Protein 3INN (pdb70)

Nearest PDB structures (foldseek):
  3inn-assembly1_B  TM=1.004E+00  e=2.751E-60  Brucella melitensis
  3inn-assembly1_D  TM=9.966E-01  e=9.325E-56  Brucella melitensis
  3inn-assembly1_A  TM=9.738E-01  e=2.400E-52  Brucella melitensis
  7tot-assembly1_B  TM=8.662E-01  e=3.985E-36  Bartonella henselae str. Houston-1
  5ucr-assembly1_B  TM=9.337E-01  e=4.809E-29  Neisseria gonorrhoeae NCCP11945

Organism: Brucella melitensis biotype 1 (strain ATCC 23456 / CCUG 17765 / NCTC 10094 / 16M) (NCBI:txid224914)

CATH classification: 3.40.50.620 (+1 more: 3.30.1300.10)

Radius of gyration: 32.75 Å; Cα contacts (8 Å, |Δi|>4): 2285; chains: 4; bounding box: 86×75×117 Å

Foldseek 3Di:
DADEAAALVVQCVVCVVCVVVVWAEEEEEDQDPDDPQSLVLQLVRVVVTPAYEYEHHPQVQLDDPPAQSPPQDDDVVVRVVVCVVSVHRYYHYYDCCRQPVDDDPDWDDDVQLQCDFVCVVRPSNLSSVLRSVVSVCVSNVGQEYEDECFPLSSLLRNVVSCVVVVRNHHYYYDYFDADPLGAGDDSLCVVDDPVLVVLRSLVRVLVVQLQVVVVVVDKAQVVSQVSSVVSNVVRVQKDWPDWAKAQSNSRHDDGIDPPHWIKTWTQIDGDSGGGIGMDTHHD/DAAEAAALVVLCVVCVVCVVVVWAEEEEEDQDLDDVQSLVLLVVRVVVTPAYEYEHHDFCLLPDPPDPVRVVSCVVSVHRYYHYYDNCNQPVDDDPDWDADQLLQCFDVVVPDDRNCRSVLVVVVSVCVSNVHQEYEDECLPLSSLLGNVVSCVVVVRNYHYYYDYFDADPLRAGDDSLLVVADPVLNVLSSLVRVLVVVLQVCVVVPFWAPVVSVVVSQVSNVVRVQKHWPDWQKAQSNSNHDDRIDPQAKIKTWTWIAGPNTTGIGIDIHDHHDDD/DAAEAAALVRLCVVCVVCVVVVWAEEEEEEQDPDDPLSLVLLLVSVVVTPAYEYEHHLQVQLADPPAQSVPQDDDVVVRVVSCVVSVHRYYHYYYCCRLPVDDDPDWDADCLLQCFFVCVVRPSNLRSVLRSVVVVCVSNVGQEYEDECQVVSSLLGNVVSCVVVVRNYHYDYDYFDADPLRATDDSLLVVADVVLNVLRSLVRVLVVVLQVCVVVPFWAPVVSQVVSQVSSVVRVQKAWPDFAKADSNSSDDDGIDPPAWIKTWTFIDRPSGTGIGIDTHDHD/DEAEAAALVVLCVVCVVCVVVVWAEEEEEEQDLDDPQSLVLLLVSVVVTDAYEYEHHDQCLLPDPPPPPVRVVSCVVSVHHYYHYYDNCRQPVDDDPDWDFDALLCCADVNCGCNCRRVLVVVVSVCVSNVGQEYEDECLPLSSLLGNVVSCVVVVRNYHYDYDYFDADPLRAGDDSLLVPADVVLNVLRSLVVVLVVVLLVVVVVPFWAPVVSVVVSQVSNVVRVLKAWPDWQKAQSNRSDDDHIDPQDWIKTWTWMHRPPTTGIGIDTHDHHDDD

Structure (mmCIF, N/CA/C/O backbone):
data_3INN
#
_entry.id   3INN
#
_cell.length_a   94.320
_cell.length_b   94.320
_cell.length_c   236.930
_cell.angle_alpha   90.00
_cell.angle_beta   90.00
_cell.angle_gamma   120.00
#
_symmetry.space_group_name_H-M   'P 31 2 1'
#
loop_
_entity.id
_entity.type
_entity.pdbx_description
1 polymer 'Pantothenate synthetase'
2 non-polymer "ADENOSINE-5'-TRIPHOSPHATE"
3 non-polymer 'UNKNOWN ATOM OR ION'
4 water water
#
loop_
_atom_site.group_PDB
_atom_site.id
_atom_site.type_symbol
_atom_site.label_atom_id
_atom_site.label_alt_id
_atom_site.label_comp_id
_atom_site.label_asym_id
_atom_site.label_entity_id
_atom_site.label_seq_id
_atom_site.pdbx_PDB_ins_code
_atom_site.Cartn_x
_atom_site.Cartn_y
_atom_site.Cartn_z
_atom_site.occupancy
_atom_site.B_iso_or_equiv
_atom_site.auth_seq_id
_atom_site.auth_comp_id
_atom_site.auth_asym_id
_atom_site.auth_atom_id
_atom_site.pdbx_PDB_model_num
ATOM 1 N N . SER A 1 21 ? -40.880 -36.935 46.599 1.00 38.13 0 SER A N 1
ATOM 2 C CA . SER A 1 21 ? -40.974 -35.443 46.453 1.00 38.43 0 SER A CA 1
ATOM 3 C C . SER A 1 21 ? -39.566 -34.858 46.306 1.00 37.08 0 SER A C 1
ATOM 4 O O . SER A 1 21 ? -38.608 -35.435 46.798 1.00 37.92 0 SER A O 1
ATOM 5 N N . MET A 1 22 ? -39.438 -33.741 45.609 1.00 36.04 1 MET A N 1
ATOM 6 C CA . MET A 1 22 ? -38.126 -33.073 45.463 1.00 34.82 1 MET A CA 1
ATOM 7 C C . MET A 1 22 ? -37.759 -32.440 46.799 1.00 34.39 1 MET A C 1
ATOM 8 O O . MET A 1 22 ? -38.595 -31.768 47.404 1.00 33.87 1 MET A O 1
ATOM 13 N N . GLN A 1 23 ? -36.530 -32.664 47.255 1.00 33.69 2 GLN A N 1
ATOM 14 C CA . GLN A 1 23 ? -36.042 -32.039 48.491 1.00 33.79 2 GLN A CA 1
ATOM 15 C C . GLN A 1 23 ? -35.218 -30.818 48.154 1.00 33.01 2 GLN A C 1
ATOM 16 O O . GLN A 1 23 ? -34.285 -30.899 47.349 1.00 33.09 2 GLN A O 1
ATOM 22 N N . ILE A 1 24 ? -35.570 -29.697 48.767 1.00 31.38 3 ILE A N 1
ATOM 23 C CA . ILE A 1 24 ? -34.824 -28.462 48.611 1.00 30.39 3 ILE A CA 1
ATOM 24 C C . ILE A 1 24 ? -33.857 -28.365 49.779 1.00 29.94 3 ILE A C 1
ATOM 25 O O . ILE A 1 24 ? -34.278 -28.357 50.921 1.00 29.00 3 ILE A O 1
ATOM 30 N N . ILE A 1 25 ? -32.569 -28.323 49.471 1.00 29.24 4 ILE A N 1
ATOM 31 C CA . ILE A 1 25 ? -31.504 -28.308 50.450 1.00 29.14 4 ILE A CA 1
ATOM 32 C C . ILE A 1 25 ? -30.633 -27.060 50.255 1.00 28.37 4 ILE A C 1
ATOM 33 O O . ILE A 1 25 ? -30.340 -26.627 49.105 1.00 26.52 4 ILE A O 1
ATOM 38 N N . HIS A 1 26 ? -30.210 -26.490 51.380 1.00 27.55 5 HIS A N 1
ATOM 39 C CA . HIS A 1 26 ? -29.551 -25.183 51.377 1.00 27.32 5 HIS A CA 1
ATOM 40 C C . HIS A 1 26 ? -28.118 -25.169 51.819 1.00 26.97 5 HIS A C 1
ATOM 41 O O . HIS A 1 26 ? -27.444 -24.138 51.646 1.00 27.06 5 HIS A O 1
ATOM 48 N N . THR A 1 27 ? -27.639 -26.261 52.425 1.00 26.50 6 THR A N 1
ATOM 49 C CA . THR A 1 27 ? -26.261 -26.313 52.921 1.00 26.62 6 THR A CA 1
ATOM 50 C C . THR A 1 27 ? -25.464 -27.484 52.361 1.00 26.75 6 THR A C 1
ATOM 51 O O . THR A 1 27 ? -26.015 -28.533 52.023 1.00 25.42 6 THR A O 1
ATOM 55 N N . ILE A 1 28 ? -24.148 -27.293 52.339 1.00 26.71 7 ILE A N 1
ATOM 56 C CA . ILE A 1 28 ? -23.224 -28.267 51.800 1.00 27.27 7 ILE A CA 1
ATOM 57 C C . ILE A 1 28 ? -23.279 -29.584 52.600 1.00 28.11 7 ILE A C 1
ATOM 58 O O . ILE A 1 28 ? -23.287 -30.683 52.019 1.00 27.70 7 ILE A O 1
ATOM 63 N N . GLU A 1 29 ? -23.257 -29.459 53.920 1.00 27.86 8 GLU A N 1
ATOM 64 C CA . GLU A 1 29 ? -23.324 -30.627 54.808 1.00 29.58 8 GLU A CA 1
ATOM 65 C C . GLU A 1 29 ? -24.598 -31.414 54.598 1.00 29.55 8 GLU A C 1
ATOM 66 O O . GLU A 1 29 ? -24.534 -32.600 54.356 1.00 29.97 8 GLU A O 1
ATOM 68 N N . GLU A 1 30 ? -25.739 -30.750 54.690 1.00 31.09 9 GLU A N 1
ATOM 69 C CA . GLU A 1 30 ? -27.038 -31.391 54.432 1.00 31.89 9 GLU A CA 1
ATOM 70 C C . GLU A 1 30 ? -27.094 -32.064 53.042 1.00 31.36 9 GLU A C 1
ATOM 71 O O . GLU A 1 30 ? -27.608 -33.163 52.911 1.00 31.07 9 GLU A O 1
ATOM 77 N N . LEU A 1 31 ? -26.569 -31.405 52.006 1.00 30.95 10 LEU A N 1
ATOM 78 C CA . LEU A 1 31 ? -26.599 -31.980 50.643 1.00 30.87 10 LEU A CA 1
ATOM 79 C C . LEU A 1 31 ? -25.773 -33.283 50.543 1.00 31.21 10 LEU A C 1
ATOM 80 O O . LEU A 1 31 ? -26.236 -34.288 49.979 1.00 29.34 10 LEU A O 1
ATOM 85 N N . ARG A 1 32 ? -24.554 -33.259 51.082 1.00 31.66 11 ARG A N 1
ATOM 86 C CA . ARG A 1 32 ? -23.714 -34.447 51.066 1.00 33.15 11 ARG A CA 1
ATOM 87 C C . ARG A 1 32 ? -24.338 -35.618 51.826 1.00 34.13 11 ARG A C 1
ATOM 88 O O . ARG A 1 32 ? -24.181 -36.750 51.396 1.00 33.77 11 ARG A O 1
ATOM 96 N N . GLN A 1 33 ? -24.975 -35.343 52.963 1.00 35.31 12 GLN A N 1
ATOM 97 C CA . GLN A 1 33 ? -25.673 -36.381 53.740 1.00 37.31 12 GLN A CA 1
ATOM 98 C C . GLN A 1 33 ? -26.846 -36.949 52.937 1.00 37.68 12 GLN A C 1
ATOM 99 O O . GLN A 1 33 ? -27.107 -38.135 52.981 1.00 38.17 12 GLN A O 1
ATOM 105 N N . ALA A 1 34 ? -27.571 -36.073 52.241 1.00 37.52 13 ALA A N 1
ATOM 106 C CA . ALA A 1 34 ? -28.697 -36.475 51.437 1.00 37.72 13 ALA A CA 1
ATOM 107 C C . ALA A 1 34 ? -28.250 -37.411 50.316 1.00 38.01 13 ALA A C 1
ATOM 108 O O . ALA A 1 34 ? -28.948 -38.357 50.000 1.00 38.54 13 ALA A O 1
ATOM 110 N N . LEU A 1 35 ? -27.073 -37.166 49.750 1.00 38.18 14 LEU A N 1
ATOM 111 C CA . LEU A 1 35 ? -26.571 -37.942 48.614 1.00 38.43 14 LEU A CA 1
ATOM 112 C C . LEU A 1 35 ? -25.750 -39.169 48.998 1.00 38.91 14 LEU A C 1
ATOM 113 O O . LEU A 1 35 ? -25.590 -40.071 48.162 1.00 37.83 14 LEU A O 1
ATOM 118 N N . ALA A 1 36 ? -25.210 -39.191 50.228 1.00 39.08 15 ALA A N 1
ATOM 119 C CA . ALA A 1 36 ? -24.295 -40.259 50.677 1.00 40.14 15 ALA A CA 1
ATOM 120 C C . ALA A 1 36 ? -24.771 -41.718 50.415 1.00 40.75 15 ALA A C 1
ATOM 121 O O . ALA A 1 36 ? -23.974 -42.554 49.964 1.00 40.51 15 ALA A O 1
ATOM 123 N N . PRO A 1 37 ? -26.054 -42.019 50.673 1.00 41.32 16 PRO A N 1
ATOM 124 C CA . PRO A 1 37 ? -26.504 -43.409 50.472 1.00 41.99 16 PRO A CA 1
ATOM 125 C C . PRO A 1 37 ? -26.477 -43.848 49.003 1.00 42.29 16 PRO A C 1
ATOM 126 O O . PRO A 1 37 ? -25.897 -44.903 48.670 1.00 42.21 16 PRO A O 1
ATOM 130 N N . ALA A 1 38 ? -27.075 -43.032 48.139 1.00 42.95 17 ALA A N 1
ATOM 131 C CA . ALA A 1 38 ? -27.041 -43.267 46.693 1.00 43.06 17 ALA A CA 1
ATOM 132 C C . ALA A 1 38 ? -25.619 -43.464 46.198 1.00 43.60 17 ALA A C 1
ATOM 133 O O . ALA A 1 38 ? -25.371 -44.350 45.378 1.00 43.92 17 ALA A O 1
ATOM 135 N N . ARG A 1 39 ? -24.687 -42.643 46.685 1.00 43.78 18 ARG A N 1
ATOM 136 C CA . ARG A 1 39 ? -23.293 -42.727 46.244 1.00 44.26 18 ARG A CA 1
ATOM 137 C C . ARG A 1 39 ? -22.669 -44.071 46.671 1.00 44.98 18 ARG A C 1
ATOM 138 O O . ARG A 1 39 ? -21.878 -44.680 45.928 1.00 44.35 18 ARG A O 1
ATOM 146 N N . GLN A 1 40 ? -23.033 -44.535 47.865 1.00 45.95 19 GLN A N 1
ATOM 147 C CA . GLN A 1 40 ? -22.533 -45.816 48.360 1.00 46.55 19 GLN A CA 1
ATOM 148 C C . GLN A 1 40 ? -23.090 -46.981 47.541 1.00 47.16 19 GLN A C 1
ATOM 149 O O . GLN A 1 40 ? -22.361 -47.946 47.261 1.00 47.76 19 GLN A O 1
ATOM 155 N N . GLN A 1 41 ? -24.363 -46.880 47.147 1.00 47.58 20 GLN A N 1
ATOM 156 C CA . GLN A 1 41 ? -25.020 -47.902 46.310 1.00 47.68 20 GLN A CA 1
ATOM 157 C C . GLN A 1 41 ? -24.683 -47.799 44.802 1.00 47.75 20 GLN A C 1
ATOM 158 O O . GLN A 1 41 ? -25.385 -48.376 43.977 1.00 47.61 20 GLN A O 1
ATOM 160 N N . GLY A 1 42 ? -23.640 -47.049 44.434 1.00 47.17 21 GLY A N 1
ATOM 161 C CA . GLY A 1 42 ? -23.226 -46.951 43.030 1.00 46.16 21 GLY A CA 1
ATOM 162 C C . GLY A 1 42 ? -24.217 -46.284 42.082 1.00 45.29 21 GLY A C 1
ATOM 163 O O . GLY A 1 42 ? -24.092 -46.424 40.871 1.00 45.37 21 GLY A O 1
ATOM 164 N N . LYS A 1 43 ? -25.183 -45.545 42.618 1.00 43.61 22 LYS A N 1
ATOM 165 C CA . LYS A 1 43 ? -26.173 -44.863 41.794 1.00 42.08 22 LYS A CA 1
ATOM 166 C C . LYS A 1 43 ? -25.568 -43.659 41.070 1.00 41.17 22 LYS A C 1
ATOM 167 O O . LYS A 1 43 ? -24.689 -42.977 41.607 1.00 40.34 22 LYS A O 1
ATOM 169 N N . LYS A 1 44 ? -26.037 -43.409 39.845 1.00 38.99 23 LYS A N 1
ATOM 170 C CA . LYS A 1 44 ? -25.511 -42.313 39.034 1.00 38.20 23 LYS A CA 1
ATOM 171 C C . LYS A 1 44 ? -26.167 -40.998 39.397 1.00 35.48 23 LYS A C 1
ATOM 172 O O . LYS A 1 44 ? -27.392 -40.892 39.433 1.00 35.02 23 LYS A O 1
ATOM 178 N N . ILE A 1 45 ? -25.326 -39.998 39.662 1.00 33.23 24 ILE A N 1
ATOM 179 C CA . ILE A 1 45 ? -25.795 -38.677 40.003 1.00 32.00 24 ILE A CA 1
ATOM 180 C C . ILE A 1 45 ? -25.525 -37.722 38.830 1.00 30.34 24 ILE A C 1
ATOM 181 O O . ILE A 1 45 ? -24.406 -37.556 38.387 1.00 30.58 24 ILE A O 1
ATOM 186 N N . GLY A 1 46 ? -26.569 -37.092 38.351 1.00 30.44 25 GLY A N 1
ATOM 187 C CA . GLY A 1 46 ? -26.495 -36.116 37.283 1.00 29.63 25 GLY A CA 1
ATOM 188 C C . GLY A 1 46 ? -26.813 -34.755 37.871 1.00 29.60 25 GLY A C 1
ATOM 189 O O . GLY A 1 46 ? -27.703 -34.636 38.715 1.00 29.96 25 GLY A O 1
ATOM 190 N N . PHE A 1 47 ? -26.090 -33.736 37.408 1.00 29.34 26 PHE A N 1
ATOM 191 C CA . PHE A 1 47 ? -26.044 -32.420 38.061 1.00 28.07 26 PHE A CA 1
ATOM 192 C C . PHE A 1 47 ? -26.211 -31.297 37.041 1.00 27.40 26 PHE A C 1
ATOM 193 O O . PHE A 1 47 ? -25.557 -31.286 36.025 1.00 27.99 26 PHE A O 1
ATOM 201 N N . VAL A 1 48 ? -27.126 -30.381 37.294 1.00 26.38 27 VAL A N 1
ATOM 202 C CA . VAL A 1 48 ? -27.341 -29.276 36.416 1.00 26.86 27 VAL A CA 1
ATOM 203 C C . VAL A 1 48 ? -27.166 -27.998 37.235 1.00 27.47 27 VAL A C 1
ATOM 204 O O . VAL A 1 48 ? -28.035 -27.639 38.026 1.00 27.59 27 VAL A O 1
ATOM 208 N N . PRO A 1 49 ? -26.023 -27.336 37.080 1.00 28.18 28 PRO A N 1
ATOM 209 C CA . PRO A 1 49 ? -25.777 -26.075 37.770 1.00 28.48 28 PRO A CA 1
ATOM 210 C C . PRO A 1 49 ? -26.435 -24.939 37.050 1.00 29.26 28 PRO A C 1
ATOM 211 O O . PRO A 1 49 ? -26.305 -24.848 35.849 1.00 29.79 28 PRO A O 1
ATOM 215 N N . THR A 1 50 ? -27.136 -24.072 37.757 1.00 28.90 29 THR A N 1
ATOM 216 C CA . THR A 1 50 ? -27.784 -22.938 37.104 1.00 29.27 29 THR A CA 1
ATOM 217 C C . THR A 1 50 ? -27.707 -21.703 37.997 1.00 29.52 29 THR A C 1
ATOM 218 O O . THR A 1 50 ? -27.377 -21.792 39.201 1.00 27.60 29 THR A O 1
ATOM 222 N N . MET A 1 51 ? -28.049 -20.559 37.418 1.00 29.26 30 MET A N 1
ATOM 223 C CA . MET A 1 51 ? -28.270 -19.369 38.210 1.00 29.71 30 MET A CA 1
ATOM 224 C C . MET A 1 51 ? -29.762 -19.029 38.329 1.00 29.90 30 MET A C 1
ATOM 225 O O . MET A 1 51 ? -30.144 -17.914 38.691 1.00 30.25 30 MET A O 1
ATOM 230 N N . GLY A 1 52 ? -30.610 -20.024 38.106 1.00 30.54 31 GLY A N 1
ATOM 231 C CA . GLY A 1 52 ? -32.032 -19.901 38.404 1.00 31.24 31 GLY A CA 1
ATOM 232 C C . GLY A 1 52 ? -32.793 -19.060 37.390 1.00 32.78 31 GLY A C 1
ATOM 233 O O . GLY A 1 52 ? -32.255 -18.676 36.337 1.00 31.91 31 GLY A O 1
ATOM 234 N N . TYR A 1 53 ? -34.027 -18.719 37.751 1.00 34.33 32 TYR A N 1
ATOM 235 C CA . TYR A 1 53 ? -34.994 -18.139 36.817 1.00 36.25 32 TYR A CA 1
ATOM 236 C C . TYR A 1 53 ? -35.074 -19.009 35.574 1.00 35.93 32 TYR A C 1
ATOM 237 O O . TYR A 1 53 ? -34.619 -18.634 34.491 1.00 36.26 32 TYR A O 1
ATOM 246 N N . LEU A 1 54 ? -35.605 -20.207 35.754 1.00 36.00 33 LEU A N 1
ATOM 247 C CA . LEU A 1 54 ? -35.399 -21.262 34.781 1.00 36.20 33 LEU A CA 1
ATOM 248 C C . LEU A 1 54 ? -36.266 -21.124 33.520 1.00 36.94 33 LEU A C 1
ATOM 249 O O . LEU A 1 54 ? -37.418 -20.708 33.590 1.00 36.01 33 LEU A O 1
ATOM 254 N N . HIS A 1 55 ? -35.680 -21.511 32.383 1.00 37.86 34 HIS A N 1
ATOM 255 C CA . HIS A 1 55 ? -36.356 -21.450 31.094 1.00 38.28 34 HIS A CA 1
ATOM 256 C C . HIS A 1 55 ? -36.245 -22.794 30.389 1.00 38.69 34 HIS A C 1
ATOM 257 O O . HIS A 1 55 ? -35.565 -23.715 30.885 1.00 38.79 34 HIS A O 1
ATOM 264 N N . LYS A 1 56 ? -36.896 -22.902 29.227 1.00 38.67 35 LYS A N 1
ATOM 265 C CA . LYS A 1 56 ? -36.999 -24.162 28.480 1.00 38.42 35 LYS A CA 1
ATOM 266 C C . LYS A 1 56 ? -35.649 -24.829 28.302 1.00 37.58 35 LYS A C 1
ATOM 267 O O . LYS A 1 56 ? -35.541 -26.053 28.310 1.00 38.05 35 LYS A O 1
ATOM 269 N N . GLY A 1 57 ? -34.609 -24.035 28.143 1.00 37.04 36 GLY A N 1
ATOM 270 C CA . GLY A 1 57 ? -33.261 -24.583 27.969 1.00 36.96 36 GLY A CA 1
ATOM 271 C C . GLY A 1 57 ? -32.723 -25.329 29.194 1.00 36.59 36 GLY A C 1
ATOM 272 O O . GLY A 1 57 ? -32.113 -26.399 29.065 1.00 37.42 36 GLY A O 1
ATOM 273 N N . HIS A 1 58 ? -32.919 -24.741 30.370 1.00 36.26 37 HIS A N 1
ATOM 274 C CA . HIS A 1 58 ? -32.592 -25.396 31.650 1.00 35.38 37 HIS A CA 1
ATOM 275 C C . HIS A 1 58 ? -33.358 -26.700 31.795 1.00 35.12 37 HIS A C 1
ATOM 276 O O . HIS A 1 58 ? -32.799 -27.729 32.173 1.00 34.40 37 HIS A O 1
ATOM 283 N N . LEU A 1 59 ? -34.649 -26.656 31.483 1.00 35.78 38 LEU A N 1
ATOM 284 C CA . LEU A 1 59 ? -35.464 -27.865 31.591 1.00 36.79 38 LEU A CA 1
ATOM 285 C C . LEU A 1 59 ? -34.996 -28.972 30.643 1.00 36.89 38 LEU A C 1
ATOM 286 O O . LEU A 1 59 ? -35.149 -30.148 30.970 1.00 36.87 38 LEU A O 1
ATOM 291 N N . GLU A 1 60 ? -34.376 -28.614 29.508 1.00 37.38 39 GLU A N 1
ATOM 292 C CA . GLU A 1 60 ? -33.793 -29.641 28.622 1.00 37.48 39 GLU A CA 1
ATOM 293 C C . GLU A 1 60 ? -32.527 -30.216 29.236 1.00 36.80 39 GLU A C 1
ATOM 294 O O . GLU A 1 60 ? -32.294 -31.418 29.135 1.00 36.47 39 GLU A O 1
ATOM 300 N N . LEU A 1 61 ? -31.718 -29.384 29.895 1.00 36.64 40 LEU A N 1
ATOM 301 C CA . LEU A 1 61 ? -30.568 -29.934 30.632 1.00 35.97 40 LEU A CA 1
ATOM 302 C C . LEU A 1 61 ? -31.075 -30.915 31.668 1.00 35.35 40 LEU A C 1
ATOM 303 O O . LEU A 1 61 ? -30.496 -31.986 31.843 1.00 35.04 40 LEU A O 1
ATOM 308 N N . VAL A 1 62 ? -32.153 -30.549 32.355 1.00 35.11 41 VAL A N 1
ATOM 309 C CA . VAL A 1 62 ? -32.666 -31.377 33.426 1.00 35.17 41 VAL A CA 1
ATOM 310 C C . VAL A 1 62 ? -33.199 -32.694 32.863 1.00 35.87 41 VAL A C 1
ATOM 311 O O . VAL A 1 62 ? -32.879 -33.751 33.382 1.00 35.56 41 VAL A O 1
ATOM 315 N N . ARG A 1 63 ? -33.962 -32.637 31.768 1.00 37.18 42 ARG A N 1
ATOM 316 C CA . ARG A 1 63 ? -34.449 -33.877 31.109 1.00 37.19 42 ARG A CA 1
ATOM 317 C C . ARG A 1 63 ? -33.294 -34.828 30.761 1.00 37.32 42 ARG A C 1
ATOM 318 O O . ARG A 1 63 ? -33.317 -36.002 31.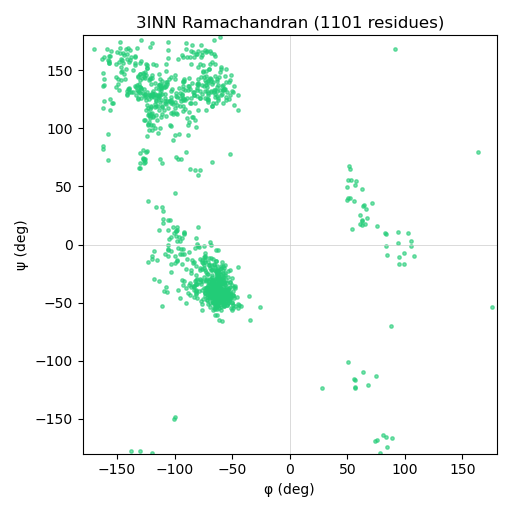175 1.00 37.63 42 ARG A O 1
ATOM 326 N N . ARG A 1 64 ? -32.259 -34.319 30.072 1.00 37.42 43 ARG A N 1
ATOM 327 C CA . ARG A 1 64 ? -31.038 -35.123 29.791 1.00 37.30 43 ARG A CA 1
ATOM 328 C C . ARG A 1 64 ? -30.440 -35.766 31.040 1.00 37.21 43 ARG A C 1
ATOM 329 O O . ARG A 1 64 ? -29.971 -36.935 31.022 1.00 37.04 43 ARG A O 1
ATOM 337 N N . ALA A 1 65 ? -30.394 -34.986 32.117 1.00 36.09 44 ALA A N 1
ATOM 338 C CA . ALA A 1 65 ? -29.847 -35.468 33.362 1.00 35.75 44 ALA A CA 1
ATOM 339 C C . ALA A 1 65 ? -30.738 -36.597 33.872 1.00 35.50 44 ALA A C 1
ATOM 340 O O . ALA A 1 65 ? -30.245 -37.645 34.295 1.00 35.03 44 ALA A O 1
ATOM 342 N N . ARG A 1 66 ? -32.050 -36.380 33.791 1.00 35.70 45 ARG A N 1
ATOM 343 C CA . ARG A 1 66 ? -33.040 -37.323 34.338 1.00 36.93 45 ARG A CA 1
ATOM 344 C C . ARG A 1 66 ? -32.974 -38.657 33.613 1.00 36.55 45 ARG A C 1
ATOM 345 O O . ARG A 1 66 ? -32.934 -39.698 34.257 1.00 37.13 45 ARG A O 1
ATOM 353 N N . VAL A 1 67 ? -32.928 -38.633 32.276 1.00 36.44 46 VAL A N 1
ATOM 354 C CA . VAL A 1 67 ? -32.921 -39.899 31.509 1.00 35.66 46 VAL A CA 1
ATOM 355 C C . VAL A 1 67 ? -31.596 -40.623 31.626 1.00 35.47 46 VAL A C 1
ATOM 356 O O . VAL A 1 67 ? -31.549 -41.825 31.480 1.00 36.23 46 VAL A O 1
ATOM 360 N N . GLU A 1 68 ? -30.522 -39.905 31.928 1.00 35.11 47 GLU A N 1
ATOM 361 C CA . GLU A 1 68 ? -29.189 -40.518 31.964 1.00 34.97 47 GLU A CA 1
ATOM 362 C C . GLU A 1 68 ? -28.702 -40.984 33.363 1.00 34.71 47 GLU A C 1
ATOM 363 O O . GLU A 1 68 ? -27.689 -41.656 33.464 1.00 34.12 47 GLU A O 1
ATOM 369 N N . ASN A 1 69 ? -29.431 -40.649 34.422 1.00 34.66 48 ASN A N 1
ATOM 370 C CA . ASN A 1 69 ? -28.955 -40.871 35.782 1.00 34.77 48 ASN A CA 1
ATOM 371 C C . ASN A 1 69 ? -30.043 -41.373 36.751 1.00 35.40 48 ASN A C 1
ATOM 372 O O . ASN A 1 69 ? -31.239 -41.163 36.544 1.00 36.70 48 ASN A O 1
ATOM 377 N N . ASP A 1 70 ? -29.605 -42.019 37.825 1.00 35.47 49 ASP A N 1
ATOM 378 C CA . ASP A 1 70 ? -30.518 -42.488 38.870 1.00 35.62 49 ASP A CA 1
ATOM 379 C C . ASP A 1 70 ? -31.022 -41.333 39.735 1.00 35.10 49 ASP A C 1
ATOM 380 O O . ASP A 1 70 ? -32.173 -41.317 40.154 1.00 35.01 49 ASP A O 1
ATOM 385 N N . VAL A 1 71 ? -30.132 -40.373 39.991 1.00 34.56 50 VAL A N 1
ATOM 386 C CA . VAL A 1 71 ? -30.400 -39.248 40.865 1.00 33.82 50 VAL A CA 1
ATOM 387 C C . VAL A 1 71 ? -30.097 -37.970 40.110 1.00 32.78 50 VAL A C 1
ATOM 388 O O . VAL A 1 71 ? -29.031 -37.837 39.507 1.00 31.84 50 VAL A O 1
ATOM 392 N N . THR A 1 72 ? -31.050 -37.048 40.109 1.00 32.44 51 THR A N 1
ATOM 393 C CA . THR A 1 72 ? -30.866 -35.761 39.446 1.00 32.69 51 THR A CA 1
ATOM 394 C C . THR A 1 72 ? -30.838 -34.612 40.453 1.00 31.75 51 THR A C 1
ATOM 395 O O . THR A 1 72 ? -31.759 -34.455 41.246 1.00 32.12 51 THR A O 1
ATOM 399 N N . LEU A 1 73 ? -29.793 -33.786 40.388 1.00 30.94 52 LEU A N 1
ATOM 400 C CA . LEU A 1 73 ? -29.659 -32.613 41.285 1.00 29.38 52 LEU A CA 1
ATOM 401 C C . LEU A 1 73 ? -29.452 -31.342 40.484 1.00 27.51 52 LEU A C 1
ATOM 402 O O . LEU A 1 73 ? -28.618 -31.314 39.610 1.00 27.80 52 LEU A O 1
ATOM 407 N N . VAL A 1 74 ? -30.227 -30.313 40.768 1.00 26.73 53 VAL A N 1
ATOM 408 C CA . VAL A 1 74 ? -30.075 -28.997 40.157 1.00 26.60 53 VAL A CA 1
ATOM 409 C C . VAL A 1 74 ? -29.608 -27.991 41.223 1.00 27.06 53 VAL A C 1
ATOM 410 O O . VAL A 1 74 ? -30.106 -27.997 42.353 1.00 27.98 53 VAL A O 1
ATOM 414 N N . SER A 1 75 ? -28.626 -27.165 40.899 1.00 26.95 54 SER A N 1
ATOM 415 C CA . SER A 1 75 ? -28.264 -26.058 41.799 1.00 26.38 54 SER A CA 1
ATOM 416 C C . SER A 1 75 ? -28.741 -24.738 41.217 1.00 26.78 54 SER A C 1
ATOM 417 O O . SER A 1 75 ? -28.701 -24.528 39.990 1.00 27.13 54 SER A O 1
ATOM 420 N N . ILE A 1 76 ? -29.253 -23.880 42.103 1.00 26.29 55 ILE A N 1
ATOM 421 C CA . ILE A 1 76 ? -29.652 -22.517 41.792 1.00 26.33 55 ILE A CA 1
ATOM 422 C C . ILE A 1 76 ? -28.834 -21.633 42.740 1.00 27.28 55 ILE A C 1
ATOM 423 O O . ILE A 1 76 ? -29.015 -21.678 43.985 1.00 26.98 55 ILE A O 1
ATOM 428 N N . PHE A 1 77 ? -27.904 -20.880 42.154 1.00 26.21 56 PHE A N 1
ATOM 429 C CA . PHE A 1 77 ? -27.030 -19.992 42.879 1.00 26.68 56 PHE A CA 1
ATOM 430 C C . PHE A 1 77 ? -26.535 -18.882 41.935 1.00 26.80 56 PHE A C 1
ATOM 431 O O . PHE A 1 77 ? -25.811 -19.144 40.968 1.00 27.01 56 PHE A O 1
ATOM 439 N N . VAL A 1 78 ? -26.917 -17.650 42.225 1.00 26.79 57 VAL A N 1
ATOM 440 C CA . VAL A 1 78 ? -26.408 -16.507 41.457 1.00 26.41 57 VAL A CA 1
ATOM 441 C C . VAL A 1 78 ? -25.039 -16.200 42.046 1.00 26.54 57 VAL A C 1
ATOM 442 O O . VAL A 1 78 ? -24.929 -15.615 43.124 1.00 26.56 57 VAL A O 1
ATOM 446 N N . ASN A 1 79 ? -24.002 -16.640 41.350 1.00 25.94 58 ASN A N 1
ATOM 447 C CA . ASN A 1 79 ? -22.649 -16.664 41.879 1.00 26.11 58 ASN A CA 1
ATOM 448 C C . ASN A 1 79 ? -21.948 -15.310 41.754 1.00 26.11 58 ASN A C 1
ATOM 449 O O . ASN A 1 79 ? -21.564 -14.966 40.659 1.00 26.43 58 ASN A O 1
ATOM 454 N N . PRO A 1 80 ? -21.746 -14.563 42.865 1.00 26.24 59 PRO A N 1
ATOM 455 C CA . PRO A 1 80 ? -21.278 -13.179 42.700 1.00 26.73 59 PRO A CA 1
ATOM 456 C C . PRO A 1 80 ? -19.910 -13.071 42.020 1.00 27.17 59 PRO A C 1
ATOM 457 O O . PRO A 1 80 ? -19.650 -12.082 41.338 1.00 28.04 59 PRO A O 1
ATOM 461 N N . LEU A 1 81 ? -19.076 -14.103 42.168 1.00 27.80 60 LEU A N 1
ATOM 462 C CA . LEU A 1 81 ? -17.744 -14.159 41.536 1.00 27.95 60 LEU A CA 1
ATOM 463 C C . LEU A 1 81 ? -17.725 -14.031 39.983 1.00 28.21 60 LEU A C 1
ATOM 464 O O . LEU A 1 81 ? -16.710 -13.621 39.414 1.00 26.60 60 LEU A O 1
ATOM 469 N N . GLN A 1 82 ? -18.816 -14.381 39.302 1.00 29.17 61 GLN A N 1
ATOM 470 C CA . GLN A 1 82 ? -18.836 -14.285 37.841 1.00 29.88 61 GLN A CA 1
ATOM 471 C C . GLN A 1 82 ? -19.579 -13.034 37.343 1.00 31.35 61 GLN A C 1
ATOM 472 O O . GLN A 1 82 ? -19.890 -12.927 36.152 1.00 31.48 61 GLN A O 1
ATOM 478 N N . PHE A 1 83 ? -19.822 -12.080 38.246 1.00 32.03 62 PHE A N 1
ATOM 479 C CA . PHE A 1 83 ? -20.374 -10.756 37.873 1.00 32.36 62 PHE A CA 1
ATOM 480 C C . PHE A 1 83 ? -19.338 -9.676 38.111 1.00 32.79 62 PHE A C 1
ATOM 481 O O . PHE A 1 83 ? -18.784 -9.585 39.188 1.00 31.48 62 PHE A O 1
ATOM 489 N N . GLY A 1 84 ? -19.112 -8.829 37.120 1.00 34.39 63 GLY A N 1
ATOM 490 C CA . GLY A 1 84 ? -18.214 -7.685 37.292 1.00 35.85 63 GLY A CA 1
ATOM 491 C C . GLY A 1 84 ? -18.812 -6.604 38.180 1.00 37.03 63 GLY A C 1
ATOM 492 O O . GLY A 1 84 ? -20.022 -6.610 38.477 1.00 36.71 63 GLY A O 1
ATOM 493 N N . ALA A 1 85 ? -17.963 -5.667 38.606 1.00 38.62 64 ALA A N 1
ATOM 494 C CA . ALA A 1 85 ? -18.393 -4.610 39.518 1.00 39.81 64 ALA A CA 1
ATOM 495 C C . ALA A 1 85 ? -19.528 -3.742 38.931 1.00 41.30 64 ALA A C 1
ATOM 496 O O . ALA A 1 85 ? -20.416 -3.310 39.667 1.00 41.19 64 ALA A O 1
ATOM 498 N N . ASN A 1 86 ? -19.552 -3.514 37.619 1.00 42.72 65 ASN A N 1
ATOM 499 C CA . ASN A 1 86 ? -20.653 -2.708 37.044 1.00 44.06 65 ASN A CA 1
ATOM 500 C C . ASN A 1 86 ? -21.642 -3.472 36.159 1.00 44.25 65 ASN A C 1
ATOM 501 O O . ASN A 1 86 ? -22.217 -2.900 35.232 1.00 44.50 65 ASN A O 1
ATOM 506 N N . GLU A 1 87 ? -21.867 -4.750 36.467 1.00 43.95 66 GLU A N 1
ATOM 507 C CA . GLU A 1 87 ? -22.799 -5.558 35.689 1.00 43.48 66 GLU A CA 1
ATOM 508 C C . GLU A 1 87 ? -24.123 -5.655 36.442 1.00 42.88 66 GLU A C 1
ATOM 509 O O . GLU A 1 87 ? -24.478 -4.759 37.217 1.00 42.66 66 GLU A O 1
ATOM 515 N N . ASP A 1 88 ? -24.840 -6.754 36.253 1.00 42.34 67 ASP A N 1
ATOM 516 C CA . ASP A 1 88 ? -26.250 -6.804 36.603 1.00 41.91 67 ASP A CA 1
ATOM 517 C C . ASP A 1 88 ? -26.554 -7.690 37.815 1.00 41.03 67 ASP A C 1
ATOM 518 O O . ASP A 1 88 ? -27.672 -8.213 37.916 1.00 40.04 67 ASP A O 1
ATOM 523 N N . LEU A 1 89 ? -25.594 -7.819 38.740 1.00 40.62 68 LEU A N 1
ATOM 524 C CA . LEU A 1 89 ? -25.783 -8.674 39.933 1.00 40.14 68 LEU A CA 1
ATOM 525 C C . LEU A 1 89 ? -26.997 -8.259 40.770 1.00 40.32 68 LEU A C 1
ATOM 526 O O . LEU A 1 89 ? -27.767 -9.110 41.193 1.00 40.16 68 LEU A O 1
ATOM 531 N N . GLY A 1 90 ? -27.156 -6.957 41.002 1.00 40.27 69 GLY A N 1
ATOM 532 C CA . GLY A 1 90 ? -28.319 -6.437 41.723 1.00 40.42 69 GLY A CA 1
ATOM 533 C C . GLY A 1 90 ? -29.666 -6.767 41.084 1.00 40.54 69 GLY A C 1
ATOM 534 O O . GLY A 1 90 ? -30.625 -7.099 41.780 1.00 40.76 69 GLY A O 1
ATOM 535 N N . ARG A 1 91 ? -29.758 -6.695 39.763 1.00 40.08 70 ARG A N 1
ATOM 536 C CA . ARG A 1 91 ? -31.044 -6.913 39.121 1.00 40.33 70 ARG A CA 1
ATOM 537 C C . ARG A 1 91 ? -31.203 -8.267 38.435 1.00 38.68 70 ARG A C 1
ATOM 538 O O . ARG A 1 91 ? -32.222 -8.519 37.801 1.00 38.50 70 ARG A O 1
ATOM 546 N N . TYR A 1 92 ? -30.215 -9.146 38.555 1.00 37.07 71 TYR A N 1
ATOM 547 C CA . TYR A 1 92 ? -30.340 -10.468 37.955 1.00 36.01 71 TYR A CA 1
ATOM 548 C C . TYR A 1 92 ? -31.634 -11.137 38.457 1.00 35.76 71 TYR A C 1
ATOM 549 O O . TYR A 1 92 ? -31.907 -11.140 39.655 1.00 35.85 71 TYR A O 1
ATOM 558 N N . PRO A 1 93 ? -32.446 -11.677 37.546 1.00 36.02 72 PRO A N 1
ATOM 559 C CA . PRO A 1 93 ? -33.762 -12.157 37.970 1.00 35.89 72 PRO A CA 1
ATOM 560 C C . PRO A 1 93 ? -33.734 -13.354 38.912 1.00 35.56 72 PRO A C 1
ATOM 561 O O . PRO A 1 93 ? -32.957 -14.275 38.728 1.00 35.02 72 PRO A O 1
ATOM 565 N N . ARG A 1 94 ? -34.617 -13.330 39.897 1.00 36.26 73 ARG A N 1
ATOM 566 C CA . ARG A 1 94 ? -34.703 -14.369 40.927 1.00 36.59 73 ARG A CA 1
ATOM 567 C C . ARG A 1 94 ? -36.153 -14.695 41.243 1.00 36.25 73 ARG A C 1
ATOM 568 O O . ARG A 1 94 ? -36.947 -13.815 41.495 1.00 35.56 73 ARG A O 1
ATOM 576 N N . ASP A 1 95 ? -36.486 -15.970 41.257 1.00 37.30 74 ASP A N 1
ATOM 577 C CA . ASP A 1 95 ? -37.819 -16.407 41.703 1.00 38.03 74 ASP A CA 1
ATOM 578 C C . ASP A 1 95 ? -37.738 -17.885 42.021 1.00 37.45 74 ASP A C 1
ATOM 579 O O . ASP A 1 95 ? -38.009 -18.734 41.182 1.00 36.52 74 ASP A O 1
ATOM 584 N N . LEU A 1 96 ? -37.306 -18.171 43.246 1.00 37.15 75 LEU A N 1
ATOM 585 C CA . LEU A 1 96 ? -36.995 -19.525 43.647 1.00 36.80 75 LEU A CA 1
ATOM 586 C C . LEU A 1 96 ? -38.274 -20.351 43.774 1.00 36.42 75 LEU A C 1
ATOM 587 O O . LEU A 1 96 ? -38.287 -21.524 43.446 1.00 35.79 75 LEU A O 1
ATOM 592 N N . GLU A 1 97 ? -39.324 -19.745 44.298 1.00 36.76 76 GLU A N 1
ATOM 593 C CA . GLU A 1 97 ? -40.613 -20.433 44.391 1.00 37.92 76 GLU A CA 1
ATOM 594 C C . GLU A 1 97 ? -41.035 -20.974 43.004 1.00 37.19 76 GLU A C 1
ATOM 595 O O . GLU A 1 97 ? -41.343 -22.156 42.856 1.00 36.93 76 GLU A O 1
ATOM 601 N N . ARG A 1 98 ? -40.991 -20.119 41.991 1.00 36.78 77 ARG A N 1
ATOM 602 C CA . ARG A 1 98 ? -41.354 -20.535 40.641 1.00 37.19 77 ARG A CA 1
ATOM 603 C C . ARG A 1 98 ? -40.404 -21.604 40.133 1.00 36.23 77 ARG A C 1
ATOM 604 O O . ARG A 1 98 ? -40.833 -22.674 39.667 1.00 36.15 77 ARG A O 1
ATOM 612 N N . ASP A 1 99 ? -39.109 -21.308 40.236 1.00 35.45 78 ASP A N 1
ATOM 613 C CA . ASP A 1 99 ? -38.049 -22.251 39.875 1.00 34.98 78 ASP A CA 1
ATOM 614 C C . ASP A 1 99 ? -38.269 -23.617 40.507 1.00 34.38 78 ASP A C 1
ATOM 615 O O . ASP A 1 99 ? -38.114 -24.655 39.856 1.00 33.63 78 ASP A O 1
ATOM 620 N N . ALA A 1 100 ? -38.629 -23.622 41.786 1.00 33.84 79 ALA A N 1
ATOM 621 C CA . ALA A 1 100 ? -38.826 -24.895 42.494 1.00 33.82 79 ALA A CA 1
ATOM 622 C C . ALA A 1 100 ? -40.058 -25.651 41.960 1.00 33.88 79 ALA A C 1
ATOM 623 O O . ALA A 1 100 ? -40.032 -26.865 41.867 1.00 33.92 79 ALA A O 1
ATOM 625 N N . GLY A 1 101 ? -41.135 -24.938 41.647 1.00 34.40 80 GLY A N 1
ATOM 626 C CA . GLY A 1 101 ? -42.342 -25.573 41.081 1.00 35.45 80 GLY A CA 1
ATOM 627 C C . GLY A 1 101 ? -42.045 -26.292 39.763 1.00 36.16 80 GLY A C 1
ATOM 628 O O . GLY A 1 101 ? -42.466 -27.445 39.557 1.00 36.92 80 GLY A O 1
ATOM 629 N N . LEU A 1 102 ? -41.290 -25.625 38.884 1.00 36.21 81 LEU A N 1
ATOM 630 C CA . LEU A 1 102 ? -40.839 -26.227 37.621 1.00 36.71 81 LEU A CA 1
ATOM 631 C C . LEU A 1 102 ? -39.977 -27.471 37.814 1.00 37.08 81 LEU A C 1
ATOM 632 O O . LEU A 1 102 ? -40.091 -28.472 37.081 1.00 36.01 81 LEU A O 1
ATOM 637 N N . LEU A 1 103 ? -39.080 -27.412 38.792 1.00 37.55 82 LEU A N 1
ATOM 638 C CA . LEU A 1 103 ? -38.208 -28.549 39.043 1.00 37.85 82 LEU A CA 1
ATOM 639 C C . LEU A 1 103 ? -38.950 -29.736 39.696 1.00 38.70 82 LEU A C 1
ATOM 640 O O . LEU A 1 103 ? -38.643 -30.875 39.378 1.00 38.09 82 LEU A O 1
ATOM 645 N N A HIS A 1 104 ? -39.908 -29.477 40.586 0.50 39.43 83 HIS A N 1
ATOM 646 N N B HIS A 1 104 ? -39.884 -29.446 40.612 0.50 39.42 83 HIS A N 1
ATOM 647 C CA A HIS A 1 104 ? -40.733 -30.554 41.130 0.50 40.46 83 HIS A CA 1
ATOM 648 C CA B HIS A 1 104 ? -40.806 -30.448 41.159 0.50 40.45 83 HIS A CA 1
ATOM 649 C C A HIS A 1 104 ? -41.446 -31.279 39.985 0.50 41.00 83 HIS A C 1
ATOM 650 C C B HIS A 1 104 ? -41.419 -31.241 39.996 0.50 40.99 83 HIS A C 1
ATOM 651 O O A HIS A 1 104 ? -41.400 -32.505 39.895 0.50 41.21 83 HIS A O 1
ATOM 652 O O B HIS A 1 104 ? -41.276 -32.460 39.904 0.50 41.19 83 HIS A O 1
ATOM 665 N N . ASP A 1 105 ? -42.073 -30.514 39.093 1.00 41.63 84 ASP A N 1
ATOM 666 C CA . ASP A 1 105 ? -42.760 -31.107 37.935 1.00 42.28 84 ASP A CA 1
ATOM 667 C C . ASP A 1 105 ? -41.805 -31.921 37.071 1.00 42.03 84 ASP A C 1
ATOM 668 O O . ASP A 1 105 ? -42.150 -33.024 36.645 1.00 42.41 84 ASP A O 1
ATOM 673 N N . ALA A 1 106 ? -40.584 -31.417 36.877 1.00 41.19 85 ALA A N 1
ATOM 674 C CA . ALA A 1 106 ? -39.578 -32.131 36.085 1.00 40.22 85 ALA A CA 1
ATOM 675 C C . ALA A 1 106 ? -39.058 -33.400 36.769 1.00 39.65 85 ALA A C 1
ATOM 676 O O . ALA A 1 106 ? -38.170 -34.060 36.236 1.00 40.16 85 ALA A O 1
ATOM 678 N N . GLN A 1 107 ? -39.579 -33.742 37.946 1.00 38.76 86 GLN A N 1
ATOM 679 C CA . GLN A 1 107 ? -39.106 -34.933 38.678 1.00 37.68 86 GLN A CA 1
ATOM 680 C C . GLN A 1 107 ? -37.633 -34.877 39.148 1.00 36.64 86 GLN A C 1
ATOM 681 O O . GLN A 1 107 ? -36.935 -35.898 39.224 1.00 36.33 86 GLN A O 1
ATOM 683 N N . VAL A 1 108 ? -37.171 -33.686 39.501 1.00 35.63 87 VAL A N 1
ATOM 684 C CA . VAL A 1 108 ? -35.826 -33.540 40.089 1.00 34.25 87 VAL A CA 1
ATOM 685 C C . VAL A 1 108 ? -35.830 -34.086 41.524 1.00 33.46 87 VAL A C 1
ATOM 686 O O . VAL A 1 108 ? -36.758 -33.856 42.247 1.00 33.07 87 VAL A O 1
ATOM 690 N N . ASP A 1 109 ? -34.798 -34.821 41.915 1.00 32.72 88 ASP A N 1
ATOM 691 C CA . ASP A 1 109 ? -34.691 -35.317 43.276 1.00 33.14 88 ASP A CA 1
ATOM 692 C C . ASP A 1 109 ? -34.276 -34.249 44.300 1.00 32.77 88 ASP A C 1
ATOM 693 O O . ASP A 1 109 ? -34.885 -34.136 45.374 1.00 31.89 88 ASP A O 1
ATOM 698 N N . TYR A 1 110 ? -33.239 -33.485 43.955 1.00 31.92 89 TYR A N 1
ATOM 699 C CA . TYR A 1 110 ? -32.691 -32.466 44.841 1.00 31.10 89 TYR A CA 1
ATOM 700 C C . TYR A 1 110 ? -32.522 -31.126 44.142 1.00 29.70 89 TYR A C 1
ATOM 701 O O . TYR A 1 110 ? -31.999 -31.067 43.019 1.00 28.19 89 TYR A O 1
ATOM 710 N N . LEU A 1 111 ? -33.025 -30.076 44.792 1.00 28.35 90 LEU A N 1
ATOM 711 C CA . LEU A 1 111 ? -32.681 -28.697 44.469 1.00 27.55 90 LEU A CA 1
ATOM 712 C C . LEU A 1 111 ? -31.683 -28.178 45.535 1.00 26.99 90 LEU A C 1
ATOM 713 O O . LEU A 1 111 ? -32.038 -28.023 46.715 1.00 26.34 90 LEU A O 1
ATOM 718 N N . PHE A 1 112 ? -30.450 -27.908 45.121 1.00 25.37 91 PHE A N 1
ATOM 719 C CA . PHE A 1 112 ? -29.490 -27.196 45.988 1.00 24.40 91 PHE A CA 1
ATOM 720 C C . PHE A 1 112 ? -29.644 -25.688 45.738 1.00 24.32 91 PHE A C 1
ATOM 721 O O . PHE A 1 112 ? -29.307 -25.175 44.653 1.00 23.63 91 PHE A O 1
ATOM 729 N N . ALA A 1 113 ? -30.204 -24.988 46.717 1.00 23.53 92 ALA A N 1
ATOM 730 C CA . ALA A 1 113 ? -30.480 -23.550 46.610 1.00 23.00 92 ALA A CA 1
ATOM 731 C C . ALA A 1 113 ? -29.848 -22.753 47.768 1.00 22.81 92 ALA A C 1
ATOM 732 O O . ALA A 1 113 ? -30.558 -22.296 48.678 1.00 21.38 92 ALA A O 1
ATOM 734 N N . PRO A 1 114 ? -28.508 -22.629 47.772 1.00 23.32 93 PRO A N 1
ATOM 735 C CA . PRO A 1 114 ? -27.822 -21.997 48.918 1.00 23.06 93 PRO A CA 1
ATOM 736 C C . PRO A 1 114 ? -27.906 -20.515 48.819 1.00 23.01 93 PRO A C 1
ATOM 737 O O . PRO A 1 114 ? -28.011 -20.009 47.710 1.00 23.40 93 PRO A O 1
ATOM 741 N N . THR A 1 115 ? -27.865 -19.828 49.966 1.00 22.64 94 THR A N 1
ATOM 742 C CA . THR A 1 115 ? -27.648 -18.396 50.002 1.00 22.34 94 THR A CA 1
ATOM 743 C C . THR A 1 115 ? -26.139 -18.190 49.836 1.00 22.93 94 THR A C 1
ATOM 744 O O . THR A 1 115 ? -25.349 -19.143 49.953 1.00 21.78 94 THR A O 1
ATOM 748 N N . VAL A 1 116 ? -25.740 -16.957 49.561 1.00 23.96 95 VAL A N 1
ATOM 749 C CA . VAL A 1 116 ? -24.310 -16.563 49.592 1.00 25.31 95 VAL A CA 1
ATOM 750 C C . VAL A 1 116 ? -23.603 -17.007 50.861 1.00 24.90 95 VAL A C 1
ATOM 751 O O . VAL A 1 116 ? -22.490 -17.522 50.809 1.00 26.20 95 VAL A O 1
ATOM 755 N N . SER A 1 117 ? -24.256 -16.837 51.997 1.00 25.42 96 SER A N 1
ATOM 756 C CA . SER A 1 117 ? -23.712 -17.246 53.299 1.00 25.55 96 SER A CA 1
ATOM 757 C C . SER A 1 117 ? -23.450 -18.752 53.391 1.00 25.58 96 SER A C 1
ATOM 758 O O . SER A 1 117 ? -22.501 -19.174 54.015 1.00 25.34 96 SER A O 1
ATOM 761 N N . ASP A 1 118 ? -24.297 -19.555 52.753 1.00 25.17 97 ASP A N 1
ATOM 762 C CA . ASP A 1 118 ? -24.138 -20.997 52.743 1.00 24.79 97 ASP A CA 1
ATOM 763 C C . ASP A 1 118 ? -23.031 -21.452 51.760 1.00 24.76 97 ASP A C 1
ATOM 764 O O . ASP A 1 118 ? -22.420 -22.503 51.978 1.00 25.89 97 ASP A O 1
ATOM 769 N N . MET A 1 119 ? -22.806 -20.713 50.678 1.00 23.58 98 MET A N 1
ATOM 770 C CA . MET A 1 119 ? -21.814 -21.100 49.666 1.00 24.64 98 MET A CA 1
ATOM 771 C C . MET A 1 119 ? -20.433 -20.544 50.012 1.00 23.85 98 MET A C 1
ATOM 772 O O . MET A 1 119 ? -19.409 -21.230 49.839 1.00 23.76 98 MET A O 1
ATOM 777 N N . TYR A 1 120 ? -20.432 -19.300 50.469 1.00 23.65 99 TYR A N 1
ATOM 778 C CA . TYR A 1 120 ? -19.217 -18.526 50.785 1.00 23.97 99 TYR A CA 1
ATOM 779 C C . TYR A 1 120 ? -19.296 -17.984 52.225 1.00 24.60 99 TYR A C 1
ATOM 780 O O . TYR A 1 120 ? -19.509 -16.807 52.423 1.00 23.75 99 TYR A O 1
ATOM 789 N N . PRO A 1 121 ? -19.139 -18.866 53.243 1.00 25.50 100 PRO A N 1
ATOM 790 C CA . PRO A 1 121 ? -19.296 -18.380 54.599 1.00 26.31 100 PRO A CA 1
ATOM 791 C C . PRO A 1 121 ? -18.215 -17.347 54.944 1.00 27.46 100 PRO A C 1
ATOM 792 O O . PRO A 1 121 ? -18.453 -16.551 55.795 1.00 27.52 100 PRO A O 1
ATOM 796 N N . ARG A 1 122 ? -17.074 -17.381 54.246 1.00 27.93 101 ARG A N 1
ATOM 797 C CA . ARG A 1 122 ? -15.979 -16.451 54.410 1.00 29.24 101 ARG A CA 1
ATOM 798 C C . ARG A 1 122 ? -15.586 -15.916 53.023 1.00 28.61 101 ARG A C 1
ATOM 799 O O . ARG A 1 122 ? -15.804 -16.591 52.025 1.00 27.67 101 ARG A O 1
ATOM 807 N N . PRO A 1 123 ? -14.964 -14.727 52.965 1.00 28.87 102 PRO A N 1
ATOM 808 C CA . PRO A 1 123 ? -14.481 -14.329 51.645 1.00 29.33 102 PRO A CA 1
ATOM 809 C C . PRO A 1 123 ? -13.498 -15.364 51.048 1.00 29.29 102 PRO A C 1
ATOM 810 O O . PRO A 1 123 ? -12.589 -15.877 51.725 1.00 28.27 102 PRO A O 1
ATOM 814 N N . MET A 1 124 ? -13.738 -15.700 49.792 1.00 28.12 103 MET A N 1
ATOM 815 C CA . MET A 1 124 ? -12.919 -16.650 49.114 1.00 27.97 103 MET A CA 1
ATOM 816 C C . MET A 1 124 ? -11.547 -16.055 48.899 1.00 28.35 103 MET A C 1
ATOM 817 O O . MET A 1 124 ? -11.432 -14.921 48.449 1.00 28.65 103 MET A O 1
ATOM 822 N N . GLN A 1 125 ? -10.516 -16.829 49.232 1.00 28.35 104 GLN A N 1
ATOM 823 C CA . GLN A 1 125 ? -9.141 -16.470 48.877 1.00 29.41 104 GLN A CA 1
ATOM 824 C C . GLN A 1 125 ? -8.537 -17.334 47.770 1.00 28.50 104 GLN A C 1
ATOM 825 O O . GLN A 1 125 ? -7.417 -17.062 47.310 1.00 29.06 104 GLN A O 1
ATOM 831 N N . THR A 1 126 ? -9.256 -18.382 47.389 1.00 27.45 105 THR A N 1
ATOM 832 C CA . THR A 1 126 ? -8.813 -19.323 46.393 1.00 27.05 105 THR A CA 1
ATOM 833 C C . THR A 1 126 ? -9.504 -18.950 45.071 1.00 27.61 105 THR A C 1
ATOM 834 O O . THR A 1 126 ? -10.594 -18.419 45.075 1.00 27.68 105 THR A O 1
ATOM 838 N N . VAL A 1 127 ? -8.810 -19.160 43.961 1.00 27.98 106 VAL A N 1
ATOM 839 C CA . VAL A 1 127 ? -9.333 -18.904 42.638 1.00 28.54 106 VAL A CA 1
ATOM 840 C C . VAL A 1 127 ? -8.874 -20.041 41.743 1.00 28.61 106 VAL A C 1
ATOM 841 O O . VAL A 1 127 ? -7.726 -20.499 41.847 1.00 28.29 106 VAL A O 1
ATOM 845 N N . VAL A 1 128 ? -9.803 -20.570 40.947 1.00 29.01 107 VAL A N 1
ATOM 846 C CA . VAL A 1 128 ? -9.473 -21.456 39.836 1.00 28.77 107 VAL A CA 1
ATOM 847 C C . VAL A 1 128 ? -9.661 -20.678 38.518 1.00 29.98 107 VAL A C 1
ATOM 848 O O . VAL A 1 128 ? -10.649 -19.946 38.354 1.00 29.32 107 VAL A O 1
ATOM 852 N N . ASP A 1 129 ? -8.730 -20.854 37.584 1.00 30.24 108 ASP A N 1
ATOM 853 C CA . ASP A 1 129 ? -8.767 -20.132 36.306 1.00 31.72 108 ASP A CA 1
ATOM 854 C C . ASP A 1 129 ? -8.105 -20.947 35.191 1.00 32.24 108 ASP A C 1
ATOM 855 O O . ASP A 1 129 ? -7.232 -21.800 35.457 1.00 32.56 108 ASP A O 1
ATOM 860 N N . VAL A 1 130 ? -8.517 -20.661 33.953 1.00 32.87 109 VAL A N 1
ATOM 861 C CA . VAL A 1 130 ? -7.965 -21.285 32.740 1.00 33.07 109 VAL A CA 1
ATOM 862 C C . VAL A 1 130 ? -7.642 -20.130 31.784 1.00 34.56 109 VAL A C 1
ATOM 863 O O . VAL A 1 130 ? -8.295 -19.964 30.749 1.00 33.60 109 VAL A O 1
ATOM 867 N N . PRO A 1 131 ? -6.663 -19.291 32.169 1.00 36.07 110 PRO A N 1
ATOM 868 C CA . PRO A 1 131 ? -6.372 -18.034 31.501 1.00 37.10 110 PRO A CA 1
ATOM 869 C C . PRO A 1 131 ? -6.237 -18.135 29.966 1.00 37.94 110 PRO A C 1
ATOM 870 O O . PRO A 1 131 ? -6.739 -17.269 29.273 1.00 38.09 110 PRO A O 1
ATOM 874 N N . PRO A 1 132 ? -5.603 -19.195 29.438 1.00 38.97 111 PRO A N 1
ATOM 875 C CA . PRO A 1 132 ? -5.569 -19.183 27.988 1.00 39.90 111 PRO A CA 1
ATOM 876 C C . PRO A 1 132 ? -6.975 -19.119 27.359 1.00 40.33 111 PRO A C 1
ATOM 877 O O . PRO A 1 132 ? -7.254 -18.231 26.557 1.00 41.03 111 PRO A O 1
ATOM 881 N N . LEU A 1 133 ? -7.846 -20.031 27.756 1.00 39.95 112 LEU A N 1
ATOM 882 C CA . LEU A 1 133 ? -9.204 -20.110 27.224 1.00 39.61 112 LEU A CA 1
ATOM 883 C C . LEU A 1 133 ? -10.139 -19.000 27.691 1.00 40.33 112 LEU A C 1
ATOM 884 O O . LEU A 1 133 ? -11.112 -18.675 27.005 1.00 40.13 112 LEU A O 1
ATOM 889 N N . GLY A 1 134 ? -9.853 -18.416 28.856 1.00 41.21 113 GLY A N 1
ATOM 890 C CA . GLY A 1 134 ? -10.789 -17.512 29.496 1.00 41.60 113 GLY A CA 1
ATOM 891 C C . GLY A 1 134 ? -10.540 -16.037 29.277 1.00 42.67 113 GLY A C 1
ATOM 892 O O . GLY A 1 134 ? -11.402 -15.226 29.584 1.00 42.77 113 GLY A O 1
ATOM 893 N N . ASN A 1 135 ? -9.373 -15.656 28.770 1.00 44.20 114 ASN A N 1
ATOM 894 C CA . ASN A 1 135 ? -9.060 -14.223 28.679 1.00 45.69 114 ASN A CA 1
ATOM 895 C C . ASN A 1 135 ? -9.521 -13.585 27.382 1.00 46.26 114 ASN A C 1
ATOM 896 O O . ASN A 1 135 ? -9.567 -12.370 27.271 1.00 46.97 114 ASN A O 1
ATOM 901 N N . GLN A 1 136 ? -9.893 -14.421 26.424 1.00 46.98 115 GLN A N 1
ATOM 902 C CA . GLN A 1 136 ? -10.337 -13.976 25.114 1.00 47.36 115 GLN A CA 1
ATOM 903 C C . GLN A 1 136 ? -11.843 -14.127 24.950 1.00 46.82 115 GLN A C 1
ATOM 904 O O . GLN A 1 136 ? -12.520 -14.677 25.830 1.00 46.29 115 GLN A O 1
ATOM 910 N N . ILE A 1 137 ? -12.340 -13.625 23.812 1.00 46.64 116 ILE A N 1
ATOM 911 C CA . ILE A 1 137 ? -13.768 -13.603 23.457 1.00 46.20 116 ILE A CA 1
ATOM 912 C C . ILE A 1 137 ? -14.537 -12.868 24.562 1.00 46.65 116 ILE A C 1
ATOM 913 O O . ILE A 1 137 ? -14.191 -11.723 24.903 1.00 46.73 116 ILE A O 1
ATOM 918 N N . GLU A 1 138 ? -15.524 -13.526 25.172 1.00 46.33 117 GLU A N 1
ATOM 919 C CA . GLU A 1 138 ? -16.368 -12.887 26.179 1.00 46.25 117 GLU A CA 1
ATOM 920 C C . GLU A 1 138 ? -15.519 -12.370 27.332 1.00 46.18 117 GLU A C 1
ATOM 921 O O . GLU A 1 138 ? -15.896 -11.418 28.017 1.00 46.45 117 GLU A O 1
ATOM 927 N N . GLY A 1 139 ? -14.374 -13.020 27.553 1.00 46.61 118 GLY A N 1
ATOM 928 C CA . GLY A 1 139 ? -13.463 -12.671 28.646 1.00 46.40 118 GLY A CA 1
ATOM 929 C C . GLY A 1 139 ? -12.631 -11.426 28.400 1.00 46.30 118 GLY A C 1
ATOM 930 O O . GLY A 1 139 ? -12.020 -10.896 29.323 1.00 45.79 118 GLY A O 1
ATOM 931 N N . GLU A 1 140 ? -12.575 -10.981 27.148 1.00 46.74 119 GLU A N 1
ATOM 932 C CA . GLU A 1 140 ? -12.012 -9.677 26.823 1.00 46.81 119 GLU A CA 1
ATOM 933 C C . GLU A 1 140 ? -12.992 -8.617 27.313 1.00 46.44 119 GLU A C 1
ATOM 934 O O . GLU A 1 140 ? -12.609 -7.666 28.004 1.00 46.60 119 GLU A O 1
ATOM 936 N N . ALA A 1 141 ? -14.268 -8.807 26.980 1.00 46.41 120 ALA A N 1
ATOM 937 C CA . ALA A 1 141 ? -15.335 -7.886 27.407 1.00 45.83 120 ALA A CA 1
ATOM 938 C C . ALA A 1 141 ? -15.611 -7.942 28.924 1.00 45.32 120 ALA A C 1
ATOM 939 O O . ALA A 1 141 ? -16.006 -6.937 29.524 1.00 45.57 120 ALA A O 1
ATOM 941 N N . ARG A 1 142 ? -15.392 -9.109 29.545 1.00 44.54 121 ARG A N 1
ATOM 942 C CA . ARG A 1 142 ? -15.709 -9.311 30.981 1.00 43.19 121 ARG A CA 1
ATOM 943 C C . ARG A 1 142 ? -14.527 -9.919 31.763 1.00 42.77 121 ARG A C 1
ATOM 944 O O . ARG A 1 142 ? -14.523 -11.105 32.053 1.00 41.38 121 ARG A O 1
ATOM 952 N N . PRO A 1 143 ? -13.522 -9.094 32.116 1.00 42.88 122 PRO A N 1
ATOM 953 C CA . PRO A 1 143 ? -12.307 -9.625 32.776 1.00 42.47 122 PRO A CA 1
ATOM 954 C C . PRO A 1 143 ? -12.550 -10.235 34.166 1.00 40.95 122 PRO A C 1
ATOM 955 O O . PRO A 1 143 ? -13.163 -9.609 35.020 1.00 41.07 122 PRO A O 1
ATOM 959 N N . GLY A 1 144 ? -12.055 -11.449 34.377 1.00 39.60 123 GLY A N 1
ATOM 960 C CA . GLY A 1 144 ? -12.274 -12.169 35.638 1.00 38.01 123 GLY A CA 1
ATOM 961 C C . GLY A 1 144 ? -13.467 -13.104 35.565 1.00 36.58 123 GLY A C 1
ATOM 962 O O . GLY A 1 144 ? -13.590 -14.020 36.384 1.00 36.79 123 GLY A O 1
ATOM 963 N N . HIS A 1 145 ? -14.322 -12.907 34.558 1.00 34.70 124 HIS A N 1
ATOM 964 C CA . HIS A 1 145 ? -15.605 -13.590 34.512 1.00 33.08 124 HIS A CA 1
ATOM 965 C C . HIS A 1 145 ? -15.445 -15.088 34.639 1.00 31.54 124 HIS A C 1
ATOM 966 O O . HIS A 1 145 ? -16.111 -15.721 35.449 1.00 29.62 124 HIS A O 1
ATOM 973 N N . PHE A 1 146 ? -14.566 -15.645 33.825 1.00 30.73 125 PHE A N 1
ATOM 974 C CA . PHE A 1 146 ? -14.452 -17.094 33.765 1.00 30.82 125 PHE A CA 1
ATOM 975 C C . PHE A 1 146 ? -13.675 -17.699 34.919 1.00 29.52 125 PHE A C 1
ATOM 976 O O . PHE A 1 146 ? -13.813 -18.892 35.205 1.00 30.54 125 PHE A O 1
ATOM 984 N N . ALA A 1 147 ? -12.861 -16.892 35.580 1.00 28.25 126 ALA A N 1
ATOM 985 C CA . ALA A 1 147 ? -12.266 -17.312 36.823 1.00 27.61 126 ALA A CA 1
ATOM 986 C C . ALA A 1 147 ? -13.401 -17.492 37.862 1.00 27.12 126 ALA A C 1
ATOM 987 O O . ALA A 1 147 ? -13.391 -18.425 38.654 1.00 26.83 126 ALA A O 1
ATOM 989 N N . GLY A 1 148 ? -14.393 -16.621 37.824 1.00 26.61 127 GLY A N 1
ATOM 990 C CA . GLY A 1 148 ? -15.548 -16.776 38.702 1.00 26.58 127 GLY A CA 1
ATOM 991 C C . GLY A 1 148 ? -16.294 -18.032 38.382 1.00 26.47 127 GLY A C 1
ATOM 992 O O . GLY A 1 148 ? -16.714 -18.777 39.283 1.00 27.07 127 GLY A O 1
ATOM 993 N N . VAL A 1 149 ? -16.455 -18.308 37.092 1.00 26.37 128 VAL A N 1
ATOM 994 C CA . VAL A 1 149 ? -17.177 -19.498 36.675 1.00 24.91 128 VAL A CA 1
ATOM 995 C C . VAL A 1 149 ? -16.425 -20.776 37.037 1.00 25.35 128 VAL A C 1
ATOM 996 O O . VAL A 1 149 ? -17.020 -21.733 37.570 1.00 23.77 128 VAL A O 1
ATOM 1000 N N . ALA A 1 150 ? -15.125 -20.788 36.764 1.00 24.86 129 ALA A N 1
ATOM 1001 C CA . ALA A 1 150 ? -14.310 -21.962 36.988 1.00 24.98 129 ALA A CA 1
ATOM 1002 C C . ALA A 1 150 ? -14.205 -22.247 38.497 1.00 24.98 129 ALA A C 1
ATOM 1003 O O . ALA A 1 150 ? -14.173 -23.405 38.940 1.00 23.42 129 ALA A O 1
ATOM 1005 N N . THR A 1 151 ? -14.139 -21.175 39.267 1.00 25.14 130 THR A N 1
ATOM 1006 C CA . THR A 1 151 ? -14.075 -21.315 40.714 1.00 24.59 130 THR A CA 1
ATOM 1007 C C . THR A 1 151 ? -15.363 -21.928 41.251 1.00 23.68 130 THR A C 1
ATOM 1008 O O . THR A 1 151 ? -15.328 -22.956 41.905 1.00 22.73 130 THR A O 1
ATOM 1012 N N . VAL A 1 152 ? -16.506 -21.331 40.957 1.00 24.42 131 VAL A N 1
ATOM 1013 C CA . VAL A 1 152 ? -17.771 -21.851 41.500 1.00 24.07 131 VAL A CA 1
ATOM 1014 C C . VAL A 1 152 ? -18.051 -23.276 41.007 1.00 24.53 131 VAL A C 1
ATOM 1015 O O . VAL A 1 152 ? -18.535 -24.130 41.760 1.00 25.64 131 VAL A O 1
ATOM 1019 N N . VAL A 1 153 ? -17.680 -23.577 39.771 1.00 23.87 132 VAL A N 1
ATOM 1020 C CA . VAL A 1 153 ? -17.953 -24.880 39.228 1.00 23.72 132 VAL A CA 1
ATOM 1021 C C . VAL A 1 153 ? -17.091 -25.939 39.875 1.00 23.83 132 VAL A C 1
ATOM 1022 O O . VAL A 1 153 ? -17.607 -26.973 40.228 1.00 23.84 132 VAL A O 1
ATOM 1026 N N . SER A 1 154 ? -15.798 -25.671 40.075 1.00 24.39 133 SER A N 1
ATOM 1027 C CA . SER A 1 154 ? -14.944 -26.585 40.836 1.00 25.43 133 SER A CA 1
ATOM 1028 C C . SER A 1 154 ? -15.514 -26.844 42.244 1.00 25.00 133 SER A C 1
ATOM 1029 O O . SER A 1 154 ? -15.436 -27.977 42.756 1.00 25.09 133 SER A O 1
ATOM 1032 N N . LYS A 1 155 ? -16.042 -25.796 42.876 1.00 23.87 134 LYS A N 1
ATOM 1033 C CA . LYS A 1 155 ? -16.551 -25.919 44.253 1.00 23.26 134 LYS A CA 1
ATOM 1034 C C . LYS A 1 155 ? -17.827 -26.767 44.203 1.00 23.14 134 LYS A C 1
ATOM 1035 O O . LYS A 1 155 ? -17.980 -27.705 44.982 1.00 22.83 134 LYS A O 1
ATOM 1041 N N . LEU A 1 156 ? -18.711 -26.472 43.251 1.00 22.63 135 LEU A N 1
ATOM 1042 C CA . LEU A 1 156 ? -19.946 -27.254 43.079 1.00 23.14 135 LEU A CA 1
ATOM 1043 C C . LEU A 1 156 ? -19.700 -28.731 42.841 1.00 23.45 135 LEU A C 1
ATOM 1044 O O . LEU A 1 156 ? -20.358 -29.583 43.451 1.00 23.20 135 LEU A O 1
ATOM 1049 N N . PHE A 1 157 ? -18.689 -29.029 42.043 1.00 24.23 136 PHE A N 1
ATOM 1050 C CA . PHE A 1 157 ? -18.317 -30.416 41.772 1.00 24.78 136 PHE A CA 1
ATOM 1051 C C . PHE A 1 157 ? -17.768 -31.097 43.025 1.00 25.05 136 PHE A C 1
ATOM 1052 O O . PHE A 1 157 ? -18.072 -32.275 43.293 1.00 24.26 136 PHE A O 1
ATOM 1060 N N . ASN A 1 158 ? -16.965 -30.366 43.798 1.00 25.88 137 ASN A N 1
ATOM 1061 C CA . ASN A 1 158 ? -16.494 -30.884 45.088 1.00 26.10 137 ASN A CA 1
ATOM 1062 C C . ASN A 1 158 ? -17.604 -31.177 46.104 1.00 25.98 137 ASN A C 1
ATOM 1063 O O . ASN A 1 158 ? -17.544 -32.166 46.801 1.00 27.01 137 ASN A O 1
ATOM 1068 N N . ILE A 1 159 ? -18.590 -30.302 46.164 1.00 26.41 138 ILE A N 1
ATOM 1069 C CA . ILE A 1 159 ? -19.774 -30.410 47.011 1.00 26.05 138 ILE A CA 1
ATOM 1070 C C . ILE A 1 159 ? -20.648 -31.608 46.599 1.00 26.56 138 ILE A C 1
ATOM 1071 O O . ILE A 1 159 ? -21.013 -32.434 47.433 1.00 24.89 138 ILE A O 1
ATOM 1076 N N . VAL A 1 160 ? -20.954 -31.700 45.302 1.00 27.23 139 VAL A N 1
ATOM 1077 C CA . VAL A 1 160 ? -21.925 -32.672 44.787 1.00 26.83 139 VAL A CA 1
ATOM 1078 C C . VAL A 1 160 ? -21.322 -34.060 44.484 1.00 27.91 139 VAL A C 1
ATOM 1079 O O . VAL A 1 160 ? -21.963 -35.083 44.716 1.00 28.05 139 VAL A O 1
ATOM 1083 N N . GLY A 1 161 ? -20.102 -34.098 43.999 1.00 28.09 140 GLY A N 1
ATOM 1084 C CA . GLY A 1 161 ? -19.508 -35.348 43.544 1.00 28.73 140 GLY A CA 1
ATOM 1085 C C . GLY A 1 161 ? -20.353 -36.026 42.467 1.00 29.29 140 GLY A C 1
ATOM 1086 O O . GLY A 1 161 ? -20.698 -37.180 42.594 1.00 29.06 140 GLY A O 1
ATOM 1087 N N . PRO A 1 162 ? -20.720 -35.304 41.415 1.00 29.23 141 PRO A N 1
ATOM 1088 C CA . PRO A 1 162 ? -21.628 -35.947 40.443 1.00 29.97 141 PRO A CA 1
ATOM 1089 C C . PRO A 1 162 ? -20.910 -36.931 39.524 1.00 29.91 141 PRO A C 1
ATOM 1090 O O . PRO A 1 162 ? -19.678 -36.899 39.395 1.00 29.76 141 PRO A O 1
ATOM 1094 N N . ASP A 1 163 ? -21.668 -37.807 38.898 1.00 31.11 142 ASP A N 1
ATOM 1095 C CA . ASP A 1 163 ? -21.107 -38.675 37.855 1.00 31.94 142 ASP A CA 1
ATOM 1096 C C . ASP A 1 163 ? -21.047 -37.894 36.546 1.00 31.20 142 ASP A C 1
ATOM 1097 O O . ASP A 1 163 ? -20.083 -37.965 35.815 1.00 31.79 142 ASP A O 1
ATOM 1102 N N . ALA A 1 164 ? -22.067 -37.098 36.292 1.00 31.05 143 ALA A N 1
ATOM 1103 C CA . ALA A 1 164 ? -22.154 -36.335 35.055 1.00 30.67 143 ALA A CA 1
ATOM 1104 C C . ALA A 1 164 ? -22.770 -34.987 35.350 1.00 30.59 143 ALA A C 1
ATOM 1105 O O . ALA A 1 164 ? -23.675 -34.883 36.209 1.00 31.10 143 ALA A O 1
ATOM 1107 N N . ALA A 1 165 ? -22.265 -33.967 34.672 1.00 29.65 144 ALA A N 1
ATOM 1108 C CA . ALA A 1 165 ? -22.764 -32.601 34.801 1.00 30.16 144 ALA A CA 1
ATOM 1109 C C . ALA A 1 165 ? -23.100 -32.067 33.421 1.00 31.03 144 ALA A C 1
ATOM 1110 O O . ALA A 1 165 ? -22.394 -32.377 32.460 1.00 29.40 144 ALA A O 1
ATOM 1112 N N . TYR A 1 166 ? -24.129 -31.224 33.369 1.00 31.69 145 TYR A N 1
ATOM 1113 C CA . TYR A 1 166 ? -24.802 -30.813 32.143 1.00 32.53 145 TYR A CA 1
ATOM 1114 C C . TYR A 1 166 ? -24.734 -29.300 31.961 1.00 33.41 145 TYR A C 1
ATOM 1115 O O . TYR A 1 166 ? -25.244 -28.550 32.798 1.00 33.73 145 TYR A O 1
ATOM 1124 N N . PHE A 1 167 ? -24.111 -28.876 30.859 1.00 34.02 146 PHE A N 1
ATOM 1125 C CA . PHE A 1 167 ? -23.967 -27.470 30.487 1.00 35.40 146 PHE A CA 1
ATOM 1126 C C . PHE A 1 167 ? -24.513 -27.232 29.071 1.00 36.54 146 PHE A C 1
ATOM 1127 O O . PHE A 1 167 ? -24.471 -28.129 28.207 1.00 36.34 146 PHE A O 1
ATOM 1135 N N . GLY A 1 168 ? -25.049 -26.040 28.847 1.00 37.89 147 GLY A N 1
ATOM 1136 C CA . GLY A 1 168 ? -25.619 -25.688 27.543 1.00 38.64 147 GLY A CA 1
ATOM 1137 C C . GLY A 1 168 ? -24.543 -25.175 26.601 1.00 39.18 147 GLY A C 1
ATOM 1138 O O . GLY A 1 168 ? -23.666 -24.411 27.005 1.00 38.50 147 GLY A O 1
ATOM 1139 N N . GLU A 1 169 ? -24.629 -25.600 25.339 1.00 40.05 148 GLU A N 1
ATOM 1140 C CA . GLU A 1 169 ? -23.765 -25.105 24.266 1.00 40.39 148 GLU A CA 1
ATOM 1141 C C . GLU A 1 169 ? -23.981 -23.625 23.932 1.00 39.73 148 GLU A C 1
ATOM 1142 O O . GLU A 1 169 ? -23.109 -23.004 23.330 1.00 40.62 148 GLU A O 1
ATOM 1148 N N . LYS A 1 170 ? -25.083 -23.029 24.356 1.00 39.98 149 LYS A N 1
ATOM 1149 C CA . LYS A 1 170 ? -25.249 -21.572 24.171 1.00 39.53 149 LYS A CA 1
ATOM 1150 C C . LYS A 1 170 ? -24.098 -20.775 24.823 1.00 39.45 149 LYS A C 1
ATOM 1151 O O . LYS A 1 170 ? -23.665 -19.747 24.285 1.00 38.64 149 LYS A O 1
ATOM 1157 N N . ASP A 1 171 ? -23.609 -21.246 25.981 1.00 38.63 150 ASP A N 1
ATOM 1158 C CA . ASP A 1 171 ? -22.422 -20.668 26.633 1.00 38.24 150 ASP A CA 1
ATOM 1159 C C . ASP A 1 171 ? -21.191 -21.496 26.264 1.00 38.00 150 ASP A C 1
ATOM 1160 O O . ASP A 1 171 ? -20.635 -22.252 27.067 1.00 37.10 150 ASP A O 1
ATOM 1165 N N . PHE A 1 172 ? -20.766 -21.329 25.021 1.00 37.36 151 PHE A N 1
ATOM 1166 C CA . PHE A 1 172 ? -19.878 -22.274 24.390 1.00 36.44 151 PHE A CA 1
ATOM 1167 C C . PHE A 1 172 ? -18.478 -22.139 24.960 1.00 35.59 151 PHE A C 1
ATOM 1168 O O . PHE A 1 172 ? -17.830 -23.146 25.201 1.00 36.44 151 PHE A O 1
ATOM 1176 N N . GLN A 1 173 ? -18.013 -20.914 25.185 1.00 34.28 152 GLN A N 1
ATOM 1177 C CA . GLN A 1 173 ? -16.686 -20.709 25.785 1.00 33.68 152 GLN A CA 1
ATOM 1178 C C . GLN A 1 173 ? -16.658 -21.343 27.179 1.00 33.22 152 GLN A C 1
ATOM 1179 O O . GLN A 1 173 ? -15.698 -22.039 27.539 1.00 32.94 152 GLN A O 1
ATOM 1185 N N . GLN A 1 174 ? -17.720 -21.110 27.941 1.00 33.08 153 GLN A N 1
ATOM 1186 C CA . GLN A 1 174 ? -17.873 -21.715 29.277 1.00 33.27 153 GLN A CA 1
ATOM 1187 C C . GLN A 1 174 ? -17.655 -23.209 29.256 1.00 32.49 153 GLN A C 1
ATOM 1188 O O . GLN A 1 174 ? -16.848 -23.738 30.035 1.00 32.67 153 GLN A O 1
ATOM 1194 N N . LEU A 1 175 ? -18.350 -23.872 28.336 1.00 32.53 154 LEU A N 1
ATOM 1195 C CA . LEU A 1 175 ? -18.295 -25.322 28.179 1.00 32.74 154 LEU A CA 1
ATOM 1196 C C . LEU A 1 175 ? -16.886 -25.803 27.847 1.00 32.49 154 LEU A C 1
ATOM 1197 O O . LEU A 1 175 ? -16.361 -26.750 28.452 1.00 31.74 154 LEU A O 1
ATOM 1202 N N . VAL A 1 176 ? -16.246 -25.140 26.901 1.00 31.80 155 VAL A N 1
ATOM 1203 C CA . VAL A 1 176 ? -14.863 -25.517 26.566 1.00 31.44 155 VAL A CA 1
ATOM 1204 C C . VAL A 1 176 ? -13.901 -25.378 27.767 1.00 30.34 155 VAL A C 1
ATOM 1205 O O . VAL A 1 176 ? -13.055 -26.226 28.009 1.00 30.76 155 VAL A O 1
ATOM 1209 N N . ILE A 1 177 ? -14.047 -24.283 28.489 1.00 30.23 156 ILE A N 1
ATOM 1210 C CA . ILE A 1 177 ? -13.273 -23.998 29.692 1.00 30.34 156 ILE A CA 1
ATOM 1211 C C . ILE A 1 177 ? -13.493 -25.080 30.803 1.00 30.60 156 ILE A C 1
ATOM 1212 O O . ILE A 1 177 ? -12.528 -25.601 31.377 1.00 30.87 156 ILE A O 1
ATOM 1217 N N . ILE A 1 178 ? -14.743 -25.450 31.031 1.00 30.32 157 ILE A N 1
ATOM 1218 C CA . ILE A 1 178 ? -15.081 -26.485 32.016 1.00 30.68 157 ILE A CA 1
ATOM 1219 C C . ILE A 1 178 ? -14.520 -27.852 31.615 1.00 31.32 157 ILE A C 1
ATOM 1220 O O . ILE A 1 178 ? -13.985 -28.577 32.461 1.00 29.72 157 ILE A O 1
ATOM 1225 N N . ARG A 1 179 ? -14.606 -28.193 30.321 1.00 32.03 158 ARG A N 1
ATOM 1226 C CA . ARG A 1 179 ? -14.039 -29.448 29.843 1.00 32.56 158 ARG A CA 1
ATOM 1227 C C . ARG A 1 179 ? -12.554 -29.468 30.093 1.00 32.64 158 ARG A C 1
ATOM 1228 O O . ARG A 1 179 ? -12.002 -30.473 30.553 1.00 33.24 158 ARG A O 1
ATOM 1236 N N . ARG A 1 180 ? -11.893 -28.355 29.782 1.00 32.40 159 ARG A N 1
ATOM 1237 C CA A ARG A 1 180 ? -10.497 -28.232 29.992 0.00 32.36 159 ARG A CA 1
ATOM 1238 C CA B ARG A 1 180 ? -10.451 -28.277 29.972 1.00 32.73 159 ARG A CA 1
ATOM 1239 C C . ARG A 1 180 ? -10.057 -28.375 31.463 1.00 31.69 159 ARG A C 1
ATOM 1240 O O . ARG A 1 180 ? -9.163 -29.136 31.836 1.00 32.08 159 ARG A O 1
ATOM 1255 N N . MET A 1 181 ? -10.725 -27.580 32.287 1.00 32.01 160 MET A N 1
ATOM 1256 C CA . MET A 1 181 ? -10.604 -27.637 33.771 1.00 31.64 160 MET A CA 1
ATOM 1257 C C . MET A 1 181 ? -10.758 -29.062 34.303 1.00 31.28 160 MET A C 1
ATOM 1258 O O . MET A 1 181 ? -9.891 -29.562 34.989 1.00 30.11 160 MET A O 1
ATOM 1263 N N . VAL A 1 182 ? -11.866 -29.700 33.947 1.00 31.83 161 VAL A N 1
ATOM 1264 C CA . VAL A 1 182 ? -12.142 -31.092 34.313 1.00 32.39 161 VAL A CA 1
ATOM 1265 C C . VAL A 1 182 ? -11.014 -32.045 33.881 1.00 33.52 161 VAL A C 1
ATOM 1266 O O . VAL A 1 182 ? -10.559 -32.892 34.670 1.00 35.10 161 VAL A O 1
ATOM 1270 N N . ASP A 1 183 ? -10.549 -31.907 32.643 1.00 34.68 162 ASP A N 1
ATOM 1271 C CA . ASP A 1 183 ? -9.408 -32.706 32.143 1.00 35.34 162 ASP A CA 1
ATOM 1272 C C . ASP A 1 183 ? -8.099 -32.437 32.880 1.00 34.33 162 ASP A C 1
ATOM 1273 O O . ASP A 1 183 ? -7.462 -33.362 33.362 1.00 34.59 162 ASP A O 1
ATOM 1278 N N . ASP A 1 184 ? -7.703 -31.176 32.942 1.00 33.26 163 ASP A N 1
ATOM 1279 C CA . ASP A 1 184 ? -6.464 -30.760 33.608 1.00 33.01 163 ASP A CA 1
ATOM 1280 C C . ASP A 1 184 ? -6.392 -31.126 35.095 1.00 33.03 163 ASP A C 1
ATOM 1281 O O . ASP A 1 184 ? -5.305 -31.368 35.637 1.00 33.44 163 ASP A O 1
ATOM 1286 N N . MET A 1 185 ? -7.540 -31.125 35.757 1.00 32.72 164 MET A N 1
ATOM 1287 C CA . MET A 1 185 ? -7.580 -31.305 37.206 1.00 32.46 164 MET A CA 1
ATOM 1288 C C . MET A 1 185 ? -8.026 -32.725 37.568 1.00 32.35 164 MET A C 1
ATOM 1289 O O . MET A 1 185 ? -8.208 -33.042 38.746 1.00 32.32 164 MET A O 1
ATOM 1294 N N . ALA A 1 186 ? -8.169 -33.573 36.553 1.00 31.77 165 ALA A N 1
ATOM 1295 C CA . ALA A 1 186 ? -8.589 -34.946 36.747 1.00 32.01 165 ALA A CA 1
ATOM 1296 C C . ALA A 1 186 ? -9.830 -35.033 37.626 1.00 31.81 165 ALA A C 1
ATOM 1297 O O . ALA A 1 186 ? -9.966 -35.962 38.437 1.00 32.81 165 ALA A O 1
ATOM 1299 N N . ILE A 1 187 ? -10.743 -34.091 37.444 1.00 31.89 166 ILE A N 1
ATOM 1300 C CA . ILE A 1 187 ? -11.990 -34.111 38.170 1.00 31.95 166 ILE A CA 1
ATOM 1301 C C . ILE A 1 187 ? -12.807 -35.256 37.607 1.00 33.20 166 ILE A C 1
ATOM 1302 O O . ILE A 1 187 ? -13.034 -35.314 36.409 1.00 33.22 166 ILE A O 1
ATOM 1307 N N . PRO A 1 188 ? -13.258 -36.184 38.468 1.00 34.84 167 PRO A N 1
ATOM 1308 C CA . PRO A 1 188 ? -13.961 -37.379 37.986 1.00 34.69 167 PRO A CA 1
ATOM 1309 C C . PRO A 1 188 ? -15.433 -37.157 37.640 1.00 35.03 167 PRO A C 1
ATOM 1310 O O . PRO A 1 188 ? -16.313 -37.785 38.202 1.00 34.47 167 PRO A O 1
ATOM 1314 N N . VAL A 1 189 ? -15.698 -36.266 36.697 1.00 34.98 168 VAL A N 1
ATOM 1315 C CA . VAL A 1 189 ? -17.062 -36.043 36.224 1.00 34.87 168 VAL A CA 1
ATOM 1316 C C . VAL A 1 189 ? -17.107 -36.141 34.700 1.00 35.50 168 VAL A C 1
ATOM 1317 O O . VAL A 1 189 ? -16.192 -35.662 34.027 1.00 34.83 168 VAL A O 1
ATOM 1321 N N . ARG A 1 190 ? -18.196 -36.700 34.174 1.00 35.96 169 ARG A N 1
ATOM 1322 C CA . ARG A 1 190 ? -18.466 -36.652 32.738 1.00 36.66 169 ARG A CA 1
ATOM 1323 C C . ARG A 1 190 ? -19.212 -35.361 32.431 1.00 36.01 169 ARG A C 1
ATOM 1324 O O . ARG A 1 190 ? -20.312 -35.133 32.941 1.00 36.05 169 ARG A O 1
ATOM 1332 N N . ILE A 1 191 ? -18.629 -34.553 31.552 1.00 35.32 170 ILE A N 1
ATOM 1333 C CA . ILE A 1 191 ? -19.199 -33.284 31.153 1.00 35.42 170 ILE A CA 1
ATOM 1334 C C . ILE A 1 191 ? -20.043 -33.471 29.883 1.00 36.80 170 ILE A C 1
ATOM 1335 O O . ILE A 1 191 ? -19.589 -34.049 28.891 1.00 36.06 170 ILE A O 1
ATOM 1340 N N . VAL A 1 192 ? -21.275 -32.975 29.926 1.00 37.70 171 VAL A N 1
ATOM 1341 C CA . VAL A 1 192 ? -22.213 -33.161 28.835 1.00 38.39 171 VAL A CA 1
ATOM 1342 C C . VAL A 1 192 ? -22.701 -31.821 28.314 1.00 39.73 171 VAL A C 1
ATOM 1343 O O . VAL A 1 192 ? -23.320 -31.050 29.049 1.00 39.74 171 VAL A O 1
ATOM 1347 N N . GLY A 1 193 ? -22.394 -31.545 27.042 1.00 41.27 172 GLY A N 1
ATOM 1348 C CA . GLY A 1 193 ? -22.870 -30.350 26.348 1.00 42.16 172 GLY A CA 1
ATOM 1349 C C . GLY A 1 193 ? -24.178 -30.636 25.653 1.00 43.46 172 GLY A C 1
ATOM 1350 O O . GLY A 1 193 ? -24.294 -31.649 24.959 1.00 44.55 172 GLY A O 1
ATOM 1351 N N . VAL A 1 194 ? -25.156 -29.746 25.813 1.00 44.52 173 VAL A N 1
ATOM 1352 C CA . VAL A 1 194 ? -26.510 -29.976 25.309 1.00 45.42 173 VAL A CA 1
ATOM 1353 C C . VAL A 1 194 ? -26.887 -28.850 24.368 1.00 46.79 173 VAL A C 1
ATOM 1354 O O . VAL A 1 194 ? -26.761 -27.674 24.728 1.00 46.95 173 VAL A O 1
ATOM 1358 N N . GLU A 1 195 ? -27.348 -29.224 23.172 1.00 47.84 174 GLU A N 1
ATOM 1359 C CA . GLU A 1 195 ? -27.637 -28.274 22.087 1.00 48.77 174 GLU A CA 1
ATOM 1360 C C . GLU A 1 195 ? -28.507 -27.123 22.528 1.00 48.68 174 GLU A C 1
ATOM 1361 O O . GLU A 1 195 ? -29.529 -27.328 23.182 1.00 48.53 174 GLU A O 1
ATOM 1367 N N . THR A 1 196 ? -28.073 -25.920 22.158 1.00 49.28 175 THR A N 1
ATOM 1368 C CA . THR A 1 196 ? -28.785 -24.677 22.412 1.00 50.20 175 THR A CA 1
ATOM 1369 C C . THR A 1 196 ? -30.268 -24.762 22.103 1.00 51.18 175 THR A C 1
ATOM 1370 O O . THR A 1 196 ? -30.668 -24.964 20.966 1.00 52.36 175 THR A O 1
ATOM 1374 N N . VAL A 1 197 ? -31.086 -24.619 23.129 1.00 52.11 176 VAL A N 1
ATOM 1375 C CA . VAL A 1 197 ? -32.521 -24.751 22.984 1.00 52.45 176 VAL A CA 1
ATOM 1376 C C . VAL A 1 197 ? -33.014 -23.373 22.624 1.00 53.14 176 VAL A C 1
ATOM 1377 O O . VAL A 1 197 ? -32.601 -22.395 23.246 1.00 52.65 176 VAL A O 1
ATOM 1381 N N . ARG A 1 198 ? -33.866 -23.294 21.601 1.00 54.19 177 ARG A N 1
ATOM 1382 C CA . ARG A 1 198 ? -34.244 -22.000 21.031 1.00 55.40 177 ARG A CA 1
ATOM 1383 C C . ARG A 1 198 ? -35.732 -21.746 21.140 1.00 56.37 177 ARG A C 1
ATOM 1384 O O . ARG A 1 198 ? -36.547 -22.665 21.046 1.00 56.06 177 ARG A O 1
ATOM 1392 N N . GLU A 1 199 ? -36.078 -20.479 21.326 1.00 57.65 178 GLU A N 1
ATOM 1393 C CA . GLU A 1 199 ? -37.473 -20.070 21.356 1.00 59.13 178 GLU A CA 1
ATOM 1394 C C . GLU A 1 199 ? -38.147 -20.261 19.988 1.00 59.85 178 GLU A C 1
ATOM 1395 O O . GLU A 1 199 ? -37.478 -20.436 18.959 1.00 60.30 178 GLU A O 1
ATOM 1401 N N . ASP A 1 200 ? -39.476 -20.234 20.009 1.00 60.65 179 ASP A N 1
ATOM 1402 C CA . ASP A 1 200 ? -40.328 -20.274 18.808 1.00 61.36 179 ASP A CA 1
ATOM 1403 C C . ASP A 1 200 ? -39.667 -19.743 17.524 1.00 61.09 179 ASP A C 1
ATOM 1404 O O . ASP A 1 200 ? -39.626 -20.429 16.501 1.00 61.49 179 ASP A O 1
ATOM 1409 N N . ASP A 1 201 ? -39.146 -18.520 17.603 1.00 60.87 180 ASP A N 1
ATOM 1410 C CA . ASP A 1 201 ? -38.657 -17.775 16.434 1.00 60.56 180 ASP A CA 1
ATOM 1411 C C . ASP A 1 201 ? -37.135 -17.823 16.222 1.00 59.72 180 ASP A C 1
ATOM 1412 O O . ASP A 1 201 ? -36.621 -17.107 15.360 1.00 60.02 180 ASP A O 1
ATOM 1417 N N . GLY A 1 202 ? -36.424 -18.645 16.999 1.00 58.30 181 GLY A N 1
ATOM 1418 C CA . GLY A 1 202 ? -34.975 -18.843 16.821 1.00 57.24 181 GLY A CA 1
ATOM 1419 C C . GLY A 1 202 ? -34.046 -18.236 17.868 1.00 56.18 181 GLY A C 1
ATOM 1420 O O . GLY A 1 202 ? -32.842 -18.526 17.870 1.00 55.66 181 GLY A O 1
ATOM 1421 N N . LEU A 1 203 ? -34.571 -17.396 18.755 1.00 55.03 182 LEU A N 1
ATOM 1422 C CA . LEU A 1 203 ? -33.717 -16.788 19.771 1.00 54.37 182 LEU A CA 1
ATOM 1423 C C . LEU A 1 203 ? -33.274 -17.807 20.840 1.00 53.82 182 LEU A C 1
ATOM 1424 O O . LEU A 1 203 ? -34.064 -18.631 21.312 1.00 53.88 182 LEU A O 1
ATOM 1429 N N . ALA A 1 204 ? -31.990 -17.757 21.189 1.00 53.19 183 ALA A N 1
ATOM 1430 C CA . ALA A 1 204 ? -31.437 -18.611 22.245 1.00 52.32 183 ALA A CA 1
ATOM 1431 C C . ALA A 1 204 ? -32.077 -18.264 23.582 1.00 51.47 183 ALA A C 1
ATOM 1432 O O . ALA A 1 204 ? -32.018 -17.116 24.017 1.00 51.08 183 ALA A O 1
ATOM 1434 N N . CYS A 1 205 ? -32.704 -19.256 24.213 1.00 51.12 184 CYS A N 1
ATOM 1435 C CA . CYS A 1 205 ? -33.280 -19.072 25.560 1.00 51.18 184 CYS A CA 1
ATOM 1436 C C . CYS A 1 205 ? -32.204 -18.586 26.529 1.00 49.83 184 CYS A C 1
ATOM 1437 O O . CYS A 1 205 ? -31.081 -19.107 26.538 1.00 50.16 184 CYS A O 1
ATOM 1440 N N . SER A 1 206 ? -32.529 -17.582 27.322 1.00 48.38 185 SER A N 1
ATOM 1441 C CA . SER A 1 206 ? -31.597 -17.080 28.325 1.00 47.25 185 SER A CA 1
ATOM 1442 C C . SER A 1 206 ? -32.396 -16.266 29.318 1.00 46.40 185 SER A C 1
ATOM 1443 O O . SER A 1 206 ? -33.263 -15.484 28.917 1.00 45.85 185 SER A O 1
ATOM 1446 N N . SER A 1 207 ? -32.099 -16.456 30.606 1.00 45.35 186 SER A N 1
ATOM 1447 C CA . SER A 1 207 ? -32.773 -15.752 31.686 1.00 44.32 186 SER A CA 1
ATOM 1448 C C . SER A 1 207 ? -32.728 -14.243 31.498 1.00 44.13 186 SER A C 1
ATOM 1449 O O . SER A 1 207 ? -33.702 -13.556 31.768 1.00 44.02 186 SER A O 1
ATOM 1452 N N . ARG A 1 208 ? -31.590 -13.731 31.038 1.00 43.90 187 ARG A N 1
ATOM 1453 C CA . ARG A 1 208 ? -31.430 -12.295 30.840 1.00 44.14 187 ARG A CA 1
ATOM 1454 C C . ARG A 1 208 ? -32.374 -11.725 29.752 1.00 44.16 187 ARG A C 1
ATOM 1455 O O . ARG A 1 208 ? -32.528 -10.515 29.671 1.00 43.92 187 ARG A O 1
ATOM 1463 N N . ASN A 1 209 ? -32.988 -12.586 28.941 1.00 44.29 188 ASN A N 1
ATOM 1464 C CA . ASN A 1 209 ? -33.931 -12.133 27.911 1.00 45.19 188 ASN A CA 1
ATOM 1465 C C . ASN A 1 209 ? -35.080 -11.315 28.477 1.00 46.60 188 ASN A C 1
ATOM 1466 O O . ASN A 1 209 ? -35.695 -10.532 27.743 1.00 47.05 188 ASN A O 1
ATOM 1471 N N . VAL A 1 210 ? -35.341 -11.458 29.781 1.00 47.62 189 VAL A N 1
ATOM 1472 C CA . VAL A 1 210 ? -36.413 -10.716 30.433 1.00 48.02 189 VAL A CA 1
ATOM 1473 C C . VAL A 1 210 ? -36.061 -9.245 30.629 1.00 48.04 189 VAL A C 1
ATOM 1474 O O . VAL A 1 210 ? -36.903 -8.464 31.048 1.00 48.44 189 VAL A O 1
ATOM 1478 N N . TYR A 1 211 ? -34.831 -8.839 30.355 1.00 48.32 190 TYR A N 1
ATOM 1479 C CA . TYR A 1 211 ? -34.563 -7.399 30.336 1.00 48.77 190 TYR A CA 1
ATOM 1480 C C . TYR A 1 211 ? -35.097 -6.734 29.034 1.00 49.32 190 TYR A C 1
ATOM 1481 O O . TYR A 1 211 ? -35.308 -5.538 29.020 1.00 48.45 190 TYR A O 1
ATOM 1490 N N . LEU A 1 212 ? -35.311 -7.516 27.968 1.00 50.56 191 LEU A N 1
ATOM 1491 C CA . LEU A 1 212 ? -35.681 -6.985 26.635 1.00 51.88 191 LEU A CA 1
ATOM 1492 C C . LEU A 1 212 ? -37.139 -6.538 26.531 1.00 52.96 191 LEU A C 1
ATOM 1493 O O . LEU A 1 212 ? -38.040 -7.296 26.862 1.00 53.38 191 LEU A O 1
ATOM 1498 N N . THR A 1 213 ? -37.359 -5.322 26.033 1.00 54.45 192 THR A N 1
ATOM 1499 C CA . THR A 1 213 ? -38.698 -4.872 25.622 1.00 55.63 192 THR A CA 1
ATOM 1500 C C . THR A 1 213 ? -39.135 -5.655 24.360 1.00 56.63 192 THR A C 1
ATOM 1501 O O . THR A 1 213 ? -38.311 -6.340 23.727 1.00 56.26 192 THR A O 1
ATOM 1505 N N . PRO A 1 214 ? -40.431 -5.580 23.995 1.00 57.99 193 PRO A N 1
ATOM 1506 C CA . PRO A 1 214 ? -40.886 -6.211 22.745 1.00 58.41 193 PRO A CA 1
ATOM 1507 C C . PRO A 1 214 ? -40.117 -5.749 21.517 1.00 58.79 193 PRO A C 1
ATOM 1508 O O . PRO A 1 214 ? -39.793 -6.581 20.670 1.00 59.44 193 PRO A O 1
ATOM 1512 N N . GLU A 1 215 ? -39.816 -4.452 21.419 1.00 58.77 194 GLU A N 1
ATOM 1513 C CA . GLU A 1 215 ? -39.118 -3.944 20.238 1.00 59.06 194 GLU A CA 1
ATOM 1514 C C . GLU A 1 215 ? -37.746 -4.615 20.142 1.00 59.25 194 GLU A C 1
ATOM 1515 O O . GLU A 1 215 ? -37.352 -5.133 19.085 1.00 59.33 194 GLU A O 1
ATOM 1517 N N . GLN A 1 216 ? -37.040 -4.629 21.268 1.00 59.03 195 GLN A N 1
ATOM 1518 C CA . GLN A 1 216 ? -35.708 -5.202 21.330 1.00 58.77 195 GLN A CA 1
ATOM 1519 C C . GLN A 1 216 ? -35.799 -6.702 21.035 1.00 59.01 195 GLN A C 1
ATOM 1520 O O . GLN A 1 216 ? -34.988 -7.258 20.293 1.00 58.76 195 GLN A O 1
ATOM 1526 N N . ARG A 1 217 ? -36.823 -7.336 21.581 1.00 59.31 196 ARG A N 1
ATOM 1527 C CA . ARG A 1 217 ? -37.045 -8.753 21.360 1.00 59.78 196 ARG A CA 1
ATOM 1528 C C . ARG A 1 217 ? -37.287 -9.065 19.868 1.00 59.74 196 ARG A C 1
ATOM 1529 O O . ARG A 1 217 ? -36.920 -10.145 19.396 1.00 59.23 196 ARG A O 1
ATOM 1537 N N . ARG A 1 218 ? -37.904 -8.123 19.147 1.00 59.90 197 ARG A N 1
ATOM 1538 C CA . ARG A 1 218 ? -38.048 -8.221 17.689 1.00 59.93 197 ARG A CA 1
ATOM 1539 C C . ARG A 1 218 ? -36.694 -7.949 17.017 1.00 59.84 197 ARG A C 1
ATOM 1540 O O . ARG A 1 218 ? -36.298 -8.665 16.097 1.00 60.24 197 ARG A O 1
ATOM 1542 N N . ALA A 1 219 ? -35.967 -6.950 17.512 1.00 59.68 198 ALA A N 1
ATOM 1543 C CA . ALA A 1 219 ? -34.625 -6.642 17.013 1.00 59.77 198 ALA A CA 1
ATOM 1544 C C . ALA A 1 219 ? -33.569 -7.757 17.258 1.00 60.01 198 ALA A C 1
ATOM 1545 O O . ALA A 1 219 ? -32.544 -7.808 16.569 1.00 60.19 198 ALA A O 1
ATOM 1547 N N . ALA A 1 220 ? -33.812 -8.632 18.236 1.00 60.15 199 ALA A N 1
ATOM 1548 C CA . ALA A 1 220 ? -32.832 -9.645 18.660 1.00 60.31 199 ALA A CA 1
ATOM 1549 C C . ALA A 1 220 ? -32.761 -10.840 17.707 1.00 60.57 199 ALA A C 1
ATOM 1550 O O . ALA A 1 220 ? -31.827 -11.650 17.790 1.00 60.63 199 ALA A O 1
ATOM 1552 N N . ILE A 1 221 ? -33.736 -10.948 16.802 1.00 60.92 200 ILE A N 1
ATOM 1553 C CA . ILE A 1 221 ? -33.736 -12.009 15.787 1.00 60.88 200 ILE A CA 1
ATOM 1554 C C . ILE A 1 221 ? -32.516 -11.864 14.849 1.00 60.79 200 ILE A C 1
ATOM 1555 O O . ILE A 1 221 ? -32.132 -12.820 14.164 1.00 60.56 200 ILE A O 1
ATOM 1560 N N . ILE A 1 222 ? -31.915 -10.672 14.832 1.00 60.67 201 ILE A N 1
ATOM 1561 C CA . ILE A 1 222 ? -30.654 -10.441 14.131 1.00 60.76 201 ILE A CA 1
ATOM 1562 C C . ILE A 1 222 ? -29.673 -11.589 14.403 1.00 60.74 201 ILE A C 1
ATOM 1563 O O . ILE A 1 222 ? -29.137 -12.211 13.468 1.00 60.57 201 ILE A O 1
ATOM 1565 N N . VAL A 1 223 ? -29.485 -11.871 15.696 1.00 60.57 202 VAL A N 1
ATOM 1566 C CA . VAL A 1 223 ? -28.425 -12.746 16.186 1.00 60.22 202 VAL A CA 1
ATOM 1567 C C . VAL A 1 223 ? -28.532 -14.178 15.635 1.00 59.89 202 VAL A C 1
ATOM 1568 O O . VAL A 1 223 ? -27.558 -14.694 15.096 1.00 59.70 202 VAL A O 1
ATOM 1572 N N . PRO A 1 224 ? -29.699 -14.823 15.761 1.00 59.73 203 PRO A N 1
ATOM 1573 C CA . PRO A 1 224 ? -29.795 -16.153 15.109 1.00 60.00 203 PRO A CA 1
ATOM 1574 C C . PRO A 1 224 ? -29.638 -16.129 13.567 1.00 60.17 203 PRO A C 1
ATOM 1575 O O . PRO A 1 224 ? -29.018 -17.039 12.994 1.00 60.32 203 PRO A O 1
ATOM 1579 N N . GLN A 1 225 ? -30.186 -15.101 12.915 1.00 60.38 204 GLN A N 1
ATOM 1580 C CA . GLN A 1 225 ? -30.089 -14.952 11.448 1.00 60.40 204 GLN A CA 1
ATOM 1581 C C . GLN A 1 225 ? -28.632 -14.774 11.012 1.00 60.43 204 GLN A C 1
ATOM 1582 O O . GLN A 1 225 ? -28.188 -15.421 10.061 1.00 59.73 204 GLN A O 1
ATOM 1584 N N . ALA A 1 226 ? -27.901 -13.913 11.728 1.00 60.74 205 ALA A N 1
ATOM 1585 C CA . ALA A 1 226 ? -26.462 -13.716 11.506 1.00 61.39 205 ALA A CA 1
ATOM 1586 C C . ALA A 1 226 ? -25.659 -15.028 11.515 1.00 62.09 205 ALA A C 1
ATOM 1587 O O . ALA A 1 226 ? -24.649 -15.144 10.816 1.00 62.02 205 ALA A O 1
ATOM 1589 N N . LEU A 1 227 ? -26.091 -16.008 12.309 1.00 62.73 206 LEU A N 1
ATOM 1590 C CA . LEU A 1 227 ? -25.384 -17.290 12.375 1.00 63.18 206 LEU A CA 1
ATOM 1591 C C . LEU A 1 227 ? -25.743 -18.154 11.157 1.00 63.45 206 LEU A C 1
ATOM 1592 O O . LEU A 1 227 ? -24.871 -18.823 10.588 1.00 63.54 206 LEU A O 1
ATOM 1597 N N . ASP A 1 228 ? -27.018 -18.126 10.763 1.00 63.80 207 ASP A N 1
ATOM 1598 C CA . ASP A 1 228 ? -27.470 -18.712 9.485 1.00 64.28 207 ASP A CA 1
ATOM 1599 C C . ASP A 1 228 ? -26.738 -18.094 8.282 1.00 64.37 207 ASP A C 1
ATOM 1600 O O . ASP A 1 228 ? -26.524 -18.783 7.276 1.00 64.34 207 ASP A O 1
ATOM 1605 N N . GLU A 1 229 ? -26.381 -16.805 8.378 1.00 64.26 208 GLU A N 1
ATOM 1606 C CA . GLU A 1 229 ? -25.655 -16.113 7.300 1.00 64.64 208 GLU A CA 1
ATOM 1607 C C . GLU A 1 229 ? -24.247 -16.698 7.125 1.00 64.66 208 GLU A C 1
ATOM 1608 O O . GLU A 1 229 ? -23.863 -17.115 6.019 1.00 64.61 208 GLU A O 1
ATOM 1614 N N . ALA A 1 230 ? -23.486 -16.730 8.221 1.00 64.33 209 ALA A N 1
ATOM 1615 C CA . ALA A 1 230 ? -22.136 -17.270 8.198 1.00 64.10 209 ALA A CA 1
ATOM 1616 C C . ALA A 1 230 ? -22.157 -18.769 7.869 1.00 63.96 209 ALA A C 1
ATOM 1617 O O . ALA A 1 230 ? -21.161 -19.320 7.392 1.00 63.64 209 ALA A O 1
ATOM 1619 N N . ASP A 1 231 ? -23.295 -19.414 8.120 1.00 63.79 210 ASP A N 1
ATOM 1620 C CA . ASP A 1 231 ? -23.494 -20.824 7.767 1.00 63.96 210 ASP A CA 1
ATOM 1621 C C . ASP A 1 231 ? -23.380 -21.040 6.247 1.00 63.49 210 ASP A C 1
ATOM 1622 O O . ASP A 1 231 ? -22.590 -21.869 5.785 1.00 63.61 210 ASP A O 1
ATOM 1627 N N . ARG A 1 232 ? -24.173 -20.290 5.480 1.00 62.87 211 ARG A N 1
ATOM 1628 C CA . ARG A 1 232 ? -24.209 -20.437 4.011 1.00 62.22 211 ARG A CA 1
ATOM 1629 C C . ARG A 1 232 ? -23.007 -19.758 3.343 1.00 61.86 211 ARG A C 1
ATOM 1630 O O . ARG A 1 232 ? -22.575 -20.181 2.278 1.00 61.75 211 ARG A O 1
ATOM 1638 N N . LEU A 1 233 ? -22.494 -18.696 3.965 1.00 61.71 212 LEU A N 1
ATOM 1639 C CA . LEU A 1 233 ? -21.244 -18.074 3.545 1.00 61.44 212 LEU A CA 1
ATOM 1640 C C . LEU A 1 233 ? -20.132 -19.107 3.570 1.00 61.73 212 LEU A C 1
ATOM 1641 O O . LEU A 1 233 ? -19.422 -19.287 2.591 1.00 62.01 212 LEU A O 1
ATOM 1646 N N . TYR A 1 234 ? -19.988 -19.797 4.690 1.00 62.17 213 TYR A N 1
ATOM 1647 C CA . TYR A 1 234 ? -19.040 -20.903 4.770 1.00 62.66 213 TYR A CA 1
ATOM 1648 C C . TYR A 1 234 ? -19.389 -21.970 3.718 1.00 63.47 213 TYR A C 1
ATOM 1649 O O . TYR A 1 234 ? -18.497 -22.485 3.027 1.00 63.46 213 TYR A O 1
ATOM 1658 N N . ARG A 1 235 ? -20.681 -22.283 3.602 1.00 64.27 214 ARG A N 1
ATOM 1659 C CA . ARG A 1 235 ? -21.186 -23.195 2.570 1.00 65.23 214 ARG A CA 1
ATOM 1660 C C . ARG A 1 235 ? -20.937 -22.690 1.135 1.00 65.99 214 ARG A C 1
ATOM 1661 O O . ARG A 1 235 ? -20.790 -23.507 0.214 1.00 66.16 214 ARG A O 1
ATOM 1663 N N . SER A 1 236 ? -20.878 -21.364 0.953 1.00 66.73 215 SER A N 1
ATOM 1664 C CA . SER A 1 236 ? -20.589 -20.753 -0.356 1.00 67.35 215 SER A CA 1
ATOM 1665 C C . SER A 1 236 ? -19.111 -20.899 -0.767 1.00 68.12 215 SER A C 1
ATOM 1666 O O . SER A 1 236 ? -18.761 -20.690 -1.938 1.00 68.41 215 SER A O 1
ATOM 1669 N N . GLY A 1 237 ? -18.253 -21.253 0.192 1.00 68.68 216 GLY A N 1
ATOM 1670 C CA . GLY A 1 237 ? -16.823 -21.441 -0.060 1.00 69.13 216 GLY A CA 1
ATOM 1671 C C . GLY A 1 237 ? -15.927 -20.299 0.413 1.00 69.48 216 GLY A C 1
ATOM 1672 O O . GLY A 1 237 ? -14.733 -20.270 0.082 1.00 69.68 216 GLY A O 1
ATOM 1673 N N . MET A 1 238 ? -16.488 -19.364 1.180 1.00 69.80 217 MET A N 1
ATOM 1674 C CA . MET A 1 238 ? -15.704 -18.285 1.785 1.00 70.34 217 MET A CA 1
ATOM 1675 C C . MET A 1 238 ? -14.553 -18.827 2.654 1.00 70.91 217 MET A C 1
ATOM 1676 O O . MET A 1 238 ? -14.676 -19.881 3.308 1.00 70.73 217 MET A O 1
ATOM 1681 N N . ASP A 1 239 ? -13.433 -18.102 2.638 1.00 71.32 218 ASP A N 1
ATOM 1682 C CA . ASP A 1 239 ? -12.221 -18.543 3.314 1.00 71.58 218 ASP A CA 1
ATOM 1683 C C . ASP A 1 239 ? -11.288 -17.374 3.626 1.00 71.79 218 ASP A C 1
ATOM 1684 O O . ASP A 1 239 ? -10.250 -17.196 2.993 1.00 71.90 218 ASP A O 1
ATOM 1689 N N . ASP A 1 240 ? -11.682 -16.570 4.598 1.00 71.81 219 ASP A N 1
ATOM 1690 C CA . ASP A 1 240 ? -10.793 -15.593 5.199 1.00 71.92 219 ASP A CA 1
ATOM 1691 C C . ASP A 1 240 ? -11.468 -15.242 6.506 1.00 71.87 219 ASP A C 1
ATOM 1692 O O . ASP A 1 240 ? -12.607 -14.763 6.481 1.00 72.16 219 ASP A O 1
ATOM 1697 N N . PRO A 1 241 ? -10.807 -15.521 7.652 1.00 71.46 220 PRO A N 1
ATOM 1698 C CA . PRO A 1 241 ? -11.396 -15.152 8.930 1.00 70.98 220 PRO A CA 1
ATOM 1699 C C . PRO A 1 241 ? -12.029 -13.767 8.889 1.00 70.40 220 PRO A C 1
ATOM 1700 O O . PRO A 1 241 ? -13.207 -13.628 9.206 1.00 70.32 220 PRO A O 1
ATOM 1704 N N . ASP A 1 242 ? -11.265 -12.768 8.453 1.00 69.79 221 ASP A N 1
ATOM 1705 C CA . ASP A 1 242 ? -11.713 -11.372 8.518 1.00 69.56 221 ASP A CA 1
ATOM 1706 C C . ASP A 1 242 ? -12.828 -11.053 7.523 1.00 68.85 221 ASP A C 1
ATOM 1707 O O . ASP A 1 242 ? -13.692 -10.220 7.797 1.00 68.27 221 ASP A O 1
ATOM 1712 N N . ALA A 1 243 ? -12.810 -11.741 6.385 1.00 68.57 222 ALA A N 1
ATOM 1713 C CA . ALA A 1 243 ? -13.878 -11.634 5.387 1.00 68.24 222 ALA A CA 1
ATOM 1714 C C . ALA A 1 243 ? -15.174 -12.247 5.913 1.00 67.90 222 ALA A C 1
ATOM 1715 O O . ALA A 1 243 ? -16.261 -11.775 5.584 1.00 67.33 222 ALA A O 1
ATOM 1717 N N . LEU A 1 244 ? -15.053 -13.296 6.728 1.00 67.68 223 LEU A N 1
ATOM 1718 C CA . LEU A 1 244 ? -16.214 -13.868 7.430 1.00 67.50 223 LEU A CA 1
ATOM 1719 C C . LEU A 1 244 ? -16.705 -12.924 8.536 1.00 67.16 223 LEU A C 1
ATOM 1720 O O . LEU A 1 244 ? -17.918 -12.756 8.711 1.00 66.64 223 LEU A O 1
ATOM 1722 N N . GLU A 1 245 ? -15.765 -12.300 9.252 1.00 66.70 224 GLU A N 1
ATOM 1723 C CA . GLU A 1 245 ? -16.109 -11.379 10.332 1.00 66.80 224 GLU A CA 1
ATOM 1724 C C . GLU A 1 245 ? -16.826 -10.135 9.841 1.00 67.25 224 GLU A C 1
ATOM 1725 O O . GLU A 1 245 ? -17.865 -9.767 10.393 1.00 67.57 224 GLU A O 1
ATOM 1731 N N . ALA A 1 246 ? -16.255 -9.467 8.835 1.00 67.79 225 ALA A N 1
ATOM 1732 C CA . ALA A 1 246 ? -16.851 -8.229 8.291 1.00 67.77 225 ALA A CA 1
ATOM 1733 C C . ALA A 1 246 ? -18.235 -8.492 7.672 1.00 67.74 225 ALA A C 1
ATOM 1734 O O . ALA A 1 246 ? -19.147 -7.674 7.802 1.00 67.18 225 ALA A O 1
ATOM 1736 N N . ALA A 1 247 ? -18.386 -9.643 7.010 1.00 67.82 226 ALA A N 1
ATOM 1737 C CA . ALA A 1 247 ? -19.694 -10.070 6.496 1.00 68.19 226 ALA A CA 1
ATOM 1738 C C . ALA A 1 247 ? -20.726 -10.211 7.619 1.00 68.45 226 ALA A C 1
ATOM 1739 O O . ALA A 1 247 ? -21.914 -9.951 7.401 1.00 68.61 226 ALA A O 1
ATOM 1741 N N . ILE A 1 248 ? -20.268 -10.627 8.806 1.00 68.59 227 ILE A N 1
ATOM 1742 C CA . ILE A 1 248 ? -21.121 -10.705 9.992 1.00 68.73 227 ILE A CA 1
ATOM 1743 C C . ILE A 1 248 ? -21.371 -9.309 10.577 1.00 68.86 227 ILE A C 1
ATOM 1744 O O . ILE A 1 248 ? -22.521 -8.943 10.793 1.00 68.64 227 ILE A O 1
ATOM 1746 N N . ARG A 1 249 ? -20.311 -8.527 10.807 1.00 69.41 228 ARG A N 1
ATOM 1747 C CA . ARG A 1 249 ? -20.444 -7.220 11.495 1.00 69.95 228 ARG A CA 1
ATOM 1748 C C . ARG A 1 249 ? -21.327 -6.208 10.748 1.00 70.48 228 ARG A C 1
ATOM 1749 O O . ARG A 1 249 ? -21.881 -5.283 11.365 1.00 70.87 228 ARG A O 1
ATOM 1751 N N . THR A 1 250 ? -21.448 -6.389 9.429 1.00 70.79 229 THR A N 1
ATOM 1752 C CA . THR A 1 250 ? -22.333 -5.575 8.583 1.00 70.96 229 THR A CA 1
ATOM 1753 C C . THR A 1 250 ? -23.737 -6.182 8.419 1.00 70.91 229 THR A C 1
ATOM 1754 O O . THR A 1 250 ? -24.714 -5.442 8.270 1.00 70.75 229 THR A O 1
ATOM 1758 N N . PHE A 1 251 ? -23.838 -7.516 8.436 1.00 70.89 230 PHE A N 1
ATOM 1759 C CA . PHE A 1 251 ? -25.150 -8.198 8.419 1.00 70.83 230 PHE A CA 1
ATOM 1760 C C . PHE A 1 251 ? -25.961 -7.870 9.675 1.00 70.72 230 PHE A C 1
ATOM 1761 O O . PHE A 1 251 ? -27.187 -7.786 9.615 1.00 70.42 230 PHE A O 1
ATOM 1763 N N . ILE A 1 252 ? -25.260 -7.690 10.796 1.00 70.77 231 ILE A N 1
ATOM 1764 C CA . ILE A 1 252 ? -25.871 -7.274 12.065 1.00 71.11 231 ILE A CA 1
ATOM 1765 C C . ILE A 1 252 ? -26.011 -5.743 12.179 1.00 71.21 231 ILE A C 1
ATOM 1766 O O . ILE A 1 252 ? -26.822 -5.251 12.977 1.00 71.25 231 ILE A O 1
ATOM 1768 N N . GLY A 1 253 ? -25.214 -4.998 11.409 1.00 71.05 232 GLY A N 1
ATOM 1769 C CA . GLY A 1 253 ? -25.374 -3.541 11.304 1.00 71.17 232 GLY A CA 1
ATOM 1770 C C . GLY A 1 253 ? -26.728 -3.124 10.726 1.00 71.29 232 GLY A C 1
ATOM 1771 O O . GLY A 1 253 ? -27.234 -2.035 11.049 1.00 70.89 232 GLY A O 1
ATOM 1772 N N . ARG A 1 254 ? -27.305 -3.996 9.879 1.00 71.34 233 ARG A N 1
ATOM 1773 C CA . ARG A 1 254 ? -28.663 -3.831 9.312 1.00 71.38 233 ARG A CA 1
ATOM 1774 C C . ARG A 1 254 ? -29.764 -3.603 10.364 1.00 71.46 233 ARG A C 1
ATOM 1775 O O . ARG A 1 254 ? -30.794 -2.990 10.067 1.00 71.24 233 ARG A O 1
ATOM 1777 N N . GLN A 1 255 ? -29.545 -4.134 11.571 1.00 71.63 234 GLN A N 1
ATOM 1778 C CA . GLN A 1 255 ? -30.373 -3.858 12.752 1.00 71.47 234 GLN A CA 1
ATOM 1779 C C . GLN A 1 255 ? -29.616 -2.877 13.667 1.00 71.78 234 GLN A C 1
ATOM 1780 O O . GLN A 1 255 ? -28.675 -3.287 14.354 1.00 71.64 234 GLN A O 1
ATOM 1786 N N . PRO A 1 256 ? -30.009 -1.580 13.660 1.00 72.25 235 PRO A N 1
ATOM 1787 C CA . PRO A 1 256 ? -29.376 -0.503 14.440 1.00 72.25 235 PRO A CA 1
ATOM 1788 C C . PRO A 1 256 ? -29.205 -0.766 15.929 1.00 72.21 235 PRO A C 1
ATOM 1789 O O . PRO A 1 256 ? -28.130 -0.499 16.470 1.00 71.92 235 PRO A O 1
ATOM 1793 N N . LEU A 1 257 ? -30.259 -1.270 16.576 1.00 72.17 236 LEU A N 1
ATOM 1794 C CA . LEU A 1 257 ? -30.252 -1.523 18.029 1.00 72.22 236 LEU A CA 1
ATOM 1795 C C . LEU A 1 257 ? -29.002 -2.284 18.543 1.00 71.90 236 LEU A C 1
ATOM 1796 O O . LEU A 1 257 ? -28.485 -1.968 19.622 1.00 71.90 236 LEU A O 1
ATOM 1801 N N . ALA A 1 258 ? -28.508 -3.245 17.760 1.00 71.58 237 ALA A N 1
ATOM 1802 C CA . ALA A 1 258 ? -27.359 -4.086 18.158 1.00 71.27 237 ALA A CA 1
ATOM 1803 C C . ALA A 1 258 ? -26.015 -3.346 18.268 1.00 71.09 237 ALA A C 1
ATOM 1804 O O . ALA A 1 258 ? -25.523 -2.811 17.276 1.00 71.28 237 ALA A O 1
ATOM 1806 N N . VAL A 1 259 ? -25.416 -3.341 19.463 1.00 70.77 238 VAL A N 1
ATOM 1807 C CA . VAL A 1 259 ? -24.073 -2.764 19.689 1.00 70.58 238 VAL A CA 1
ATOM 1808 C C . VAL A 1 259 ? -23.056 -3.878 20.036 1.00 70.50 238 VAL A C 1
ATOM 1809 O O . VAL A 1 259 ? -22.647 -4.008 21.204 1.00 70.57 238 VAL A O 1
ATOM 1813 N N . PRO A 1 260 ? -22.655 -4.691 19.028 1.00 69.83 239 PRO A N 1
ATOM 1814 C CA . PRO A 1 260 ? -21.680 -5.773 19.222 1.00 69.10 239 PRO A CA 1
ATOM 1815 C C . PRO A 1 260 ? -20.406 -5.374 19.971 1.00 68.00 239 PRO A C 1
ATOM 1816 O O . PRO A 1 260 ? -19.680 -4.489 19.529 1.00 68.15 239 PRO A O 1
ATOM 1820 N N . GLU A 1 261 ? -20.168 -6.032 21.106 1.00 66.81 240 GLU A N 1
ATOM 1821 C CA . GLU A 1 261 ? -18.937 -5.879 21.878 1.00 65.68 240 GLU A CA 1
ATOM 1822 C C . GLU A 1 261 ? -17.946 -7.011 21.551 1.00 64.43 240 GLU A C 1
ATOM 1823 O O . GLU A 1 261 ? -16.777 -6.918 21.919 1.00 64.19 240 GLU A O 1
ATOM 1825 N N . VAL A 1 262 ? -18.420 -8.076 20.888 1.00 62.97 241 VAL A N 1
ATOM 1826 C CA . VAL A 1 262 ? -17.548 -9.134 20.346 1.00 61.89 241 VAL A CA 1
ATOM 1827 C C . VAL A 1 262 ? -18.206 -9.902 19.180 1.00 61.26 241 VAL A C 1
ATOM 1828 O O . VAL A 1 262 ? -19.318 -10.438 19.302 1.00 60.64 241 VAL A O 1
ATOM 1832 N N . ILE A 1 263 ? -17.505 -9.934 18.050 1.00 60.30 242 ILE A N 1
ATOM 1833 C CA . ILE A 1 263 ? -17.801 -10.851 16.962 1.00 59.82 242 ILE A CA 1
ATOM 1834 C C . ILE A 1 263 ? -16.521 -11.656 16.792 1.00 59.52 242 ILE A C 1
ATOM 1835 O O . ILE A 1 263 ? -15.461 -11.079 16.492 1.00 60.06 242 ILE A O 1
ATOM 1840 N N . ALA A 1 264 ? -16.591 -12.969 16.997 1.00 58.50 243 ALA A N 1
ATOM 1841 C CA . ALA A 1 264 ? -15.379 -13.782 17.062 1.00 57.83 243 ALA A CA 1
ATOM 1842 C C . ALA A 1 264 ? -15.440 -15.035 16.184 1.00 57.26 243 ALA A C 1
ATOM 1843 O O . ALA A 1 264 ? -16.423 -15.777 16.211 1.00 57.12 243 ALA A O 1
ATOM 1845 N N . ILE A 1 265 ? -14.384 -15.246 15.395 1.00 56.43 244 ILE A N 1
ATOM 1846 C CA . ILE A 1 265 ? -14.233 -16.451 14.563 1.00 56.03 244 ILE A CA 1
ATOM 1847 C C . ILE A 1 265 ? -13.013 -17.198 15.071 1.00 55.35 244 ILE A C 1
ATOM 1848 O O . ILE A 1 265 ? -11.900 -16.655 15.064 1.00 55.09 244 ILE A O 1
ATOM 1853 N N . ARG A 1 266 ? -13.221 -18.431 15.522 1.00 54.64 245 ARG A N 1
ATOM 1854 C CA . ARG A 1 266 ? -12.198 -19.144 16.269 1.00 53.98 245 ARG A CA 1
ATOM 1855 C C . ARG A 1 266 ? -12.233 -20.643 16.041 1.00 53.27 245 ARG A C 1
ATOM 1856 O O . ARG A 1 266 ? -13.249 -21.219 15.639 1.00 52.98 245 ARG A O 1
ATOM 1864 N N . ASP A 1 267 ? -11.084 -21.252 16.299 1.00 52.48 246 ASP A N 1
ATOM 1865 C CA . ASP A 1 267 ? -10.960 -22.686 16.427 1.00 52.53 246 ASP A CA 1
ATOM 1866 C C . ASP A 1 267 ? -11.901 -23.125 17.554 1.00 51.79 246 ASP A C 1
ATOM 1867 O O . ASP A 1 267 ? -11.776 -22.644 18.674 1.00 50.25 246 ASP A O 1
ATOM 1872 N N . PRO A 1 268 ? -12.860 -24.017 17.260 1.00 51.46 247 PRO A N 1
ATOM 1873 C CA . PRO A 1 268 ? -13.821 -24.391 18.310 1.00 51.21 247 PRO A CA 1
ATOM 1874 C C . PRO A 1 268 ? -13.207 -25.087 19.541 1.00 50.96 247 PRO A C 1
ATOM 1875 O O . PRO A 1 268 ? -13.809 -25.052 20.614 1.00 50.46 247 PRO A O 1
ATOM 1879 N N . GLU A 1 269 ? -12.025 -25.682 19.393 1.00 50.88 248 GLU A N 1
ATOM 1880 C CA . GLU A 1 269 ? -11.368 -26.395 20.492 1.00 51.52 248 GLU A CA 1
ATOM 1881 C C . GLU A 1 269 ? -10.438 -25.539 21.347 1.00 51.33 248 GLU A C 1
ATOM 1882 O O . GLU A 1 269 ? -10.532 -25.568 22.579 1.00 51.32 248 GLU A O 1
ATOM 1888 N N . THR A 1 270 ? -9.529 -24.808 20.702 1.00 50.91 249 THR A N 1
ATOM 1889 C CA . THR A 1 270 ? -8.542 -23.996 21.404 1.00 50.70 249 THR A CA 1
ATOM 1890 C C . THR A 1 270 ? -8.991 -22.556 21.586 1.00 50.19 249 THR A C 1
ATOM 1891 O O . THR A 1 270 ? -8.311 -21.783 22.268 1.00 49.49 249 THR A O 1
ATOM 1895 N N . LEU A 1 271 ? -10.100 -22.200 20.948 1.00 50.10 250 LEU A N 1
ATOM 1896 C CA . LEU A 1 271 ? -10.577 -20.821 20.874 1.00 50.76 250 LEU A CA 1
ATOM 1897 C C . LEU A 1 271 ? -9.560 -19.804 20.330 1.00 51.95 250 LEU A C 1
ATOM 1898 O O . LEU A 1 271 ? -9.781 -18.599 20.445 1.00 52.83 250 LEU A O 1
ATOM 1903 N N . GLU A 1 272 ? -8.470 -20.274 19.723 1.00 52.93 251 GLU A N 1
ATOM 1904 C CA . GLU A 1 272 ? -7.459 -19.375 19.159 1.00 53.72 251 GLU A CA 1
ATOM 1905 C C . GLU A 1 272 ? -7.891 -18.990 17.739 1.00 54.32 251 GLU A C 1
ATOM 1906 O O . GLU A 1 272 ? -8.653 -19.719 17.097 1.00 54.17 251 GLU A O 1
ATOM 1908 N N . ARG A 1 273 ? -7.415 -17.845 17.255 1.00 55.09 252 ARG A N 1
ATOM 1909 C CA . ARG A 1 273 ? -7.752 -17.384 15.901 1.00 55.47 252 ARG A CA 1
ATOM 1910 C C . ARG A 1 273 ? -7.194 -18.320 14.814 1.00 55.93 252 ARG A C 1
ATOM 1911 O O . ARG A 1 273 ? -6.213 -19.062 15.028 1.00 55.64 252 ARG A O 1
ATOM 1913 N N . LEU A 1 274 ? -7.836 -18.291 13.651 1.00 56.36 253 LEU A N 1
ATOM 1914 C CA . LEU A 1 274 ? -7.466 -19.166 12.531 1.00 56.64 253 LEU A CA 1
ATOM 1915 C C . LEU A 1 274 ? -6.720 -18.411 11.401 1.00 57.08 253 LEU A C 1
ATOM 1916 O O . LEU A 1 274 ? -6.663 -17.178 11.397 1.00 56.60 253 LEU A O 1
ATOM 1921 N N . PRO A 1 275 ? -6.116 -19.162 10.458 1.00 57.80 254 PRO A N 1
ATOM 1922 C CA . PRO A 1 275 ? -5.614 -18.601 9.192 1.00 58.10 254 PRO A CA 1
ATOM 1923 C C . PRO A 1 275 ? -6.624 -18.733 8.032 1.00 58.41 254 PRO A C 1
ATOM 1924 O O . PRO A 1 275 ? -6.856 -17.769 7.297 1.00 58.95 254 PRO A O 1
ATOM 1928 N N . ALA A 1 276 ? -7.219 -19.914 7.885 1.00 58.48 255 ALA A N 1
ATOM 1929 C CA . ALA A 1 276 ? -8.230 -20.181 6.859 1.00 58.26 255 ALA A CA 1
ATOM 1930 C C . ALA A 1 276 ? -9.423 -20.901 7.496 1.00 58.20 255 ALA A C 1
ATOM 1931 O O . ALA A 1 276 ? -9.338 -21.337 8.648 1.00 58.26 255 ALA A O 1
ATOM 1933 N N . LEU A 1 277 ? -10.525 -21.020 6.744 1.00 57.61 256 LEU A N 1
ATOM 1934 C CA . LEU A 1 277 ? -11.777 -21.578 7.255 1.00 57.04 256 LEU A CA 1
ATOM 1935 C C . LEU A 1 277 ? -12.108 -22.924 6.629 1.00 56.64 256 LEU A C 1
ATOM 1936 O O . LEU A 1 277 ? -12.355 -23.900 7.340 1.00 56.49 256 LEU A O 1
ATOM 1941 N N . GLN A 1 278 ? -12.118 -22.980 5.303 1.00 55.73 257 GLN A N 1
ATOM 1942 C CA . GLN A 1 278 ? -12.594 -24.178 4.596 1.00 55.01 257 GLN A CA 1
ATOM 1943 C C . GLN A 1 278 ? -11.950 -25.483 5.070 1.00 54.98 257 GLN A C 1
ATOM 1944 O O . GLN A 1 278 ? -10.776 -25.528 5.454 1.00 54.54 257 GLN A O 1
ATOM 1950 N N . GLY A 1 279 ? -12.737 -26.549 5.048 1.00 55.02 258 GLY A N 1
ATOM 1951 C CA . GLY A 1 279 ? -12.252 -27.861 5.462 1.00 55.48 258 GLY A CA 1
ATOM 1952 C C . GLY A 1 279 ? -11.814 -27.965 6.921 1.00 55.25 258 GLY A C 1
ATOM 1953 O O . GLY A 1 279 ? -11.050 -28.866 7.273 1.00 55.12 258 GLY A O 1
ATOM 1954 N N . ARG A 1 280 ? -12.287 -27.044 7.760 1.00 55.15 259 ARG A N 1
ATOM 1955 C CA . ARG A 1 280 ? -12.118 -27.150 9.220 1.00 55.12 259 ARG A CA 1
ATOM 1956 C C . ARG A 1 280 ? -13.298 -26.505 9.947 1.00 54.04 259 ARG A C 1
ATOM 1957 O O . ARG A 1 280 ? -13.758 -25.435 9.554 1.00 54.03 259 ARG A O 1
ATOM 1965 N N . PRO A 1 281 ? -13.788 -27.152 11.017 1.00 53.17 260 PRO A N 1
ATOM 1966 C CA . PRO A 1 281 ? -14.884 -26.528 11.745 1.00 52.41 260 PRO A CA 1
ATOM 1967 C C . PRO A 1 281 ? -14.431 -25.210 12.321 1.00 51.54 260 PRO A C 1
ATOM 1968 O O . PRO A 1 281 ? -13.303 -25.096 12.818 1.00 51.11 260 PRO A O 1
ATOM 1972 N N . ILE A 1 282 ? -15.283 -24.205 12.205 1.00 51.02 261 ILE A N 1
ATOM 1973 C CA . ILE A 1 282 ? -15.039 -22.944 12.864 1.00 50.67 261 ILE A CA 1
ATOM 1974 C C . ILE A 1 282 ? -16.175 -22.684 13.832 1.00 50.32 261 ILE A C 1
ATOM 1975 O O . ILE A 1 282 ? -17.277 -23.213 13.663 1.00 49.46 261 ILE A O 1
ATOM 1980 N N . LEU A 1 283 ? -15.875 -21.877 14.846 1.00 50.13 262 LEU A N 1
ATOM 1981 C CA . LEU A 1 283 ? -16.871 -21.385 15.781 1.00 49.98 262 LEU A CA 1
ATOM 1982 C C . LEU A 1 283 ? -17.089 -19.914 15.496 1.00 49.91 262 LEU A C 1
ATOM 1983 O O . LEU A 1 283 ? -16.128 -19.147 15.429 1.00 49.59 262 LEU A O 1
ATOM 1988 N N . VAL A 1 284 ? -18.353 -19.529 15.354 1.00 50.37 263 VAL A N 1
ATOM 1989 C CA . VAL A 1 284 ? -18.733 -18.130 15.305 1.00 50.89 263 VAL A CA 1
ATOM 1990 C C . VAL A 1 284 ? -19.406 -17.794 16.625 1.00 51.42 263 VAL A C 1
ATOM 1991 O O . VAL A 1 284 ? -20.391 -18.438 16.996 1.00 51.12 263 VAL A O 1
ATOM 1995 N N . ALA A 1 285 ? -18.867 -16.787 17.312 1.00 52.18 264 ALA A N 1
ATOM 1996 C CA . ALA A 1 285 ? -19.318 -16.384 18.643 1.00 52.81 264 ALA A CA 1
ATOM 1997 C C . ALA A 1 285 ? -19.679 -14.916 18.599 1.00 53.67 264 ALA A C 1
ATOM 1998 O O . ALA A 1 285 ? -18.848 -14.087 18.228 1.00 53.44 264 ALA A O 1
ATOM 2000 N N . LEU A 1 286 ? -20.908 -14.609 19.001 1.00 54.65 265 LEU A N 1
ATOM 2001 C CA . LEU A 1 286 ? -21.459 -13.268 18.909 1.00 56.05 265 LEU A CA 1
ATOM 2002 C C . LEU A 1 286 ? -21.881 -12.762 20.282 1.00 56.86 265 LEU A C 1
ATOM 2003 O O . LEU A 1 286 ? -22.864 -13.237 20.835 1.00 57.47 265 LEU A O 1
ATOM 2008 N N . PHE A 1 287 ? -21.144 -11.805 20.828 1.00 57.92 266 PHE A N 1
ATOM 2009 C CA . PHE A 1 287 ? -21.575 -11.103 22.026 1.00 58.91 266 PHE A CA 1
ATOM 2010 C C . PHE A 1 287 ? -22.143 -9.729 21.620 1.00 60.10 266 PHE A C 1
ATOM 2011 O O . PHE A 1 287 ? -21.422 -8.724 21.560 1.00 61.13 266 PHE A O 1
ATOM 2019 N N . VAL A 1 288 ? -23.449 -9.711 21.356 1.00 60.88 267 VAL A N 1
ATOM 2020 C CA . VAL A 1 288 ? -24.161 -8.570 20.794 1.00 61.36 267 VAL A CA 1
ATOM 2021 C C . VAL A 1 288 ? -25.116 -7.955 21.826 1.00 61.99 267 VAL A C 1
ATOM 2022 O O . VAL A 1 288 ? -26.097 -8.584 22.215 1.00 61.32 267 VAL A O 1
ATOM 2026 N N . ARG A 1 289 ? -24.828 -6.730 22.272 1.00 63.10 268 ARG A N 1
ATOM 2027 C CA . ARG A 1 289 ? -25.760 -5.992 23.148 1.00 63.81 268 ARG A CA 1
ATOM 2028 C C . ARG A 1 289 ? -26.930 -5.370 22.380 1.00 63.95 268 ARG A C 1
ATOM 2029 O O . ARG A 1 289 ? -26.714 -4.618 21.437 1.00 64.46 268 ARG A O 1
ATOM 2037 N N . VAL A 1 290 ? -28.159 -5.664 22.815 1.00 63.88 269 VAL A N 1
ATOM 2038 C CA . VAL A 1 290 ? -29.351 -4.950 22.370 1.00 63.78 269 VAL A CA 1
ATOM 2039 C C . VAL A 1 290 ? -29.998 -4.300 23.590 1.00 63.79 269 VAL A C 1
ATOM 2040 O O . VAL A 1 290 ? -30.528 -4.992 24.447 1.00 63.90 269 VAL A O 1
ATOM 2042 N N . GLY A 1 291 ? -29.941 -2.976 23.672 1.00 63.75 270 GLY A N 1
ATOM 2043 C CA . GLY A 1 291 ? -30.503 -2.249 24.809 1.00 63.68 270 GLY A CA 1
ATOM 2044 C C . GLY A 1 291 ? -29.650 -2.368 26.062 1.00 63.47 270 GLY A C 1
ATOM 2045 O O . GLY A 1 291 ? -28.540 -1.857 26.102 1.00 63.66 270 GLY A O 1
ATOM 2046 N N . ALA A 1 292 ? -30.178 -3.033 27.088 1.00 63.35 271 ALA A N 1
ATOM 2047 C CA . ALA A 1 292 ? -29.473 -3.215 28.373 1.00 63.07 271 ALA A CA 1
ATOM 2048 C C . ALA A 1 292 ? -28.965 -4.649 28.507 1.00 62.74 271 ALA A C 1
ATOM 2049 O O . ALA A 1 292 ? -28.331 -5.009 29.501 1.00 62.57 271 ALA A O 1
ATOM 2051 N N . THR A 1 293 ? -29.244 -5.458 27.490 1.00 61.94 272 THR A N 1
ATOM 2052 C CA . THR A 1 293 ? -29.039 -6.883 27.562 1.00 61.43 272 THR A CA 1
ATOM 2053 C C . THR A 1 293 ? -27.922 -7.323 26.620 1.00 60.78 272 THR A C 1
ATOM 2054 O O . THR A 1 293 ? -27.938 -7.012 25.436 1.00 60.53 272 THR A O 1
ATOM 2058 N N . ARG A 1 294 ? -26.972 -8.072 27.158 1.00 60.13 273 ARG A N 1
ATOM 2059 C CA . ARG A 1 294 ? -25.833 -8.548 26.394 1.00 59.53 273 ARG A CA 1
ATOM 2060 C C . ARG A 1 294 ? -26.132 -9.961 25.908 1.00 58.47 273 ARG A C 1
ATOM 2061 O O . ARG A 1 294 ? -25.933 -10.923 26.641 1.00 58.59 273 ARG A O 1
ATOM 2069 N N . LEU A 1 295 ? -26.635 -10.082 24.681 1.00 57.29 274 LEU A N 1
ATOM 2070 C CA . LEU A 1 295 ? -27.050 -11.378 24.145 1.00 56.45 274 LEU A CA 1
ATOM 2071 C C . LEU A 1 295 ? -25.870 -12.143 23.555 1.00 55.77 274 LEU A C 1
ATOM 2072 O O . LEU A 1 295 ? -25.121 -11.606 22.740 1.00 55.86 274 LEU A O 1
ATOM 2077 N N . LEU A 1 296 ? -25.738 -13.411 23.932 1.00 54.78 275 LEU A N 1
ATOM 2078 C CA . LEU A 1 296 ? -24.654 -14.250 23.459 1.00 53.99 275 LEU A CA 1
ATOM 2079 C C . LEU A 1 296 ? -25.240 -15.331 22.571 1.00 53.59 275 LEU A C 1
ATOM 2080 O O . LEU A 1 296 ? -26.337 -15.833 22.838 1.00 53.86 275 LEU A O 1
ATOM 2085 N N . ASP A 1 297 ? -24.533 -15.683 21.502 1.00 52.89 276 ASP A N 1
ATOM 2086 C CA . ASP A 1 297 ? -24.904 -16.861 20.718 1.00 52.46 276 ASP A CA 1
ATOM 2087 C C . ASP A 1 297 ? -23.704 -17.412 19.936 1.00 51.83 276 ASP A C 1
ATOM 2088 O O . ASP A 1 297 ? -22.743 -16.695 19.672 1.00 51.25 276 ASP A O 1
ATOM 2093 N N . ASN A 1 298 ? -23.762 -18.696 19.594 1.00 51.52 277 ASN A N 1
ATOM 2094 C CA . ASN A 1 298 ? -22.619 -19.392 19.014 1.00 51.65 277 ASN A CA 1
ATOM 2095 C C . ASN A 1 298 ? -23.054 -20.451 18.021 1.00 51.86 277 ASN A C 1
ATOM 2096 O O . ASN A 1 298 ? -24.104 -21.063 18.187 1.00 51.57 277 ASN A O 1
ATOM 2101 N N . ARG A 1 299 ? -22.239 -20.688 17.000 1.00 52.28 278 ARG A N 1
ATOM 2102 C CA . ARG A 1 299 ? -22.410 -21.886 16.182 1.00 52.62 278 ARG A CA 1
ATOM 2103 C C . ARG A 1 299 ? -21.076 -22.420 15.677 1.00 52.85 278 ARG A C 1
ATOM 2104 O O . ARG A 1 299 ? -20.157 -21.663 15.355 1.00 52.42 278 ARG A O 1
ATOM 2112 N N . VAL A 1 300 ? -20.976 -23.742 15.666 1.00 53.57 279 VAL A N 1
ATOM 2113 C CA . VAL A 1 300 ? -19.876 -24.444 15.055 1.00 54.32 279 VAL A CA 1
ATOM 2114 C C . VAL A 1 300 ? -20.310 -24.737 13.611 1.00 55.67 279 VAL A C 1
ATOM 2115 O O . VAL A 1 300 ? -21.386 -25.309 13.384 1.00 54.78 279 VAL A O 1
ATOM 2119 N N . ILE A 1 301 ? -19.489 -24.307 12.651 1.00 57.22 280 ILE A N 1
ATOM 2120 C CA . ILE A 1 301 ? -19.815 -24.415 11.222 1.00 58.64 280 ILE A CA 1
ATOM 2121 C C . ILE A 1 301 ? -18.721 -25.168 10.491 1.00 59.98 280 ILE A C 1
ATOM 2122 O O . ILE A 1 301 ? -17.546 -24.841 10.641 1.00 60.38 280 ILE A O 1
ATOM 2127 N N . GLY A 1 302 ? -19.113 -26.158 9.688 1.00 61.64 281 GLY A N 1
ATOM 2128 C CA . GLY A 1 302 ? -18.173 -26.947 8.890 1.00 62.77 281 GLY A CA 1
ATOM 2129 C C . GLY A 1 302 ? -17.644 -28.161 9.636 1.00 64.11 281 GLY A C 1
ATOM 2130 O O . GLY A 1 302 ? -18.187 -28.541 10.686 1.00 64.25 281 GLY A O 1
ATOM 2131 N N . HIS A 1 303 ? -16.582 -28.768 9.097 1.00 65.29 282 HIS A N 1
ATOM 2132 C CA . HIS A 1 303 ? -16.030 -30.028 9.631 1.00 66.45 282 HIS A CA 1
ATOM 2133 C C . HIS A 1 303 ? -14.714 -30.423 8.943 1.00 66.52 282 HIS A C 1
ATOM 2134 O O . HIS A 1 303 ? -13.946 -29.564 8.502 1.00 66.47 282 HIS A O 1
ATOM 2141 N N . SER B 1 21 ? -54.141 -25.296 64.936 1.00 35.24 0 SER B N 1
ATOM 2142 C CA . SER B 1 21 ? -54.040 -24.074 65.794 1.00 35.55 0 SER B CA 1
ATOM 2143 C C . SER B 1 21 ? -52.634 -23.899 66.377 1.00 34.87 0 SER B C 1
ATOM 2144 O O . SER B 1 21 ? -52.003 -24.862 66.809 1.00 35.03 0 SER B O 1
ATOM 2145 N N . MET B 1 22 ? -52.146 -22.666 66.414 1.00 34.77 1 MET B N 1
ATOM 2146 C CA . MET B 1 22 ? -50.833 -22.386 67.026 1.00 34.21 1 MET B CA 1
ATOM 2147 C C . MET B 1 22 ? -50.913 -22.673 68.519 1.00 33.88 1 MET B C 1
ATOM 2148 O O . MET B 1 22 ? -51.852 -22.249 69.154 1.00 34.47 1 MET B O 1
ATOM 2153 N N . GLN B 1 23 ? -49.956 -23.418 69.065 1.00 34.08 2 GLN B N 1
ATOM 2154 C CA . GLN B 1 23 ? -49.841 -23.620 70.507 1.00 34.11 2 GLN B CA 1
ATOM 2155 C C . GLN B 1 23 ? -48.914 -22.607 71.129 1.00 33.42 2 GLN B C 1
ATOM 2156 O O . GLN B 1 23 ? -47.782 -22.423 70.652 1.00 33.67 2 GLN B O 1
ATOM 2162 N N . ILE B 1 24 ? -49.352 -22.021 72.237 1.00 32.86 3 ILE B N 1
ATOM 2163 C CA . ILE B 1 24 ? -48.559 -21.072 73.022 1.00 32.34 3 ILE B CA 1
ATOM 2164 C C . ILE B 1 24 ? -48.053 -21.768 74.278 1.00 32.58 3 ILE B C 1
ATOM 2165 O O . ILE B 1 24 ? -48.851 -22.275 75.036 1.00 32.99 3 ILE B O 1
ATOM 2170 N N . ILE B 1 25 ? -46.730 -21.771 74.487 1.00 31.84 4 ILE B N 1
ATOM 2171 C CA . ILE B 1 25 ? -46.082 -22.388 75.635 1.00 31.03 4 ILE B CA 1
ATOM 2172 C C . ILE B 1 25 ? -45.245 -21.319 76.336 1.00 30.05 4 ILE B C 1
ATOM 2173 O O . ILE B 1 25 ? -44.736 -20.400 75.701 1.00 29.39 4 ILE B O 1
ATOM 2178 N N . HIS B 1 26 ? -45.061 -21.490 77.638 1.00 29.43 5 HIS B N 1
ATOM 2179 C CA . HIS B 1 26 ? -44.371 -20.540 78.477 1.00 28.48 5 HIS B CA 1
ATOM 2180 C C . HIS B 1 26 ? -43.127 -21.088 79.119 1.00 27.84 5 HIS B C 1
ATOM 2181 O O . HIS B 1 26 ? -42.209 -20.323 79.391 1.00 26.89 5 HIS B O 1
ATOM 2188 N N . THR B 1 27 ? -43.074 -22.393 79.393 1.00 26.62 6 THR B N 1
ATOM 2189 C CA . THR B 1 27 ? -41.929 -22.941 80.122 1.00 26.07 6 THR B CA 1
ATOM 2190 C C . THR B 1 27 ? -41.039 -23.746 79.215 1.00 25.33 6 THR B C 1
ATOM 2191 O O . THR B 1 27 ? -41.511 -24.338 78.229 1.00 24.98 6 THR B O 1
ATOM 2195 N N . ILE B 1 28 ? -39.772 -23.846 79.620 1.00 25.05 7 ILE B N 1
ATOM 2196 C CA . ILE B 1 28 ? -38.776 -24.619 78.868 1.00 25.06 7 ILE B CA 1
ATOM 2197 C C . ILE B 1 28 ? -39.158 -26.087 78.766 1.00 25.27 7 ILE B C 1
ATOM 2198 O O . ILE B 1 28 ? -39.111 -26.657 77.688 1.00 24.85 7 ILE B O 1
ATOM 2203 N N . GLU B 1 29 ? -39.538 -26.699 79.880 1.00 26.53 8 GLU B N 1
ATOM 2204 C CA . GLU B 1 29 ? -39.935 -28.100 79.852 1.00 28.50 8 GLU B CA 1
ATOM 2205 C C . GLU B 1 29 ? -41.202 -28.348 79.030 1.00 27.74 8 GLU B C 1
ATOM 2206 O O . GLU B 1 29 ? -41.259 -29.340 78.321 1.00 27.44 8 GLU B O 1
ATOM 2212 N N . GLU B 1 30 ? -42.188 -27.452 79.084 1.00 27.52 9 GLU B N 1
ATOM 2213 C CA . GLU B 1 30 ? -43.359 -27.560 78.205 1.00 27.77 9 GLU B CA 1
ATOM 2214 C C . GLU B 1 30 ? -42.962 -27.438 76.718 1.00 26.08 9 GLU B C 1
ATOM 2215 O O . GLU B 1 30 ? -43.527 -28.111 75.878 1.00 24.63 9 GLU B O 1
ATOM 2221 N N . LEU B 1 31 ? -41.989 -26.595 76.394 1.00 25.61 10 LEU B N 1
ATOM 2222 C CA . LEU B 1 31 ? -41.572 -26.451 74.996 1.00 24.98 10 LEU B CA 1
ATOM 2223 C C . LEU B 1 31 ? -40.906 -27.731 74.529 1.00 24.94 10 LEU B C 1
ATOM 2224 O O . LEU B 1 31 ? -41.205 -28.244 73.452 1.00 24.19 10 LEU B O 1
ATOM 2229 N N . ARG B 1 32 ? -40.017 -28.257 75.356 1.00 25.68 11 ARG B N 1
ATOM 2230 C CA . ARG B 1 32 ? -39.278 -29.450 75.010 1.00 26.26 11 ARG B CA 1
ATOM 2231 C C . ARG B 1 32 ? -40.254 -30.607 74.762 1.00 26.85 11 ARG B C 1
ATOM 2232 O O . ARG B 1 32 ? -40.149 -31.305 73.734 1.00 26.04 11 ARG B O 1
ATOM 2240 N N . GLN B 1 33 ? -41.220 -30.787 75.663 1.00 27.17 12 GLN B N 1
ATOM 2241 C CA . GLN B 1 33 ? -42.210 -31.854 75.478 1.00 27.89 12 GLN B CA 1
ATOM 2242 C C . GLN B 1 33 ? -43.066 -31.656 74.224 1.00 27.52 12 GLN B C 1
ATOM 2243 O O . GLN B 1 33 ? -43.331 -32.628 73.506 1.00 27.78 12 GLN B O 1
ATOM 2249 N N . ALA B 1 34 ? -43.489 -30.410 73.977 1.00 26.04 13 ALA B N 1
ATOM 2250 C CA . ALA B 1 34 ? -44.234 -30.047 72.769 1.00 26.79 13 ALA B CA 1
ATOM 2251 C C . ALA B 1 34 ? -43.498 -30.386 71.468 1.00 25.83 13 ALA B C 1
ATOM 2252 O O . ALA B 1 34 ? -44.119 -30.677 70.480 1.00 26.12 13 ALA B O 1
ATOM 2254 N N . LEU B 1 35 ? -42.175 -30.310 71.463 1.00 25.38 14 LEU B N 1
ATOM 2255 C CA . LEU B 1 35 ? -41.408 -30.561 70.251 1.00 25.14 14 LEU B CA 1
ATOM 2256 C C . LEU B 1 35 ? -40.961 -32.000 70.135 1.00 24.29 14 LEU B C 1
ATOM 2257 O O . LEU B 1 35 ? -40.309 -32.365 69.160 1.00 23.48 14 LEU B O 1
ATOM 2262 N N . ALA B 1 36 ? -41.236 -32.810 71.146 1.00 24.09 15 ALA B N 1
ATOM 2263 C CA . ALA B 1 36 ? -40.690 -34.159 71.154 1.00 24.82 15 ALA B CA 1
ATOM 2264 C C . ALA B 1 36 ? -41.207 -34.988 69.929 1.00 25.24 15 ALA B C 1
ATOM 2265 O O . ALA B 1 36 ? -40.453 -35.749 69.344 1.00 25.21 15 ALA B O 1
ATOM 2267 N N . PRO B 1 37 ? -42.474 -34.801 69.526 1.00 25.24 16 PRO B N 1
ATOM 2268 C CA . PRO B 1 37 ? -42.989 -35.551 68.377 1.00 26.14 16 PRO B CA 1
ATOM 2269 C C . PRO B 1 37 ? -42.374 -35.124 67.048 1.00 25.48 16 PRO B C 1
ATOM 2270 O O . PRO B 1 37 ? -42.096 -35.957 66.197 1.00 24.65 16 PRO B O 1
ATOM 2274 N N . ALA B 1 38 ? -42.186 -33.828 66.858 1.00 25.15 17 ALA B N 1
ATOM 2275 C CA . ALA B 1 38 ? -41.411 -33.362 65.692 1.00 25.68 17 ALA B CA 1
ATOM 2276 C C . ALA B 1 38 ? -39.997 -33.985 65.655 1.00 25.01 17 ALA B C 1
ATOM 2277 O O . ALA B 1 38 ? -39.533 -34.368 64.589 1.00 25.01 17 ALA B O 1
ATOM 2279 N N . ARG B 1 39 ? -39.318 -34.055 66.794 1.00 24.67 18 ARG B N 1
ATOM 2280 C CA . ARG B 1 39 ? -38.001 -34.697 66.839 1.00 25.06 18 ARG B CA 1
ATOM 2281 C C . ARG B 1 39 ? -38.106 -36.181 66.445 1.00 25.08 18 ARG B C 1
ATOM 2282 O O . ARG B 1 39 ? -37.274 -36.686 65.686 1.00 23.43 18 ARG B O 1
ATOM 2290 N N . GLN B 1 40 ? -39.125 -36.855 66.984 1.00 24.07 19 GLN B N 1
ATOM 2291 C CA . GLN B 1 40 ? -39.332 -38.288 66.690 1.00 25.41 19 GLN B CA 1
ATOM 2292 C C . GLN B 1 40 ? -39.632 -38.520 65.209 1.00 25.68 19 GLN B C 1
ATOM 2293 O O . GLN B 1 40 ? -39.166 -39.484 64.652 1.00 26.77 19 GLN B O 1
ATOM 2299 N N . GLN B 1 41 ? -40.369 -37.603 64.585 1.00 27.02 20 GLN B N 1
ATOM 2300 C CA . GLN B 1 41 ? -40.672 -37.676 63.153 1.00 27.65 20 GLN B CA 1
ATOM 2301 C C . GLN B 1 41 ? -39.580 -37.150 62.250 1.00 27.69 20 GLN B C 1
ATOM 2302 O O . GLN B 1 41 ? -39.702 -37.239 61.030 1.00 26.72 20 GLN B O 1
ATOM 2308 N N . GLY B 1 42 ? -38.494 -36.630 62.818 1.00 27.59 21 GLY B N 1
ATOM 2309 C CA . GLY B 1 42 ? -37.413 -36.098 61.972 1.00 27.32 21 GLY B CA 1
ATOM 2310 C C . GLY B 1 42 ? -37.874 -34.864 61.188 1.00 26.94 21 GLY B C 1
ATOM 2311 O O . GLY B 1 42 ? -37.399 -34.597 60.104 1.00 27.06 21 GLY B O 1
ATOM 2312 N N . LYS B 1 43 ? -38.788 -34.110 61.763 1.00 26.25 22 LYS B N 1
ATOM 2313 C CA . LYS B 1 43 ? -39.226 -32.850 61.199 1.00 26.50 22 LYS B CA 1
ATOM 2314 C C . LYS B 1 43 ? -38.160 -31.740 61.276 1.00 26.01 22 LYS B C 1
ATOM 2315 O O . LYS B 1 43 ? -37.447 -31.637 62.266 1.00 25.77 22 LYS B O 1
ATOM 2321 N N . LYS B 1 44 ? -38.085 -30.915 60.230 1.00 24.92 23 LYS B N 1
ATOM 2322 C CA . LYS B 1 44 ? -37.198 -29.755 60.232 1.00 25.31 23 LYS B CA 1
ATOM 2323 C C . LYS B 1 44 ? -37.884 -28.652 61.003 1.00 24.10 23 LYS B C 1
ATOM 2324 O O . LYS B 1 44 ? -39.028 -28.349 60.741 1.00 24.57 23 LYS B O 1
ATOM 2330 N N . ILE B 1 45 ? -37.179 -28.097 61.980 1.00 23.21 24 ILE B N 1
ATOM 2331 C CA . ILE B 1 45 ? -37.673 -27.026 62.834 1.00 22.35 24 ILE B CA 1
ATOM 2332 C C . ILE B 1 45 ? -37.015 -25.693 62.516 1.00 21.47 24 ILE B C 1
ATOM 2333 O O . ILE B 1 45 ? -35.781 -25.548 62.620 1.00 21.90 24 ILE B O 1
ATOM 2338 N N . GLY B 1 46 ? -37.850 -24.733 62.161 1.00 19.91 25 GLY B N 1
ATOM 2339 C CA . GLY B 1 46 ? -37.470 -23.373 61.866 1.00 19.91 25 GLY B CA 1
ATOM 2340 C C . GLY B 1 46 ? -37.801 -22.462 63.034 1.00 19.95 25 GLY B C 1
ATOM 2341 O O . GLY B 1 46 ? -38.887 -22.561 63.619 1.00 20.32 25 GLY B O 1
ATOM 2342 N N . PHE B 1 47 ? -36.850 -21.608 63.409 1.00 18.46 26 PHE B N 1
ATOM 2343 C CA . PHE B 1 47 ? -36.965 -20.827 64.614 1.00 17.98 26 PHE B CA 1
ATOM 2344 C C . PHE B 1 47 ? -36.785 -19.346 64.285 1.00 18.23 26 PHE B C 1
ATOM 2345 O O . PHE B 1 47 ? -35.813 -18.972 63.634 1.00 18.63 26 PHE B O 1
ATOM 2353 N N . VAL B 1 48 ? -37.732 -18.511 64.706 1.00 17.83 27 VAL B N 1
ATOM 2354 C CA . VAL B 1 48 ? -37.634 -17.057 64.541 1.00 18.13 27 VAL B CA 1
ATOM 2355 C C . VAL B 1 48 ? -37.674 -16.406 65.949 1.00 19.11 27 VAL B C 1
ATOM 2356 O O . VAL B 1 48 ? -38.739 -16.261 66.536 1.00 18.81 27 VAL B O 1
ATOM 2360 N N . PRO B 1 49 ? -36.516 -16.052 66.524 1.00 19.63 28 PRO B N 1
ATOM 2361 C CA . PRO B 1 49 ? -36.538 -15.348 67.814 1.00 19.81 28 PRO B CA 1
ATOM 2362 C C . PRO B 1 49 ? -36.843 -13.845 67.643 1.00 20.01 28 PRO B C 1
ATOM 2363 O O . PRO B 1 49 ? -36.338 -13.239 66.709 1.00 19.94 28 PRO B O 1
ATOM 2367 N N . THR B 1 50 ? -37.690 -13.292 68.512 1.00 20.81 29 THR B N 1
ATOM 2368 C CA . THR B 1 50 ? -38.126 -11.896 68.457 1.00 21.13 29 THR B CA 1
ATOM 2369 C C . THR B 1 50 ? -38.361 -11.380 69.879 1.00 22.72 29 THR B C 1
ATOM 2370 O O . THR B 1 50 ? -38.417 -12.134 70.888 1.00 21.41 29 THR B O 1
ATOM 2374 N N . MET B 1 51 ? -38.536 -10.077 69.951 1.00 23.86 30 MET B N 1
ATOM 2375 C CA . MET B 1 51 ? -38.922 -9.452 71.183 1.00 27.29 30 MET B CA 1
ATOM 2376 C C . MET B 1 51 ? -40.358 -8.919 71.125 1.00 28.07 30 MET B C 1
ATOM 2377 O O . MET B 1 51 ? -40.740 -8.051 71.888 1.00 28.32 30 MET B O 1
ATOM 2382 N N . GLY B 1 52 ? -41.159 -9.457 70.228 1.00 29.68 31 GLY B N 1
ATOM 2383 C CA . GLY B 1 52 ? -42.554 -9.030 70.131 1.00 31.54 31 GLY B CA 1
ATOM 2384 C C . GLY B 1 52 ? -42.714 -7.747 69.352 1.00 32.69 31 GLY B C 1
ATOM 2385 O O . GLY B 1 52 ? -41.807 -7.323 68.641 1.00 32.76 31 GLY B O 1
ATOM 2386 N N . TYR B 1 53 ? -43.878 -7.116 69.489 1.00 34.12 32 TYR B N 1
ATOM 2387 C CA . TYR B 1 53 ? -44.166 -5.881 68.753 1.00 34.66 32 TYR B CA 1
ATOM 2388 C C . TYR B 1 53 ? -43.908 -6.136 67.289 1.00 33.93 32 TYR B C 1
ATOM 2389 O O . TYR B 1 53 ? -43.132 -5.431 66.643 1.00 33.99 32 TYR B O 1
ATOM 2398 N N . LEU B 1 54 ? -44.584 -7.155 66.782 1.00 33.02 33 LEU B N 1
ATOM 2399 C CA . LEU B 1 54 ? -44.327 -7.723 65.478 1.00 33.03 33 LEU B CA 1
ATOM 2400 C C . LEU B 1 54 ? -44.843 -6.837 64.342 1.00 33.10 33 LEU B C 1
ATOM 2401 O O . LEU B 1 54 ? -45.887 -6.216 64.449 1.00 34.27 33 LEU B O 1
ATOM 2406 N N . HIS B 1 55 ? -44.115 -6.811 63.248 1.00 32.51 34 HIS B N 1
ATOM 2407 C CA . HIS B 1 55 ? -44.504 -6.034 62.082 1.00 32.13 34 HIS B CA 1
ATOM 2408 C C . HIS B 1 55 ? -44.225 -6.913 60.884 1.00 32.43 34 HIS B C 1
ATOM 2409 O O . HIS B 1 55 ? -43.815 -8.090 61.044 1.00 31.30 34 HIS B O 1
ATOM 2416 N N . LYS B 1 56 ? -44.463 -6.368 59.694 1.00 32.14 35 LYS B N 1
ATOM 2417 C CA . LYS B 1 56 ? -44.340 -7.123 58.444 1.00 32.70 35 LYS B CA 1
ATOM 2418 C C . LYS B 1 56 ? -42.966 -7.780 58.205 1.00 31.37 35 LYS B C 1
ATOM 2419 O O . LYS B 1 56 ? -42.891 -8.834 57.598 1.00 30.73 35 LYS B O 1
ATOM 2425 N N . GLY B 1 57 ? -41.886 -7.173 58.682 1.00 30.28 36 GLY B N 1
ATOM 2426 C CA . GLY B 1 57 ? -40.565 -7.803 58.603 1.00 29.14 36 GLY B CA 1
ATOM 2427 C C . GLY B 1 57 ? -40.491 -9.134 59.344 1.00 28.08 36 GLY B C 1
ATOM 2428 O O . GLY B 1 57 ? -39.906 -10.108 58.866 1.00 27.09 36 GLY B O 1
ATOM 2429 N N . HIS B 1 58 ? -41.065 -9.163 60.532 1.00 27.84 37 HIS B N 1
ATOM 2430 C CA . HIS B 1 58 ? -41.143 -10.387 61.318 1.00 27.62 37 HIS B CA 1
ATOM 2431 C C . HIS B 1 58 ? -41.917 -11.471 60.561 1.00 27.62 37 HIS B C 1
ATOM 2432 O O . HIS B 1 58 ? -41.521 -12.645 60.535 1.00 27.21 37 HIS B O 1
ATOM 2439 N N . LEU B 1 59 ? -43.009 -11.060 59.927 1.00 27.57 38 LEU B N 1
ATOM 2440 C CA . LEU B 1 59 ? -43.855 -11.972 59.148 1.00 27.51 38 LEU B CA 1
ATOM 2441 C C . LEU B 1 59 ? -43.114 -12.549 57.955 1.00 26.37 38 LEU B C 1
ATOM 2442 O O . LEU B 1 59 ? -43.355 -13.700 57.595 1.00 26.92 38 LEU B O 1
ATOM 2447 N N . GLU B 1 60 ? -42.230 -11.771 57.328 1.00 25.11 39 GLU B N 1
ATOM 2448 C CA . GLU B 1 60 ? -41.379 -12.337 56.279 1.00 24.76 39 GLU B CA 1
ATOM 2449 C C . GLU B 1 60 ? -40.359 -13.338 56.868 1.00 23.87 39 GLU B C 1
ATOM 2450 O O . GLU B 1 60 ? -40.036 -14.338 56.226 1.00 22.84 39 GLU B O 1
ATOM 2456 N N . LEU B 1 61 ? -39.871 -13.111 58.084 1.00 22.72 40 LEU B N 1
ATOM 2457 C CA . LEU B 1 61 ? -39.019 -14.121 58.715 1.00 21.84 40 LEU B CA 1
ATOM 2458 C C . LEU B 1 61 ? -39.795 -15.434 58.882 1.00 21.13 40 LEU B C 1
ATOM 2459 O O . LEU B 1 61 ? -39.281 -16.504 58.567 1.00 19.75 40 LEU B O 1
ATOM 2464 N N . VAL B 1 62 ? -41.025 -15.330 59.380 1.00 21.48 41 VAL B N 1
ATOM 2465 C CA . VAL B 1 62 ? -41.909 -16.466 59.558 1.00 21.83 41 VAL B CA 1
ATOM 2466 C C . VAL B 1 62 ? -42.154 -17.170 58.215 1.00 22.52 41 VAL B C 1
ATOM 2467 O O . VAL B 1 62 ? -42.066 -18.383 58.123 1.00 22.96 41 VAL B O 1
ATOM 2471 N N . ARG B 1 63 ? -42.404 -16.392 57.174 1.00 23.97 42 ARG B N 1
ATOM 2472 C CA . ARG B 1 63 ? -42.686 -16.928 55.860 1.00 24.75 42 ARG B CA 1
ATOM 2473 C C . ARG B 1 63 ? -41.491 -17.671 55.315 1.00 23.99 42 ARG B C 1
ATOM 2474 O O . ARG B 1 63 ? -41.663 -18.795 54.817 1.00 23.53 42 ARG B O 1
ATOM 2482 N N . ARG B 1 64 ? -40.280 -17.117 55.447 1.00 23.24 43 ARG B N 1
ATOM 2483 C CA . ARG B 1 64 ? -39.100 -17.893 55.067 1.00 24.03 43 ARG B CA 1
ATOM 2484 C C . ARG B 1 64 ? -39.011 -19.176 55.833 1.00 22.49 43 ARG B C 1
ATOM 2485 O O . ARG B 1 64 ? -38.715 -20.183 55.281 1.00 23.47 43 ARG B O 1
ATOM 2493 N N . ALA B 1 65 ? -39.186 -19.112 57.128 1.00 22.05 44 ALA B N 1
ATOM 2494 C CA . ALA B 1 65 ? -39.026 -20.285 57.961 1.00 22.36 44 ALA B CA 1
ATOM 2495 C C . ALA B 1 65 ? -39.961 -21.399 57.497 1.00 22.98 44 ALA B C 1
ATOM 2496 O O . ALA B 1 65 ? -39.564 -22.550 57.438 1.00 22.85 44 ALA B O 1
ATOM 2498 N N . ARG B 1 66 ? -41.219 -21.043 57.227 1.00 24.38 45 ARG B N 1
ATOM 2499 C CA . ARG B 1 66 ? -42.229 -22.008 56.817 1.00 25.48 45 ARG B CA 1
ATOM 2500 C C . ARG B 1 66 ? -41.932 -22.597 55.458 1.00 25.44 45 ARG B C 1
ATOM 2501 O O . ARG B 1 66 ? -42.140 -23.787 55.265 1.00 25.93 45 ARG B O 1
ATOM 2509 N N . VAL B 1 67 ? -41.364 -21.806 54.548 1.00 25.67 46 VAL B N 1
ATOM 2510 C CA . VAL B 1 67 ? -40.909 -22.332 53.249 1.00 25.58 46 VAL B CA 1
ATOM 2511 C C . VAL B 1 67 ? -39.896 -23.453 53.425 1.00 25.37 46 VAL B C 1
ATOM 2512 O O . VAL B 1 67 ? -39.932 -24.464 52.691 1.00 25.00 46 VAL B O 1
ATOM 2516 N N . GLU B 1 68 ? -39.010 -23.317 54.401 1.00 23.44 47 GLU B N 1
ATOM 2517 C CA . GLU B 1 68 ? -37.840 -24.206 54.459 1.00 23.70 47 GLU B CA 1
ATOM 2518 C C . GLU B 1 68 ? -37.913 -25.271 55.532 1.00 22.89 47 GLU B C 1
ATOM 2519 O O . GLU B 1 68 ? -37.032 -26.116 55.602 1.00 23.33 47 GLU B O 1
ATOM 2525 N N . ASN B 1 69 ? -38.948 -25.254 56.368 1.00 22.38 48 ASN B N 1
ATOM 2526 C CA . ASN B 1 69 ? -39.038 -26.196 57.482 1.00 22.73 48 ASN B CA 1
ATOM 2527 C C . ASN B 1 69 ? -40.423 -26.819 57.602 1.00 23.92 48 ASN B C 1
ATOM 2528 O O . ASN B 1 69 ? -41.373 -26.254 57.128 1.00 24.96 48 ASN B O 1
ATOM 2533 N N . ASP B 1 70 ? -40.528 -27.932 58.325 1.00 24.60 49 ASP B N 1
ATOM 2534 C CA . ASP B 1 70 ? -41.828 -28.620 58.571 1.00 24.79 49 ASP B CA 1
ATOM 2535 C C . ASP B 1 70 ? -42.623 -28.016 59.702 1.00 25.50 49 ASP B C 1
ATOM 2536 O O . ASP B 1 70 ? -43.839 -28.012 59.676 1.00 24.63 49 ASP B O 1
ATOM 2541 N N . VAL B 1 71 ? -41.909 -27.474 60.679 1.00 25.42 50 VAL B N 1
ATOM 2542 C CA . VAL B 1 71 ? -42.488 -26.905 61.859 1.00 26.02 50 VAL B CA 1
ATOM 2543 C C . VAL B 1 71 ? -41.805 -25.565 62.093 1.00 26.17 50 VAL B C 1
ATOM 2544 O O . VAL B 1 71 ? -40.547 -25.502 62.017 1.00 24.43 50 VAL B O 1
ATOM 2548 N N . THR B 1 72 ? -42.601 -24.524 62.413 1.00 26.22 51 THR B N 1
ATOM 2549 C CA . THR B 1 72 ? -42.062 -23.177 62.733 1.00 25.56 51 THR B CA 1
ATOM 2550 C C . THR B 1 72 ? -42.426 -22.668 64.117 1.00 24.99 51 THR B C 1
ATOM 2551 O O . THR B 1 72 ? -43.616 -22.665 64.533 1.00 24.23 51 THR B O 1
ATOM 2555 N N . LEU B 1 73 ? -41.384 -22.267 64.847 1.00 22.83 52 LEU B N 1
ATOM 2556 C CA . LEU B 1 73 ? -41.512 -21.811 66.226 1.00 22.23 52 LEU B CA 1
ATOM 2557 C C . LEU B 1 73 ? -41.002 -20.373 66.310 1.00 21.70 52 LEU B C 1
ATOM 2558 O O . LEU B 1 73 ? -39.925 -20.059 65.788 1.00 20.03 52 LEU B O 1
ATOM 2563 N N . VAL B 1 74 ? -41.812 -19.489 66.883 1.00 21.42 53 VAL B N 1
ATOM 2564 C CA . VAL B 1 74 ? -41.401 -18.102 67.138 1.00 21.65 53 VAL B CA 1
ATOM 2565 C C . VAL B 1 74 ? -41.334 -17.928 68.646 1.00 22.45 53 VAL B C 1
ATOM 2566 O O . VAL B 1 74 ? -42.213 -18.435 69.365 1.00 23.32 53 VAL B O 1
ATOM 2570 N N . SER B 1 75 ? -40.287 -17.255 69.124 1.00 21.63 54 SER B N 1
ATOM 2571 C CA . SER B 1 75 ? -40.244 -16.805 70.490 1.00 22.46 54 SER B CA 1
ATOM 2572 C C . SER B 1 75 ? -40.532 -15.303 70.576 1.00 22.22 54 SER B C 1
ATOM 2573 O O . SER B 1 75 ? -40.100 -14.513 69.738 1.00 22.42 54 SER B O 1
ATOM 2576 N N . ILE B 1 76 ? -41.223 -14.932 71.640 1.00 23.55 55 ILE B N 1
ATOM 2577 C CA . ILE B 1 76 ? -41.347 -13.535 72.052 1.00 23.66 55 ILE B CA 1
ATOM 2578 C C . ILE B 1 76 ? -40.823 -13.452 73.463 1.00 24.52 55 ILE B C 1
ATOM 2579 O O . ILE B 1 76 ? -41.396 -14.046 74.378 1.00 25.05 55 ILE B O 1
ATOM 2584 N N . PHE B 1 77 ? -39.709 -12.756 73.632 1.00 24.72 56 PHE B N 1
ATOM 2585 C CA . PHE B 1 77 ? -39.138 -12.528 74.921 1.00 26.00 56 PHE B CA 1
ATOM 2586 C C . PHE B 1 77 ? -38.318 -11.221 74.892 1.00 27.55 56 PHE B C 1
ATOM 2587 O O . PHE B 1 77 ? -37.385 -11.082 74.094 1.00 27.99 56 PHE B O 1
ATOM 2595 N N . VAL B 1 78 ? -38.678 -10.284 75.761 1.00 29.32 57 VAL B N 1
ATOM 2596 C CA . VAL B 1 78 ? -37.934 -9.053 75.953 1.00 30.93 57 VAL B CA 1
ATOM 2597 C C . VAL B 1 78 ? -36.878 -9.404 77.001 1.00 32.62 57 VAL B C 1
ATOM 2598 O O . VAL B 1 78 ? -37.185 -9.570 78.179 1.00 32.34 57 VAL B O 1
ATOM 2602 N N . ASN B 1 79 ? -35.637 -9.540 76.543 1.00 33.66 58 ASN B N 1
ATOM 2603 C CA . ASN B 1 79 ? -34.536 -10.114 77.328 1.00 34.11 58 ASN B CA 1
ATOM 2604 C C . ASN B 1 79 ? -33.814 -9.062 78.172 1.00 34.85 58 ASN B C 1
ATOM 2605 O O . ASN B 1 79 ? -33.170 -8.187 77.618 1.00 34.92 58 ASN B O 1
ATOM 2610 N N . PRO B 1 80 ? -33.896 -9.158 79.515 1.00 36.22 59 PRO B N 1
ATOM 2611 C CA . PRO B 1 80 ? -33.240 -8.124 80.330 1.00 37.59 59 PRO B CA 1
ATOM 2612 C C . PRO B 1 80 ? -31.702 -8.051 80.188 1.00 38.63 59 PRO B C 1
ATOM 2613 O O . PRO B 1 80 ? -31.126 -6.999 80.437 1.00 38.02 59 PRO B O 1
ATOM 2617 N N . LEU B 1 81 ? -31.057 -9.140 79.764 1.00 40.11 60 LEU B N 1
ATOM 2618 C CA . LEU B 1 81 ? -29.598 -9.162 79.633 1.00 41.38 60 LEU B CA 1
ATOM 2619 C C . LEU B 1 81 ? -29.099 -8.242 78.510 1.00 42.48 60 LEU B C 1
ATOM 2620 O O . LEU B 1 81 ? -27.945 -7.856 78.510 1.00 42.29 60 LEU B O 1
ATOM 2625 N N . GLN B 1 82 ? -29.954 -7.899 77.548 1.00 44.66 61 GLN B N 1
ATOM 2626 C CA . GLN B 1 82 ? -29.562 -6.926 76.499 1.00 46.02 61 GLN B CA 1
ATOM 2627 C C . GLN B 1 82 ? -30.087 -5.507 76.797 1.00 47.59 61 GLN B C 1
ATOM 2628 O O . GLN B 1 82 ? -30.018 -4.627 75.951 1.00 47.73 61 GLN B O 1
ATOM 2634 N N . PHE B 1 83 ? -30.584 -5.296 78.015 1.00 49.39 62 PHE B N 1
ATOM 2635 C CA . PHE B 1 83 ? -30.770 -3.942 78.550 1.00 50.76 62 PHE B CA 1
ATOM 2636 C C . PHE B 1 83 ? -29.927 -3.809 79.811 1.00 51.89 62 PHE B C 1
ATOM 2637 O O . PHE B 1 83 ? -29.323 -4.788 80.251 1.00 51.44 62 PHE B O 1
ATOM 2645 N N . GLY B 1 84 ? -29.858 -2.600 80.366 1.00 53.40 63 GLY B N 1
ATOM 2646 C CA . GLY B 1 84 ? -29.099 -2.362 81.602 1.00 54.89 63 GLY B CA 1
ATOM 2647 C C . GLY B 1 84 ? -29.822 -2.923 82.820 1.00 55.86 63 GLY B C 1
ATOM 2648 O O . GLY B 1 84 ? -30.999 -3.268 82.741 1.00 55.97 63 GLY B O 1
ATOM 2649 N N . ALA B 1 85 ? -29.126 -3.009 83.951 1.00 57.41 64 ALA B N 1
ATOM 2650 C CA . ALA B 1 85 ? -29.774 -3.408 85.220 1.00 58.32 64 ALA B CA 1
ATOM 2651 C C . ALA B 1 85 ? -30.787 -2.356 85.752 1.00 59.20 64 ALA B C 1
ATOM 2652 O O . ALA B 1 85 ? -30.529 -1.680 86.748 1.00 60.06 64 ALA B O 1
ATOM 2654 N N . ASN B 1 86 ? -31.931 -2.230 85.068 1.00 59.95 65 ASN B N 1
ATOM 2655 C CA . ASN B 1 86 ? -33.063 -1.366 85.471 1.00 60.06 65 ASN B CA 1
ATOM 2656 C C . ASN B 1 86 ? -34.028 -1.127 84.300 1.00 60.17 65 ASN B C 1
ATOM 2657 O O . ASN B 1 86 ? -35.211 -1.471 84.370 1.00 59.93 65 ASN B O 1
ATOM 2659 N N . LEU B 1 96 ? -49.257 -8.281 72.866 1.00 46.16 75 LEU B N 1
ATOM 2660 C CA . LEU B 1 96 ? -49.174 -9.726 73.116 1.00 46.22 75 LEU B CA 1
ATOM 2661 C C . LEU B 1 96 ? -50.291 -10.546 72.441 1.00 44.82 75 LEU B C 1
ATOM 2662 O O . LEU B 1 96 ? -50.022 -11.512 71.712 1.00 44.41 75 LEU B O 1
ATOM 2667 N N . GLU B 1 97 ? -51.539 -10.160 72.704 1.00 43.28 76 GLU B N 1
ATOM 2668 C CA . GLU B 1 97 ? -52.698 -10.805 72.093 1.00 41.78 76 GLU B CA 1
ATOM 2669 C C . GLU B 1 97 ? -52.689 -10.457 70.608 1.00 40.44 76 GLU B C 1
ATOM 2670 O O . GLU B 1 97 ? -53.062 -11.268 69.743 1.00 39.54 76 GLU B O 1
ATOM 2672 N N . ARG B 1 98 ? -52.249 -9.238 70.326 1.00 38.81 77 ARG B N 1
ATOM 2673 C CA . ARG B 1 98 ? -52.010 -8.789 68.972 1.00 38.36 77 ARG B CA 1
ATOM 2674 C C . ARG B 1 98 ? -50.917 -9.623 68.295 1.00 36.54 77 ARG B C 1
ATOM 2675 O O . ARG B 1 98 ? -51.097 -10.126 67.178 1.00 35.56 77 ARG B O 1
ATOM 2683 N N . ASP B 1 99 ? -49.764 -9.745 68.953 1.00 35.44 78 ASP B N 1
ATOM 2684 C CA . ASP B 1 99 ? -48.672 -10.555 68.390 1.00 34.41 78 ASP B CA 1
ATOM 2685 C C . ASP B 1 99 ? -49.138 -11.977 68.120 1.00 33.34 78 ASP B C 1
ATOM 2686 O O . ASP B 1 99 ? -48.952 -12.489 67.033 1.00 34.20 78 ASP B O 1
ATOM 2691 N N . ALA B 1 100 ? -49.757 -12.611 69.093 1.00 33.03 79 ALA B N 1
ATOM 2692 C CA . ALA B 1 100 ? -50.193 -13.997 68.909 1.00 33.36 79 ALA B CA 1
ATOM 2693 C C . ALA B 1 100 ? -51.136 -14.118 67.720 1.00 32.97 79 ALA B C 1
ATOM 2694 O O . ALA B 1 100 ? -51.061 -15.079 66.968 1.00 32.52 79 ALA B O 1
ATOM 2696 N N . GLY B 1 101 ? -52.018 -13.126 67.563 1.00 33.42 80 GLY B N 1
ATOM 2697 C CA . GLY B 1 101 ? -53.005 -13.126 66.482 1.00 33.34 80 GLY B CA 1
ATOM 2698 C C . GLY B 1 101 ? -52.316 -13.114 65.130 1.00 32.92 80 GLY B C 1
ATOM 2699 O O . GLY B 1 101 ? -52.663 -13.890 64.235 1.00 32.20 80 GLY B O 1
ATOM 2700 N N . LEU B 1 102 ? -51.321 -12.239 64.994 1.00 32.47 81 LEU B N 1
ATOM 2701 C CA . LEU B 1 102 ? -50.517 -12.200 63.776 1.00 32.20 81 LEU B CA 1
ATOM 2702 C C . LEU B 1 102 ? -49.800 -13.524 63.487 1.00 31.67 81 LEU B C 1
ATOM 2703 O O . LEU B 1 102 ? -49.770 -13.984 62.331 1.00 31.29 81 LEU B O 1
ATOM 2708 N N . LEU B 1 103 ? -49.271 -14.160 64.537 1.00 31.26 82 LEU B N 1
ATOM 2709 C CA . LEU B 1 103 ? -48.534 -15.416 64.364 1.00 30.63 82 LEU B CA 1
ATOM 2710 C C . LEU B 1 103 ? -49.530 -16.544 64.033 1.00 31.42 82 LEU B C 1
ATOM 2711 O O . LEU B 1 103 ? -49.252 -17.415 63.197 1.00 30.56 82 LEU B O 1
ATOM 2716 N N . HIS B 1 104 ? -50.692 -16.488 64.666 1.00 32.36 83 HIS B N 1
ATOM 2717 C CA . HIS B 1 104 ? -51.789 -17.436 64.386 1.00 33.78 83 HIS B CA 1
ATOM 2718 C C . HIS B 1 104 ? -52.183 -17.351 62.912 1.00 33.75 83 HIS B C 1
ATOM 2719 O O . HIS B 1 104 ? -52.249 -18.370 62.233 1.00 34.30 83 HIS B O 1
ATOM 2726 N N . ASP B 1 105 ? -52.397 -16.138 62.401 1.00 33.83 84 ASP B N 1
ATOM 2727 C CA . ASP B 1 105 ? -52.741 -15.947 60.976 1.00 34.22 84 ASP B CA 1
ATOM 2728 C C . ASP B 1 105 ? -51.602 -16.319 60.006 1.00 33.77 84 ASP B C 1
ATOM 2729 O O . ASP B 1 105 ? -51.835 -16.788 58.882 1.00 33.33 84 ASP B O 1
ATOM 2734 N N . ALA B 1 106 ? -50.361 -16.125 60.441 1.00 33.00 85 ALA B N 1
ATOM 2735 C CA . ALA B 1 106 ? -49.205 -16.563 59.659 1.00 32.35 85 ALA B CA 1
ATOM 2736 C C . ALA B 1 106 ? -48.986 -18.074 59.706 1.00 31.85 85 ALA B C 1
ATOM 2737 O O . ALA B 1 106 ? -48.029 -18.558 59.105 1.00 32.11 85 ALA B O 1
ATOM 2739 N N . GLN B 1 107 ? -49.812 -18.829 60.442 1.00 31.23 86 GLN B N 1
ATOM 2740 C CA . GLN B 1 107 ? -49.703 -20.313 60.468 1.00 31.10 86 GLN B CA 1
ATOM 2741 C C . GLN B 1 107 ? -48.469 -20.858 61.223 1.00 29.37 86 GLN B C 1
ATOM 2742 O O . GLN B 1 107 ? -47.886 -21.888 60.852 1.00 28.35 86 GLN B O 1
ATOM 2748 N N . VAL B 1 108 ? -48.091 -20.177 62.293 1.00 27.99 87 VAL B N 1
ATOM 2749 C CA . VAL B 1 108 ? -46.988 -20.608 63.134 1.00 26.83 87 VAL B CA 1
ATOM 2750 C C . VAL B 1 108 ? -47.419 -21.808 63.966 1.00 26.09 87 VAL B C 1
ATOM 2751 O O . VAL B 1 108 ? -48.556 -21.860 64.422 1.00 25.29 87 VAL B O 1
ATOM 2755 N N . ASP B 1 109 ? -46.530 -22.785 64.156 1.00 25.29 88 ASP B N 1
ATOM 2756 C CA . ASP B 1 109 ? -46.906 -23.997 64.887 1.00 25.61 88 ASP B CA 1
ATOM 2757 C C . ASP B 1 109 ? -46.809 -23.795 66.389 1.00 25.91 88 ASP B C 1
ATOM 2758 O O . ASP B 1 109 ? -47.686 -24.259 67.143 1.00 25.13 88 ASP B O 1
ATOM 2763 N N . TYR B 1 110 ? -45.776 -23.066 66.825 1.00 24.79 89 TYR B N 1
ATOM 2764 C CA . TYR B 1 110 ? -45.540 -22.833 68.240 1.00 25.06 89 TYR B CA 1
ATOM 2765 C C . TYR B 1 110 ? -45.071 -21.403 68.506 1.00 25.20 89 TYR B C 1
ATOM 2766 O O . TYR B 1 110 ? -44.178 -20.886 67.802 1.00 25.01 89 TYR B O 1
ATOM 2775 N N . LEU B 1 111 ? -45.669 -20.782 69.521 1.00 24.31 90 LEU B N 1
ATOM 2776 C CA . LEU B 1 111 ? -45.196 -19.515 70.080 1.00 24.94 90 LEU B CA 1
ATOM 2777 C C . LEU B 1 111 ? -44.644 -19.766 71.481 1.00 25.06 90 LEU B C 1
ATOM 2778 O O . LEU B 1 111 ? -45.354 -20.258 72.355 1.00 25.87 90 LEU B O 1
ATOM 2783 N N . PHE B 1 112 ? -43.360 -19.496 71.679 1.00 24.88 91 PHE B N 1
ATOM 2784 C CA . PHE B 1 112 ? -42.745 -19.614 72.995 1.00 24.76 91 PHE B CA 1
ATOM 2785 C C . PHE B 1 112 ? -42.718 -18.220 73.582 1.00 24.99 91 PHE B C 1
ATOM 2786 O O . PHE B 1 112 ? -42.001 -17.342 73.061 1.00 25.74 91 PHE B O 1
ATOM 2794 N N . ALA B 1 113 ? -43.503 -18.002 74.642 1.00 25.12 92 ALA B N 1
ATOM 2795 C CA . ALA B 1 113 ? -43.585 -16.694 75.298 1.00 25.04 92 ALA B CA 1
ATOM 2796 C C . ALA B 1 113 ? -43.334 -16.821 76.782 1.00 25.45 92 ALA B C 1
ATOM 2797 O O . ALA B 1 113 ? -44.260 -16.698 77.579 1.00 25.26 92 ALA B O 1
ATOM 2799 N N . PRO B 1 114 ? -42.082 -17.053 77.174 1.00 25.27 93 PRO B N 1
ATOM 2800 C CA . PRO B 1 114 ? -41.826 -17.184 78.603 1.00 25.33 93 PRO B CA 1
ATOM 2801 C C . PRO B 1 114 ? -41.849 -15.826 79.319 1.00 25.55 93 PRO B C 1
ATOM 2802 O O . PRO B 1 114 ? -41.557 -14.795 78.700 1.00 26.95 93 PRO B O 1
ATOM 2806 N N . THR B 1 115 ? -42.144 -15.850 80.617 1.00 25.52 94 THR B N 1
ATOM 2807 C CA . THR B 1 115 ? -41.870 -14.721 81.506 1.00 25.56 94 THR B CA 1
ATOM 2808 C C . THR B 1 115 ? -40.384 -14.703 81.820 1.00 26.32 94 THR B C 1
ATOM 2809 O O . THR B 1 115 ? -39.674 -15.698 81.569 1.00 25.27 94 THR B O 1
ATOM 2813 N N . VAL B 1 116 ? -39.900 -13.588 82.365 1.00 26.82 95 VAL B N 1
ATOM 2814 C CA . VAL B 1 116 ? -38.507 -13.520 82.790 1.00 27.54 95 VAL B CA 1
ATOM 2815 C C . VAL B 1 116 ? -38.169 -14.701 83.695 1.00 28.16 95 VAL B C 1
ATOM 2816 O O . VAL B 1 116 ? -37.112 -15.289 83.537 1.00 27.39 95 VAL B O 1
ATOM 2820 N N . SER B 1 117 ? -39.050 -15.063 84.629 1.00 27.98 96 SER B N 1
ATOM 2821 C CA . SER B 1 117 ? -38.763 -16.171 85.533 1.00 28.94 96 SER B CA 1
ATOM 2822 C C . SER B 1 117 ? -38.716 -17.541 84.857 1.00 28.32 96 SER B C 1
ATOM 2823 O O . SER B 1 117 ? -38.027 -18.428 85.323 1.00 28.47 96 SER B O 1
ATOM 2826 N N . ASP B 1 118 ? -39.483 -17.717 83.791 1.00 27.69 97 ASP B N 1
ATOM 2827 C CA . ASP B 1 118 ? -39.450 -18.951 83.018 1.00 27.21 97 ASP B CA 1
ATOM 2828 C C . ASP B 1 118 ? -38.092 -19.106 82.357 1.00 27.62 97 ASP B C 1
ATOM 2829 O O . ASP B 1 118 ? -37.603 -20.218 82.238 1.00 27.56 97 ASP B O 1
ATOM 2834 N N . MET B 1 119 ? -37.502 -17.992 81.926 1.00 26.64 98 MET B N 1
ATOM 2835 C CA . MET B 1 119 ? -36.198 -18.018 81.267 1.00 27.03 98 MET B CA 1
ATOM 2836 C C . MET B 1 119 ? -35.046 -17.970 82.253 1.00 26.82 98 MET B C 1
ATOM 2837 O O . MET B 1 119 ? -34.060 -18.687 82.081 1.00 28.00 98 MET B O 1
ATOM 2842 N N . TYR B 1 120 ? -35.172 -17.097 83.249 1.00 25.56 99 TYR B N 1
ATOM 2843 C CA . TYR B 1 120 ? -34.164 -16.878 84.263 1.00 26.14 99 TYR B CA 1
ATOM 2844 C C . TYR B 1 120 ? -34.731 -17.031 85.691 1.00 26.61 99 TYR B C 1
ATOM 2845 O O . TYR B 1 120 ? -34.886 -16.041 86.371 1.00 27.46 99 TYR B O 1
ATOM 2854 N N . PRO B 1 121 ? -35.013 -18.255 86.154 1.00 28.53 100 PRO B N 1
ATOM 2855 C CA . PRO B 1 121 ? -35.538 -18.379 87.555 1.00 30.01 100 PRO B CA 1
ATOM 2856 C C . PRO B 1 121 ? -34.562 -17.882 88.653 1.00 30.33 100 PRO B C 1
ATOM 2857 O O . PRO B 1 121 ? -34.978 -17.472 89.744 1.00 29.79 100 PRO B O 1
ATOM 2861 N N . ARG B 1 122 ? -33.276 -17.864 88.330 1.00 31.28 101 ARG B N 1
ATOM 2862 C CA . ARG B 1 122 ? -32.263 -17.263 89.178 1.00 31.38 101 ARG B CA 1
ATOM 2863 C C . ARG B 1 122 ? -31.363 -16.523 88.227 1.00 30.69 101 ARG B C 1
ATOM 2864 O O . ARG B 1 122 ? -31.416 -16.786 87.030 1.00 30.83 101 ARG B O 1
ATOM 2872 N N . PRO B 1 123 ? -30.575 -15.572 88.734 1.00 29.75 102 PRO B N 1
ATOM 2873 C CA . PRO B 1 123 ? -29.806 -14.732 87.836 1.00 28.99 102 PRO B CA 1
ATOM 2874 C C . PRO B 1 123 ? -28.794 -15.554 87.056 1.00 28.13 102 PRO B C 1
ATOM 2875 O O . PRO B 1 123 ? -28.245 -16.509 87.592 1.00 27.11 102 PRO B O 1
ATOM 2879 N N . MET B 1 124 ? -28.599 -15.188 85.795 1.00 26.67 103 MET B N 1
ATOM 2880 C CA . MET B 1 124 ? -27.560 -15.743 84.973 1.00 25.46 103 MET B CA 1
ATOM 2881 C C . MET B 1 124 ? -26.207 -15.371 85.523 1.00 24.57 103 MET B C 1
ATOM 2882 O O . MET B 1 124 ? -25.905 -14.207 85.776 1.00 25.21 103 MET B O 1
ATOM 2887 N N . GLN B 1 125 ? -25.392 -16.378 85.723 1.00 23.36 104 GLN B N 1
ATOM 2888 C CA . GLN B 1 125 ? -23.981 -16.152 85.952 1.00 22.65 104 GLN B CA 1
ATOM 2889 C C . GLN B 1 125 ? -23.113 -16.450 84.716 1.00 21.55 104 GLN B C 1
ATOM 2890 O O . GLN B 1 125 ? -21.971 -16.005 84.671 1.00 20.24 104 GLN B O 1
ATOM 2896 N N . THR B 1 126 ? -23.663 -17.182 83.739 1.00 20.93 105 THR B N 1
ATOM 2897 C CA . THR B 1 126 ? -22.953 -17.563 82.526 1.00 20.06 105 THR B CA 1
ATOM 2898 C C . THR B 1 126 ? -23.124 -16.484 81.517 1.00 20.88 105 THR B C 1
ATOM 2899 O O . THR B 1 126 ? -24.247 -15.951 81.336 1.00 21.49 105 THR B O 1
ATOM 2903 N N . VAL B 1 127 ? -22.025 -16.143 80.849 1.00 20.26 106 VAL B N 1
ATOM 2904 C CA . VAL B 1 127 ? -22.024 -15.152 79.787 1.00 20.87 106 VAL B CA 1
ATOM 2905 C C . VAL B 1 127 ? -21.392 -15.767 78.528 1.00 19.81 106 VAL B C 1
ATOM 2906 O O . VAL B 1 127 ? -20.367 -16.455 78.617 1.00 19.20 106 VAL B O 1
ATOM 2910 N N . VAL B 1 128 ? -22.037 -15.566 77.387 1.00 18.58 107 VAL B N 1
ATOM 2911 C CA . VAL B 1 128 ? -21.447 -15.821 76.080 1.00 18.38 107 VAL B CA 1
ATOM 2912 C C . VAL B 1 128 ? -21.270 -14.458 75.430 1.00 19.75 107 VAL B C 1
ATOM 2913 O O . VAL B 1 128 ? -22.181 -13.598 75.544 1.00 20.00 107 VAL B O 1
ATOM 2917 N N . ASP B 1 129 ? -20.108 -14.248 74.812 1.00 19.66 108 ASP B N 1
ATOM 2918 C CA . ASP B 1 129 ? -19.786 -12.982 74.121 1.00 20.90 108 ASP B CA 1
ATOM 2919 C C . ASP B 1 129 ? -18.916 -13.262 72.913 1.00 20.85 108 ASP B C 1
ATOM 2920 O O . ASP B 1 129 ? -18.298 -14.320 72.820 1.00 19.78 108 ASP B O 1
ATOM 2925 N N . VAL B 1 130 ? -18.893 -12.309 71.976 1.00 21.25 109 VAL B N 1
ATOM 2926 C CA . VAL B 1 130 ? -18.013 -12.351 70.817 1.00 20.60 109 VAL B CA 1
ATOM 2927 C C . VAL B 1 130 ? -17.265 -11.005 70.778 1.00 22.20 109 VAL B C 1
ATOM 2928 O O . VAL B 1 130 ? -17.523 -10.155 69.913 1.00 21.48 109 VAL B O 1
ATOM 2932 N N . PRO B 1 131 ? -16.298 -10.842 71.686 1.00 22.69 110 PRO B N 1
ATOM 2933 C CA . PRO B 1 131 ? -15.794 -9.500 71.929 1.00 24.15 110 PRO B CA 1
ATOM 2934 C C . PRO B 1 131 ? -15.245 -8.734 70.711 1.00 24.84 110 PRO B C 1
ATOM 2935 O O . PRO B 1 131 ? -15.598 -7.575 70.557 1.00 25.26 110 PRO B O 1
ATOM 2939 N N . PRO B 1 132 ? -14.447 -9.369 69.844 1.00 25.60 111 PRO B N 1
ATOM 2940 C CA . PRO B 1 132 ? -13.866 -8.605 68.743 1.00 27.04 111 PRO B CA 1
ATOM 2941 C C . PRO B 1 132 ? -14.896 -8.062 67.747 1.00 27.82 111 PRO B C 1
ATOM 2942 O O . PRO B 1 132 ? -14.680 -7.001 67.163 1.00 29.75 111 PRO B O 1
ATOM 2946 N N . LEU B 1 133 ? -16.012 -8.755 67.572 1.00 27.31 112 LEU B N 1
ATOM 2947 C CA . LEU B 1 133 ? -17.106 -8.234 66.742 1.00 26.96 112 LEU B CA 1
ATOM 2948 C C . LEU B 1 133 ? -17.977 -7.310 67.528 1.00 27.22 112 LEU B C 1
ATOM 2949 O O . LEU B 1 133 ? -18.441 -6.318 67.010 1.00 27.86 112 LEU B O 1
ATOM 2954 N N . GLY B 1 134 ? -18.177 -7.614 68.802 1.00 28.22 113 GLY B N 1
ATOM 2955 C CA . GLY B 1 134 ? -19.082 -6.849 69.620 1.00 29.35 113 GLY B CA 1
ATOM 2956 C C . GLY B 1 134 ? -18.520 -5.505 70.016 1.00 30.98 113 GLY B C 1
ATOM 2957 O O . GLY B 1 134 ? -19.248 -4.596 70.393 1.00 31.72 113 GLY B O 1
ATOM 2958 N N . ASN B 1 135 ? -17.222 -5.350 69.904 1.00 33.01 114 ASN B N 1
ATOM 2959 C CA . ASN B 1 135 ? -16.626 -4.077 70.263 1.00 35.39 114 ASN B CA 1
ATOM 2960 C C . ASN B 1 135 ? -16.512 -3.131 69.070 1.00 35.31 114 ASN B C 1
ATOM 2961 O O . ASN B 1 135 ? -15.948 -2.060 69.174 1.00 37.11 114 ASN B O 1
ATOM 2966 N N . GLN B 1 136 ? -17.124 -3.480 67.951 1.00 35.32 115 GLN B N 1
ATOM 2967 C CA . GLN B 1 136 ? -17.149 -2.590 66.806 1.00 34.81 115 GLN B CA 1
ATOM 2968 C C . GLN B 1 136 ? -18.388 -1.708 66.800 1.00 35.30 115 GLN B C 1
ATOM 2969 O O . GLN B 1 136 ? -19.395 -1.999 67.465 1.00 33.81 115 GLN B O 1
ATOM 2975 N N . ILE B 1 137 ? -18.298 -0.621 66.033 1.00 36.83 116 ILE B N 1
ATOM 2976 C CA . ILE B 1 137 ? -19.434 0.291 65.787 1.00 38.15 116 ILE B CA 1
ATOM 2977 C C . ILE B 1 137 ? -20.006 0.840 67.102 1.00 40.23 116 ILE B C 1
ATOM 2978 O O . ILE B 1 137 ? -19.314 1.507 67.821 1.00 40.87 116 ILE B O 1
ATOM 2983 N N . GLU B 1 138 ? -21.249 0.545 67.439 1.00 43.47 117 GLU B N 1
ATOM 2984 C CA . GLU B 1 138 ? -21.808 1.005 68.713 1.00 45.94 117 GLU B CA 1
ATOM 2985 C C . GLU B 1 138 ? -21.054 0.394 69.902 1.00 47.76 117 GLU B C 1
ATOM 2986 O O . GLU B 1 138 ? -20.822 1.061 70.929 1.00 48.60 117 GLU B O 1
ATOM 2992 N N . GLY B 1 139 ? -20.609 -0.850 69.729 1.00 49.10 118 GLY B N 1
ATOM 2993 C CA . GLY B 1 139 ? -19.795 -1.519 70.721 1.00 50.08 118 GLY B CA 1
ATOM 2994 C C . GLY B 1 139 ? -18.450 -0.883 71.008 1.00 51.37 118 GLY B C 1
ATOM 2995 O O . GLY B 1 139 ? -17.737 -1.366 71.877 1.00 50.48 118 GLY B O 1
ATOM 2996 N N . GLU B 1 140 ? -18.095 0.165 70.259 1.00 53.56 119 GLU B N 1
ATOM 2997 C CA . GLU B 1 140 ? -16.992 1.086 70.601 1.00 55.44 119 GLU B CA 1
ATOM 2998 C C . GLU B 1 140 ? -15.892 0.423 71.430 1.00 56.84 119 GLU B C 1
ATOM 2999 O O . GLU B 1 140 ? -15.298 -0.558 70.989 1.00 58.00 119 GLU B O 1
ATOM 3001 N N . ALA B 1 141 ? -15.597 0.968 72.607 1.00 58.23 120 ALA B N 1
ATOM 3002 C CA . ALA B 1 141 ? -14.781 0.272 73.612 1.00 59.14 120 ALA B CA 1
ATOM 3003 C C . ALA B 1 141 ? -15.634 0.131 74.873 1.00 59.84 120 ALA B C 1
ATOM 3004 O O . ALA B 1 141 ? -15.813 1.103 75.618 1.00 60.25 120 ALA B O 1
ATOM 3006 N N . ARG B 1 142 ? -16.171 -1.073 75.098 1.00 60.38 121 ARG B N 1
ATOM 3007 C CA . ARG B 1 142 ? -17.188 -1.301 76.141 1.00 60.30 121 ARG B CA 1
ATOM 3008 C C . ARG B 1 142 ? -17.120 -2.686 76.798 1.00 59.45 121 ARG B C 1
ATOM 3009 O O . ARG B 1 142 ? -16.325 -3.550 76.397 1.00 60.06 121 ARG B O 1
ATOM 3017 N N . PRO B 1 143 ? -17.945 -2.897 77.843 1.00 58.25 122 PRO B N 1
ATOM 3018 C CA . PRO B 1 143 ? -18.245 -4.291 78.216 1.00 56.59 122 PRO B CA 1
ATOM 3019 C C . PRO B 1 143 ? -18.910 -4.969 77.038 1.00 54.35 122 PRO B C 1
ATOM 3020 O O . PRO B 1 143 ? -19.120 -4.316 76.007 1.00 55.53 122 PRO B O 1
ATOM 3024 N N . GLY B 1 144 ? -19.231 -6.255 77.187 1.00 50.99 123 GLY B N 1
ATOM 3025 C CA . GLY B 1 144 ? -19.988 -7.005 76.202 1.00 47.64 123 GLY B CA 1
ATOM 3026 C C . GLY B 1 144 ? -21.272 -6.323 75.800 1.00 44.51 123 GLY B C 1
ATOM 3027 O O . GLY B 1 144 ? -22.352 -6.706 76.237 1.00 43.56 123 GLY B O 1
ATOM 3028 N N . HIS B 1 145 ? -21.151 -5.318 74.938 1.00 41.20 124 HIS B N 1
ATOM 3029 C CA . HIS B 1 145 ? -22.307 -4.675 74.359 1.00 39.39 124 HIS B CA 1
ATOM 3030 C C . HIS B 1 145 ? -23.277 -5.704 73.728 1.00 36.54 124 HIS B C 1
ATOM 3031 O O . HIS B 1 145 ? -24.499 -5.504 73.731 1.00 36.90 124 HIS B O 1
ATOM 3038 N N . PHE B 1 146 ? -22.746 -6.800 73.190 1.00 32.27 125 PHE B N 1
ATOM 3039 C CA . PHE B 1 146 ? -23.607 -7.804 72.533 1.00 29.58 125 PHE B CA 1
ATOM 3040 C C . PHE B 1 146 ? -23.664 -9.166 73.251 1.00 27.12 125 PHE B C 1
ATOM 3041 O O . PHE B 1 146 ? -24.223 -10.123 72.718 1.00 25.18 125 PHE B O 1
ATOM 3049 N N . ALA B 1 147 ? -23.148 -9.192 74.486 1.00 24.04 126 ALA B N 1
ATOM 3050 C CA . ALA B 1 147 ? -23.125 -10.364 75.344 1.00 22.55 126 ALA B CA 1
ATOM 3051 C C . ALA B 1 147 ? -24.542 -10.837 75.637 1.00 21.82 126 ALA B C 1
ATOM 3052 O O . ALA B 1 147 ? -24.831 -12.035 75.582 1.00 21.15 126 ALA B O 1
ATOM 3054 N N . GLY B 1 148 ? -25.429 -9.889 75.943 1.00 21.36 127 GLY B N 1
ATOM 3055 C CA . GLY B 1 148 ? -26.813 -10.220 76.226 1.00 20.88 127 GLY B CA 1
ATOM 3056 C C . GLY B 1 148 ? -27.470 -10.949 75.071 1.00 20.89 127 GLY B C 1
ATOM 3057 O O . GLY B 1 148 ? -28.146 -11.962 75.269 1.00 21.56 127 GLY B O 1
ATOM 3058 N N . VAL B 1 149 ? -27.280 -10.425 73.870 1.00 21.13 128 VAL B N 1
ATOM 3059 C CA . VAL B 1 149 ? -27.789 -11.029 72.659 1.00 22.02 128 VAL B CA 1
ATOM 3060 C C . VAL B 1 149 ? -27.175 -12.430 72.439 1.00 20.95 128 VAL B C 1
ATOM 3061 O O . VAL B 1 149 ? -27.898 -13.383 72.264 1.00 21.05 128 VAL B O 1
ATOM 3065 N N . ALA B 1 150 ? -25.856 -12.549 72.519 1.00 19.32 129 ALA B N 1
ATOM 3066 C CA . ALA B 1 150 ? -25.187 -13.807 72.248 1.00 19.46 129 ALA B CA 1
ATOM 3067 C C . ALA B 1 150 ? -25.592 -14.866 73.266 1.00 19.04 129 ALA B C 1
ATOM 3068 O O . ALA B 1 150 ? -25.778 -16.020 72.912 1.00 20.25 129 ALA B O 1
ATOM 3070 N N . THR B 1 151 ? -25.710 -14.457 74.531 1.00 18.80 130 THR B N 1
ATOM 3071 C CA . THR B 1 151 ? -26.106 -15.338 75.602 1.00 17.76 130 THR B CA 1
ATOM 3072 C C . THR B 1 151 ? -27.538 -15.823 75.409 1.00 17.97 130 THR B C 1
ATOM 3073 O O . THR B 1 151 ? -27.809 -17.025 75.523 1.00 18.00 130 THR B O 1
ATOM 3077 N N . VAL B 1 152 ? -28.471 -14.911 75.162 1.00 18.96 131 VAL B N 1
ATOM 3078 C CA . VAL B 1 152 ? -29.869 -15.332 75.109 1.00 18.51 131 VAL B CA 1
ATOM 3079 C C . VAL B 1 152 ? -30.144 -16.142 73.870 1.00 18.52 131 VAL B C 1
ATOM 3080 O O . VAL B 1 152 ? -30.949 -17.059 73.921 1.00 20.52 131 VAL B O 1
ATOM 3084 N N . VAL B 1 153 ? -29.488 -15.819 72.763 1.00 18.08 132 VAL B N 1
ATOM 3085 C CA . VAL B 1 153 ? -29.645 -16.588 71.559 1.00 18.09 132 VAL B CA 1
ATOM 3086 C C . VAL B 1 153 ? -29.014 -17.973 71.755 1.00 17.70 132 VAL B C 1
ATOM 3087 O O . VAL B 1 153 ? -29.596 -18.929 71.316 1.00 17.65 132 VAL B O 1
ATOM 3091 N N . SER B 1 154 ? -27.840 -18.093 72.382 1.00 17.65 133 SER B N 1
ATOM 3092 C CA . SER B 1 154 ? -27.291 -19.429 72.671 1.00 18.01 133 SER B CA 1
ATOM 3093 C C . SER B 1 154 ? -28.244 -20.240 73.519 1.00 18.24 133 SER B C 1
ATOM 3094 O O . SER B 1 154 ? -28.393 -21.432 73.308 1.00 17.58 133 SER B O 1
ATOM 3097 N N . LYS B 1 155 ? -28.862 -19.601 74.499 1.00 18.52 134 LYS B N 1
ATOM 3098 C CA . LYS B 1 155 ? -29.794 -20.308 75.374 1.00 18.85 134 LYS B CA 1
ATOM 3099 C C . LYS B 1 155 ? -31.058 -20.758 74.607 1.00 18.61 134 LYS B C 1
ATOM 3100 O O . LYS B 1 155 ? -31.482 -21.901 74.736 1.00 17.59 134 LYS B O 1
ATOM 3106 N N . LEU B 1 156 ? -31.608 -19.866 73.790 1.00 18.31 135 LEU B N 1
ATOM 3107 C CA . LEU B 1 156 ? -32.808 -20.191 73.006 1.00 18.41 135 LEU B CA 1
ATOM 3108 C C . LEU B 1 156 ? -32.564 -21.357 72.025 1.00 18.49 135 LEU B C 1
ATOM 3109 O O . LEU B 1 156 ? -33.421 -22.202 71.897 1.00 18.38 135 LEU B O 1
ATOM 3114 N N . PHE B 1 157 ? -31.397 -21.388 71.372 1.00 18.18 136 PHE B N 1
ATOM 3115 C CA . PHE B 1 157 ? -31.004 -22.507 70.535 1.00 18.64 136 PHE B CA 1
ATOM 3116 C C . PHE B 1 157 ? -30.939 -23.791 71.376 1.00 19.01 136 PHE B C 1
ATOM 3117 O O . PHE B 1 157 ? -31.322 -24.858 70.902 1.00 19.30 136 PHE B O 1
ATOM 3125 N N . ASN B 1 158 ? -30.435 -23.712 72.608 1.00 18.56 137 ASN B N 1
ATOM 3126 C CA . ASN B 1 158 ? -30.403 -24.905 73.447 1.00 17.74 137 ASN B CA 1
ATOM 3127 C C . ASN B 1 158 ? -31.825 -25.389 73.816 1.00 18.56 137 ASN B C 1
ATOM 3128 O O . ASN B 1 158 ? -32.062 -26.557 73.860 1.00 18.48 137 ASN B O 1
ATOM 3133 N N . ILE B 1 159 ? -32.746 -24.470 74.046 1.00 19.64 138 ILE B N 1
ATOM 3134 C CA . ILE B 1 159 ? -34.130 -24.783 74.398 1.00 19.48 138 ILE B CA 1
ATOM 3135 C C . ILE B 1 159 ? -34.892 -25.338 73.213 1.00 19.78 138 ILE B C 1
ATOM 3136 O O . ILE B 1 159 ? -35.583 -26.378 73.305 1.00 20.13 138 ILE B O 1
ATOM 3141 N N . VAL B 1 160 ? -34.762 -24.661 72.084 1.00 19.05 139 VAL B N 1
ATOM 3142 C CA . VAL B 1 160 ? -35.532 -25.027 70.891 1.00 19.25 139 VAL B CA 1
ATOM 3143 C C . VAL B 1 160 ? -34.962 -26.196 70.060 1.00 20.26 139 VAL B C 1
ATOM 3144 O O . VAL B 1 160 ? -35.733 -26.940 69.433 1.00 19.20 139 VAL B O 1
ATOM 3148 N N . GLY B 1 161 ? -33.630 -26.360 70.058 1.00 19.88 140 GLY B N 1
ATOM 3149 C CA . GLY B 1 161 ? -32.978 -27.331 69.163 1.00 19.65 140 GLY B CA 1
ATOM 3150 C C . GLY B 1 161 ? -33.398 -27.230 67.709 1.00 19.99 140 GLY B C 1
ATOM 3151 O O . GLY B 1 161 ? -33.736 -28.243 67.074 1.00 19.49 140 GLY B O 1
ATOM 3152 N N . PRO B 1 162 ? -33.362 -26.011 67.152 1.00 19.51 141 PRO B N 1
ATOM 3153 C CA . PRO B 1 162 ? -33.864 -25.877 65.815 1.00 19.72 141 PRO B CA 1
ATOM 3154 C C . PRO B 1 162 ? -32.894 -26.404 64.760 1.00 20.51 141 PRO B C 1
ATOM 3155 O O . PRO B 1 162 ? -31.716 -26.547 65.016 1.00 21.00 141 PRO B O 1
ATOM 3159 N N . ASP B 1 163 ? -33.400 -26.640 63.552 1.00 20.54 142 ASP B N 1
ATOM 3160 C CA . ASP B 1 163 ? -32.537 -26.868 62.409 1.00 20.55 142 ASP B CA 1
ATOM 3161 C C . ASP B 1 163 ? -32.053 -25.581 61.769 1.00 20.20 142 ASP B C 1
ATOM 3162 O O . ASP B 1 163 ? -30.929 -25.519 61.277 1.00 18.81 142 ASP B O 1
ATOM 3167 N N . ALA B 1 164 ? -32.902 -24.561 61.746 1.00 19.96 143 ALA B N 1
ATOM 3168 C CA . ALA B 1 164 ? -32.532 -23.299 61.137 1.00 19.77 143 ALA B CA 1
ATOM 3169 C C . ALA B 1 164 ? -33.126 -22.156 61.924 1.00 19.82 143 ALA B C 1
ATOM 3170 O O . ALA B 1 164 ? -34.201 -22.284 62.498 1.00 19.65 143 ALA B O 1
ATOM 3172 N N . ALA B 1 165 ? -32.411 -21.040 61.968 1.00 19.03 144 ALA B N 1
ATOM 3173 C CA . ALA B 1 165 ? -32.880 -19.878 62.677 1.00 19.21 144 ALA B CA 1
ATOM 3174 C C . ALA B 1 165 ? -32.765 -18.663 61.764 1.00 19.40 144 ALA B C 1
ATOM 3175 O O . ALA B 1 165 ? -31.799 -18.554 61.000 1.00 19.15 144 ALA B O 1
ATOM 3177 N N . TYR B 1 166 ? -33.759 -17.779 61.847 1.00 18.49 145 TYR B N 1
ATOM 3178 C CA . TYR B 1 166 ? -33.927 -16.689 60.922 1.00 18.90 145 TYR B CA 1
ATOM 3179 C C . TYR B 1 166 ? -33.853 -15.364 61.636 1.00 19.37 145 TYR B C 1
ATOM 3180 O O . TYR B 1 166 ? -34.476 -15.154 62.671 1.00 19.70 145 TYR B O 1
ATOM 3189 N N . PHE B 1 167 ? -33.058 -14.475 61.057 1.00 20.04 146 PHE B N 1
ATOM 3190 C CA . PHE B 1 167 ? -32.772 -13.156 61.611 1.00 20.46 146 PHE B CA 1
ATOM 3191 C C . PHE B 1 167 ? -32.846 -12.128 60.499 1.00 21.09 146 PHE B C 1
ATOM 3192 O O . PHE B 1 167 ? -32.514 -12.435 59.348 1.00 21.56 146 PHE B O 1
ATOM 3200 N N . GLY B 1 168 ? -33.225 -10.893 60.815 1.00 22.67 147 GLY B N 1
ATOM 3201 C CA . GLY B 1 168 ? -33.264 -9.833 59.797 1.00 22.92 147 GLY B CA 1
ATOM 3202 C C . GLY B 1 168 ? -31.871 -9.264 59.543 1.00 24.09 147 GLY B C 1
ATOM 3203 O O . GLY B 1 168 ? -31.090 -9.041 60.476 1.00 22.56 147 GLY B O 1
ATOM 3204 N N . GLU B 1 169 ? -31.547 -9.010 58.280 1.00 25.24 148 GLU B N 1
ATOM 3205 C CA . GLU B 1 169 ? -30.305 -8.286 57.950 1.00 27.23 148 GLU B CA 1
ATOM 3206 C C . GLU B 1 169 ? -30.325 -6.837 58.430 1.00 27.23 148 GLU B C 1
ATOM 3207 O O . GLU B 1 169 ? -29.303 -6.193 58.463 1.00 28.21 148 GLU B O 1
ATOM 3213 N N . LYS B 1 170 ? -31.493 -6.368 58.817 1.00 27.29 149 LYS B N 1
ATOM 3214 C CA . LYS B 1 170 ? -31.692 -5.072 59.399 1.00 28.35 149 LYS B CA 1
ATOM 3215 C C . LYS B 1 170 ? -30.744 -4.910 60.593 1.00 28.44 149 LYS B C 1
ATOM 3216 O O . LYS B 1 170 ? -30.129 -3.881 60.712 1.00 26.86 149 LYS B O 1
ATOM 3222 N N . ASP B 1 171 ? -30.615 -5.940 61.440 1.00 27.74 150 ASP B N 1
ATOM 3223 C CA . ASP B 1 171 ? -29.722 -5.880 62.602 1.00 27.40 150 ASP B CA 1
ATOM 3224 C C . ASP B 1 171 ? -28.425 -6.584 62.259 1.00 26.66 150 ASP B C 1
ATOM 3225 O O . ASP B 1 171 ? -28.187 -7.730 62.661 1.00 24.19 150 ASP B O 1
ATOM 3230 N N . PHE B 1 172 ? -27.614 -5.884 61.462 1.00 25.66 151 PHE B N 1
ATOM 3231 C CA . PHE B 1 172 ? -26.500 -6.511 60.761 1.00 25.97 151 PHE B CA 1
ATOM 3232 C C . PHE B 1 172 ? -25.416 -7.001 61.712 1.00 25.24 151 PHE B C 1
ATOM 3233 O O . PHE B 1 172 ? -24.854 -8.067 61.518 1.00 25.42 151 PHE B O 1
ATOM 3241 N N . GLN B 1 173 ? -25.139 -6.236 62.749 1.00 25.45 152 GLN B N 1
ATOM 3242 C CA . GLN B 1 173 ? -24.005 -6.524 63.622 1.00 25.25 152 GLN B CA 1
ATOM 3243 C C . GLN B 1 173 ? -24.321 -7.736 64.437 1.00 24.75 152 GLN B C 1
ATOM 3244 O O . GLN B 1 173 ? -23.493 -8.606 64.590 1.00 24.14 152 GLN B O 1
ATOM 3250 N N . GLN B 1 174 ? -25.538 -7.751 64.960 1.00 24.23 153 GLN B N 1
ATOM 3251 C CA . GLN B 1 174 ? -26.109 -8.890 65.615 1.00 24.50 153 GLN B CA 1
ATOM 3252 C C . GLN B 1 174 ? -25.982 -10.191 64.813 1.00 23.24 153 GLN B C 1
ATOM 3253 O O . GLN B 1 174 ? -25.537 -11.201 65.343 1.00 21.67 153 GLN B O 1
ATOM 3259 N N . LEU B 1 175 ? -26.412 -10.138 63.552 1.00 22.53 154 LEU B N 1
ATOM 3260 C CA . LEU B 1 175 ? -26.364 -11.250 62.645 1.00 21.98 154 LEU B CA 1
ATOM 3261 C C . LEU B 1 175 ? -24.911 -11.732 62.447 1.00 22.09 154 LEU B C 1
ATOM 3262 O O . LEU B 1 175 ? -24.634 -12.934 62.543 1.00 20.65 154 LEU B O 1
ATOM 3267 N N . VAL B 1 176 ? -23.977 -10.811 62.176 1.00 21.04 155 VAL B N 1
ATOM 3268 C CA . VAL B 1 176 ? -22.570 -11.202 62.015 1.00 21.96 155 VAL B CA 1
ATOM 3269 C C . VAL B 1 176 ? -22.032 -11.884 63.284 1.00 20.34 155 VAL B C 1
ATOM 3270 O O . VAL B 1 176 ? -21.334 -12.911 63.240 1.00 20.08 155 VAL B O 1
ATOM 3274 N N . ILE B 1 177 ? -22.447 -11.359 64.423 1.00 20.36 156 ILE B N 1
ATOM 3275 C CA . ILE B 1 177 ? -22.061 -11.904 65.723 1.00 20.30 156 ILE B CA 1
ATOM 3276 C C . ILE B 1 177 ? -22.620 -13.307 65.954 1.00 19.40 156 ILE B C 1
ATOM 3277 O O . ILE B 1 177 ? -21.875 -14.215 66.358 1.00 18.75 156 ILE B O 1
ATOM 3282 N N . ILE B 1 178 ? -23.898 -13.494 65.650 1.00 18.32 157 ILE B N 1
ATOM 3283 C CA . ILE B 1 178 ? -24.523 -14.813 65.799 1.00 18.05 157 ILE B CA 1
ATOM 3284 C C . ILE B 1 178 ? -23.897 -15.854 64.877 1.00 17.80 157 ILE B C 1
ATOM 3285 O O . ILE B 1 178 ? -23.582 -16.955 65.315 1.00 18.31 157 ILE B O 1
ATOM 3290 N N . ARG B 1 179 ? -23.660 -15.507 63.622 1.00 18.43 158 ARG B N 1
ATOM 3291 C CA . ARG B 1 179 ? -22.962 -16.407 62.708 1.00 19.09 158 ARG B CA 1
ATOM 3292 C C . ARG B 1 179 ? -21.607 -16.898 63.240 1.00 20.25 158 ARG B C 1
ATOM 3293 O O . ARG B 1 179 ? -21.260 -18.110 63.153 1.00 19.69 158 ARG B O 1
ATOM 3301 N N . ARG B 1 180 ? -20.850 -15.948 63.799 1.00 19.57 159 ARG B N 1
ATOM 3302 C CA . ARG B 1 180 ? -19.537 -16.212 64.315 1.00 19.48 159 ARG B CA 1
ATOM 3303 C C . ARG B 1 180 ? -19.601 -17.087 65.537 1.00 18.44 159 ARG B C 1
ATOM 3304 O O . ARG B 1 180 ? -18.838 -18.017 65.681 1.00 16.23 159 ARG B O 1
ATOM 3312 N N . MET B 1 181 ? -20.556 -16.791 66.403 1.00 18.39 160 MET B N 1
ATOM 3313 C CA . MET B 1 181 ? -20.823 -17.576 67.580 1.00 18.41 160 MET B CA 1
ATOM 3314 C C . MET B 1 181 ? -21.209 -18.997 67.199 1.00 18.25 160 MET B C 1
ATOM 3315 O O . MET B 1 181 ? -20.714 -19.964 67.794 1.00 18.11 160 MET B O 1
ATOM 3320 N N . VAL B 1 182 ? -22.084 -19.122 66.188 1.00 17.96 161 VAL B N 1
ATOM 3321 C CA . VAL B 1 182 ? -22.517 -20.413 65.722 1.00 17.16 161 VAL B CA 1
ATOM 3322 C C . VAL B 1 182 ? -21.358 -21.213 65.172 1.00 18.15 161 VAL B C 1
ATOM 3323 O O . VAL B 1 182 ? -21.197 -22.371 65.548 1.00 18.19 161 VAL B O 1
ATOM 3327 N N . ASP B 1 183 ? -20.512 -20.608 64.340 1.00 18.94 162 ASP B N 1
ATOM 3328 C CA . ASP B 1 183 ? -19.323 -21.309 63.849 1.00 20.13 162 ASP B CA 1
ATOM 3329 C C . ASP B 1 183 ? -18.317 -21.698 64.973 1.00 19.86 162 ASP B C 1
ATOM 3330 O O . ASP B 1 183 ? -17.916 -22.856 65.087 1.00 17.35 162 ASP B O 1
ATOM 3335 N N . ASP B 1 184 ? -17.926 -20.732 65.804 1.00 18.96 163 ASP B N 1
ATOM 3336 C CA . ASP B 1 184 ? -16.957 -20.980 66.897 1.00 18.06 163 ASP B CA 1
ATOM 3337 C C . ASP B 1 184 ? -17.380 -22.091 67.872 1.00 18.16 163 ASP B C 1
ATOM 3338 O O . ASP B 1 184 ? -16.543 -22.887 68.358 1.00 19.43 163 ASP B O 1
ATOM 3343 N N . MET B 1 185 ? -18.670 -22.128 68.177 1.00 17.12 164 MET B N 1
ATOM 3344 C CA . MET B 1 185 ? -19.196 -22.976 69.225 1.00 16.94 164 MET B CA 1
ATOM 3345 C C . MET B 1 185 ? -19.766 -24.275 68.681 1.00 16.57 164 MET B C 1
ATOM 3346 O O . MET B 1 185 ? -20.323 -25.044 69.440 1.00 16.97 164 MET B O 1
ATOM 3351 N N . ALA B 1 186 ? -19.651 -24.478 67.374 1.00 17.17 165 ALA B N 1
ATOM 3352 C CA . ALA B 1 186 ? -20.162 -25.653 66.658 1.00 17.17 165 ALA B CA 1
ATOM 3353 C C . ALA B 1 186 ? -21.639 -25.899 66.952 1.00 17.84 165 ALA B C 1
ATOM 3354 O O . ALA B 1 186 ? -22.087 -27.042 67.053 1.00 18.41 165 ALA B O 1
ATOM 3356 N N . ILE B 1 187 ? -22.412 -24.817 67.030 1.00 18.31 166 ILE B N 1
ATOM 3357 C CA . ILE B 1 187 ? -23.848 -24.930 67.295 1.00 18.42 166 ILE B CA 1
ATOM 3358 C C . ILE B 1 187 ? -24.506 -25.509 66.066 1.00 18.84 166 ILE B C 1
ATOM 3359 O O . ILE B 1 187 ? -24.338 -24.945 64.953 1.00 19.69 166 ILE B O 1
ATOM 3364 N N . PRO B 1 188 ? -25.244 -26.639 66.204 1.00 19.99 167 PRO B N 1
ATOM 3365 C CA . PRO B 1 188 ? -25.740 -27.250 64.943 1.00 20.19 167 PRO B CA 1
ATOM 3366 C C . PRO B 1 188 ? -27.000 -26.583 64.430 1.00 20.36 167 PRO B C 1
ATOM 3367 O O . PRO B 1 188 ? -28.069 -27.200 64.393 1.00 19.74 167 PRO B O 1
ATOM 3371 N N . VAL B 1 189 ? -26.895 -25.318 64.064 1.00 19.32 168 VAL B N 1
ATOM 3372 C CA . VAL B 1 189 ? -28.054 -24.577 63.583 1.00 20.54 168 VAL B CA 1
ATOM 3373 C C . VAL B 1 189 ? -27.616 -23.756 62.400 1.00 21.33 168 VAL B C 1
ATOM 3374 O O . VAL B 1 189 ? -26.595 -23.085 62.453 1.00 21.35 168 VAL B O 1
ATOM 3378 N N . ARG B 1 190 ? -28.392 -23.839 61.327 1.00 21.85 169 ARG B N 1
ATOM 3379 C CA A ARG B 1 190 ? -28.176 -23.016 60.150 0.50 21.68 169 ARG B CA 1
ATOM 3380 C CA B ARG B 1 190 ? -28.152 -23.012 60.153 0.50 21.00 169 ARG B CA 1
ATOM 3381 C C . ARG B 1 190 ? -28.723 -21.614 60.411 1.00 21.11 169 ARG B C 1
ATOM 3382 O O . ARG B 1 190 ? -29.874 -21.451 60.871 1.00 21.31 169 ARG B O 1
ATOM 3397 N N . ILE B 1 191 ? -27.930 -20.592 60.133 1.00 19.90 170 ILE B N 1
ATOM 3398 C CA . ILE B 1 191 ? -28.357 -19.233 60.404 1.00 19.30 170 ILE B CA 1
ATOM 3399 C C . ILE B 1 191 ? -28.720 -18.601 59.080 1.00 19.48 170 ILE B C 1
ATOM 3400 O O . ILE B 1 191 ? -27.914 -18.582 58.170 1.00 19.64 170 ILE B O 1
ATOM 3405 N N . VAL B 1 192 ? -29.941 -18.108 58.963 1.00 19.03 171 VAL B N 1
ATOM 3406 C CA . VAL B 1 192 ? -30.395 -17.529 57.718 1.00 19.98 171 VAL B CA 1
ATOM 3407 C C . VAL B 1 192 ? -30.639 -16.032 57.914 1.00 19.75 171 VAL B C 1
ATOM 3408 O O . VAL B 1 192 ? -31.334 -15.638 58.803 1.00 19.71 171 VAL B O 1
ATOM 3412 N N . GLY B 1 193 ? -30.017 -15.217 57.080 1.00 21.17 172 GLY B N 1
ATOM 3413 C CA . GLY B 1 193 ? -30.196 -13.763 57.122 1.00 21.96 172 GLY B CA 1
ATOM 3414 C C . GLY B 1 193 ? -31.264 -13.375 56.145 1.00 22.96 172 GLY B C 1
ATOM 3415 O O . GLY B 1 193 ? -31.174 -13.730 54.980 1.00 23.75 172 GLY B O 1
ATOM 3416 N N . VAL B 1 194 ? -32.314 -12.700 56.602 1.00 24.57 173 VAL B N 1
ATOM 3417 C CA . VAL B 1 194 ? -33.350 -12.279 55.675 1.00 24.96 173 VAL B CA 1
ATOM 3418 C C . VAL B 1 194 ? -33.276 -10.791 55.315 1.00 26.24 173 VAL B C 1
ATOM 3419 O O . VAL B 1 194 ? -33.146 -9.926 56.176 1.00 25.72 173 VAL B O 1
ATOM 3423 N N . GLU B 1 195 ? -33.356 -10.517 54.018 1.00 27.36 174 GLU B N 1
ATOM 3424 C CA . GLU B 1 195 ? -33.235 -9.171 53.486 1.00 28.97 174 GLU B CA 1
ATOM 3425 C C . GLU B 1 195 ? -34.260 -8.223 54.144 1.00 27.85 174 GLU B C 1
ATOM 3426 O O . GLU B 1 195 ? -35.394 -8.583 54.386 1.00 26.71 174 GLU B O 1
ATOM 3432 N N . THR B 1 196 ? -33.844 -7.010 54.430 1.00 27.31 175 THR B N 1
ATOM 3433 C CA . THR B 1 196 ? -34.704 -6.078 55.122 1.00 27.98 175 THR B CA 1
ATOM 3434 C C . THR B 1 196 ? -35.989 -5.812 54.372 1.00 28.48 175 THR B C 1
ATOM 3435 O O . THR B 1 196 ? -35.943 -5.533 53.197 1.00 29.19 175 THR B O 1
ATOM 3439 N N . VAL B 1 197 ? -37.122 -5.937 55.054 1.00 28.70 176 VAL B N 1
ATOM 3440 C CA . VAL B 1 197 ? -38.447 -5.682 54.472 1.00 28.67 176 VAL B CA 1
ATOM 3441 C C . VAL B 1 197 ? -38.736 -4.214 54.756 1.00 28.45 176 VAL B C 1
ATOM 3442 O O . VAL B 1 197 ? -38.411 -3.724 55.852 1.00 26.79 176 VAL B O 1
ATOM 3446 N N . ARG B 1 198 ? -39.335 -3.532 53.784 1.00 27.53 177 ARG B N 1
ATOM 3447 C CA . ARG B 1 198 ? -39.468 -2.075 53.803 1.00 28.10 177 ARG B CA 1
ATOM 3448 C C . ARG B 1 198 ? -40.905 -1.688 53.586 1.00 29.12 177 ARG B C 1
ATOM 3449 O O . ARG B 1 198 ? -41.628 -2.382 52.890 1.00 28.39 177 ARG B O 1
ATOM 3457 N N . GLU B 1 199 ? -41.326 -0.587 54.199 1.00 30.10 178 GLU B N 1
ATOM 3458 C CA . GLU B 1 199 ? -42.622 -0.013 53.926 1.00 30.75 178 GLU B CA 1
ATOM 3459 C C . GLU B 1 199 ? -42.637 0.492 52.486 1.00 30.27 178 GLU B C 1
ATOM 3460 O O . GLU B 1 199 ? -41.629 0.455 51.786 1.00 30.21 178 GLU B O 1
ATOM 3466 N N . ASP B 1 200 ? -43.781 0.974 52.039 1.00 30.62 179 ASP B N 1
ATOM 3467 C CA . ASP B 1 200 ? -43.964 1.212 50.613 1.00 31.38 179 ASP B CA 1
ATOM 3468 C C . ASP B 1 200 ? -43.247 2.445 50.108 1.00 31.05 179 ASP B C 1
ATOM 3469 O O . ASP B 1 200 ? -43.017 2.549 48.923 1.00 31.74 179 ASP B O 1
ATOM 3474 N N . ASP B 1 201 ? -42.817 3.343 50.996 1.00 30.80 180 ASP B N 1
ATOM 3475 C CA . ASP B 1 201 ? -41.914 4.453 50.568 1.00 30.29 180 ASP B CA 1
ATOM 3476 C C . ASP B 1 201 ? -40.417 4.137 50.737 1.00 29.66 180 ASP B C 1
ATOM 3477 O O . ASP B 1 201 ? -39.553 5.015 50.583 1.00 30.39 180 ASP B O 1
ATOM 3482 N N . GLY B 1 202 ? -40.106 2.903 51.125 1.00 28.71 181 GLY B N 1
ATOM 3483 C CA . GLY B 1 202 ? -38.723 2.476 51.290 1.00 28.39 181 GLY B CA 1
ATOM 3484 C C . GLY B 1 202 ? -38.161 2.462 52.721 1.00 27.61 181 GLY B C 1
ATOM 3485 O O . GLY B 1 202 ? -37.055 1.983 52.938 1.00 27.42 181 GLY B O 1
ATOM 3486 N N . LEU B 1 203 ? -38.905 2.978 53.687 1.00 26.61 182 LEU B N 1
ATOM 3487 C CA . LEU B 1 203 ? -38.421 3.017 55.056 1.00 26.38 182 LEU B CA 1
ATOM 3488 C C . LEU B 1 203 ? -38.404 1.618 55.631 1.00 26.53 182 LEU B C 1
ATOM 3489 O O . LEU B 1 203 ? -39.399 0.903 55.546 1.00 25.46 182 LEU B O 1
ATOM 3494 N N . ALA B 1 204 ? -37.278 1.246 56.223 1.00 26.01 183 ALA B N 1
ATOM 3495 C CA . ALA B 1 204 ? -37.116 -0.067 56.847 1.00 26.45 183 ALA B CA 1
ATOM 3496 C C . ALA B 1 204 ? -38.202 -0.320 57.899 1.00 26.86 183 ALA B C 1
ATOM 3497 O O . ALA B 1 204 ? -38.420 0.506 58.787 1.00 24.90 183 ALA B O 1
ATOM 3499 N N . CYS B 1 205 ? -38.902 -1.450 57.785 1.00 27.39 184 CYS B N 1
ATOM 3500 C CA . CYS B 1 205 ? -39.912 -1.793 58.781 1.00 29.25 184 CYS B CA 1
ATOM 3501 C C . CYS B 1 205 ? -39.265 -1.830 60.158 1.00 29.70 184 CYS B C 1
ATOM 3502 O O . CYS B 1 205 ? -38.167 -2.363 60.317 1.00 29.13 184 CYS B O 1
ATOM 3505 N N . SER B 1 206 ? -39.931 -1.210 61.124 1.00 31.04 185 SER B N 1
ATOM 3506 C CA . SER B 1 206 ? -39.483 -1.225 62.518 1.00 32.66 185 SER B CA 1
ATOM 3507 C C . SER B 1 206 ? -40.669 -0.854 63.395 1.00 33.93 185 SER B C 1
ATOM 3508 O O . SER B 1 206 ? -41.474 -0.005 63.023 1.00 33.49 185 SER B O 1
ATOM 3511 N N . SER B 1 207 ? -40.776 -1.489 64.557 1.00 35.27 186 SER B N 1
ATOM 3512 C CA . SER B 1 207 ? -41.735 -1.048 65.568 1.00 36.88 186 SER B CA 1
ATOM 3513 C C . SER B 1 207 ? -41.504 0.377 66.062 1.00 37.19 186 SER B C 1
ATOM 3514 O O . SER B 1 207 ? -42.421 0.978 66.599 1.00 37.71 186 SER B O 1
ATOM 3517 N N . ARG B 1 208 ? -40.296 0.930 65.914 1.00 38.18 187 ARG B N 1
ATOM 3518 C CA . ARG B 1 208 ? -40.097 2.342 66.294 1.00 38.54 187 ARG B CA 1
ATOM 3519 C C . ARG B 1 208 ? -40.746 3.324 65.291 1.00 38.97 187 ARG B C 1
ATOM 3520 O O . ARG B 1 208 ? -40.906 4.506 65.607 1.00 39.34 187 ARG B O 1
ATOM 3522 N N . ASN B 1 209 ? -41.145 2.857 64.107 1.00 39.00 188 ASN B N 1
ATOM 3523 C CA . ASN B 1 209 ? -41.691 3.769 63.077 1.00 39.11 188 ASN B CA 1
ATOM 3524 C C . ASN B 1 209 ? -42.986 4.398 63.548 1.00 39.83 188 ASN B C 1
ATOM 3525 O O . ASN B 1 209 ? -43.314 5.522 63.168 1.00 39.65 188 ASN B O 1
ATOM 3530 N N . VAL B 1 210 ? -43.712 3.667 64.390 1.00 41.13 189 VAL B N 1
ATOM 3531 C CA . VAL B 1 210 ? -44.968 4.153 64.949 1.00 41.98 189 VAL B CA 1
ATOM 3532 C C . VAL B 1 210 ? -44.820 5.507 65.690 1.00 42.22 189 VAL B C 1
ATOM 3533 O O . VAL B 1 210 ? -45.718 6.345 65.613 1.00 43.16 189 VAL B O 1
ATOM 3537 N N . TYR B 1 211 ? -43.690 5.738 66.355 1.00 42.09 190 TYR B N 1
ATOM 3538 C CA . TYR B 1 211 ? -43.521 6.961 67.172 1.00 42.37 190 TYR B CA 1
ATOM 3539 C C . TYR B 1 211 ? -43.401 8.248 66.356 1.00 41.62 190 TYR B C 1
ATOM 3540 O O . TYR B 1 211 ? -43.585 9.350 66.884 1.00 41.70 190 TYR B O 1
ATOM 3549 N N . LEU B 1 212 ? -43.096 8.116 65.068 1.00 40.67 191 LEU B N 1
ATOM 3550 C CA . LEU B 1 212 ? -42.841 9.279 64.240 1.00 39.41 191 LEU B CA 1
ATOM 3551 C C . LEU B 1 212 ? -44.114 10.074 64.032 1.00 39.32 191 LEU B C 1
ATOM 3552 O O . LEU B 1 212 ? -45.152 9.507 63.712 1.00 39.70 191 LEU B O 1
ATOM 3557 N N . THR B 1 213 ? -44.042 11.387 64.249 1.00 38.83 192 THR B N 1
ATOM 3558 C CA . THR B 1 213 ? -45.141 12.272 63.913 1.00 37.81 192 THR B CA 1
ATOM 3559 C C . THR B 1 213 ? -45.306 12.246 62.382 1.00 38.15 192 THR B C 1
ATOM 3560 O O . THR B 1 213 ? -44.410 11.790 61.667 1.00 37.25 192 THR B O 1
ATOM 3564 N N . PRO B 1 214 ? -46.470 12.686 61.870 1.00 38.01 193 PRO B N 1
ATOM 3565 C CA . PRO B 1 214 ? -46.622 12.706 60.411 1.00 38.12 193 PRO B CA 1
ATOM 3566 C C . PRO B 1 214 ? -45.482 13.435 59.691 1.00 37.77 193 PRO B C 1
ATOM 3567 O O . PRO B 1 214 ? -44.995 12.966 58.666 1.00 37.06 193 PRO B O 1
ATOM 3571 N N . GLU B 1 215 ? -45.038 14.559 60.239 1.00 37.45 194 GLU B N 1
ATOM 3572 C CA . GLU B 1 215 ? -43.987 15.321 59.603 1.00 37.12 194 GLU B CA 1
ATOM 3573 C C . GLU B 1 215 ? -42.659 14.561 59.643 1.00 35.75 194 GLU B C 1
ATOM 3574 O O . GLU B 1 215 ? -41.917 14.504 58.649 1.00 35.04 194 GLU B O 1
ATOM 3580 N N . GLN B 1 216 ? -42.378 13.954 60.785 1.00 34.00 195 GLN B N 1
ATOM 3581 C CA . GLN B 1 216 ? -41.163 13.189 60.946 1.00 33.42 195 GLN B CA 1
ATOM 3582 C C . GLN B 1 216 ? -41.181 11.971 60.020 1.00 32.52 195 GLN B C 1
ATOM 3583 O O . GLN B 1 216 ? -40.165 11.637 59.422 1.00 31.67 195 GLN B O 1
ATOM 3589 N N . ARG B 1 217 ? -42.349 11.360 59.862 1.00 31.87 196 ARG B N 1
ATOM 3590 C CA . ARG B 1 217 ? -42.461 10.179 59.033 1.00 32.93 196 ARG B CA 1
ATOM 3591 C C . ARG B 1 217 ? -42.069 10.479 57.594 1.00 32.75 196 ARG B C 1
ATOM 3592 O O . ARG B 1 217 ? -41.381 9.676 56.968 1.00 31.70 196 ARG B O 1
ATOM 3600 N N . ARG B 1 218 ? -42.446 11.649 57.078 1.00 33.12 197 ARG B N 1
ATOM 3601 C CA . ARG B 1 218 ? -42.070 11.952 55.702 1.00 33.05 197 ARG B CA 1
ATOM 3602 C C . ARG B 1 218 ? -40.609 12.381 55.567 1.00 31.46 197 ARG B C 1
ATOM 3603 O O . ARG B 1 218 ? -39.962 12.088 54.569 1.00 30.95 197 ARG B O 1
ATOM 3611 N N . ALA B 1 219 ? -40.071 13.041 56.585 1.00 28.88 198 ALA B N 1
ATOM 3612 C CA . ALA B 1 219 ? -38.649 13.324 56.596 1.00 28.26 198 ALA B CA 1
ATOM 3613 C C . ALA B 1 219 ? -37.840 12.038 56.614 1.00 26.68 198 ALA B C 1
ATOM 3614 O O . ALA B 1 219 ? -36.752 12.000 56.039 1.00 27.07 198 ALA B O 1
ATOM 3616 N N . ALA B 1 220 ? -38.367 10.990 57.256 1.00 25.96 199 ALA B N 1
ATOM 3617 C CA . ALA B 1 220 ? -37.596 9.749 57.529 1.00 25.30 199 ALA B CA 1
ATOM 3618 C C . ALA B 1 220 ? -37.139 9.042 56.262 1.00 25.37 199 ALA B C 1
ATOM 3619 O O . ALA B 1 220 ? -36.161 8.280 56.286 1.00 24.38 199 ALA B O 1
ATOM 3621 N N . ILE B 1 221 ? -37.834 9.325 55.150 1.00 24.62 200 ILE B N 1
ATOM 3622 C CA . ILE B 1 221 ? -37.478 8.776 53.826 1.00 25.34 200 ILE B CA 1
ATOM 3623 C C . ILE B 1 221 ? -36.041 9.094 53.396 1.00 24.48 200 ILE B C 1
ATOM 3624 O O . ILE B 1 221 ? -35.467 8.457 52.491 1.00 24.32 200 ILE B O 1
ATOM 3629 N N . ILE B 1 222 ? -35.437 10.076 54.039 1.00 24.63 201 ILE B N 1
ATOM 3630 C CA . ILE B 1 222 ? -34.067 10.412 53.751 1.00 24.69 201 ILE B CA 1
ATOM 3631 C C . ILE B 1 222 ? -33.130 9.241 54.100 1.00 24.42 201 ILE B C 1
ATOM 3632 O O . ILE B 1 222 ? -32.078 9.108 53.481 1.00 24.85 201 ILE B O 1
ATOM 3637 N N . VAL B 1 223 ? -33.507 8.385 55.049 1.00 23.14 202 VAL B N 1
ATOM 3638 C CA . VAL B 1 223 ? -32.621 7.281 55.428 1.00 23.31 202 VAL B CA 1
ATOM 3639 C C . VAL B 1 223 ? -32.435 6.245 54.301 1.00 22.82 202 VAL B C 1
ATOM 3640 O O . VAL B 1 223 ? -31.312 5.960 53.897 1.00 21.81 202 VAL B O 1
ATOM 3644 N N . PRO B 1 224 ? -33.529 5.669 53.787 1.00 22.73 203 PRO B N 1
ATOM 3645 C CA . PRO B 1 224 ? -33.311 4.772 52.656 1.00 23.03 203 PRO B CA 1
ATOM 3646 C C . PRO B 1 224 ? -32.712 5.464 51.393 1.00 23.36 203 PRO B C 1
ATOM 3647 O O . PRO B 1 224 ? -31.943 4.837 50.652 1.00 22.78 203 PRO B O 1
ATOM 3651 N N . GLN B 1 225 ? -33.048 6.740 51.165 1.00 23.09 204 GLN B N 1
ATOM 3652 C CA . GLN B 1 225 ? -32.518 7.480 50.035 1.00 24.30 204 GLN B CA 1
ATOM 3653 C C . GLN B 1 225 ? -31.033 7.672 50.182 1.00 24.21 204 GLN B C 1
ATOM 3654 O O . GLN B 1 225 ? -30.325 7.738 49.180 1.00 24.39 204 GLN B O 1
ATOM 3660 N N . ALA B 1 226 ? -30.565 7.769 51.432 1.00 25.00 205 ALA B N 1
ATOM 3661 C CA . ALA B 1 226 ? -29.145 7.960 51.713 1.00 25.30 205 ALA B CA 1
ATOM 3662 C C . ALA B 1 226 ? -28.380 6.710 51.330 1.00 25.49 205 ALA B C 1
ATOM 3663 O O . ALA B 1 226 ? -27.266 6.788 50.805 1.00 25.60 205 ALA B O 1
ATOM 3665 N N . LEU B 1 227 ? -28.986 5.543 51.571 1.00 25.76 206 LEU B N 1
ATOM 3666 C CA . LEU B 1 227 ? -28.400 4.259 51.103 1.00 25.18 206 LEU B CA 1
ATOM 3667 C C . LEU B 1 227 ? -28.345 4.137 49.582 1.00 25.47 206 LEU B C 1
ATOM 3668 O O . LEU B 1 227 ? -27.344 3.648 49.035 1.00 25.10 206 LEU B O 1
ATOM 3673 N N . ASP B 1 228 ? -29.392 4.587 48.885 1.00 26.50 207 ASP B N 1
ATOM 3674 C CA . ASP B 1 228 ? -29.375 4.583 47.415 1.00 26.75 207 ASP B CA 1
ATOM 3675 C C . ASP B 1 228 ? -28.253 5.507 46.922 1.00 26.91 207 ASP B C 1
ATOM 3676 O O . ASP B 1 228 ? -27.540 5.172 45.957 1.00 26.47 207 ASP B O 1
ATOM 3681 N N . GLU B 1 229 ? -28.091 6.649 47.598 1.00 26.59 208 GLU B N 1
ATOM 3682 C CA . GLU B 1 229 ? -27.037 7.597 47.242 1.00 26.63 208 GLU B CA 1
ATOM 3683 C C . GLU B 1 229 ? -25.645 6.982 47.444 1.00 26.58 208 GLU B C 1
ATOM 3684 O O . GLU B 1 229 ? -24.769 7.110 46.584 1.00 25.99 208 GLU B O 1
ATOM 3690 N N . ALA B 1 230 ? -25.452 6.326 48.581 1.00 26.37 209 ALA B N 1
ATOM 3691 C CA . ALA B 1 230 ? -24.218 5.595 48.840 1.00 26.80 209 ALA B CA 1
ATOM 3692 C C . ALA B 1 230 ? -23.949 4.562 47.711 1.00 27.17 209 ALA B C 1
ATOM 3693 O O . ALA B 1 230 ? -22.824 4.432 47.200 1.00 28.05 209 ALA B O 1
ATOM 3695 N N . ASP B 1 231 ? -24.979 3.863 47.283 1.00 28.40 210 ASP B N 1
ATOM 3696 C CA . ASP B 1 231 ? -24.829 2.924 46.146 1.00 29.94 210 ASP B CA 1
ATOM 3697 C C . ASP B 1 231 ? -24.412 3.600 44.829 1.00 29.32 210 ASP B C 1
ATOM 3698 O O . ASP B 1 231 ? -23.525 3.131 44.135 1.00 29.80 210 ASP B O 1
ATOM 3703 N N . ARG B 1 232 ? -25.090 4.688 44.486 1.00 29.66 211 ARG B N 1
ATOM 3704 C CA . ARG B 1 232 ? -24.728 5.530 43.332 1.00 30.06 211 ARG B CA 1
ATOM 3705 C C . ARG B 1 232 ? -23.263 5.967 43.411 1.00 30.16 211 ARG B C 1
ATOM 3706 O O . ARG B 1 232 ? -22.517 5.834 42.467 1.00 30.41 211 ARG B O 1
ATOM 3714 N N . LEU B 1 233 ? -22.845 6.458 44.564 1.00 30.40 212 LEU B N 1
ATOM 3715 C CA . LEU B 1 233 ? -21.488 6.954 44.713 1.00 30.37 212 LEU B CA 1
ATOM 3716 C C . LEU B 1 233 ? -20.497 5.829 44.538 1.00 31.31 212 LEU B C 1
ATOM 3717 O O . LEU B 1 233 ? -19.536 5.976 43.772 1.00 31.52 212 LEU B O 1
ATOM 3722 N N . TYR B 1 234 ? -20.747 4.688 45.190 1.00 31.58 213 TYR B N 1
ATOM 3723 C CA . TYR B 1 234 ? -19.889 3.528 45.018 1.00 31.86 213 TYR B CA 1
ATOM 3724 C C . TYR B 1 234 ? -19.796 3.077 43.551 1.00 32.62 213 TYR B C 1
ATOM 3725 O O . TYR B 1 234 ? -18.690 2.830 43.065 1.00 31.59 213 TYR B O 1
ATOM 3734 N N . ARG B 1 235 ? -20.937 2.943 42.866 1.00 33.69 214 ARG B N 1
ATOM 3735 C CA . ARG B 1 235 ? -20.917 2.568 41.452 1.00 35.32 214 ARG B CA 1
ATOM 3736 C C . ARG B 1 235 ? -20.133 3.539 40.569 1.00 35.39 214 ARG B C 1
ATOM 3737 O O . ARG B 1 235 ? -19.598 3.124 39.559 1.00 35.34 214 ARG B O 1
ATOM 3745 N N . SER B 1 236 ? -20.073 4.823 40.946 1.00 35.40 215 SER B N 1
ATOM 3746 C CA . SER B 1 236 ? -19.321 5.809 40.176 1.00 35.16 215 SER B CA 1
ATOM 3747 C C . SER B 1 236 ? -17.809 5.733 40.457 1.00 35.09 215 SER B C 1
ATOM 3748 O O . SER B 1 236 ? -17.060 6.456 39.851 1.00 35.43 215 SER B O 1
ATOM 3751 N N . GLY B 1 237 ? -17.361 4.857 41.359 1.00 34.84 216 GLY B N 1
ATOM 3752 C CA . GLY B 1 237 ? -15.919 4.691 41.652 1.00 34.26 216 GLY B CA 1
ATOM 3753 C C . GLY B 1 237 ? -15.387 5.275 42.966 1.00 33.83 216 GLY B C 1
ATOM 3754 O O . GLY B 1 237 ? -14.224 5.128 43.272 1.00 33.77 216 GLY B O 1
ATOM 3755 N N . MET B 1 238 ? -16.217 5.917 43.767 1.00 33.69 217 MET B N 1
ATOM 3756 C CA . MET B 1 238 ? -15.728 6.466 45.029 1.00 33.25 217 MET B CA 1
ATOM 3757 C C . MET B 1 238 ? -14.936 5.433 45.810 1.00 33.45 217 MET B C 1
ATOM 3758 O O . MET B 1 238 ? -15.416 4.331 46.013 1.00 33.86 217 MET B O 1
ATOM 3763 N N . ASP B 1 239 ? -13.750 5.807 46.275 1.00 33.78 218 ASP B N 1
ATOM 3764 C CA . ASP B 1 239 ? -12.796 4.864 46.877 1.00 35.27 218 ASP B CA 1
ATOM 3765 C C . ASP B 1 239 ? -12.346 5.201 48.297 1.00 35.37 218 ASP B C 1
ATOM 3766 O O . ASP B 1 239 ? -11.747 4.343 48.965 1.00 36.48 218 ASP B O 1
ATOM 3771 N N . ASP B 1 240 ? -12.598 6.428 48.749 1.00 35.08 219 ASP B N 1
ATOM 3772 C CA . ASP B 1 240 ? -12.169 6.900 50.081 1.00 35.75 219 ASP B CA 1
ATOM 3773 C C . ASP B 1 240 ? -13.370 6.858 51.043 1.00 35.22 219 ASP B C 1
ATOM 3774 O O . ASP B 1 240 ? -14.384 7.504 50.793 1.00 35.48 219 ASP B O 1
ATOM 3779 N N . PRO B 1 241 ? -13.263 6.098 52.143 1.00 34.60 220 PRO B N 1
ATOM 3780 C CA . PRO B 1 241 ? -14.386 5.975 53.097 1.00 34.14 220 PRO B CA 1
ATOM 3781 C C . PRO B 1 241 ? -14.807 7.312 53.753 1.00 33.60 220 PRO B C 1
ATOM 3782 O O . PRO B 1 241 ? -15.992 7.519 54.011 1.00 32.62 220 PRO B O 1
ATOM 3786 N N . ASP B 1 242 ? -13.851 8.203 54.035 1.00 33.58 221 ASP B N 1
ATOM 3787 C CA . ASP B 1 242 ? -14.203 9.541 54.546 1.00 33.95 221 ASP B CA 1
ATOM 3788 C C . ASP B 1 242 ? -15.027 10.366 53.552 1.00 32.28 221 ASP B C 1
ATOM 3789 O O . ASP B 1 242 ? -15.935 11.068 53.953 1.00 32.99 221 ASP B O 1
ATOM 3794 N N . ALA B 1 243 ? -14.709 10.285 52.267 1.00 31.31 222 ALA B N 1
ATOM 3795 C CA . ALA B 1 243 ? -15.480 10.997 51.242 1.00 30.31 222 ALA B CA 1
ATOM 3796 C C . ALA B 1 243 ? -16.900 10.406 51.166 1.00 29.10 222 ALA B C 1
ATOM 3797 O O . ALA B 1 243 ? -17.890 11.131 51.009 1.00 27.07 222 ALA B O 1
ATOM 3799 N N . LEU B 1 244 ? -17.013 9.095 51.333 1.00 27.89 223 LEU B N 1
ATOM 3800 C CA . LEU B 1 244 ? -18.354 8.491 51.288 1.00 27.43 223 LEU B CA 1
ATOM 3801 C C . LEU B 1 244 ? -19.173 8.938 52.506 1.00 26.63 223 LEU B C 1
ATOM 3802 O O . LEU B 1 244 ? -20.315 9.350 52.366 1.00 24.77 223 LEU B O 1
ATOM 3807 N N . GLU B 1 245 ? -18.557 8.897 53.681 1.00 26.96 224 GLU B N 1
ATOM 3808 C CA . GLU B 1 245 ? -19.184 9.374 54.905 1.00 27.79 224 GLU B CA 1
ATOM 3809 C C . GLU B 1 245 ? -19.621 10.836 54.789 1.00 27.52 224 GLU B C 1
ATOM 3810 O O . GLU B 1 245 ? -20.749 11.191 55.171 1.00 26.31 224 GLU B O 1
ATOM 3816 N N . ALA B 1 246 ? -18.737 11.681 54.252 1.00 27.43 225 ALA B N 1
ATOM 3817 C CA . ALA B 1 246 ? -19.062 13.106 54.077 1.00 27.01 225 ALA B CA 1
ATOM 3818 C C . ALA B 1 246 ? -20.215 13.313 53.099 1.00 26.62 225 ALA B C 1
ATOM 3819 O O . ALA B 1 246 ? -21.123 14.113 53.352 1.00 26.85 225 ALA B O 1
ATOM 3821 N N . ALA B 1 247 ? -20.194 12.608 51.970 1.00 26.33 226 ALA B N 1
ATOM 3822 C CA . ALA B 1 247 ? -21.317 12.670 51.017 1.00 25.99 226 ALA B CA 1
ATOM 3823 C C . ALA B 1 247 ? -22.649 12.299 51.677 1.00 25.56 226 ALA B C 1
ATOM 3824 O O . ALA B 1 247 ? -23.669 13.007 51.534 1.00 24.95 226 ALA B O 1
ATOM 3826 N N . ILE B 1 248 ? -22.651 11.189 52.411 1.00 24.86 227 ILE B N 1
ATOM 3827 C CA . ILE B 1 248 ? -23.890 10.719 53.045 1.00 25.03 227 ILE B CA 1
ATOM 3828 C C . ILE B 1 248 ? -24.356 11.721 54.113 1.00 25.24 227 ILE B C 1
ATOM 3829 O O . ILE B 1 248 ? -25.531 12.013 54.238 1.00 25.55 227 ILE B O 1
ATOM 3834 N N . ARG B 1 249 ? -23.411 12.229 54.888 1.00 26.10 228 ARG B N 1
ATOM 3835 C CA . ARG B 1 249 ? -23.726 13.184 55.937 1.00 27.21 228 ARG B CA 1
ATOM 3836 C C . ARG B 1 249 ? -24.415 14.421 55.352 1.00 27.34 228 ARG B C 1
ATOM 3837 O O . ARG B 1 249 ? -25.487 14.817 55.813 1.00 26.77 228 ARG B O 1
ATOM 3845 N N . THR B 1 250 ? -23.840 14.981 54.283 1.00 28.44 229 THR B N 1
ATOM 3846 C CA . THR B 1 250 ? -24.402 16.208 53.644 1.00 28.82 229 THR B CA 1
ATOM 3847 C C . THR B 1 250 ? -25.722 15.913 52.962 1.00 28.76 229 THR B C 1
ATOM 3848 O O . THR B 1 250 ? -26.679 16.710 53.007 1.00 28.41 229 THR B O 1
ATOM 3852 N N . PHE B 1 251 ? -25.799 14.750 52.327 1.00 29.23 230 PHE B N 1
ATOM 3853 C CA . PHE B 1 251 ? -27.072 14.268 51.790 1.00 28.31 230 PHE B CA 1
ATOM 3854 C C . PHE B 1 251 ? -28.180 14.216 52.822 1.00 28.50 230 PHE B C 1
ATOM 3855 O O . PHE B 1 251 ? -29.265 14.720 52.592 1.00 28.46 230 PHE B O 1
ATOM 3863 N N . ILE B 1 252 ? -27.927 13.576 53.956 1.00 28.78 231 ILE B N 1
ATOM 3864 C CA . ILE B 1 252 ? -28.960 13.446 54.991 1.00 28.80 231 ILE B CA 1
ATOM 3865 C C . ILE B 1 252 ? -29.281 14.817 55.564 1.00 31.46 231 ILE B C 1
ATOM 3866 O O . ILE B 1 252 ? -30.450 15.132 55.860 1.00 30.34 231 ILE B O 1
ATOM 3871 N N . GLY B 1 253 ? -28.225 15.622 55.729 1.00 34.13 232 GLY B N 1
ATOM 3872 C CA . GLY B 1 253 ? -28.344 16.978 56.271 1.00 36.78 232 GLY B CA 1
ATOM 3873 C C . GLY B 1 253 ? -29.291 17.901 55.528 1.00 37.82 232 GLY B C 1
ATOM 3874 O O . GLY B 1 253 ? -29.802 18.831 56.120 1.00 39.71 232 GLY B O 1
ATOM 3875 N N . ARG B 1 254 ? -29.541 17.638 54.249 1.00 39.14 233 ARG B N 1
ATOM 3876 C CA . ARG B 1 254 ? -30.579 18.328 53.487 1.00 39.86 233 ARG B CA 1
ATOM 3877 C C . ARG B 1 254 ? -31.937 18.303 54.188 1.00 39.81 233 ARG B C 1
ATOM 3878 O O . ARG B 1 254 ? -32.840 19.077 53.840 1.00 40.11 233 ARG B O 1
ATOM 3886 N N . GLN B 1 255 ? -32.129 17.336 55.085 1.00 38.56 234 GLN B N 1
ATOM 3887 C CA . GLN B 1 255 ? -33.387 17.175 55.770 1.00 37.39 234 GLN B CA 1
ATOM 3888 C C . GLN B 1 255 ? -33.092 17.507 57.219 1.00 37.63 234 GLN B C 1
ATOM 3889 O O . GLN B 1 255 ? -32.558 16.674 57.959 1.00 37.03 234 GLN B O 1
ATOM 3895 N N . PRO B 1 256 ? -33.435 18.744 57.639 1.00 37.18 235 PRO B N 1
ATOM 3896 C CA . PRO B 1 256 ? -32.929 19.217 58.932 1.00 36.61 235 PRO B CA 1
ATOM 3897 C C . PRO B 1 256 ? -33.541 18.473 60.108 1.00 35.25 235 PRO B C 1
ATOM 3898 O O . PRO B 1 256 ? -32.960 18.460 61.185 1.00 35.71 235 PRO B O 1
ATOM 3902 N N . LEU B 1 257 ? -34.685 17.830 59.908 1.00 34.05 236 LEU B N 1
ATOM 3903 C CA . LEU B 1 257 ? -35.257 16.999 60.960 1.00 32.86 236 LEU B CA 1
ATOM 3904 C C . LEU B 1 257 ? -34.503 15.675 61.144 1.00 31.62 236 LEU B C 1
ATOM 3905 O O . LEU B 1 257 ? -34.753 14.970 62.114 1.00 31.20 236 LEU B O 1
ATOM 3910 N N . ALA B 1 258 ? -33.599 15.338 60.215 1.00 30.43 237 ALA B N 1
ATOM 3911 C CA . ALA B 1 258 ? -32.796 14.106 60.328 1.00 29.81 237 ALA B CA 1
ATOM 3912 C C . ALA B 1 258 ? -31.375 14.407 60.717 1.00 29.27 237 ALA B C 1
ATOM 3913 O O . ALA B 1 258 ? -30.674 15.090 59.983 1.00 30.50 237 ALA B O 1
ATOM 3915 N N . VAL B 1 259 ? -30.957 13.904 61.878 1.00 28.25 238 VAL B N 1
ATOM 3916 C CA . VAL B 1 259 ? -29.623 14.111 62.367 1.00 28.37 238 VAL B CA 1
ATOM 3917 C C . VAL B 1 259 ? -28.901 12.769 62.389 1.00 28.69 238 VAL B C 1
ATOM 3918 O O . VAL B 1 259 ? -29.290 11.853 63.105 1.00 27.46 238 VAL B O 1
ATOM 3922 N N . PRO B 1 260 ? -27.855 12.640 61.580 1.00 29.38 239 PRO B N 1
ATOM 3923 C CA . PRO B 1 260 ? -27.154 11.379 61.555 1.00 30.52 239 PRO B CA 1
ATOM 3924 C C . PRO B 1 260 ? -26.215 11.286 62.744 1.00 31.49 239 PRO B C 1
ATOM 3925 O O . PRO B 1 260 ? -25.324 12.113 62.866 1.00 32.88 239 PRO B O 1
ATOM 3929 N N . GLU B 1 261 ? -26.467 10.336 63.636 1.00 31.33 240 GLU B N 1
ATOM 3930 C CA . GLU B 1 261 ? -25.636 10.133 64.806 1.00 31.49 240 GLU B CA 1
ATOM 3931 C C . GLU B 1 261 ? -24.428 9.280 64.436 1.00 30.73 240 GLU B C 1
ATOM 3932 O O . GLU B 1 261 ? -23.303 9.594 64.839 1.00 31.12 240 GLU B O 1
ATOM 3938 N N . VAL B 1 262 ? -24.642 8.199 63.682 1.00 29.35 241 VAL B N 1
ATOM 3939 C CA . VAL B 1 262 ? -23.520 7.399 63.200 1.00 28.47 241 VAL B CA 1
ATOM 3940 C C . VAL B 1 262 ? -23.671 7.009 61.741 1.00 27.82 241 VAL B C 1
ATOM 3941 O O . VAL B 1 262 ? -24.689 6.495 61.319 1.00 27.70 241 VAL B O 1
ATOM 3945 N N . ILE B 1 263 ? -22.618 7.228 60.976 1.00 27.28 242 ILE B N 1
ATOM 3946 C CA . ILE B 1 263 ? -22.527 6.769 59.610 1.00 26.62 242 ILE B CA 1
ATOM 3947 C C . ILE B 1 263 ? -21.292 5.893 59.562 1.00 27.36 242 ILE B C 1
ATOM 3948 O O . ILE B 1 263 ? -20.171 6.389 59.496 1.00 27.27 242 ILE B O 1
ATOM 3953 N N . ALA B 1 264 ? -21.511 4.577 59.639 1.00 27.52 243 ALA B N 1
ATOM 3954 C CA . ALA B 1 264 ? -20.433 3.613 59.750 1.00 26.33 243 ALA B CA 1
ATOM 3955 C C . ALA B 1 264 ? -20.196 2.921 58.404 1.00 26.26 243 ALA B C 1
ATOM 3956 O O . ALA B 1 264 ? -21.123 2.303 57.846 1.00 26.89 243 ALA B O 1
ATOM 3958 N N . ILE B 1 265 ? -18.969 3.020 57.880 1.00 26.26 244 ILE B N 1
ATOM 3959 C CA . ILE B 1 265 ? -18.574 2.393 56.626 1.00 26.21 244 ILE B CA 1
ATOM 3960 C C . ILE B 1 265 ? -17.486 1.376 56.986 1.00 26.39 244 ILE B C 1
ATOM 3961 O O . ILE B 1 265 ? -16.380 1.742 57.415 1.00 25.86 244 ILE B O 1
ATOM 3966 N N . ARG B 1 266 ? -17.804 0.095 56.843 1.00 25.91 245 ARG B N 1
ATOM 3967 C CA . ARG B 1 266 ? -17.013 -0.932 57.482 1.00 25.50 245 ARG B CA 1
ATOM 3968 C C . ARG B 1 266 ? -16.923 -2.186 56.625 1.00 25.26 245 ARG B C 1
ATOM 3969 O O . ARG B 1 266 ? -17.673 -2.361 55.671 1.00 26.04 245 ARG B O 1
ATOM 3977 N N . ASP B 1 267 ? -15.983 -3.060 56.952 1.00 25.70 246 ASP B N 1
ATOM 3978 C CA . ASP B 1 267 ? -15.900 -4.372 56.312 1.00 26.69 246 ASP B CA 1
ATOM 3979 C C . ASP B 1 267 ? -17.088 -5.187 56.834 1.00 26.09 246 ASP B C 1
ATOM 3980 O O . ASP B 1 267 ? -17.329 -5.174 58.031 1.00 25.20 246 ASP B O 1
ATOM 3985 N N . PRO B 1 268 ? -17.895 -5.797 55.943 1.00 26.77 247 PRO B N 1
ATOM 3986 C CA . PRO B 1 268 ? -19.050 -6.555 56.424 1.00 27.67 247 PRO B CA 1
ATOM 3987 C C . PRO B 1 268 ? -18.708 -7.812 57.244 1.00 27.97 247 PRO B C 1
ATOM 3988 O O . PRO B 1 268 ? -19.558 -8.276 57.978 1.00 28.95 247 PRO B O 1
ATOM 3992 N N . GLU B 1 269 ? -17.481 -8.318 57.156 1.00 29.18 248 GLU B N 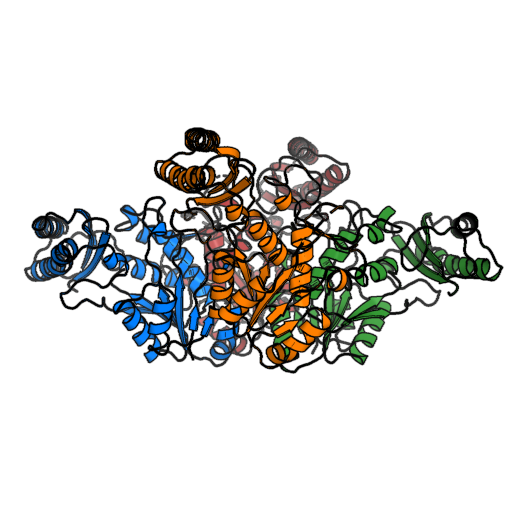1
ATOM 3993 C CA A GLU B 1 269 ? -17.059 -9.552 57.848 0.50 29.28 248 GLU B CA 1
ATOM 3994 C CA B GLU B 1 269 ? -17.089 -9.552 57.859 0.50 29.11 248 GLU B CA 1
ATOM 3995 C C . GLU B 1 269 ? -16.477 -9.236 59.217 1.00 28.77 248 GLU B C 1
ATOM 3996 O O . GLU B 1 269 ? -16.871 -9.820 60.221 1.00 29.85 248 GLU B O 1
ATOM 4007 N N . THR B 1 270 ? -15.524 -8.312 59.258 1.00 27.68 249 THR B N 1
ATOM 4008 C CA . THR B 1 270 ? -14.888 -7.918 60.512 1.00 26.28 249 THR B CA 1
ATOM 4009 C C . THR B 1 270 ? -15.535 -6.700 61.175 1.00 25.65 249 THR B C 1
ATOM 4010 O O . THR B 1 270 ? -15.300 -6.436 62.363 1.00 25.28 249 THR B O 1
ATOM 4014 N N . LEU B 1 271 ? -16.335 -5.949 60.427 1.00 24.58 250 LEU B N 1
ATOM 4015 C CA . LEU B 1 271 ? -16.921 -4.690 60.934 1.00 24.82 250 LEU B CA 1
ATOM 4016 C C . LEU B 1 271 ? -15.902 -3.579 61.293 1.00 25.23 250 LEU B C 1
ATOM 4017 O O . LEU B 1 271 ? -16.250 -2.570 61.928 1.00 23.44 250 LEU B O 1
ATOM 4022 N N . GLU B 1 272 ? -14.673 -3.731 60.798 1.00 26.44 251 GLU B N 1
ATOM 4023 C CA . GLU B 1 272 ? -13.610 -2.761 61.031 1.00 27.86 251 GLU B CA 1
ATOM 4024 C C . GLU B 1 272 ? -13.597 -1.710 59.943 1.00 28.08 251 GLU B C 1
ATOM 4025 O O . GLU B 1 272 ? -14.206 -1.888 58.894 1.00 27.02 251 GLU B O 1
ATOM 4031 N N . ARG B 1 273 ? -12.838 -0.640 60.184 1.00 29.30 252 ARG B N 1
ATOM 4032 C CA . ARG B 1 273 ? -12.687 0.418 59.205 1.00 30.64 252 ARG B CA 1
ATOM 4033 C C . ARG B 1 273 ? -11.893 -0.074 58.021 1.00 30.53 252 ARG B C 1
ATOM 4034 O O . ARG B 1 273 ? -11.171 -1.049 58.103 1.00 30.22 252 ARG B O 1
ATOM 4042 N N . LEU B 1 274 ? -12.108 0.574 56.893 1.00 31.52 253 LEU B N 1
ATOM 4043 C CA . LEU B 1 274 ? -11.531 0.153 55.631 1.00 32.79 253 LEU B CA 1
ATOM 4044 C C . LEU B 1 274 ? -10.518 1.213 55.168 1.00 33.38 253 LEU B C 1
ATOM 4045 O O . LEU B 1 274 ? -10.724 2.390 55.418 1.00 32.42 253 LEU B O 1
ATOM 4050 N N . PRO B 1 275 ? -9.437 0.780 54.485 1.00 35.32 254 PRO B N 1
ATOM 4051 C CA . PRO B 1 275 ? -8.491 1.711 53.877 1.00 36.09 254 PRO B CA 1
ATOM 4052 C C . PRO B 1 275 ? -8.969 2.150 52.489 1.00 36.98 254 PRO B C 1
ATOM 4053 O O . PRO B 1 275 ? -8.435 3.102 51.939 1.00 39.07 254 PRO B O 1
ATOM 4057 N N . ALA B 1 276 ? -9.967 1.467 51.926 1.00 36.99 255 ALA B N 1
ATOM 4058 C CA . ALA B 1 276 ? -10.523 1.837 50.625 1.00 36.57 255 ALA B CA 1
ATOM 4059 C C . ALA B 1 276 ? -11.796 1.038 50.340 1.00 36.69 255 ALA B C 1
ATOM 4060 O O . ALA B 1 276 ? -12.090 0.042 51.014 1.00 36.61 255 ALA B O 1
ATOM 4062 N N . LEU B 1 277 ? -12.530 1.451 49.316 1.00 36.69 256 LEU B N 1
ATOM 4063 C CA . LEU B 1 277 ? -13.862 0.926 49.083 1.00 36.98 256 LEU B CA 1
ATOM 4064 C C . LEU B 1 277 ? -13.996 0.019 47.866 1.00 37.61 256 LEU B C 1
ATOM 4065 O O . LEU B 1 277 ? -14.710 -0.971 47.934 1.00 37.77 256 LEU B O 1
ATOM 4070 N N . GLN B 1 278 ? -13.333 0.350 46.757 1.00 38.46 257 GLN B N 1
ATOM 4071 C CA . GLN B 1 278 ? -13.595 -0.337 45.503 1.00 38.91 257 GLN B CA 1
ATOM 4072 C C . GLN B 1 278 ? -12.962 -1.719 45.496 1.00 39.48 257 GLN B C 1
ATOM 4073 O O . GLN B 1 278 ? -11.944 -1.939 46.156 1.00 39.91 257 GLN B O 1
ATOM 4079 N N . GLY B 1 279 ? -13.589 -2.650 44.779 1.00 39.05 258 GLY B N 1
ATOM 4080 C CA . GLY B 1 279 ? -13.081 -4.015 44.683 1.00 39.38 258 GLY B CA 1
ATOM 4081 C C . GLY B 1 279 ? -13.471 -4.942 45.834 1.00 38.68 258 GLY B C 1
ATOM 4082 O O . GLY B 1 279 ? -13.120 -6.121 45.838 1.00 39.22 258 GLY B O 1
ATOM 4083 N N . ARG B 1 280 ? -14.201 -4.423 46.812 1.00 37.98 259 ARG B N 1
ATOM 4084 C CA A ARG B 1 280 ? -14.639 -5.241 47.941 0.50 37.05 259 ARG B CA 1
ATOM 4085 C CA B ARG B 1 280 ? -14.619 -5.222 47.963 0.50 37.21 259 ARG B CA 1
ATOM 4086 C C . ARG B 1 280 ? -16.009 -4.797 48.410 1.00 36.06 259 ARG B C 1
ATOM 4087 O O . ARG B 1 280 ? -16.416 -3.653 48.169 1.00 36.10 259 ARG B O 1
ATOM 4102 N N . PRO B 1 281 ? -16.748 -5.710 49.057 1.00 33.83 260 PRO B N 1
ATOM 4103 C CA . PRO B 1 281 ? -18.041 -5.297 49.533 1.00 31.91 260 PRO B CA 1
ATOM 4104 C C . PRO B 1 281 ? -17.877 -4.436 50.771 1.00 30.28 260 PRO B C 1
ATOM 4105 O O . PRO B 1 281 ? -16.906 -4.601 51.519 1.00 30.84 260 PRO B O 1
ATOM 4109 N N . ILE B 1 282 ? -18.781 -3.482 50.961 1.00 28.30 261 ILE B N 1
ATOM 4110 C CA . ILE B 1 282 ? -18.713 -2.610 52.106 1.00 26.45 261 ILE B CA 1
ATOM 4111 C C . ILE B 1 282 ? -20.057 -2.562 52.786 1.00 25.48 261 ILE B C 1
ATOM 4112 O O . ILE B 1 282 ? -21.083 -2.662 52.135 1.00 26.15 261 ILE B O 1
ATOM 4117 N N . LEU B 1 283 ? -20.043 -2.418 54.106 1.00 24.48 262 LEU B N 1
ATOM 4118 C CA . LEU B 1 283 ? -21.247 -2.187 54.860 1.00 24.07 262 LEU B CA 1
ATOM 4119 C C . LEU B 1 283 ? -21.343 -0.690 55.133 1.00 24.00 262 LEU B C 1
ATOM 4120 O O . LEU B 1 283 ? -20.364 -0.073 55.575 1.00 24.58 262 LEU B O 1
ATOM 4125 N N . VAL B 1 284 ? -22.510 -0.131 54.844 1.00 22.76 263 VAL B N 1
ATOM 4126 C CA . VAL B 1 284 ? -22.871 1.215 55.190 1.00 22.47 263 VAL B CA 1
ATOM 4127 C C . VAL B 1 284 ? -24.002 1.110 56.152 1.00 23.04 263 VAL B C 1
ATOM 4128 O O . VAL B 1 284 ? -25.134 0.736 55.769 1.00 23.17 263 VAL B O 1
ATOM 4132 N N . ALA B 1 285 ? -23.715 1.394 57.422 1.00 23.49 264 ALA B N 1
ATOM 4133 C CA . ALA B 1 285 ? -24.730 1.390 58.468 1.00 23.36 264 ALA B CA 1
ATOM 4134 C C . ALA B 1 285 ? -25.070 2.809 58.941 1.00 23.35 264 ALA B C 1
ATOM 4135 O O . ALA B 1 285 ? -24.201 3.545 59.385 1.00 23.82 264 ALA B O 1
ATOM 4137 N N . LEU B 1 286 ? -26.344 3.150 58.920 1.00 23.54 265 LEU B N 1
ATOM 4138 C CA . LEU B 1 286 ? -26.805 4.472 59.304 1.00 23.29 265 LEU B CA 1
ATOM 4139 C C . LEU B 1 286 ? -27.566 4.441 60.637 1.00 24.41 265 LEU B C 1
ATOM 4140 O O . LEU B 1 286 ? -28.425 3.570 60.881 1.00 23.35 265 LEU B O 1
ATOM 4145 N N . PHE B 1 287 ? -27.250 5.404 61.495 1.00 23.91 266 PHE B N 1
ATOM 4146 C CA . PHE B 1 287 ? -27.959 5.553 62.747 1.00 24.90 266 PHE B CA 1
ATOM 4147 C C . PHE B 1 287 ? -28.415 6.987 62.778 1.00 25.13 266 PHE B C 1
ATOM 4148 O O . PHE B 1 287 ? -27.585 7.912 62.960 1.00 25.40 266 PHE B O 1
ATOM 4156 N N . VAL B 1 288 ? -29.714 7.198 62.591 1.00 25.39 267 VAL B N 1
ATOM 4157 C CA . VAL B 1 288 ? -30.211 8.554 62.312 1.00 26.18 267 VAL B CA 1
ATOM 4158 C C . VAL B 1 288 ? -31.352 8.891 63.236 1.00 27.13 267 VAL B C 1
ATOM 4159 O O . VAL B 1 288 ? -32.264 8.082 63.452 1.00 28.15 267 VAL B O 1
ATOM 4163 N N . ARG B 1 289 ? -31.301 10.075 63.814 1.00 27.28 268 ARG B N 1
ATOM 4164 C CA . ARG B 1 289 ? -32.308 10.494 64.766 1.00 27.85 268 ARG B CA 1
ATOM 4165 C C . ARG B 1 289 ? -33.272 11.445 64.082 1.00 27.98 268 ARG B C 1
ATOM 4166 O O . ARG B 1 289 ? -32.861 12.454 63.521 1.00 26.21 268 ARG B O 1
ATOM 4174 N N . VAL B 1 290 ? -34.561 11.088 64.103 1.00 28.25 269 VAL B N 1
ATOM 4175 C CA . VAL B 1 290 ? -35.605 11.942 63.544 1.00 28.68 269 VAL B CA 1
ATOM 4176 C C . VAL B 1 290 ? -36.596 12.258 64.644 1.00 29.32 269 VAL B C 1
ATOM 4177 O O . VAL B 1 290 ? -37.252 11.369 65.207 1.00 28.53 269 VAL B O 1
ATOM 4181 N N . GLY B 1 291 ? -36.688 13.540 64.970 1.00 30.85 270 GLY B N 1
ATOM 4182 C CA . GLY B 1 291 ? -37.295 13.935 66.231 1.00 31.92 270 GLY B CA 1
ATOM 4183 C C . GLY B 1 291 ? -36.539 13.246 67.346 1.00 32.30 270 GLY B C 1
ATOM 4184 O O . GLY B 1 291 ? -35.327 13.370 67.446 1.00 34.26 270 GLY B O 1
ATOM 4185 N N . ALA B 1 292 ? -37.261 12.502 68.160 1.00 32.95 271 ALA B N 1
ATOM 4186 C CA . ALA B 1 292 ? -36.697 11.763 69.275 1.00 32.89 271 ALA B CA 1
ATOM 4187 C C . ALA B 1 292 ? -36.416 10.298 68.934 1.00 32.88 271 ALA B C 1
ATOM 4188 O O . ALA B 1 292 ? -35.884 9.557 69.773 1.00 33.40 271 ALA B O 1
ATOM 4190 N N . THR B 1 293 ? -36.762 9.882 67.721 1.00 31.58 272 THR B N 1
ATOM 4191 C CA . THR B 1 293 ? -36.760 8.480 67.367 1.00 31.09 272 THR B CA 1
ATOM 4192 C C . THR B 1 293 ? -35.481 8.071 66.609 1.00 30.93 272 THR B C 1
ATOM 4193 O O . THR B 1 293 ? -35.109 8.685 65.626 1.00 29.21 272 THR B O 1
ATOM 4197 N N . ARG B 1 294 ? -34.813 7.029 67.081 1.00 31.74 273 ARG B N 1
ATOM 4198 C CA . ARG B 1 294 ? -33.596 6.525 66.411 1.00 32.63 273 ARG B CA 1
ATOM 4199 C C . ARG B 1 294 ? -33.955 5.555 65.298 1.00 31.89 273 ARG B C 1
ATOM 4200 O O . ARG B 1 294 ? -34.656 4.571 65.525 1.00 33.22 273 ARG B O 1
ATOM 4208 N N . LEU B 1 295 ? -33.524 5.873 64.083 1.00 30.64 274 LEU B N 1
ATOM 4209 C CA . LEU B 1 295 ? -33.811 5.053 62.902 1.00 29.68 274 LEU B CA 1
ATOM 4210 C C . LEU B 1 295 ? -32.536 4.424 62.414 1.00 29.16 274 LEU B C 1
ATOM 4211 O O . LEU B 1 295 ? -31.488 5.090 62.337 1.00 28.17 274 LEU B O 1
ATOM 4216 N N . LEU B 1 296 ? -32.618 3.124 62.111 1.00 28.73 275 LEU B N 1
ATOM 4217 C CA . LEU B 1 296 ? -31.479 2.348 61.696 1.00 28.66 275 LEU B CA 1
ATOM 4218 C C . LEU B 1 296 ? -31.724 1.783 60.297 1.00 27.75 275 LEU B C 1
ATOM 4219 O O . LEU B 1 296 ? -32.848 1.385 59.969 1.00 27.06 275 LEU B O 1
ATOM 4224 N N . ASP B 1 297 ? -30.668 1.723 59.485 1.00 26.17 276 ASP B N 1
ATOM 4225 C CA . ASP B 1 297 ? -30.731 1.039 58.187 1.00 25.80 276 ASP B CA 1
ATOM 4226 C C . ASP B 1 297 ? -29.302 0.796 57.750 1.00 25.62 276 ASP B C 1
ATOM 4227 O O . ASP B 1 297 ? -28.357 1.466 58.219 1.00 25.11 276 ASP B O 1
ATOM 4232 N N . ASN B 1 298 ? -29.145 -0.150 56.843 1.00 24.55 277 ASN B N 1
ATOM 4233 C CA . ASN B 1 298 ? -27.843 -0.544 56.372 1.00 24.83 277 ASN B CA 1
ATOM 4234 C C . ASN B 1 298 ? -27.971 -1.188 54.995 1.00 25.03 277 ASN B C 1
ATOM 4235 O O . ASN B 1 298 ? -29.049 -1.663 54.620 1.00 25.68 277 ASN B O 1
ATOM 4240 N N . ARG B 1 299 ? -26.890 -1.198 54.239 1.00 24.75 278 ARG B N 1
ATOM 4241 C CA . ARG B 1 299 ? -26.856 -1.936 53.010 1.00 25.69 278 ARG B CA 1
ATOM 4242 C C . ARG B 1 299 ? -25.440 -2.370 52.822 1.00 26.01 278 ARG B C 1
ATOM 4243 O O . ARG B 1 299 ? -24.530 -1.610 53.151 1.00 26.47 278 ARG B O 1
ATOM 4251 N N . VAL B 1 300 ? -25.250 -3.584 52.304 1.00 25.70 279 VAL B N 1
ATOM 4252 C CA . VAL B 1 300 ? -23.947 -4.013 51.797 1.00 26.13 279 VAL B CA 1
ATOM 4253 C C . VAL B 1 300 ? -23.836 -3.649 50.335 1.00 26.58 279 VAL B C 1
ATOM 4254 O O . VAL B 1 300 ? -24.673 -4.014 49.536 1.00 27.06 279 VAL B O 1
ATOM 4258 N N . ILE B 1 301 ? -22.779 -2.937 49.979 1.00 26.92 280 ILE B N 1
ATOM 4259 C CA . ILE B 1 301 ? -22.633 -2.437 48.617 1.00 27.77 280 ILE B CA 1
ATOM 4260 C C . ILE B 1 301 ? -21.357 -2.992 48.017 1.00 28.06 280 ILE B C 1
ATOM 4261 O O . ILE B 1 301 ? -20.335 -3.065 48.690 1.00 26.88 280 ILE B O 1
ATOM 4266 N N . GLY B 1 302 ? -21.453 -3.399 46.760 1.00 29.88 281 GLY B N 1
ATOM 4267 C CA . GLY B 1 302 ? -20.392 -4.104 46.055 1.00 32.12 281 GLY B CA 1
ATOM 4268 C C . GLY B 1 302 ? -20.305 -5.571 46.418 1.00 34.12 281 GLY B C 1
ATOM 4269 O O . GLY B 1 302 ? -21.069 -6.072 47.251 1.00 34.11 281 GLY B O 1
ATOM 4270 N N . HIS B 1 303 ? -19.352 -6.260 45.807 1.00 36.34 282 HIS B N 1
ATOM 4271 C CA . HIS B 1 303 ? -19.232 -7.706 45.987 1.00 38.28 282 HIS B CA 1
ATOM 4272 C C . HIS B 1 303 ? -17.810 -8.145 45.642 1.00 39.74 282 HIS B C 1
ATOM 4273 O O . HIS B 1 303 ? -17.019 -7.365 45.107 1.00 40.33 282 HIS B O 1
ATOM 4280 N N . ALA B 1 304 ? -17.459 -9.381 45.968 1.00 41.76 283 ALA B N 1
ATOM 4281 C CA . ALA B 1 304 ? -16.043 -9.763 45.834 1.00 42.65 283 ALA B CA 1
ATOM 4282 C C . ALA B 1 304 ? -15.756 -10.273 44.446 1.00 42.70 283 ALA B C 1
ATOM 4283 O O . ALA B 1 304 ? -16.553 -11.005 43.887 1.00 43.03 283 ALA B O 1
ATOM 4285 N N . ALA B 1 305 ? -14.642 -9.829 43.887 1.00 43.08 284 ALA B N 1
ATOM 4286 C CA . ALA B 1 305 ? -14.142 -10.326 42.625 1.00 43.39 284 ALA B CA 1
ATOM 4287 C C . ALA B 1 305 ? -13.292 -11.587 42.831 1.00 43.14 284 ALA B C 1
ATOM 4288 O O . ALA B 1 305 ? -12.902 -11.905 43.959 1.00 43.05 284 ALA B O 1
ATOM 4290 N N . PRO B 1 306 ? -12.997 -12.307 41.739 1.00 42.77 285 PRO B N 1
ATOM 4291 C CA . PRO B 1 306 ? -11.978 -13.361 41.832 1.00 42.86 285 PRO B CA 1
ATOM 4292 C C . PRO B 1 306 ? -10.603 -12.784 42.218 1.00 42.94 285 PRO B C 1
ATOM 4293 O O . PRO B 1 306 ? -10.250 -11.679 41.788 1.00 42.57 285 PRO B O 1
ATOM 4297 N N . GLN B 1 307 ? -9.847 -13.531 43.014 1.00 43.00 286 GLN B N 1
ATOM 4298 C CA . GLN B 1 307 ? -8.524 -13.085 43.486 1.00 43.52 286 GLN B CA 1
ATOM 4299 C C . GLN B 1 307 ? -7.562 -12.687 42.373 1.00 43.26 286 GLN B C 1
ATOM 4300 O O . GLN B 1 307 ? -7.679 -13.171 41.260 1.00 43.64 286 GLN B O 1
ATOM 4306 N N . SER C 1 21 ? -15.780 -52.844 67.627 1.00 37.79 0 SER C N 1
ATOM 4307 C CA . SER C 1 21 ? -14.485 -52.108 67.617 1.00 37.18 0 SER C CA 1
ATOM 4308 C C . SER C 1 21 ? -14.727 -50.622 67.898 1.00 36.26 0 SER C C 1
ATOM 4309 O O . SER C 1 21 ? -15.445 -49.957 67.164 1.00 36.68 0 SER C O 1
ATOM 4310 N N . MET C 1 22 ? -14.117 -50.096 68.954 1.00 35.05 1 MET C N 1
ATOM 4311 C CA . MET C 1 22 ? -14.075 -48.644 69.154 1.00 33.65 1 MET C CA 1
ATOM 4312 C C . MET C 1 22 ? -13.713 -47.912 67.832 1.00 33.40 1 MET C C 1
ATOM 4313 O O . MET C 1 22 ? -12.748 -48.278 67.194 1.00 33.52 1 MET C O 1
ATOM 4318 N N . GLN C 1 23 ? -14.501 -46.909 67.433 1.00 32.46 2 GLN C N 1
ATOM 4319 C CA . GLN C 1 23 ? -14.173 -46.035 66.296 1.00 32.28 2 GLN C CA 1
ATOM 4320 C C . GLN C 1 23 ? -13.447 -44.774 66.783 1.00 30.91 2 GLN C C 1
ATOM 4321 O O . GLN C 1 23 ? -13.937 -44.079 67.679 1.00 30.82 2 GLN C O 1
ATOM 4327 N N . ILE C 1 24 ? -12.301 -44.483 66.176 1.00 29.57 3 ILE C N 1
ATOM 4328 C CA . ILE C 1 24 ? -11.496 -43.286 66.478 1.00 28.46 3 ILE C CA 1
ATOM 4329 C C . ILE C 1 24 ? -11.713 -42.271 65.391 1.00 27.39 3 ILE C C 1
ATOM 4330 O O . ILE C 1 24 ? -11.468 -42.548 64.196 1.00 26.72 3 ILE C O 1
ATOM 4335 N N . ILE C 1 25 ? -12.138 -41.078 65.800 1.00 26.11 4 ILE C N 1
ATOM 4336 C CA . ILE C 1 25 ? -12.546 -40.024 64.862 1.00 24.85 4 ILE C CA 1
ATOM 4337 C C . ILE C 1 25 ? -11.841 -38.700 65.220 1.00 23.64 4 ILE C C 1
ATOM 4338 O O . ILE C 1 25 ? -11.600 -38.410 66.393 1.00 22.18 4 ILE C O 1
ATOM 4343 N N . HIS C 1 26 ? -11.540 -37.899 64.203 1.00 22.37 5 HIS C N 1
ATOM 4344 C CA . HIS C 1 26 ? -10.710 -36.683 64.372 1.00 22.74 5 HIS C CA 1
ATOM 4345 C C . HIS C 1 26 ? -11.370 -35.366 64.004 1.00 21.40 5 HIS C C 1
ATOM 4346 O O . HIS C 1 26 ? -10.827 -34.310 64.313 1.00 22.09 5 HIS C O 1
ATOM 4353 N N . THR C 1 27 ? -12.515 -35.393 63.329 1.00 21.11 6 THR C N 1
ATOM 4354 C CA . THR C 1 27 ? -13.136 -34.142 62.875 1.00 20.38 6 THR C CA 1
ATOM 4355 C C . THR C 1 27 ? -14.581 -34.076 63.407 1.00 20.62 6 THR C C 1
ATOM 4356 O O . THR C 1 27 ? -15.214 -35.101 63.680 1.00 19.27 6 THR C O 1
ATOM 4360 N N . ILE C 1 28 ? -15.081 -32.859 63.527 1.00 20.11 7 ILE C N 1
ATOM 4361 C CA . ILE C 1 28 ? -16.433 -32.616 64.000 1.00 19.89 7 ILE C CA 1
ATOM 4362 C C . ILE C 1 28 ? -17.434 -33.274 63.064 1.00 20.39 7 ILE C C 1
ATOM 4363 O O . ILE C 1 28 ? -18.301 -34.002 63.515 1.00 20.38 7 ILE C O 1
ATOM 4368 N N . GLU C 1 29 ? -17.287 -33.048 61.772 1.00 20.81 8 GLU C N 1
ATOM 4369 C CA . GLU C 1 29 ? -18.230 -33.543 60.789 1.00 22.25 8 GLU C CA 1
ATOM 4370 C C . GLU C 1 29 ? -18.224 -35.087 60.768 1.00 22.65 8 GLU C C 1
ATOM 4371 O O . GLU C 1 29 ? -19.263 -35.735 60.714 1.00 21.27 8 GLU C O 1
ATOM 4373 N N . GLU C 1 30 ? -17.049 -35.664 60.882 1.00 23.16 9 GLU C N 1
ATOM 4374 C CA . GLU C 1 30 ? -16.910 -37.099 60.982 1.00 24.79 9 GLU C CA 1
ATOM 4375 C C . GLU C 1 30 ? -17.592 -37.681 62.246 1.00 24.54 9 GLU C C 1
ATOM 4376 O O . GLU C 1 30 ? -18.258 -38.722 62.179 1.00 22.89 9 GLU C O 1
ATOM 4382 N N . LEU C 1 31 ? -17.404 -37.022 63.389 1.00 24.28 10 LEU C N 1
ATOM 4383 C CA . LEU C 1 31 ? -18.068 -37.430 64.625 1.00 23.69 10 LEU C CA 1
ATOM 4384 C C . LEU C 1 31 ? -19.583 -37.364 64.477 1.00 23.20 10 LEU C C 1
ATOM 4385 O O . LEU C 1 31 ? -20.276 -38.296 64.878 1.00 21.74 10 LEU C O 1
ATOM 4390 N N . ARG C 1 32 ? -20.108 -36.281 63.916 1.00 23.47 11 ARG C N 1
ATOM 4391 C CA . ARG C 1 32 ? -21.555 -36.153 63.786 1.00 24.16 11 ARG C CA 1
ATOM 4392 C C . ARG C 1 32 ? -22.108 -37.231 62.838 1.00 24.31 11 ARG C C 1
ATOM 4393 O O . ARG C 1 32 ? -23.149 -37.857 63.135 1.00 22.52 11 ARG C O 1
ATOM 4401 N N . GLN C 1 33 ? -21.412 -37.471 61.728 1.00 24.22 12 GLN C N 1
ATOM 4402 C CA . GLN C 1 33 ? -21.800 -38.597 60.853 1.00 26.44 12 GLN C CA 1
ATOM 4403 C C . GLN C 1 33 ? -21.704 -39.958 61.566 1.00 26.76 12 GLN C C 1
ATOM 4404 O O . GLN C 1 33 ? -22.581 -40.780 61.408 1.00 28.32 12 GLN C O 1
ATOM 4410 N N . ALA C 1 34 ? -20.686 -40.203 62.386 1.00 26.74 13 ALA C N 1
ATOM 4411 C CA . ALA C 1 34 ? -20.606 -41.498 63.075 1.00 26.31 13 ALA C CA 1
ATOM 4412 C C . ALA C 1 34 ? -21.721 -41.688 64.121 1.00 26.78 13 ALA C C 1
ATOM 4413 O O . ALA C 1 34 ? -22.142 -42.821 64.328 1.00 26.38 13 ALA C O 1
ATOM 4415 N N . LEU C 1 35 ? -22.160 -40.609 64.785 1.00 25.24 14 LEU C N 1
ATOM 4416 C CA . LEU C 1 35 ? -23.227 -40.698 65.796 1.00 25.54 14 LEU C CA 1
ATOM 4417 C C . LEU C 1 35 ? -24.649 -40.664 65.250 1.00 25.39 14 LEU C C 1
ATOM 4418 O O . LEU C 1 35 ? -25.592 -40.967 65.965 1.00 25.15 14 LEU C O 1
ATOM 4423 N N . ALA C 1 36 ? -24.819 -40.237 64.011 1.00 26.19 15 ALA C N 1
ATOM 4424 C CA . ALA C 1 36 ? -26.156 -40.115 63.442 1.00 26.96 15 ALA C CA 1
ATOM 4425 C C . ALA C 1 36 ? -26.989 -41.416 63.521 1.00 26.45 15 ALA C C 1
ATOM 4426 O O . ALA C 1 36 ? -28.128 -41.363 63.953 1.00 27.80 15 ALA C O 1
ATOM 4428 N N . PRO C 1 37 ? -26.427 -42.588 63.166 1.00 27.12 16 PRO C N 1
ATOM 4429 C CA . PRO C 1 37 ? -27.230 -43.838 63.340 1.00 26.85 16 PRO C CA 1
ATOM 4430 C C . PRO C 1 37 ? -27.719 -44.076 64.773 1.00 26.65 16 PRO C C 1
ATOM 4431 O O . PRO C 1 37 ? -28.883 -44.450 64.981 1.00 26.32 16 PRO C O 1
ATOM 4435 N N . ALA C 1 38 ? -26.836 -43.832 65.745 1.00 25.37 17 ALA C N 1
ATOM 4436 C CA . ALA C 1 38 ? -27.168 -43.932 67.146 1.00 25.45 17 ALA C CA 1
ATOM 4437 C C . ALA C 1 38 ? -28.420 -43.104 67.477 1.00 24.95 17 ALA C C 1
ATOM 4438 O O . ALA C 1 38 ? -29.348 -43.618 68.050 1.00 24.90 17 ALA C O 1
ATOM 4440 N N . ARG C 1 39 ? -28.460 -41.857 67.042 1.00 25.75 18 ARG C N 1
ATOM 4441 C CA . ARG C 1 39 ? -29.623 -40.991 67.253 1.00 25.64 18 ARG C CA 1
ATOM 4442 C C . ARG C 1 39 ? -30.839 -41.527 66.474 1.00 25.62 18 ARG C C 1
ATOM 4443 O O . ARG C 1 39 ? -31.949 -41.500 66.956 1.00 25.00 18 ARG C O 1
ATOM 4451 N N . GLN C 1 40 ? -30.596 -42.035 65.276 1.00 25.56 19 GLN C N 1
ATOM 4452 C CA . GLN C 1 40 ? -31.645 -42.628 64.503 1.00 26.32 19 GLN C CA 1
ATOM 4453 C C . GLN C 1 40 ? -32.254 -43.823 65.227 1.00 26.30 19 GLN C C 1
ATOM 4454 O O . GLN C 1 40 ? -33.445 -44.049 65.095 1.00 26.28 19 GLN C O 1
ATOM 4460 N N . GLN C 1 41 ? -31.459 -44.530 66.021 1.00 26.68 20 GLN C N 1
ATOM 4461 C CA . GLN C 1 41 ? -31.939 -45.695 66.756 1.00 27.38 20 GLN C CA 1
ATOM 4462 C C . GLN C 1 41 ? -32.301 -45.350 68.201 1.00 26.97 20 GLN C C 1
ATOM 4463 O O . GLN C 1 41 ? -32.491 -46.200 69.005 1.00 27.21 20 GLN C O 1
ATOM 4469 N N . GLY C 1 42 ? -32.394 -44.078 68.517 1.00 27.39 21 GLY C N 1
ATOM 4470 C CA . GLY C 1 42 ? -32.758 -43.650 69.853 1.00 27.60 21 GLY C CA 1
ATOM 4471 C C . GLY C 1 42 ? -31.821 -44.081 70.953 1.00 27.62 21 GLY C C 1
ATOM 4472 O O . GLY C 1 42 ? -32.249 -44.176 72.084 1.00 26.77 21 GLY C O 1
ATOM 4473 N N . LYS C 1 43 ? -30.549 -44.327 70.632 1.00 27.39 22 LYS C N 1
ATOM 4474 C CA . LYS C 1 43 ? -29.574 -44.720 71.654 1.00 27.73 22 LYS C CA 1
ATOM 4475 C C . LYS C 1 43 ? -29.236 -43.528 72.580 1.00 26.84 22 LYS C C 1
ATOM 4476 O O . LYS C 1 43 ? -29.087 -42.408 72.132 1.00 26.08 22 LYS C O 1
ATOM 4482 N N . LYS C 1 44 ? -29.082 -43.790 73.866 1.00 26.47 23 LYS C N 1
ATOM 4483 C CA . LYS C 1 44 ? -28.550 -42.764 74.793 1.00 26.28 23 LYS C CA 1
ATOM 4484 C C . LYS C 1 44 ? -27.025 -42.694 74.706 1.00 24.44 23 LYS C C 1
ATOM 4485 O O . LYS C 1 44 ? -26.347 -43.729 74.740 1.00 22.37 23 LYS C O 1
ATOM 4491 N N . ILE C 1 45 ? -26.485 -41.482 74.638 1.00 23.73 24 ILE C N 1
ATOM 4492 C CA . ILE C 1 45 ? -25.021 -41.286 74.447 1.00 22.40 24 ILE C CA 1
ATOM 4493 C C . ILE C 1 45 ? -24.414 -40.715 75.694 1.00 22.37 24 ILE C C 1
ATOM 4494 O O . ILE C 1 45 ? -24.808 -39.630 76.127 1.00 22.81 24 ILE C O 1
ATOM 4499 N N . GLY C 1 46 ? -23.478 -41.455 76.283 1.00 21.95 25 GLY C N 1
ATOM 4500 C CA . GLY C 1 46 ? -22.689 -41.005 77.429 1.00 22.26 25 GLY C CA 1
ATOM 4501 C C . GLY C 1 46 ? -21.394 -40.371 76.926 1.00 22.08 25 GLY C C 1
ATOM 4502 O O . GLY C 1 46 ? -20.786 -40.856 75.954 1.00 23.12 25 GLY C O 1
ATOM 4503 N N . PHE C 1 47 ? -20.986 -39.282 77.562 1.00 21.00 26 PHE C N 1
ATOM 4504 C CA . PHE C 1 47 ? -19.826 -38.520 77.126 1.00 19.87 26 PHE C CA 1
ATOM 4505 C C . PHE C 1 47 ? -18.859 -38.272 78.272 1.00 19.21 26 PHE C C 1
ATOM 4506 O O . PHE C 1 47 ? -19.223 -37.727 79.339 1.00 19.77 26 PHE C O 1
ATOM 4514 N N . VAL C 1 48 ? -17.611 -38.656 78.059 1.00 17.77 27 VAL C N 1
ATOM 4515 C CA . VAL C 1 48 ? -16.533 -38.346 78.986 1.00 17.49 27 VAL C CA 1
ATOM 4516 C C . VAL C 1 48 ? -15.443 -37.479 78.292 1.00 18.01 27 VAL C C 1
ATOM 4517 O O . VAL C 1 48 ? -14.623 -37.996 77.486 1.00 16.61 27 VAL C O 1
ATOM 4521 N N . PRO C 1 49 ? -15.429 -36.158 78.581 1.00 18.10 28 PRO C N 1
ATOM 4522 C CA . PRO C 1 49 ? -14.390 -35.251 78.039 1.00 18.19 28 PRO C CA 1
ATOM 4523 C C . PRO C 1 49 ? -13.126 -35.280 78.852 1.00 18.24 28 PRO C C 1
ATOM 4524 O O . PRO C 1 49 ? -13.219 -35.197 80.060 1.00 18.04 28 PRO C O 1
ATOM 4528 N N . THR C 1 50 ? -11.969 -35.479 78.201 1.00 17.77 29 THR C N 1
ATOM 4529 C CA . THR C 1 50 ? -10.678 -35.515 78.882 1.00 17.03 29 THR C CA 1
ATOM 4530 C C . THR C 1 50 ? -9.607 -34.815 78.063 1.00 16.64 29 THR C C 1
ATOM 4531 O O . THR C 1 50 ? -9.790 -34.577 76.863 1.00 16.56 29 THR C O 1
ATOM 4535 N N . MET C 1 51 ? -8.456 -34.596 78.694 1.00 17.49 30 MET C N 1
ATOM 4536 C CA . MET C 1 51 ? -7.218 -34.180 78.006 1.00 17.95 30 MET C CA 1
ATOM 4537 C C . MET C 1 51 ? -6.194 -35.307 77.844 1.00 18.70 30 MET C C 1
ATOM 4538 O O . MET C 1 51 ? -5.002 -35.072 77.640 1.00 19.37 30 MET C O 1
ATOM 4543 N N . GLY C 1 52 ? -6.661 -36.539 77.910 1.00 19.02 31 GLY C N 1
ATOM 4544 C CA . GLY C 1 52 ? -5.818 -37.691 77.631 1.00 19.51 31 GLY C CA 1
ATOM 4545 C C . GLY C 1 52 ? -4.815 -38.023 78.720 1.00 20.05 31 GLY C C 1
ATOM 4546 O O . GLY C 1 52 ? -4.871 -37.493 79.824 1.00 21.26 31 GLY C O 1
ATOM 4547 N N . TYR C 1 53 ? -3.895 -38.914 78.373 1.00 20.72 32 TYR C N 1
ATOM 4548 C CA . TYR C 1 53 ? -2.945 -39.525 79.280 1.00 21.20 32 TYR C CA 1
ATOM 4549 C C . TYR C 1 53 ? -3.725 -40.104 80.434 1.00 22.09 32 TYR C C 1
ATOM 4550 O O . TYR C 1 53 ? -3.622 -39.676 81.574 1.00 20.94 32 TYR C O 1
ATOM 4559 N N . LEU C 1 54 ? -4.533 -41.092 80.079 1.00 23.05 33 LEU C N 1
ATOM 4560 C CA . LEU C 1 54 ? -5.647 -41.548 80.897 1.00 22.81 33 LEU C CA 1
ATOM 4561 C C . LEU C 1 54 ? -5.228 -42.361 82.112 1.00 23.33 33 LEU C C 1
ATOM 4562 O O . LEU C 1 54 ? -4.352 -43.190 82.035 1.00 23.75 33 LEU C O 1
ATOM 4567 N N . HIS C 1 55 ? -5.857 -42.076 83.241 1.00 22.68 34 HIS C N 1
ATOM 4568 C CA . HIS C 1 55 ? -5.584 -42.760 84.491 1.00 22.66 34 HIS C CA 1
ATOM 4569 C C . HIS C 1 55 ? -6.851 -43.457 84.992 1.00 22.29 34 HIS C C 1
ATOM 4570 O O . HIS C 1 55 ? -7.898 -43.397 84.362 1.00 21.61 34 HIS C O 1
ATOM 4577 N N . LYS C 1 56 ? -6.747 -44.111 86.132 1.00 22.34 35 LYS C N 1
ATOM 4578 C CA . LYS C 1 56 ? -7.810 -44.956 86.653 1.00 22.41 35 LYS C CA 1
ATOM 4579 C C . LYS C 1 56 ? -9.083 -44.136 86.909 1.00 22.42 35 LYS C C 1
ATOM 4580 O O . LYS C 1 56 ? -10.180 -44.649 86.828 1.00 22.80 35 LYS C O 1
ATOM 4582 N N . GLY C 1 57 ? -8.917 -42.866 87.258 1.00 21.65 36 GLY C N 1
ATOM 4583 C CA . GLY C 1 57 ? -10.020 -41.958 87.441 1.00 20.91 36 GLY C CA 1
ATOM 4584 C C . GLY C 1 57 ? -10.813 -41.787 86.167 1.00 21.57 36 GLY C C 1
ATOM 4585 O O . GLY C 1 57 ? -12.038 -41.900 86.147 1.00 19.39 36 GLY C O 1
ATOM 4586 N N . HIS C 1 58 ? -10.116 -41.546 85.069 1.00 22.31 37 HIS C N 1
ATOM 4587 C CA . HIS C 1 58 ? -10.802 -41.490 83.773 1.00 21.87 37 HIS C CA 1
ATOM 4588 C C . HIS C 1 58 ? -11.560 -42.762 83.468 1.00 22.04 37 HIS C C 1
ATOM 4589 O O . HIS C 1 58 ? -12.676 -42.731 82.928 1.00 22.13 37 HIS C O 1
ATOM 4596 N N . LEU C 1 59 ? -10.932 -43.894 83.752 1.00 22.69 38 LEU C N 1
ATOM 4597 C CA . LEU C 1 59 ? -11.526 -45.165 83.423 1.00 23.14 38 LEU C CA 1
ATOM 4598 C C . LEU C 1 59 ? -12.765 -45.483 84.267 1.00 22.51 38 LEU C C 1
ATOM 4599 O O . LEU C 1 59 ? -13.641 -46.203 83.787 1.00 21.31 38 LEU C O 1
ATOM 4604 N N . GLU C 1 60 ? -12.820 -44.987 85.507 1.00 21.98 39 GLU C N 1
ATOM 4605 C CA . GLU C 1 60 ? -14.053 -45.047 86.320 1.00 21.97 39 GLU C CA 1
ATOM 4606 C C . GLU C 1 60 ? -15.188 -44.143 85.764 1.00 22.55 39 GLU C C 1
ATOM 4607 O O . GLU C 1 60 ? -16.342 -44.542 85.794 1.00 22.45 39 GLU C O 1
ATOM 4613 N N . LEU C 1 61 ? -14.869 -42.949 85.248 1.00 21.51 40 LEU C N 1
ATOM 4614 C CA . LEU C 1 61 ? -15.870 -42.148 84.520 1.00 21.69 40 LEU C CA 1
ATOM 4615 C C . LEU C 1 61 ? -16.467 -42.919 83.342 1.00 20.78 40 LEU C C 1
ATOM 4616 O O . LEU C 1 61 ? -17.677 -42.921 83.141 1.00 19.56 40 LEU C O 1
ATOM 4621 N N . VAL C 1 62 ? -15.597 -43.570 82.576 1.00 20.42 41 VAL C N 1
ATOM 4622 C CA . VAL C 1 62 ? -16.012 -44.383 81.453 1.00 21.61 41 VAL C CA 1
ATOM 4623 C C . VAL C 1 62 ? -16.924 -45.546 81.916 1.00 21.76 41 VAL C C 1
ATOM 4624 O O . VAL C 1 62 ? -17.969 -45.798 81.316 1.00 21.98 41 VAL C O 1
ATOM 4628 N N . ARG C 1 63 ? -16.509 -46.250 82.964 1.00 22.56 42 ARG C N 1
ATOM 4629 C CA . ARG C 1 63 ? -17.310 -47.356 83.487 1.00 23.41 42 ARG C CA 1
ATOM 4630 C C . ARG C 1 63 ? -18.695 -46.842 83.922 1.00 23.44 42 ARG C C 1
ATOM 4631 O O . ARG C 1 63 ? -19.706 -47.477 83.617 1.00 23.43 42 ARG C O 1
ATOM 4639 N N . ARG C 1 64 ? -18.730 -45.684 84.594 1.00 23.55 43 ARG C N 1
ATOM 4640 C CA . ARG C 1 64 ? -19.994 -45.068 85.002 1.00 24.52 43 ARG C CA 1
ATOM 4641 C C . ARG C 1 64 ? -20.870 -44.674 83.814 1.00 25.27 43 ARG C C 1
ATOM 4642 O O . ARG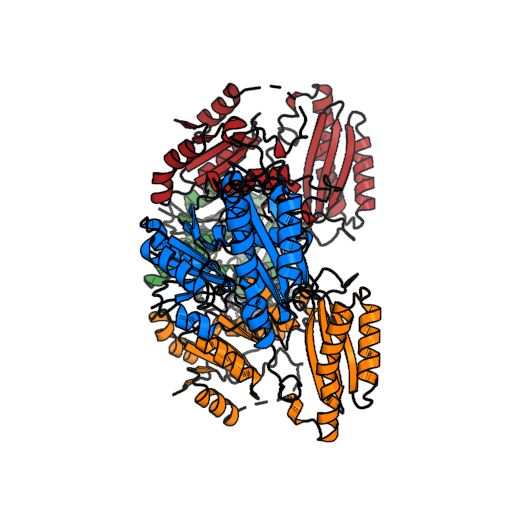 C 1 64 ? -22.083 -44.910 83.827 1.00 26.43 43 ARG C O 1
ATOM 4650 N N . ALA C 1 65 ? -20.264 -44.104 82.775 1.00 24.89 44 ALA C N 1
ATOM 4651 C CA . ALA C 1 65 ? -20.985 -43.787 81.532 1.00 24.72 44 ALA C CA 1
ATOM 4652 C C . ALA C 1 65 ? -21.638 -45.024 80.925 1.00 24.91 44 ALA C C 1
ATOM 4653 O O . ALA C 1 65 ? -22.812 -44.977 80.531 1.00 24.67 44 ALA C O 1
ATOM 4655 N N . ARG C 1 66 ? -20.883 -46.124 80.857 1.00 25.61 45 ARG C N 1
ATOM 4656 C CA . ARG C 1 66 ? -21.351 -47.319 80.163 1.00 27.18 45 ARG C CA 1
ATOM 4657 C C . ARG C 1 66 ? -22.533 -47.974 80.884 1.00 27.62 45 ARG C C 1
ATOM 4658 O O . ARG C 1 66 ? -23.376 -48.563 80.232 1.00 27.89 45 ARG C O 1
ATOM 4666 N N . VAL C 1 67 ? -22.572 -47.886 82.211 1.00 28.43 46 VAL C N 1
ATOM 4667 C CA . VAL C 1 67 ? -23.742 -48.350 82.992 1.00 29.31 46 VAL C CA 1
ATOM 4668 C C . VAL C 1 67 ? -25.045 -47.674 82.537 1.00 28.46 46 VAL C C 1
ATOM 4669 O O . VAL C 1 67 ? -26.078 -48.311 82.450 1.00 28.25 46 VAL C O 1
ATOM 4673 N N . GLU C 1 68 ? -24.988 -46.390 82.214 1.00 27.38 47 GLU C N 1
ATOM 4674 C CA . GLU C 1 68 ? -26.202 -45.593 82.032 1.00 26.58 47 GLU C CA 1
ATOM 4675 C C . GLU C 1 68 ? -26.507 -45.277 80.578 1.00 25.61 47 GLU C C 1
ATOM 4676 O O . GLU C 1 68 ? -27.521 -44.700 80.272 1.00 25.62 47 GLU C O 1
ATOM 4682 N N . ASN C 1 69 ? -25.649 -45.671 79.665 1.00 24.73 48 ASN C N 1
ATOM 4683 C CA . ASN C 1 69 ? -25.854 -45.294 78.278 1.00 24.61 48 ASN C CA 1
ATOM 4684 C C . ASN C 1 69 ? -25.674 -46.437 77.318 1.00 24.50 48 ASN C C 1
ATOM 4685 O O . ASN C 1 69 ? -25.007 -47.413 77.597 1.00 23.16 48 ASN C O 1
ATOM 4690 N N . ASP C 1 70 ? -26.299 -46.300 76.160 1.00 25.43 49 ASP C N 1
ATOM 4691 C CA . ASP C 1 70 ? -26.148 -47.301 75.131 1.00 25.55 49 ASP C CA 1
ATOM 4692 C C . ASP C 1 70 ? -24.807 -47.169 74.460 1.00 25.46 49 ASP C C 1
ATOM 4693 O O . ASP C 1 70 ? -24.181 -48.176 74.141 1.00 25.07 49 ASP C O 1
ATOM 4698 N N . VAL C 1 71 ? -24.370 -45.930 74.238 1.00 24.26 50 VAL C N 1
ATOM 4699 C CA . VAL C 1 71 ? -23.125 -45.650 73.461 1.00 24.38 50 VAL C CA 1
ATOM 4700 C C . VAL C 1 71 ? -22.299 -44.716 74.306 1.00 22.90 50 VAL C C 1
ATOM 4701 O O . VAL C 1 71 ? -22.867 -43.812 74.929 1.00 21.96 50 VAL C O 1
ATOM 4705 N N . THR C 1 72 ? -21.004 -44.976 74.422 1.00 22.02 51 THR C N 1
ATOM 4706 C CA . THR C 1 72 ? -20.123 -44.120 75.241 1.00 22.66 51 THR C CA 1
ATOM 4707 C C . THR C 1 72 ? -19.046 -43.524 74.296 1.00 22.33 51 THR C C 1
ATOM 4708 O O . THR C 1 72 ? -18.440 -44.254 73.436 1.00 23.29 51 THR C O 1
ATOM 4712 N N . LEU C 1 73 ? -18.900 -42.203 74.380 1.00 20.75 52 LEU C N 1
ATOM 4713 C CA . LEU C 1 73 ? -17.935 -41.455 73.622 1.00 20.28 52 LEU C CA 1
ATOM 4714 C C . LEU C 1 73 ? -16.970 -40.766 74.589 1.00 19.64 52 LEU C C 1
ATOM 4715 O O . LEU C 1 73 ? -17.383 -40.106 75.540 1.00 19.25 52 LEU C O 1
ATOM 4720 N N . VAL C 1 74 ? -15.679 -40.970 74.377 1.00 19.72 53 VAL C N 1
ATOM 4721 C CA . VAL C 1 74 ? -14.641 -40.229 75.103 1.00 19.50 53 VAL C CA 1
ATOM 4722 C C . VAL C 1 74 ? -13.976 -39.242 74.146 1.00 19.52 53 VAL C C 1
ATOM 4723 O O . VAL C 1 74 ? -13.664 -39.572 73.009 1.00 19.06 53 VAL C O 1
ATOM 4727 N N . SER C 1 75 ? -13.765 -38.015 74.604 1.00 19.35 54 SER C N 1
ATOM 4728 C CA . SER C 1 75 ? -12.879 -37.106 73.878 1.00 18.20 54 SER C CA 1
ATOM 4729 C C . SER C 1 75 ? -11.545 -36.956 74.590 1.00 18.61 54 SER C C 1
ATOM 4730 O O . SER C 1 75 ? -11.466 -36.979 75.811 1.00 18.40 54 SER C O 1
ATOM 4733 N N . ILE C 1 76 ? -10.491 -36.868 73.779 1.00 18.88 55 ILE C N 1
ATOM 4734 C CA . ILE C 1 76 ? -9.157 -36.544 74.224 1.00 17.38 55 ILE C CA 1
ATOM 4735 C C . ILE C 1 76 ? -8.725 -35.318 73.435 1.00 18.15 55 ILE C C 1
ATOM 4736 O O . ILE C 1 76 ? -8.518 -35.364 72.200 1.00 17.29 55 ILE C O 1
ATOM 4741 N N . PHE C 1 77 ? -8.600 -34.206 74.145 1.00 17.58 56 PHE C N 1
ATOM 4742 C CA . PHE C 1 77 ? -8.153 -32.982 73.525 1.00 18.00 56 PHE C CA 1
ATOM 4743 C C . PHE C 1 77 ? -7.510 -32.087 74.546 1.00 18.47 56 PHE C C 1
ATOM 4744 O O . PHE C 1 77 ? -8.157 -31.693 75.523 1.00 18.29 56 PHE C O 1
ATOM 4752 N N . VAL C 1 78 ? -6.245 -31.738 74.301 1.00 17.79 57 VAL C N 1
ATOM 4753 C CA . VAL C 1 78 ? -5.509 -30.875 75.177 1.00 17.54 57 VAL C CA 1
ATOM 4754 C C . VAL C 1 78 ? -5.833 -29.468 74.668 1.00 17.79 57 VAL C C 1
ATOM 4755 O O . VAL C 1 78 ? -5.288 -29.007 73.681 1.00 18.77 57 VAL C O 1
ATOM 4759 N N . ASN C 1 79 ? -6.710 -28.789 75.390 1.00 17.15 58 ASN C N 1
ATOM 4760 C CA . ASN C 1 79 ? -7.333 -27.566 74.972 1.00 16.68 58 ASN C CA 1
ATOM 4761 C C . ASN C 1 79 ? -6.491 -26.361 75.273 1.00 17.23 58 ASN C C 1
ATOM 4762 O O . ASN C 1 79 ? -6.363 -25.999 76.444 1.00 18.24 58 ASN C O 1
ATOM 4767 N N . PRO C 1 80 ? -5.930 -25.702 74.237 1.00 18.65 59 PRO C N 1
ATOM 4768 C CA . PRO C 1 80 ? -5.005 -24.585 74.528 1.00 18.49 59 PRO C CA 1
ATOM 4769 C C . PRO C 1 80 ? -5.664 -23.442 75.272 1.00 18.36 59 PRO C C 1
ATOM 4770 O O . PRO C 1 80 ? -5.006 -22.757 76.005 1.00 17.97 59 PRO C O 1
ATOM 4774 N N . LEU C 1 81 ? -6.962 -23.229 75.075 1.00 19.06 60 LEU C N 1
ATOM 4775 C CA . LEU C 1 81 ? -7.652 -22.118 75.739 1.00 18.74 60 LEU C CA 1
ATOM 4776 C C . LEU C 1 81 ? -7.623 -22.190 77.254 1.00 18.78 60 LEU C C 1
ATOM 4777 O O . LEU C 1 81 ? -7.786 -21.186 77.889 1.00 19.52 60 LEU C O 1
ATOM 4782 N N . GLN C 1 82 ? -7.485 -23.372 77.839 1.00 19.61 61 GLN C N 1
ATOM 4783 C CA . GLN C 1 82 ? -7.476 -23.476 79.289 1.00 20.45 61 GLN C CA 1
ATOM 4784 C C . GLN C 1 82 ? -6.041 -23.550 79.876 1.00 22.32 61 GLN C C 1
ATOM 4785 O O . GLN C 1 82 ? -5.848 -23.931 81.059 1.00 23.55 61 GLN C O 1
ATOM 4791 N N . PHE C 1 83 ? -5.049 -23.191 79.053 1.00 21.79 62 PHE C N 1
ATOM 4792 C CA . PHE C 1 83 ? -3.654 -23.072 79.500 1.00 22.89 62 PHE C CA 1
ATOM 4793 C C . PHE C 1 83 ? -3.226 -21.582 79.408 1.00 23.39 62 PHE C C 1
ATOM 4794 O O . PHE C 1 83 ? -3.408 -20.941 78.381 1.00 22.01 62 PHE C O 1
ATOM 4802 N N . GLY C 1 84 ? -2.680 -21.038 80.479 1.00 23.95 63 GLY C N 1
ATOM 4803 C CA . GLY C 1 84 ? -2.112 -19.661 80.414 1.00 24.92 63 GLY C CA 1
ATOM 4804 C C . GLY C 1 84 ? -0.811 -19.610 79.639 1.00 25.00 63 GLY C C 1
ATOM 4805 O O . GLY C 1 84 ? -0.181 -20.625 79.385 1.00 24.62 63 GLY C O 1
ATOM 4806 N N . ALA C 1 85 ? -0.394 -18.404 79.273 1.00 26.37 64 ALA C N 1
ATOM 4807 C CA . ALA C 1 85 ? 0.832 -18.164 78.504 1.00 26.50 64 ALA C CA 1
ATOM 4808 C C . ALA C 1 85 ? 2.088 -18.895 79.018 1.00 27.47 64 ALA C C 1
ATOM 4809 O O . ALA C 1 85 ? 2.920 -19.347 78.223 1.00 27.86 64 ALA C O 1
ATOM 4811 N N . ASN C 1 86 ? 2.229 -19.041 80.325 1.00 28.01 65 ASN C N 1
ATOM 4812 C CA . ASN C 1 86 ? 3.449 -19.623 80.886 1.00 29.21 65 ASN C CA 1
ATOM 4813 C C . ASN C 1 86 ? 3.174 -20.830 81.738 1.00 28.84 65 ASN C C 1
ATOM 4814 O O . ASN C 1 86 ? 3.820 -21.037 82.747 1.00 28.67 65 ASN C O 1
ATOM 4819 N N . GLU C 1 87 ? 2.202 -21.632 81.296 1.00 28.65 66 GLU C N 1
ATOM 4820 C CA . GLU C 1 87 ? 1.863 -22.875 81.972 1.00 27.26 66 GLU C CA 1
ATOM 4821 C C . GLU C 1 87 ? 2.523 -24.014 81.211 1.00 26.46 66 GLU C C 1
ATOM 4822 O O . GLU C 1 87 ? 3.587 -23.818 80.646 1.00 26.88 66 GLU C O 1
ATOM 4828 N N . ASP C 1 88 ? 1.921 -25.191 81.192 1.00 25.97 67 ASP C N 1
ATOM 4829 C CA . ASP C 1 88 ? 2.589 -26.396 80.725 1.00 25.18 67 ASP C CA 1
ATOM 4830 C C . ASP C 1 88 ? 1.971 -27.013 79.475 1.00 25.20 67 ASP C C 1
ATOM 4831 O O . ASP C 1 88 ? 1.995 -28.233 79.313 1.00 25.21 67 ASP C O 1
ATOM 4836 N N . LEU C 1 89 ? 1.417 -26.194 78.586 1.00 25.12 68 LEU C N 1
ATOM 4837 C CA . LEU C 1 89 ? 0.783 -26.728 77.362 1.00 25.64 68 LEU C CA 1
ATOM 4838 C C . LEU C 1 89 ? 1.753 -27.580 76.548 1.00 26.23 68 LEU C C 1
ATOM 4839 O O . LEU C 1 89 ? 1.429 -28.698 76.119 1.00 25.02 68 LEU C O 1
ATOM 4844 N N . GLY C 1 90 ? 2.960 -27.057 76.377 1.00 27.10 69 GLY C N 1
ATOM 4845 C CA . GLY C 1 90 ? 3.980 -27.748 75.592 1.00 27.90 69 GLY C CA 1
ATOM 4846 C C . GLY C 1 90 ? 4.423 -29.072 76.191 1.00 28.15 69 GLY C C 1
ATOM 4847 O O . GLY C 1 90 ? 4.764 -29.981 75.467 1.00 30.04 69 GLY C O 1
ATOM 4848 N N . ARG C 1 91 ? 4.415 -29.202 77.511 1.00 28.50 70 ARG C N 1
ATOM 4849 C CA . ARG C 1 91 ? 4.850 -30.457 78.136 1.00 27.74 70 ARG C CA 1
ATOM 4850 C C . ARG C 1 91 ? 3.737 -31.357 78.634 1.00 26.51 70 ARG C C 1
ATOM 4851 O O . ARG C 1 91 ? 4.028 -32.476 79.055 1.00 25.54 70 ARG C O 1
ATOM 4859 N N . TYR C 1 92 ? 2.473 -30.907 78.571 1.00 25.10 71 TYR C N 1
ATOM 4860 C CA . TYR C 1 92 ? 1.347 -31.768 79.036 1.00 23.42 71 TYR C CA 1
ATOM 4861 C C . TYR C 1 92 ? 1.463 -33.158 78.445 1.00 22.49 71 TYR C C 1
ATOM 4862 O O . TYR C 1 92 ? 1.690 -33.294 77.267 1.00 22.40 71 TYR C O 1
ATOM 4871 N N . PRO C 1 93 ? 1.247 -34.197 79.249 1.00 22.19 72 PRO C N 1
ATOM 4872 C CA . PRO C 1 93 ? 1.541 -35.534 78.712 1.00 22.90 72 PRO C CA 1
ATOM 4873 C C . PRO C 1 93 ? 0.592 -35.988 77.631 1.00 23.70 72 PRO C C 1
ATOM 4874 O O . PRO C 1 93 ? -0.616 -35.730 77.693 1.00 22.92 72 PRO C O 1
ATOM 4878 N N . ARG C 1 94 ? 1.148 -36.683 76.657 1.00 24.07 73 ARG C N 1
ATOM 4879 C CA . ARG C 1 94 ? 0.398 -37.152 75.526 1.00 25.67 73 ARG C CA 1
ATOM 4880 C C . ARG C 1 94 ? 0.896 -38.528 75.170 1.00 26.10 73 ARG C C 1
ATOM 4881 O O . ARG C 1 94 ? 2.103 -38.723 75.089 1.00 26.05 73 ARG C O 1
ATOM 4889 N N . ASP C 1 95 ? -0.018 -39.473 74.972 1.00 25.54 74 ASP C N 1
ATOM 4890 C CA . ASP C 1 95 ? 0.304 -40.795 74.412 1.00 25.22 74 ASP C CA 1
ATOM 4891 C C . ASP C 1 95 ? -1.004 -41.407 73.936 1.00 25.51 74 ASP C C 1
ATOM 4892 O O . ASP C 1 95 ? -1.658 -42.191 74.653 1.00 24.69 74 ASP C O 1
ATOM 4897 N N . LEU C 1 96 ? -1.413 -41.021 72.738 1.00 25.86 75 LEU C N 1
ATOM 4898 C CA . LEU C 1 96 ? -2.715 -41.426 72.235 1.00 27.27 75 LEU C CA 1
ATOM 4899 C C . LEU C 1 96 ? -2.765 -42.932 72.030 1.00 27.25 75 LEU C C 1
ATOM 4900 O O . LEU C 1 96 ? -3.805 -43.511 72.232 1.00 26.37 75 LEU C O 1
ATOM 4905 N N . GLU C 1 97 ? -1.659 -43.564 71.627 1.00 28.03 76 GLU C N 1
ATOM 4906 C CA . GLU C 1 97 ? -1.670 -45.036 71.374 1.00 29.34 76 GLU C CA 1
ATOM 4907 C C . GLU C 1 97 ? -2.020 -45.766 72.675 1.00 27.61 76 GLU C C 1
ATOM 4908 O O . GLU C 1 97 ? -2.846 -46.655 72.699 1.00 27.09 76 GLU C O 1
ATOM 4914 N N . ARG C 1 98 ? -1.386 -45.349 73.761 1.00 27.35 77 ARG C N 1
ATOM 4915 C CA . ARG C 1 98 ? -1.630 -45.924 75.094 1.00 27.65 77 ARG C CA 1
ATOM 4916 C C . ARG C 1 98 ? -3.083 -45.624 75.524 1.00 26.42 77 ARG C C 1
ATOM 4917 O O . ARG C 1 98 ? -3.801 -46.513 75.982 1.00 25.29 77 ARG C O 1
ATOM 4925 N N . ASP C 1 99 ? -3.521 -44.381 75.338 1.00 25.14 78 ASP C N 1
ATOM 4926 C CA . ASP C 1 99 ? -4.921 -44.026 75.676 1.00 24.34 78 ASP C CA 1
ATOM 4927 C C . ASP C 1 99 ? -5.903 -44.895 74.878 1.00 24.50 78 ASP C C 1
ATOM 4928 O O . ASP C 1 99 ? -6.808 -45.456 75.443 1.00 22.54 78 ASP C O 1
ATOM 4933 N N . ALA C 1 100 ? -5.708 -44.976 73.561 1.00 25.16 79 ALA C N 1
ATOM 4934 C CA . ALA C 1 100 ? -6.601 -45.741 72.689 1.00 26.15 79 ALA C CA 1
ATOM 4935 C C . ALA C 1 100 ? -6.717 -47.177 73.154 1.00 26.33 79 ALA C C 1
ATOM 4936 O O . ALA C 1 100 ? -7.803 -47.740 73.179 1.00 26.12 79 ALA C O 1
ATOM 4938 N N . GLY C 1 101 ? -5.562 -47.758 73.494 1.00 26.66 80 GLY C N 1
ATOM 4939 C CA . GLY C 1 101 ? -5.503 -49.104 73.996 1.00 26.78 80 GLY C CA 1
ATOM 4940 C C . GLY C 1 101 ? -6.335 -49.300 75.235 1.0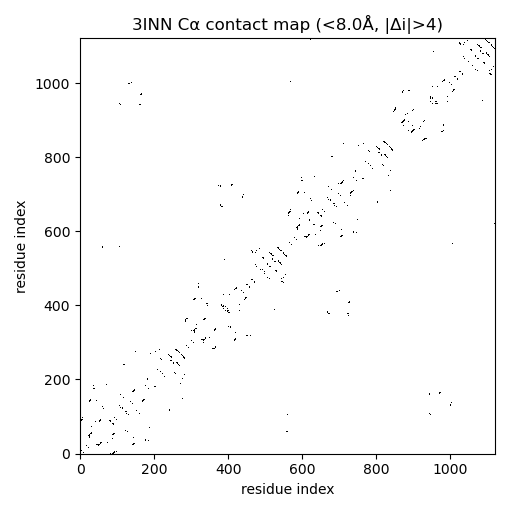0 26.96 80 GLY C C 1
ATOM 4941 O O . GLY C 1 101 ? -7.054 -50.305 75.354 1.00 25.64 80 GLY C O 1
ATOM 4942 N N . LEU C 1 102 ? -6.223 -48.361 76.175 1.00 26.73 81 LEU C N 1
ATOM 4943 C CA . LEU C 1 102 ? -7.022 -48.443 77.402 1.00 26.72 81 LEU C CA 1
ATOM 4944 C C . LEU C 1 102 ? -8.526 -48.308 77.105 1.00 26.19 81 LEU C C 1
ATOM 4945 O O . LEU C 1 102 ? -9.345 -49.024 77.682 1.00 26.24 81 LEU C O 1
ATOM 4950 N N . LEU C 1 103 ? -8.893 -47.397 76.213 1.00 25.83 82 LEU C N 1
ATOM 4951 C CA . LEU C 1 103 ? -10.316 -47.225 75.869 1.00 25.90 82 LEU C CA 1
ATOM 4952 C C . LEU C 1 103 ? -10.931 -48.433 75.110 1.00 26.70 82 LEU C C 1
ATOM 4953 O O . LEU C 1 103 ? -12.123 -48.782 75.346 1.00 26.14 82 LEU C O 1
ATOM 4958 N N . HIS C 1 104 ? -10.149 -49.046 74.201 1.00 27.37 83 HIS C N 1
ATOM 4959 C CA A HIS C 1 104 ? -10.583 -50.289 73.547 0.50 28.09 83 HIS C CA 1
ATOM 4960 C CA B HIS C 1 104 ? -10.540 -50.310 73.540 0.50 27.76 83 HIS C CA 1
ATOM 4961 C C . HIS C 1 104 ? -10.900 -51.351 74.608 1.00 28.21 83 HIS C C 1
ATOM 4962 O O . HIS C 1 104 ? -11.979 -51.969 74.576 1.00 27.60 83 HIS C O 1
ATOM 4975 N N . ASP C 1 105 ? -9.992 -51.535 75.571 1.00 28.91 84 ASP C N 1
ATOM 4976 C CA . ASP C 1 105 ? -10.198 -52.504 76.674 1.00 29.85 84 ASP C CA 1
ATOM 4977 C C . ASP C 1 105 ? -11.436 -52.147 77.512 1.00 29.34 84 ASP C C 1
ATOM 4978 O O . ASP C 1 105 ? -12.122 -53.015 78.042 1.00 28.63 84 ASP C O 1
ATOM 4983 N N . ALA C 1 106 ? -11.699 -50.848 77.635 1.00 28.32 85 ALA C N 1
ATOM 4984 C CA . ALA C 1 106 ? -12.820 -50.349 78.428 1.00 27.85 85 ALA C CA 1
ATOM 4985 C C . ALA C 1 106 ? -14.139 -50.445 77.692 1.00 27.69 85 ALA C C 1
ATOM 4986 O O . ALA C 1 106 ? -15.163 -50.055 78.249 1.00 27.73 85 ALA C O 1
ATOM 4988 N N . GLN C 1 107 ? -14.118 -50.934 76.447 1.00 27.90 86 GLN C N 1
ATOM 4989 C CA . GLN C 1 107 ? -15.322 -51.065 75.593 1.00 28.61 86 GLN C CA 1
ATOM 4990 C C . GLN C 1 107 ? -15.997 -49.749 75.228 1.00 27.20 86 GLN C C 1
ATOM 4991 O O . GLN C 1 107 ? -17.217 -49.688 75.069 1.00 26.74 86 GLN C O 1
ATOM 4997 N N . VAL C 1 108 ? -15.204 -48.701 75.085 1.00 25.97 87 VAL C N 1
ATOM 4998 C CA . VAL C 1 108 ? -15.687 -47.435 74.555 1.00 24.57 87 VAL C CA 1
ATOM 4999 C C . VAL C 1 108 ? -16.074 -47.566 73.066 1.00 24.46 87 VAL C C 1
ATOM 5000 O O . VAL C 1 108 ? -15.396 -48.195 72.275 1.00 25.15 87 VAL C O 1
ATOM 5004 N N . ASP C 1 109 ? -17.178 -46.963 72.688 1.00 23.96 88 ASP C N 1
ATOM 5005 C CA . ASP C 1 109 ? -17.671 -47.014 71.308 1.00 23.24 88 ASP C CA 1
ATOM 5006 C C . ASP C 1 109 ? -16.962 -45.999 70.393 1.00 23.17 88 ASP C C 1
ATOM 5007 O O . ASP C 1 109 ? -16.646 -46.313 69.256 1.00 22.22 88 ASP C O 1
ATOM 5012 N N . TYR C 1 110 ? -16.748 -44.779 70.895 1.00 22.88 89 TYR C N 1
ATOM 5013 C CA . TYR C 1 110 ? -16.155 -43.694 70.113 1.00 23.09 89 TYR C CA 1
ATOM 5014 C C . TYR C 1 110 ? -15.054 -42.991 70.883 1.00 22.56 89 TYR C C 1
ATOM 5015 O O . TYR C 1 110 ? -15.220 -42.670 72.077 1.00 23.12 89 TYR C O 1
ATOM 5024 N N . LEU C 1 111 ? -13.921 -42.782 70.208 1.00 21.63 90 LEU C N 1
ATOM 5025 C CA . LEU C 1 111 ? -12.876 -41.850 70.687 1.00 21.65 90 LEU C CA 1
ATOM 5026 C C . LEU C 1 111 ? -12.766 -40.708 69.734 1.00 21.30 90 LEU C C 1
ATOM 5027 O O . LEU C 1 111 ? -12.466 -40.889 68.569 1.00 22.68 90 LEU C O 1
ATOM 5032 N N . PHE C 1 112 ? -13.014 -39.523 70.232 1.00 21.68 91 PHE C N 1
ATOM 5033 C CA . PHE C 1 112 ? -12.842 -38.298 69.480 1.00 21.20 91 PHE C CA 1
ATOM 5034 C C . PHE C 1 112 ? -11.497 -37.697 69.883 1.00 21.78 91 PHE C C 1
ATOM 5035 O O . PHE C 1 112 ? -11.319 -37.288 71.035 1.00 21.28 91 PHE C O 1
ATOM 5043 N N . ALA C 1 113 ? -10.557 -37.665 68.929 1.00 22.49 92 ALA C N 1
ATOM 5044 C CA . ALA C 1 113 ? -9.181 -37.214 69.154 1.00 22.53 92 ALA C CA 1
ATOM 5045 C C . ALA C 1 113 ? -8.739 -36.177 68.117 1.00 22.28 92 ALA C C 1
ATOM 5046 O O . ALA C 1 113 ? -7.875 -36.460 67.267 1.00 21.64 92 ALA C O 1
ATOM 5048 N N . PRO C 1 114 ? -9.303 -34.958 68.195 1.00 22.29 93 PRO C N 1
ATOM 5049 C CA . PRO C 1 114 ? -8.954 -33.920 67.232 1.00 22.16 93 PRO C CA 1
ATOM 5050 C C . PRO C 1 114 ? -7.620 -33.276 67.524 1.00 22.42 93 PRO C C 1
ATOM 5051 O O . PRO C 1 114 ? -7.189 -33.225 68.702 1.00 21.71 93 PRO C O 1
ATOM 5055 N N . THR C 1 115 ? -7.006 -32.735 66.472 1.00 21.68 94 THR C N 1
ATOM 5056 C CA . THR C 1 115 ? -5.870 -31.866 66.643 1.00 21.42 94 THR C CA 1
ATOM 5057 C C . THR C 1 115 ? -6.461 -30.509 66.881 1.00 20.74 94 THR C C 1
ATOM 5058 O O . THR C 1 115 ? -7.677 -30.314 66.740 1.00 19.38 94 THR C O 1
ATOM 5062 N N . VAL C 1 116 ? -5.603 -29.569 67.245 1.00 20.63 95 VAL C N 1
ATOM 5063 C CA . VAL C 1 116 ? -5.998 -28.192 67.435 1.00 21.33 95 VAL C CA 1
ATOM 5064 C C . VAL C 1 116 ? -6.656 -27.664 66.150 1.00 21.72 95 VAL C C 1
ATOM 5065 O O . VAL C 1 116 ? -7.648 -26.939 66.230 1.00 21.86 95 VAL C O 1
ATOM 5069 N N . SER C 1 117 ? -6.150 -28.051 64.972 1.00 22.04 96 SER C N 1
ATOM 5070 C CA . SER C 1 117 ? -6.716 -27.557 63.717 1.00 22.58 96 SER C CA 1
ATOM 5071 C C . SER C 1 117 ? -8.136 -28.093 63.484 1.00 22.24 96 SER C C 1
ATOM 5072 O O . SER C 1 117 ? -8.936 -27.419 62.886 1.00 22.23 96 SER C O 1
ATOM 5075 N N . ASP C 1 118 ? -8.430 -29.299 63.956 1.00 20.78 97 ASP C N 1
ATOM 5076 C CA . ASP C 1 118 ? -9.755 -29.877 63.807 1.00 20.83 97 ASP C CA 1
ATOM 5077 C C . ASP C 1 118 ? -10.766 -29.274 64.796 1.00 20.82 97 ASP C C 1
ATOM 5078 O O . ASP C 1 118 ? -11.951 -29.199 64.477 1.00 21.06 97 ASP C O 1
ATOM 5083 N N . MET C 1 119 ? -10.318 -28.920 65.991 1.00 20.84 98 MET C N 1
ATOM 5084 C CA . MET C 1 119 ? -11.205 -28.243 66.982 1.00 21.48 98 MET C CA 1
ATOM 5085 C C . MET C 1 119 ? -11.355 -26.755 66.749 1.00 21.34 98 MET C C 1
ATOM 5086 O O . MET C 1 119 ? -12.441 -26.195 66.968 1.00 20.70 98 MET C O 1
ATOM 5091 N N . TYR C 1 120 ? -10.244 -26.116 66.384 1.00 21.51 99 TYR C N 1
ATOM 5092 C CA . TYR C 1 120 ? -10.212 -24.678 66.157 1.00 22.07 99 TYR C CA 1
ATOM 5093 C C . TYR C 1 120 ? -9.638 -24.339 64.770 1.00 22.06 99 TYR C C 1
ATOM 5094 O O . TYR C 1 120 ? -8.527 -23.889 64.666 1.00 21.28 99 TYR C O 1
ATOM 5103 N N . PRO C 1 121 ? -10.405 -24.576 63.696 1.00 24.34 100 PRO C N 1
ATOM 5104 C CA . PRO C 1 121 ? -9.825 -24.369 62.360 1.00 24.89 100 PRO C CA 1
ATOM 5105 C C . PRO C 1 121 ? -9.476 -22.895 62.096 1.00 26.24 100 PRO C C 1
ATOM 5106 O O . PRO C 1 121 ? -8.662 -22.604 61.238 1.00 26.57 100 PRO C O 1
ATOM 5110 N N . ARG C 1 122 ? -10.061 -21.976 62.849 1.00 26.87 101 ARG C N 1
ATOM 5111 C CA . ARG C 1 122 ? -9.709 -20.569 62.772 1.00 27.99 101 ARG C CA 1
ATOM 5112 C C . ARG C 1 122 ? -9.696 -20.084 64.194 1.00 26.91 101 ARG C C 1
ATOM 5113 O O . ARG C 1 122 ? -10.341 -20.677 65.005 1.00 25.28 101 ARG C O 1
ATOM 5121 N N . PRO C 1 123 ? -9.005 -18.968 64.491 1.00 27.25 102 PRO C N 1
ATOM 5122 C CA . PRO C 1 123 ? -8.995 -18.469 65.868 1.00 27.16 102 PRO C CA 1
ATOM 5123 C C . PRO C 1 123 ? -10.382 -18.187 66.410 1.00 25.79 102 PRO C C 1
ATOM 5124 O O . PRO C 1 123 ? -11.166 -17.521 65.754 1.00 26.73 102 PRO C O 1
ATOM 5128 N N . MET C 1 124 ? -10.657 -18.641 67.620 1.00 24.39 103 MET C N 1
ATOM 5129 C CA . MET C 1 124 ? -11.929 -18.357 68.265 1.00 23.13 103 MET C CA 1
ATOM 5130 C C . MET C 1 124 ? -12.082 -16.872 68.550 1.00 22.21 103 MET C C 1
ATOM 5131 O O . MET C 1 124 ? -11.191 -16.220 69.115 1.00 22.69 103 MET C O 1
ATOM 5136 N N . GLN C 1 125 ? -13.245 -16.340 68.204 1.00 21.61 104 GLN C N 1
ATOM 5137 C CA . GLN C 1 125 ? -13.648 -15.019 68.630 1.00 21.33 104 GLN C CA 1
ATOM 5138 C C . GLN C 1 125 ? -14.720 -15.060 69.713 1.00 20.79 104 GLN C C 1
ATOM 5139 O O . GLN C 1 125 ? -15.033 -14.029 70.291 1.00 21.80 104 GLN C O 1
ATOM 5145 N N . THR C 1 126 ? -15.274 -16.238 69.980 1.00 19.09 105 THR C N 1
ATOM 5146 C CA . THR C 1 126 ? -16.294 -16.430 71.002 1.00 18.05 105 THR C CA 1
ATOM 5147 C C . THR C 1 126 ? -15.706 -16.993 72.281 1.00 18.31 105 THR C C 1
ATOM 5148 O O . THR C 1 126 ? -14.832 -17.888 72.258 1.00 17.89 105 THR C O 1
ATOM 5152 N N . VAL C 1 127 ? -16.239 -16.506 73.391 1.00 17.52 106 VAL C N 1
ATOM 5153 C CA . VAL C 1 127 ? -15.923 -16.966 74.716 1.00 18.26 106 VAL C CA 1
ATOM 5154 C C . VAL C 1 127 ? -17.207 -17.209 75.551 1.00 19.47 106 VAL C C 1
ATOM 5155 O O . VAL C 1 127 ? -18.165 -16.440 75.493 1.00 19.55 106 VAL C O 1
ATOM 5159 N N . VAL C 1 128 ? -17.208 -18.319 76.292 1.00 20.73 107 VAL C N 1
ATOM 5160 C CA . VAL C 1 128 ? -18.195 -18.620 77.325 1.00 20.84 107 VAL C CA 1
ATOM 5161 C C . VAL C 1 128 ? -17.467 -18.574 78.658 1.00 22.04 107 VAL C C 1
ATOM 5162 O O . VAL C 1 128 ? -16.377 -19.139 78.794 1.00 22.25 107 VAL C O 1
ATOM 5166 N N . ASP C 1 129 ? -18.049 -17.893 79.636 1.00 22.65 108 ASP C N 1
ATOM 5167 C CA . ASP C 1 129 ? -17.452 -17.771 80.965 1.00 23.06 108 ASP C CA 1
ATOM 5168 C C . ASP C 1 129 ? -18.547 -17.769 82.015 1.00 23.24 108 ASP C C 1
ATOM 5169 O O . ASP C 1 129 ? -19.706 -17.400 81.725 1.00 23.30 108 ASP C O 1
ATOM 5174 N N . VAL C 1 130 ? -18.191 -18.159 83.244 1.00 23.17 109 VAL C N 1
ATOM 5175 C CA . VAL C 1 130 ? -19.098 -18.062 84.400 1.00 23.21 109 VAL C CA 1
ATOM 5176 C C . VAL C 1 130 ? -18.321 -17.293 85.469 1.00 24.26 109 VAL C C 1
ATOM 5177 O O . VAL C 1 130 ? -17.883 -17.900 86.472 1.00 24.95 109 VAL C O 1
ATOM 5181 N N . PRO C 1 131 ? -18.104 -15.978 85.251 1.00 25.36 110 PRO C N 1
ATOM 5182 C CA . PRO C 1 131 ? -17.115 -15.227 86.059 1.00 25.69 110 PRO C CA 1
ATOM 5183 C C . PRO C 1 131 ? -17.251 -15.306 87.594 1.00 25.95 110 PRO C C 1
ATOM 5184 O O . PRO C 1 131 ? -16.217 -15.366 88.260 1.00 25.63 110 PRO C O 1
ATOM 5188 N N . PRO C 1 132 ? -18.488 -15.326 88.145 1.00 25.79 111 PRO C N 1
ATOM 5189 C CA . PRO C 1 132 ? -18.609 -15.381 89.624 1.00 26.19 111 PRO C CA 1
ATOM 5190 C C . PRO C 1 132 ? -18.137 -16.698 90.256 1.00 26.03 111 PRO C C 1
ATOM 5191 O O . PRO C 1 132 ? -17.663 -16.704 91.399 1.00 27.66 111 PRO C O 1
ATOM 5195 N N . LEU C 1 133 ? -18.182 -17.784 89.507 1.00 24.31 112 LEU C N 1
ATOM 5196 C CA . LEU C 1 133 ? -17.577 -19.031 89.943 1.00 23.49 112 LEU C CA 1
ATOM 5197 C C . LEU C 1 133 ? -16.153 -19.221 89.472 1.00 24.29 112 LEU C C 1
ATOM 5198 O O . LEU C 1 133 ? -15.331 -19.781 90.197 1.00 24.65 112 LEU C O 1
ATOM 5203 N N . GLY C 1 134 ? -15.848 -18.748 88.277 1.00 25.02 113 GLY C N 1
ATOM 5204 C CA . GLY C 1 134 ? -14.586 -19.041 87.674 1.00 26.78 113 GLY C CA 1
ATOM 5205 C C . GLY C 1 134 ? -13.433 -18.183 88.134 1.00 28.30 113 GLY C C 1
ATOM 5206 O O . GLY C 1 134 ? -12.284 -18.553 87.944 1.00 28.48 113 GLY C O 1
ATOM 5207 N N . ASN C 1 135 ? -13.731 -17.028 88.726 1.00 30.18 114 ASN C N 1
ATOM 5208 C CA . ASN C 1 135 ? -12.666 -16.123 89.166 1.00 31.82 114 ASN C CA 1
ATOM 5209 C C . ASN C 1 135 ? -12.149 -16.415 90.592 1.00 32.24 114 ASN C C 1
ATOM 5210 O O . ASN C 1 135 ? -11.153 -15.846 91.011 1.00 34.46 114 ASN C O 1
ATOM 5215 N N . GLN C 1 136 ? -12.803 -17.337 91.292 1.00 31.92 115 GLN C N 1
ATOM 5216 C CA . GLN C 1 136 ? -12.432 -17.755 92.645 1.00 31.58 115 GLN C CA 1
ATOM 5217 C C . GLN C 1 136 ? -11.426 -18.917 92.625 1.00 30.66 115 GLN C C 1
ATOM 5218 O O . GLN C 1 136 ? -11.315 -19.649 91.632 1.00 29.76 115 GLN C O 1
ATOM 5224 N N . ILE C 1 137 ? -10.737 -19.120 93.754 1.00 29.62 116 ILE C N 1
ATOM 5225 C CA . ILE C 1 137 ? -9.931 -20.314 93.998 1.00 28.92 116 ILE C CA 1
ATOM 5226 C C . ILE C 1 137 ? -8.872 -20.567 92.912 1.00 29.60 116 ILE C C 1
ATOM 5227 O O . ILE C 1 137 ? -7.974 -19.728 92.710 1.00 29.14 116 ILE C O 1
ATOM 5232 N N . GLU C 1 138 ? -8.975 -21.687 92.165 1.00 30.05 117 GLU C N 1
ATOM 5233 C CA . GLU C 1 138 ? -7.977 -22.008 91.163 1.00 30.20 117 GLU C CA 1
ATOM 5234 C C . GLU C 1 138 ? -7.925 -20.892 90.125 1.00 30.51 117 GLU C C 1
ATOM 5235 O O . GLU C 1 138 ? -6.857 -20.609 89.548 1.00 29.90 117 GLU C O 1
ATOM 5241 N N . GLY C 1 139 ? -9.068 -20.229 89.924 1.00 30.50 118 GLY C N 1
ATOM 5242 C CA . GLY C 1 139 ? -9.162 -19.095 89.003 1.00 31.27 118 GLY C CA 1
ATOM 5243 C C . GLY C 1 139 ? -8.397 -17.844 89.420 1.00 32.23 118 GLY C C 1
ATOM 5244 O O . GLY C 1 139 ? -8.093 -16.974 88.563 1.00 32.29 118 GLY C O 1
ATOM 5245 N N . GLU C 1 140 ? -8.119 -17.728 90.726 1.00 31.85 119 GLU C N 1
ATOM 5246 C CA . GLU C 1 140 ? -7.294 -16.645 91.251 1.00 32.45 119 GLU C CA 1
ATOM 5247 C C . GLU C 1 140 ? -5.821 -16.933 90.839 1.00 31.87 119 GLU C C 1
ATOM 5248 O O . GLU C 1 140 ? -5.073 -16.027 90.482 1.00 31.60 119 GLU C O 1
ATOM 5254 N N . ALA C 1 141 ? -5.409 -18.201 90.878 1.00 30.61 120 ALA C N 1
ATOM 5255 C CA . ALA C 1 141 ? -4.030 -18.580 90.487 1.00 29.76 120 ALA C CA 1
ATOM 5256 C C . ALA C 1 141 ? -3.866 -18.698 88.943 1.00 29.26 120 ALA C C 1
ATOM 5257 O O . ALA C 1 141 ? -2.761 -18.565 88.404 1.00 29.51 120 ALA C O 1
ATOM 5259 N N . ARG C 1 142 ? -4.957 -18.995 88.239 1.00 27.81 121 ARG C N 1
ATOM 5260 C CA . ARG C 1 142 ? -4.909 -19.162 86.787 1.00 27.48 121 ARG C CA 1
ATOM 5261 C C . ARG C 1 142 ? -5.939 -18.294 86.092 1.00 27.70 121 ARG C C 1
ATOM 5262 O O . ARG C 1 142 ? -7.010 -18.768 85.739 1.00 25.91 121 ARG C O 1
ATOM 5270 N N . PRO C 1 143 ? -5.627 -17.003 85.894 1.00 28.23 122 PRO C N 1
ATOM 5271 C CA . PRO C 1 143 ? -6.658 -16.096 85.344 1.00 28.28 122 PRO C CA 1
ATOM 5272 C C . PRO C 1 143 ? -7.125 -16.543 83.964 1.00 27.61 122 PRO C C 1
ATOM 5273 O O . PRO C 1 143 ? -6.298 -16.871 83.117 1.00 28.11 122 PRO C O 1
ATOM 5277 N N . GLY C 1 144 ? -8.436 -16.582 83.741 1.00 27.01 123 GLY C N 1
ATOM 5278 C CA . GLY C 1 144 ? -8.968 -17.001 82.445 1.00 25.72 123 GLY C CA 1
ATOM 5279 C C . GLY C 1 144 ? -9.121 -18.524 82.245 1.00 24.10 123 GLY C C 1
ATOM 5280 O O . GLY C 1 144 ? -9.739 -18.974 81.261 1.00 23.55 123 GLY C O 1
ATOM 5281 N N . HIS C 1 145 ? -8.594 -19.322 83.172 1.00 22.07 124 HIS C N 1
ATOM 5282 C CA . HIS C 1 145 ? -8.556 -20.776 82.994 1.00 20.58 124 HIS C CA 1
ATOM 5283 C C . HIS C 1 145 ? -9.961 -21.310 82.781 1.00 19.62 124 HIS C C 1
ATOM 5284 O O . HIS C 1 145 ? -10.179 -22.133 81.893 1.00 18.32 124 HIS C O 1
ATOM 5291 N N . PHE C 1 146 ? -10.902 -20.825 83.591 1.00 19.47 125 PHE C N 1
ATOM 5292 C CA . PHE C 1 146 ? -12.250 -21.349 83.537 1.00 19.53 125 PHE C CA 1
ATOM 5293 C C . PHE C 1 146 ? -13.058 -20.844 82.392 1.00 18.60 125 PHE C C 1
ATOM 5294 O O . PHE C 1 146 ? -13.987 -21.536 81.984 1.00 17.36 125 PHE C O 1
ATOM 5302 N N . ALA C 1 147 ? -12.688 -19.698 81.813 1.00 17.18 126 ALA C N 1
ATOM 5303 C CA . ALA C 1 147 ? -13.302 -19.343 80.532 1.00 17.16 126 ALA C CA 1
ATOM 5304 C C . ALA C 1 147 ? -12.878 -20.326 79.407 1.00 17.02 126 ALA C C 1
ATOM 5305 O O . ALA C 1 147 ? -13.701 -20.718 78.560 1.00 16.91 126 ALA C O 1
ATOM 5307 N N . GLY C 1 148 ? -11.604 -20.723 79.415 1.00 16.68 127 GLY C N 1
ATOM 5308 C CA . GLY C 1 148 ? -11.104 -21.776 78.506 1.00 17.73 127 GLY C CA 1
ATOM 5309 C C . GLY C 1 148 ? -11.892 -23.086 78.622 1.00 17.76 127 GLY C C 1
ATOM 5310 O O . GLY C 1 148 ? -12.284 -23.688 77.606 1.00 17.08 127 GLY C O 1
ATOM 5311 N N . VAL C 1 149 ? -12.127 -23.508 79.857 1.00 16.96 128 VAL C N 1
ATOM 5312 C CA . VAL C 1 149 ? -12.880 -24.719 80.128 1.00 16.50 128 VAL C CA 1
ATOM 5313 C C . VAL C 1 149 ? -14.347 -24.646 79.725 1.00 17.05 128 VAL C C 1
ATOM 5314 O O . VAL C 1 149 ? -14.865 -25.554 79.064 1.00 17.00 128 VAL C O 1
ATOM 5318 N N . ALA C 1 150 ? -15.027 -23.578 80.133 1.00 17.80 129 ALA C N 1
ATOM 5319 C CA . ALA C 1 150 ? -16.435 -23.361 79.777 1.00 17.44 129 ALA C CA 1
ATOM 5320 C C . ALA C 1 150 ? -16.638 -23.314 78.287 1.00 17.53 129 ALA C C 1
ATOM 5321 O O . ALA C 1 150 ? -17.620 -23.872 77.764 1.00 17.42 129 ALA C O 1
ATOM 5323 N N . THR C 1 151 ? -15.703 -22.644 77.608 1.00 17.14 130 THR C N 1
ATOM 5324 C CA . THR C 1 151 ? -15.752 -22.499 76.199 1.00 16.30 130 THR C CA 1
ATOM 5325 C C . THR C 1 151 ? -15.606 -23.834 75.512 1.00 16.72 130 THR C C 1
ATOM 5326 O O . THR C 1 151 ? -16.445 -24.187 74.688 1.00 16.25 130 THR C O 1
ATOM 5330 N N . VAL C 1 152 ? -14.583 -24.620 75.840 1.00 17.21 131 VAL C N 1
ATOM 5331 C CA . VAL C 1 152 ? -14.400 -25.886 75.111 1.00 16.32 131 VAL C CA 1
ATOM 5332 C C . VAL C 1 152 ? -15.478 -26.899 75.458 1.00 15.96 131 VAL C C 1
ATOM 5333 O O . VAL C 1 152 ? -15.888 -27.704 74.624 1.00 16.01 131 VAL C O 1
ATOM 5337 N N . VAL C 1 153 ? -15.949 -26.859 76.699 1.00 17.41 132 VAL C N 1
ATOM 5338 C CA . VAL C 1 153 ? -16.957 -27.829 77.143 1.00 16.30 132 VAL C CA 1
ATOM 5339 C C . VAL C 1 153 ? -18.279 -27.525 76.461 1.00 16.29 132 VAL C C 1
ATOM 5340 O O . VAL C 1 153 ? -18.946 -28.431 75.997 1.00 15.98 132 VAL C O 1
ATOM 5344 N N . SER C 1 154 ? -18.649 -26.257 76.371 1.00 16.97 133 SER C N 1
ATOM 5345 C CA . SER C 1 154 ? -19.834 -25.866 75.580 1.00 17.46 133 SER C CA 1
ATOM 5346 C C . SER C 1 154 ? -19.706 -26.336 74.138 1.00 17.57 133 SER C C 1
ATOM 5347 O O . SER C 1 154 ? -20.654 -26.843 73.571 1.00 18.26 133 SER C O 1
ATOM 5350 N N . LYS C 1 155 ? -18.558 -26.138 73.524 1.00 17.71 134 LYS C N 1
ATOM 5351 C CA . LYS C 1 155 ? -18.369 -26.572 72.118 1.00 18.05 134 LYS C CA 1
ATOM 5352 C C . LYS C 1 155 ? -18.485 -28.108 71.950 1.00 17.79 134 LYS C C 1
ATOM 5353 O O . LYS C 1 155 ? -19.151 -28.609 71.059 1.00 17.84 134 LYS C O 1
ATOM 5359 N N . LEU C 1 156 ? -17.855 -28.847 72.848 1.00 18.02 135 LEU C N 1
ATOM 5360 C CA . LEU C 1 156 ? -17.912 -30.302 72.819 1.00 17.51 135 LEU C CA 1
ATOM 5361 C C . LEU C 1 156 ? -19.323 -30.850 73.010 1.00 17.31 135 LEU C C 1
ATOM 5362 O O . LEU C 1 156 ? -19.685 -31.854 72.360 1.00 17.39 135 LEU C O 1
ATOM 5367 N N . PHE C 1 157 ? -20.112 -30.205 73.867 1.00 16.54 136 PHE C N 1
ATOM 5368 C CA . PHE C 1 157 ? -21.494 -30.625 74.073 1.00 16.19 136 PHE C CA 1
ATOM 5369 C C . PHE C 1 157 ? -22.281 -30.364 72.797 1.00 17.46 136 PHE C C 1
ATOM 5370 O O . PHE C 1 157 ? -23.130 -31.165 72.414 1.00 17.95 136 PHE C O 1
ATOM 5378 N N . ASN C 1 158 ? -22.014 -29.233 72.115 1.00 17.97 137 ASN C N 1
ATOM 5379 C CA . ASN C 1 158 ? -22.617 -28.985 70.787 1.00 18.03 137 ASN C CA 1
ATOM 5380 C C . ASN C 1 158 ? -22.230 -29.990 69.719 1.00 18.37 137 ASN C C 1
ATOM 5381 O O . ASN C 1 158 ? -23.025 -30.357 68.881 1.00 18.29 137 ASN C O 1
ATOM 5386 N N . ILE C 1 159 ? -20.966 -30.357 69.708 1.00 19.38 138 ILE C N 1
ATOM 5387 C CA . ILE C 1 159 ? -20.421 -31.298 68.729 1.00 18.84 138 ILE C CA 1
ATOM 5388 C C . ILE C 1 159 ? -20.994 -32.672 69.004 1.00 18.79 138 ILE C C 1
ATOM 5389 O O . ILE C 1 159 ? -21.456 -33.338 68.094 1.00 17.43 138 ILE C O 1
ATOM 5394 N N . VAL C 1 160 ? -20.912 -33.113 70.254 1.00 19.14 139 VAL C N 1
ATOM 5395 C CA . VAL C 1 160 ? -21.317 -34.479 70.610 1.00 19.54 139 VAL C CA 1
ATOM 5396 C C . VAL C 1 160 ? -22.864 -34.690 70.815 1.00 21.19 139 VAL C C 1
ATOM 5397 O O . VAL C 1 160 ? -23.417 -35.755 70.492 1.00 21.97 139 VAL C O 1
ATOM 5401 N N . GLY C 1 161 ? -23.551 -33.675 71.335 1.00 21.10 140 GLY C N 1
ATOM 5402 C CA . GLY C 1 161 ? -24.965 -33.775 71.678 1.00 20.80 140 GLY C CA 1
ATOM 5403 C C . GLY C 1 161 ? -25.319 -34.981 72.529 1.00 20.87 140 GLY C C 1
ATOM 5404 O O . GLY C 1 161 ? -26.175 -35.792 72.143 1.00 20.02 140 GLY C O 1
ATOM 5405 N N . PRO C 1 162 ? -24.650 -35.133 73.680 1.00 20.10 141 PRO C N 1
ATOM 5406 C CA . PRO C 1 162 ? -24.850 -36.318 74.463 1.00 19.51 141 PRO C CA 1
ATOM 5407 C C . PRO C 1 162 ? -26.122 -36.241 75.326 1.00 20.41 141 PRO C C 1
ATOM 5408 O O . PRO C 1 162 ? -26.633 -35.150 75.569 1.00 19.93 141 PRO C O 1
ATOM 5412 N N . ASP C 1 163 ? -26.593 -37.380 75.830 1.00 20.44 142 ASP C N 1
ATOM 5413 C CA . ASP C 1 163 ? -27.659 -37.373 76.830 1.00 21.03 142 ASP C CA 1
ATOM 5414 C C . ASP C 1 163 ? -27.115 -37.090 78.243 1.00 20.07 142 ASP C C 1
ATOM 5415 O O . ASP C 1 163 ? -27.757 -36.421 79.053 1.00 18.58 142 ASP C O 1
ATOM 5420 N N . ALA C 1 164 ? -25.904 -37.571 78.522 1.00 19.71 143 ALA C N 1
ATOM 5421 C CA . ALA C 1 164 ? -25.265 -37.349 79.814 1.00 19.20 143 ALA C CA 1
ATOM 5422 C C . ALA C 1 164 ? -23.744 -37.207 79.658 1.00 19.28 143 ALA C C 1
ATOM 5423 O O . ALA C 1 164 ? -23.131 -37.782 78.747 1.00 18.57 143 ALA C O 1
ATOM 5425 N N . ALA C 1 165 ? -23.153 -36.416 80.541 1.00 18.85 144 ALA C N 1
ATOM 5426 C CA . ALA C 1 165 ? -21.718 -36.195 80.532 1.00 18.79 144 ALA C CA 1
ATOM 5427 C C . ALA C 1 165 ? -21.206 -36.383 81.940 1.00 18.40 144 ALA C C 1
ATOM 5428 O O . ALA C 1 165 ? -21.878 -36.008 82.901 1.00 17.06 144 ALA C O 1
ATOM 5430 N N . TYR C 1 166 ? -19.989 -36.924 82.029 1.00 19.36 145 TYR C N 1
ATOM 5431 C CA . TYR C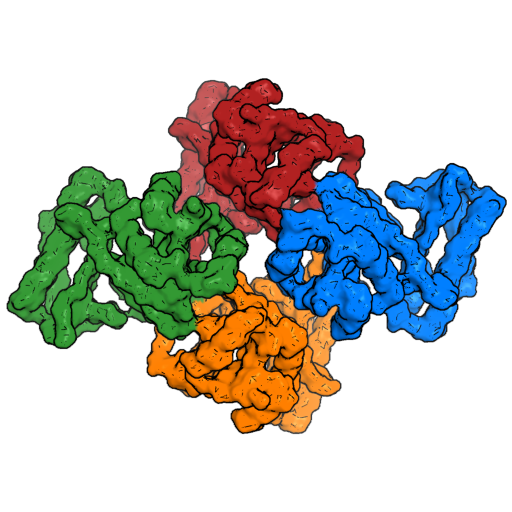 1 166 ? -19.368 -37.385 83.250 1.00 19.96 145 TYR C CA 1
ATOM 5432 C C . TYR C 1 166 ? -18.116 -36.627 83.572 1.00 20.53 145 TYR C C 1
ATOM 5433 O O . TYR C 1 166 ? -17.195 -36.589 82.761 1.00 19.64 145 TYR C O 1
ATOM 5442 N N . PHE C 1 167 ? -18.069 -36.094 84.805 1.00 21.32 146 PHE C N 1
ATOM 5443 C CA . PHE C 1 167 ? -16.966 -35.247 85.272 1.00 22.10 146 PHE C CA 1
ATOM 5444 C C . PHE C 1 167 ? -16.479 -35.722 86.641 1.00 23.43 146 PHE C C 1
ATOM 5445 O O . PHE C 1 167 ? -17.266 -36.208 87.463 1.00 23.44 146 PHE C O 1
ATOM 5453 N N . GLY C 1 168 ? -15.171 -35.633 86.870 1.00 24.40 147 GLY C N 1
ATOM 5454 C CA . GLY C 1 168 ? -14.568 -36.019 88.178 1.00 24.46 147 GLY C CA 1
ATOM 5455 C C . GLY C 1 168 ? -14.758 -34.920 89.205 1.00 24.06 147 GLY C C 1
ATOM 5456 O O . GLY C 1 168 ? -14.600 -33.752 88.909 1.00 25.15 147 GLY C O 1
ATOM 5457 N N . GLU C 1 169 ? -15.098 -35.292 90.427 1.00 24.41 148 GLU C N 1
ATOM 5458 C CA . GLU C 1 169 ? -15.236 -34.349 91.513 1.00 24.13 148 GLU C CA 1
ATOM 5459 C C . GLU C 1 169 ? -13.886 -33.882 91.973 1.00 22.95 148 GLU C C 1
ATOM 5460 O O . GLU C 1 169 ? -13.806 -32.945 92.766 1.00 23.65 148 GLU C O 1
ATOM 5466 N N . LYS C 1 170 ? -12.812 -34.505 91.501 1.00 22.19 149 LYS C N 1
ATOM 5467 C CA . LYS C 1 170 ? -11.498 -34.016 91.865 1.00 22.24 149 LYS C CA 1
ATOM 5468 C C . LYS C 1 170 ? -11.317 -32.584 91.397 1.00 20.55 149 LYS C C 1
ATOM 5469 O O . LYS C 1 170 ? -10.716 -31.783 92.093 1.00 18.98 149 LYS C O 1
ATOM 5475 N N . ASP C 1 171 ? -11.852 -32.262 90.228 1.00 20.22 150 ASP C N 1
ATOM 5476 C CA . ASP C 1 171 ? -11.860 -30.903 89.763 1.00 20.70 150 ASP C CA 1
ATOM 5477 C C . ASP C 1 171 ? -13.201 -30.326 90.184 1.00 20.31 150 ASP C C 1
ATOM 5478 O O . ASP C 1 171 ? -14.115 -30.104 89.359 1.00 18.89 150 ASP C O 1
ATOM 5483 N N . PHE C 1 172 ? -13.290 -30.071 91.494 1.00 21.39 151 PHE C N 1
ATOM 5484 C CA . PHE C 1 172 ? -14.564 -29.740 92.125 1.00 21.51 151 PHE C CA 1
ATOM 5485 C C . PHE C 1 172 ? -15.127 -28.446 91.563 1.00 21.24 151 PHE C C 1
ATOM 5486 O O . PHE C 1 172 ? -16.268 -28.412 91.113 1.00 21.67 151 PHE C O 1
ATOM 5494 N N . GLN C 1 173 ? -14.337 -27.386 91.592 1.00 20.69 152 GLN C N 1
ATOM 5495 C CA . GLN C 1 173 ? -14.768 -26.109 91.031 1.00 21.18 152 GLN C CA 1
ATOM 5496 C C . GLN C 1 173 ? -15.196 -26.229 89.568 1.00 21.60 152 GLN C C 1
ATOM 5497 O O . GLN C 1 173 ? -16.204 -25.646 89.138 1.00 21.72 152 GLN C O 1
ATOM 5503 N N . GLN C 1 174 ? -14.453 -26.998 88.788 1.00 21.19 153 GLN C N 1
ATOM 5504 C CA . GLN C 1 174 ? -14.838 -27.168 87.388 1.00 21.19 153 GLN C CA 1
ATOM 5505 C C . GLN C 1 174 ? -16.245 -27.741 87.288 1.00 20.26 153 GLN C C 1
ATOM 5506 O O . GLN C 1 174 ? -17.035 -27.269 86.502 1.00 19.89 153 GLN C O 1
ATOM 5512 N N . LEU C 1 175 ? -16.540 -28.744 88.103 1.00 19.32 154 LEU C N 1
ATOM 5513 C CA . LEU C 1 175 ? -17.848 -29.366 88.116 1.00 19.70 154 LEU C CA 1
ATOM 5514 C C . LEU C 1 175 ? -18.944 -28.362 88.514 1.00 19.52 154 LEU C C 1
ATOM 5515 O O . LEU C 1 175 ? -19.992 -28.308 87.872 1.00 18.51 154 LEU C O 1
ATOM 5520 N N . VAL C 1 176 ? -18.680 -27.551 89.537 1.00 18.14 155 VAL C N 1
ATOM 5521 C CA . VAL C 1 176 ? -19.661 -26.568 89.954 1.00 17.37 155 VAL C CA 1
ATOM 5522 C C . VAL C 1 176 ? -19.953 -25.612 88.813 1.00 18.20 155 VAL C C 1
ATOM 5523 O O . VAL C 1 176 ? -21.103 -25.300 88.509 1.00 18.31 155 VAL C O 1
ATOM 5527 N N . ILE C 1 177 ? -18.903 -25.188 88.130 1.00 18.44 156 ILE C N 1
ATOM 5528 C CA . ILE C 1 177 ? -19.040 -24.282 87.005 1.00 18.27 156 ILE C CA 1
ATOM 5529 C C . ILE C 1 177 ? -19.805 -24.930 85.840 1.00 18.57 156 ILE C C 1
ATOM 5530 O O . ILE C 1 177 ? -20.689 -24.311 85.264 1.00 18.49 156 ILE C O 1
ATOM 5535 N N . ILE C 1 178 ? -19.434 -26.156 85.463 1.00 18.11 157 ILE C N 1
ATOM 5536 C CA . ILE C 1 178 ? -20.126 -26.839 84.377 1.00 17.41 157 ILE C CA 1
ATOM 5537 C C . ILE C 1 178 ? -21.638 -27.087 84.690 1.00 18.05 157 ILE C C 1
ATOM 5538 O O . ILE C 1 178 ? -22.489 -26.910 83.833 1.00 16.85 157 ILE C O 1
ATOM 5543 N N . ARG C 1 179 ? -21.970 -27.454 85.920 1.00 18.37 158 ARG C N 1
ATOM 5544 C CA . ARG C 1 179 ? -23.385 -27.621 86.289 1.00 18.65 158 ARG C CA 1
ATOM 5545 C C . ARG C 1 179 ? -24.107 -26.281 86.150 1.00 18.85 158 ARG C C 1
ATOM 5546 O O . ARG C 1 179 ? -25.202 -26.224 85.621 1.00 17.48 158 ARG C O 1
ATOM 5554 N N . ARG C 1 180 ? -23.483 -25.203 86.639 1.00 18.20 159 ARG C N 1
ATOM 5555 C CA A ARG C 1 180 ? -24.095 -23.896 86.547 0.00 19.66 159 ARG C CA 1
ATOM 5556 C CA B ARG C 1 180 ? -24.095 -23.891 86.533 1.00 18.76 159 ARG C CA 1
ATOM 5557 C C . ARG C 1 180 ? -24.268 -23.436 85.076 1.00 19.18 159 ARG C C 1
ATOM 5558 O O . ARG C 1 180 ? -25.318 -22.922 84.700 1.00 18.26 159 ARG C O 1
ATOM 5573 N N . MET C 1 181 ? -23.235 -23.632 84.261 1.00 18.68 160 MET C N 1
ATOM 5574 C CA . MET C 1 181 ? -23.300 -23.307 82.834 1.00 18.74 160 MET C CA 1
ATOM 5575 C C . MET C 1 181 ? -24.426 -24.084 82.112 1.00 18.07 160 MET C C 1
ATOM 5576 O O . MET C 1 181 ? -25.151 -23.551 81.293 1.00 17.08 160 MET C O 1
ATOM 5581 N N . VAL C 1 182 ? -24.573 -25.349 82.462 1.00 19.85 161 VAL C N 1
ATOM 5582 C CA . VAL C 1 182 ? -25.575 -26.212 81.879 1.00 18.62 161 VAL C CA 1
ATOM 5583 C C . VAL C 1 182 ? -26.980 -25.716 82.265 1.00 19.88 161 VAL C C 1
ATOM 5584 O O . VAL C 1 182 ? -27.841 -25.612 81.402 1.00 19.08 161 VAL C O 1
ATOM 5588 N N . ASP C 1 183 ? -27.203 -25.392 83.539 1.00 20.22 162 ASP C N 1
ATOM 5589 C CA A ASP C 1 183 ? -28.493 -24.866 84.004 0.50 20.70 162 ASP C CA 1
ATOM 5590 C CA B ASP C 1 183 ? -28.512 -24.872 83.990 0.50 20.93 162 ASP C CA 1
ATOM 5591 C C . ASP C 1 183 ? -28.789 -23.517 83.356 1.00 20.33 162 ASP C C 1
ATOM 5592 O O . ASP C 1 183 ? -29.822 -23.339 82.737 1.00 22.71 162 ASP C O 1
ATOM 5601 N N . ASP C 1 184 ? -27.865 -22.570 83.505 1.00 19.97 163 ASP C N 1
ATOM 5602 C CA . ASP C 1 184 ? -27.968 -21.224 82.917 1.00 20.34 163 ASP C CA 1
ATOM 5603 C C . ASP C 1 184 ? -28.258 -21.252 81.396 1.00 19.07 163 ASP C C 1
ATOM 5604 O O . ASP C 1 184 ? -29.071 -20.511 80.892 1.00 18.37 163 ASP C O 1
ATOM 5609 N N . MET C 1 185 ? -27.580 -22.105 80.661 1.00 19.09 164 MET C N 1
ATOM 5610 C CA . MET C 1 185 ? -27.708 -22.058 79.202 1.00 18.38 164 MET C CA 1
ATOM 5611 C C . MET C 1 185 ? -28.742 -23.071 78.678 1.00 18.22 164 MET C C 1
ATOM 5612 O O . MET C 1 185 ? -28.869 -23.238 77.467 1.00 17.78 164 MET C O 1
ATOM 5617 N N . ALA C 1 186 ? -29.467 -23.733 79.588 1.00 17.80 165 ALA C N 1
ATOM 5618 C CA . ALA C 1 186 ? -30.467 -24.763 79.255 1.00 17.81 165 ALA C CA 1
ATOM 5619 C C . ALA C 1 186 ? -29.899 -25.820 78.302 1.00 17.71 165 ALA C C 1
ATOM 5620 O O . ALA C 1 186 ? -30.599 -26.278 77.395 1.00 17.07 165 ALA C O 1
ATOM 5622 N N . ILE C 1 187 ? -28.651 -26.221 78.521 1.00 17.49 166 ILE C N 1
ATOM 5623 C CA . ILE C 1 187 ? -28.007 -27.256 77.691 1.00 17.72 166 ILE C CA 1
ATOM 5624 C C . ILE C 1 187 ? -28.620 -28.606 78.082 1.00 19.34 166 ILE C C 1
ATOM 5625 O O . ILE C 1 187 ? -28.662 -28.953 79.276 1.00 19.51 166 ILE C O 1
ATOM 5630 N N . PRO C 1 188 ? -29.139 -29.362 77.105 1.00 20.53 167 PRO C N 1
ATOM 5631 C CA . PRO C 1 188 ? -29.929 -30.522 77.470 1.00 20.98 167 PRO C CA 1
ATOM 5632 C C . PRO C 1 188 ? -29.031 -31.736 77.682 1.00 21.86 167 PRO C C 1
ATOM 5633 O O . PRO C 1 188 ? -29.095 -32.675 76.922 1.00 22.56 167 PRO C O 1
ATOM 5637 N N . VAL C 1 189 ? -28.171 -31.675 78.696 1.00 21.43 168 VAL C N 1
ATOM 5638 C CA . VAL C 1 189 ? -27.291 -32.758 79.074 1.00 20.94 168 VAL C CA 1
ATOM 5639 C C . VAL C 1 189 ? -27.392 -32.970 80.597 1.00 22.41 168 VAL C C 1
ATOM 5640 O O . VAL C 1 189 ? -27.279 -32.009 81.391 1.00 22.11 168 VAL C O 1
ATOM 5644 N N . ARG C 1 190 ? -27.557 -34.226 81.007 1.00 21.97 169 ARG C N 1
ATOM 5645 C CA . ARG C 1 190 ? -27.471 -34.576 82.400 1.00 22.23 169 ARG C CA 1
ATOM 5646 C C . ARG C 1 190 ? -25.993 -34.636 82.799 1.00 21.82 169 ARG C C 1
ATOM 5647 O O . ARG C 1 190 ? -25.207 -35.341 82.164 1.00 21.77 169 ARG C O 1
ATOM 5655 N N . ILE C 1 191 ? -25.615 -33.905 83.844 1.00 20.88 170 ILE C N 1
ATOM 5656 C CA . ILE C 1 191 ? -24.223 -33.857 84.329 1.00 20.85 170 ILE C CA 1
ATOM 5657 C C . ILE C 1 191 ? -24.018 -34.778 85.541 1.00 20.49 170 ILE C C 1
ATOM 5658 O O . ILE C 1 191 ? -24.701 -34.638 86.557 1.00 20.88 170 ILE C O 1
ATOM 5663 N N . VAL C 1 192 ? -23.092 -35.721 85.432 1.00 20.20 171 VAL C N 1
ATOM 5664 C CA . VAL C 1 192 ? -22.836 -36.654 86.516 1.00 20.48 171 VAL C CA 1
ATOM 5665 C C . VAL C 1 192 ? -21.455 -36.423 87.103 1.00 21.16 171 VAL C C 1
ATOM 5666 O O . VAL C 1 192 ? -20.461 -36.462 86.381 1.00 21.14 171 VAL C O 1
ATOM 5670 N N . GLY C 1 193 ? -21.418 -36.161 88.412 1.00 20.60 172 GLY C N 1
ATOM 5671 C CA . GLY C 1 193 ? -20.179 -36.079 89.168 1.00 21.87 172 GLY C CA 1
ATOM 5672 C C . GLY C 1 193 ? -19.720 -37.419 89.687 1.00 23.12 172 GLY C C 1
ATOM 5673 O O . GLY C 1 193 ? -20.522 -38.196 90.236 1.00 23.83 172 GLY C O 1
ATOM 5674 N N . VAL C 1 194 ? -18.438 -37.714 89.514 1.00 22.74 173 VAL C N 1
ATOM 5675 C CA . VAL C 1 194 ? -17.900 -39.013 89.908 1.00 22.87 173 VAL C CA 1
ATOM 5676 C C . VAL C 1 194 ? -16.874 -38.757 90.992 1.00 24.00 173 VAL C C 1
ATOM 5677 O O . VAL C 1 194 ? -16.005 -37.869 90.887 1.00 22.76 173 VAL C O 1
ATOM 5681 N N . GLU C 1 195 ? -17.031 -39.497 92.069 1.00 25.01 174 GLU C N 1
ATOM 5682 C CA . GLU C 1 195 ? -16.164 -39.398 93.214 1.00 27.16 174 GLU C CA 1
ATOM 5683 C C . GLU C 1 195 ? -14.702 -39.546 92.822 1.00 26.24 174 GLU C C 1
ATOM 5684 O O . GLU C 1 195 ? -14.356 -40.400 92.019 1.00 25.90 174 GLU C O 1
ATOM 5690 N N . THR C 1 196 ? -13.861 -38.738 93.444 1.00 26.34 175 THR C N 1
ATOM 5691 C CA . THR C 1 196 ? -12.414 -38.771 93.235 1.00 26.01 175 THR C CA 1
ATOM 5692 C C . THR C 1 196 ? -11.775 -40.152 93.412 1.00 25.40 175 THR C C 1
ATOM 5693 O O . THR C 1 196 ? -11.935 -40.793 94.432 1.00 24.38 175 THR C O 1
ATOM 5697 N N . VAL C 1 197 ? -11.058 -40.597 92.382 1.00 25.05 176 VAL C N 1
ATOM 5698 C CA . VAL C 1 197 ? -10.272 -41.822 92.432 1.00 24.31 176 VAL C CA 1
ATOM 5699 C C . VAL C 1 197 ? -8.831 -41.494 92.859 1.00 24.86 176 VAL C C 1
ATOM 5700 O O . VAL C 1 197 ? -8.210 -40.511 92.369 1.00 22.69 176 VAL C O 1
ATOM 5704 N N . ARG C 1 198 ? -8.315 -42.329 93.765 1.00 24.25 177 ARG C N 1
ATOM 5705 C CA . ARG C 1 198 ? -7.061 -42.082 94.425 1.00 25.42 177 ARG C CA 1
ATOM 5706 C C . ARG C 1 198 ? -6.075 -43.229 94.236 1.00 25.59 17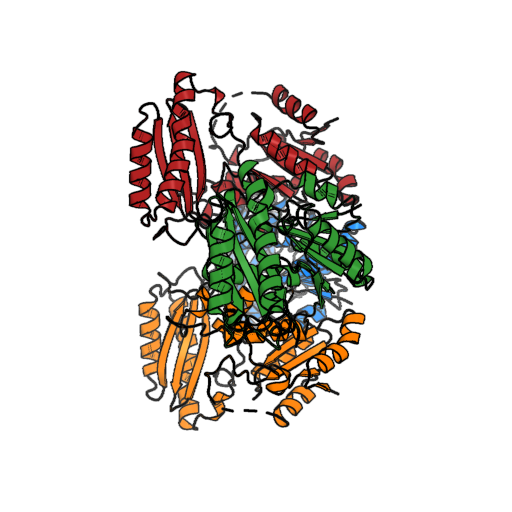7 ARG C C 1
ATOM 5707 O O . ARG C 1 198 ? -6.466 -44.389 94.090 1.00 24.90 177 ARG C O 1
ATOM 5715 N N . GLU C 1 199 ? -4.795 -42.886 94.270 1.00 26.99 178 GLU C N 1
ATOM 5716 C CA . GLU C 1 199 ? -3.726 -43.861 94.232 1.00 27.93 178 GLU C CA 1
ATOM 5717 C C . GLU C 1 199 ? -3.654 -44.461 95.638 1.00 29.21 178 GLU C C 1
ATOM 5718 O O . GLU C 1 199 ? -4.318 -43.972 96.560 1.00 26.20 178 GLU C O 1
ATOM 5724 N N . ASP C 1 200 ? -2.853 -45.522 95.816 1.00 30.93 179 ASP C N 1
ATOM 5725 C CA . ASP C 1 200 ? -2.870 -46.293 97.079 1.00 32.71 179 ASP C CA 1
ATOM 5726 C C . ASP C 1 200 ? -2.541 -45.515 98.357 1.00 31.28 179 ASP C C 1
ATOM 5727 O O . ASP C 1 200 ? -3.072 -45.825 99.425 1.00 32.58 179 ASP C O 1
ATOM 5732 N N . ASP C 1 201 ? -1.711 -44.485 98.260 1.00 29.77 180 ASP C N 1
ATOM 5733 C CA . ASP C 1 201 ? -1.399 -43.643 99.401 1.00 28.75 180 ASP C CA 1
ATOM 5734 C C . ASP C 1 201 ? -2.343 -42.409 99.533 1.00 27.66 180 ASP C C 1
ATOM 5735 O O . ASP C 1 201 ? -2.031 -41.472 100.281 1.00 26.93 180 ASP C O 1
ATOM 5740 N N . GLY C 1 202 ? -3.434 -42.368 98.765 1.00 26.34 181 GLY C N 1
ATOM 5741 C CA . GLY C 1 202 ? -4.404 -41.257 98.839 1.00 25.07 181 GLY C CA 1
ATOM 5742 C C . GLY C 1 202 ? -4.236 -40.107 97.834 1.00 24.52 181 GLY C C 1
ATOM 5743 O O . GLY C 1 202 ? -5.129 -39.260 97.723 1.00 23.79 181 GLY C O 1
ATOM 5744 N N . LEU C 1 203 ? -3.127 -40.054 97.099 1.00 22.67 182 LEU C N 1
ATOM 5745 C CA . LEU C 1 203 ? -2.955 -38.991 96.111 1.00 21.89 182 LEU C CA 1
ATOM 5746 C C . LEU C 1 203 ? -4.034 -39.077 95.041 1.00 21.71 182 LEU C C 1
ATOM 5747 O O . LEU C 1 203 ? -4.198 -40.127 94.431 1.00 21.88 182 LEU C O 1
ATOM 5752 N N . ALA C 1 204 ? -4.762 -37.978 94.805 1.00 20.72 183 ALA C N 1
ATOM 5753 C CA . ALA C 1 204 ? -5.767 -37.968 93.733 1.00 20.79 183 ALA C CA 1
ATOM 5754 C C . ALA C 1 204 ? -5.141 -38.298 92.404 1.00 21.20 183 ALA C C 1
ATOM 5755 O O . ALA C 1 204 ? -4.092 -37.756 92.077 1.00 21.41 183 ALA C O 1
ATOM 5757 N N . CYS C 1 205 ? -5.775 -39.205 91.655 1.00 21.59 184 CYS C N 1
ATOM 5758 C CA . CYS C 1 205 ? -5.275 -39.575 90.335 1.00 23.48 184 CYS C CA 1
ATOM 5759 C C . CYS C 1 205 ? -5.321 -38.333 89.442 1.00 23.57 184 CYS C C 1
ATOM 5760 O O . CYS C 1 205 ? -6.273 -37.577 89.478 1.00 23.61 184 CYS C O 1
ATOM 5763 N N . SER C 1 206 ? -4.252 -38.107 88.700 1.00 23.51 185 SER C N 1
ATOM 5764 C CA . SER C 1 206 ? -4.154 -36.948 87.825 1.00 22.73 185 SER C CA 1
ATOM 5765 C C . SER C 1 206 ? -3.055 -37.220 86.809 1.00 22.39 185 SER C C 1
ATOM 5766 O O . SER C 1 206 ? -1.979 -37.751 87.139 1.00 21.38 185 SER C O 1
ATOM 5769 N N . SER C 1 207 ? -3.323 -36.870 85.561 1.00 22.34 186 SER C N 1
ATOM 5770 C CA . SER C 1 207 ? -2.325 -37.059 84.503 1.00 21.78 186 SER C CA 1
ATOM 5771 C C . SER C 1 207 ? -1.055 -36.307 84.771 1.00 21.24 186 SER C C 1
ATOM 5772 O O . SER C 1 207 ? 0.024 -36.752 84.403 1.00 21.28 186 SER C O 1
ATOM 5775 N N . ARG C 1 208 ? -1.160 -35.158 85.418 1.00 21.74 187 ARG C N 1
ATOM 5776 C CA . ARG C 1 208 ? 0.045 -34.407 85.794 1.00 21.39 187 ARG C CA 1
ATOM 5777 C C . ARG C 1 208 ? 0.898 -35.094 86.871 1.00 21.29 187 ARG C C 1
ATOM 5778 O O . ARG C 1 208 ? 2.032 -34.655 87.113 1.00 21.87 187 ARG C O 1
ATOM 5786 N N . ASN C 1 209 ? 0.383 -36.145 87.529 1.00 21.13 188 ASN C N 1
ATOM 5787 C CA . ASN C 1 209 ? 1.168 -36.832 88.528 1.00 21.22 188 ASN C CA 1
ATOM 5788 C C . ASN C 1 209 ? 2.455 -37.390 87.893 1.00 21.96 188 ASN C C 1
ATOM 5789 O O . ASN C 1 209 ? 3.444 -37.532 88.570 1.00 22.41 188 ASN C O 1
ATOM 5794 N N . VAL C 1 210 ? 2.428 -37.634 86.581 1.00 22.52 189 VAL C N 1
ATOM 5795 C CA . VAL C 1 210 ? 3.576 -38.171 85.875 1.00 22.24 189 VAL C CA 1
ATOM 5796 C C . VAL C 1 210 ? 4.767 -37.214 85.921 1.00 22.23 189 VAL C C 1
ATOM 5797 O O . VAL C 1 210 ? 5.887 -37.656 85.831 1.00 21.46 189 VAL C O 1
ATOM 5801 N N . TYR C 1 211 ? 4.532 -35.914 86.100 1.00 22.22 190 TYR C N 1
ATOM 5802 C CA . TYR C 1 211 ? 5.645 -34.955 86.262 1.00 21.51 190 TYR C CA 1
ATOM 5803 C C . TYR C 1 211 ? 6.473 -35.205 87.505 1.00 20.76 190 TYR C C 1
ATOM 5804 O O . TYR C 1 211 ? 7.634 -34.788 87.571 1.00 19.42 190 TYR C O 1
ATOM 5813 N N . LEU C 1 212 ? 5.864 -35.820 88.521 1.00 20.68 191 LEU C N 1
ATOM 5814 C CA . LEU C 1 212 ? 6.501 -35.869 89.835 1.00 20.15 191 LEU C CA 1
ATOM 5815 C C . LEU C 1 212 ? 7.696 -36.816 89.816 1.00 21.50 191 LEU C C 1
ATOM 5816 O O . LEU C 1 212 ? 7.562 -37.985 89.461 1.00 20.95 191 LEU C O 1
ATOM 5821 N N . THR C 1 213 ? 8.849 -36.280 90.226 1.00 22.19 192 THR C N 1
ATOM 5822 C CA . THR C 1 213 ? 10.054 -37.069 90.422 1.00 22.15 192 THR C CA 1
ATOM 5823 C C . THR C 1 213 ? 9.817 -37.975 91.606 1.00 22.58 192 THR C C 1
ATOM 5824 O O . THR C 1 213 ? 8.898 -37.736 92.385 1.00 22.79 192 THR C O 1
ATOM 5828 N N . PRO C 1 214 ? 10.665 -39.008 91.788 1.00 22.12 193 PRO C N 1
ATOM 5829 C CA . PRO C 1 214 ? 10.420 -39.799 92.991 1.00 21.77 193 PRO C CA 1
ATOM 5830 C C . PRO C 1 214 ? 10.317 -39.021 94.318 1.00 21.14 193 PRO C C 1
ATOM 5831 O O . PRO C 1 214 ? 9.395 -39.256 95.107 1.00 20.61 193 PRO C O 1
ATOM 5835 N N . GLU C 1 215 ? 11.226 -38.108 94.583 1.00 21.27 194 GLU C N 1
ATOM 5836 C CA . GLU C 1 215 ? 11.147 -37.410 95.829 1.00 22.66 194 GLU C CA 1
ATOM 5837 C C . GLU C 1 215 ? 9.896 -36.510 95.938 1.00 22.62 194 GLU C C 1
ATOM 5838 O O . GLU C 1 215 ? 9.329 -36.391 97.020 1.00 22.84 194 GLU C O 1
ATOM 5844 N N . GLN C 1 216 ? 9.473 -35.912 94.826 1.00 22.21 195 GLN C N 1
ATOM 5845 C CA . GLN C 1 216 ? 8.260 -35.056 94.798 1.00 22.27 195 GLN C CA 1
ATOM 5846 C C . GLN C 1 216 ? 7.006 -35.890 95.037 1.00 21.96 195 GLN C C 1
ATOM 5847 O O . GLN C 1 216 ? 6.077 -35.475 95.746 1.00 21.12 195 GLN C O 1
ATOM 5853 N N . ARG C 1 217 ? 6.996 -37.082 94.444 1.00 22.33 196 ARG C N 1
ATOM 5854 C CA . ARG C 1 217 ? 5.883 -37.995 94.581 1.00 23.62 196 ARG C CA 1
ATOM 5855 C C . ARG C 1 217 ? 5.746 -38.454 96.013 1.00 25.03 196 ARG C C 1
ATOM 5856 O O . ARG C 1 217 ? 4.639 -38.627 96.513 1.00 26.65 196 ARG C O 1
ATOM 5864 N N . ARG C 1 218 ? 6.860 -38.635 96.706 1.00 26.64 197 ARG C N 1
ATOM 5865 C CA . ARG C 1 218 ? 6.811 -39.014 98.096 1.00 27.23 197 ARG C CA 1
ATOM 5866 C C . ARG C 1 218 ? 6.295 -37.822 98.929 1.00 26.71 197 ARG C C 1
ATOM 5867 O O . ARG C 1 218 ? 5.519 -38.007 99.840 1.00 26.88 197 ARG C O 1
ATOM 5875 N N . ALA C 1 219 ? 6.737 -36.611 98.609 1.00 26.32 198 ALA C N 1
ATOM 5876 C CA . ALA C 1 219 ? 6.312 -35.408 99.316 1.00 26.49 198 ALA C CA 1
ATOM 5877 C C . ALA C 1 219 ? 4.820 -35.119 99.130 1.00 26.58 198 ALA C C 1
ATOM 5878 O O . ALA C 1 219 ? 4.169 -34.599 100.038 1.00 27.51 198 ALA C O 1
ATOM 5880 N N . ALA C 1 220 ? 4.311 -35.454 97.943 1.00 26.11 199 ALA C N 1
ATOM 5881 C CA . ALA C 1 220 ? 2.935 -35.170 97.511 1.00 25.42 199 ALA C CA 1
ATOM 5882 C C . ALA C 1 220 ? 1.848 -35.735 98.391 1.00 25.27 199 ALA C C 1
ATOM 5883 O O . ALA C 1 220 ? 0.741 -35.231 98.362 1.00 24.40 199 ALA C O 1
ATOM 5885 N N . ILE C 1 221 ? 2.147 -36.765 99.174 1.00 25.22 200 ILE C N 1
ATOM 5886 C CA . ILE C 1 221 ? 1.156 -37.310 100.125 1.00 25.72 200 ILE C CA 1
ATOM 5887 C C . ILE C 1 221 ? 0.682 -36.257 101.143 1.00 25.30 200 ILE C C 1
ATOM 5888 O O . ILE C 1 221 ? -0.354 -36.441 101.792 1.00 26.09 200 ILE C O 1
ATOM 5893 N N . ILE C 1 222 ? 1.407 -35.154 101.245 1.00 24.79 201 ILE C N 1
ATOM 5894 C CA . ILE C 1 222 ? 1.025 -34.035 102.136 1.00 25.17 201 ILE C CA 1
ATOM 5895 C C . ILE C 1 222 ? -0.323 -33.405 101.754 1.00 24.53 201 ILE C C 1
ATOM 5896 O O . ILE C 1 222 ? -1.039 -32.893 102.627 1.00 24.75 201 ILE C O 1
ATOM 5901 N N . VAL C 1 223 ? -0.665 -33.464 100.474 1.00 23.39 202 VAL C N 1
ATOM 5902 C CA . VAL C 1 223 ? -1.965 -32.938 99.994 1.00 23.83 202 VAL C CA 1
ATOM 5903 C C . VAL C 1 223 ? -3.192 -33.705 100.541 1.00 23.36 202 VAL C C 1
ATOM 5904 O O . VAL C 1 223 ? -3.995 -33.113 101.240 1.00 24.49 202 VAL C O 1
ATOM 5908 N N . PRO C 1 224 ? -3.322 -35.016 100.274 1.00 23.00 203 PRO C N 1
ATOM 5909 C CA . PRO C 1 224 ? -4.426 -35.735 100.899 1.00 22.56 203 PRO C CA 1
ATOM 5910 C C . PRO C 1 224 ? -4.353 -35.717 102.439 1.00 23.36 203 PRO C C 1
ATOM 5911 O O . PRO C 1 224 ? -5.403 -35.621 103.110 1.00 21.87 203 PRO C O 1
ATOM 5915 N N . GLN C 1 225 ? -3.132 -35.744 102.989 1.00 23.03 204 GLN C N 1
ATOM 5916 C CA . GLN C 1 225 ? -2.978 -35.641 104.430 1.00 24.17 204 GLN C CA 1
ATOM 5917 C C . GLN C 1 225 ? -3.556 -34.335 104.976 1.00 24.42 204 GLN C C 1
ATOM 5918 O O . GLN C 1 225 ? -4.097 -34.325 106.093 1.00 25.54 204 GLN C O 1
ATOM 5924 N N . ALA C 1 226 ? -3.385 -33.239 104.231 1.00 23.55 205 ALA C N 1
ATOM 5925 C CA . ALA C 1 226 ? -3.872 -31.939 104.664 1.00 22.47 205 ALA C CA 1
ATOM 5926 C C . ALA C 1 226 ? -5.398 -31.924 104.709 1.00 22.42 205 ALA C C 1
ATOM 5927 O O . ALA C 1 226 ? -5.969 -31.280 105.573 1.00 24.44 205 ALA C O 1
ATOM 5929 N N . LEU C 1 227 ? -6.053 -32.589 103.774 1.00 21.75 206 LEU C N 1
ATOM 5930 C CA . LEU C 1 227 ? -7.505 -32.695 103.779 1.00 21.98 206 LEU C CA 1
ATOM 5931 C C . LEU C 1 227 ? -8.035 -33.564 104.944 1.00 22.71 206 LEU C C 1
ATOM 5932 O O . LEU C 1 227 ? -9.061 -33.210 105.562 1.00 21.44 206 LEU C O 1
ATOM 5937 N N . ASP C 1 228 ? -7.346 -34.684 105.232 1.00 22.35 207 ASP C N 1
ATOM 5938 C CA . ASP C 1 228 ? -7.561 -35.431 106.475 1.00 23.26 207 ASP C CA 1
ATOM 5939 C C . ASP C 1 228 ? -7.526 -34.587 107.741 1.00 23.43 207 ASP C C 1
ATOM 5940 O O . ASP C 1 228 ? -8.436 -34.697 108.591 1.00 23.85 207 ASP C O 1
ATOM 5945 N N . GLU C 1 229 ? -6.479 -33.784 107.856 1.00 22.90 208 GLU C N 1
ATOM 5946 C CA . GLU C 1 229 ? -6.304 -32.830 108.947 1.00 24.59 208 GLU C CA 1
ATOM 5947 C C . GLU C 1 229 ? -7.425 -31.766 108.973 1.00 25.35 208 GLU C C 1
ATOM 5948 O O . GLU C 1 229 ? -7.947 -31.416 110.043 1.00 25.60 208 GLU C O 1
ATOM 5954 N N . ALA C 1 230 ? -7.807 -31.264 107.805 1.00 25.47 209 ALA C N 1
ATOM 5955 C CA . ALA C 1 230 ? -8.923 -30.316 107.737 1.00 25.50 209 ALA C CA 1
ATOM 5956 C C . ALA C 1 230 ? -10.172 -30.962 108.357 1.00 26.25 209 ALA C C 1
ATOM 5957 O O . ALA C 1 230 ? -10.826 -30.380 109.235 1.00 25.27 209 ALA C O 1
ATOM 5959 N N . ASP C 1 231 ? -10.481 -32.172 107.915 1.00 27.13 210 ASP C N 1
ATOM 5960 C CA . ASP C 1 231 ? -11.584 -32.929 108.444 1.00 28.44 210 ASP C CA 1
ATOM 5961 C C . ASP C 1 231 ? -11.481 -33.096 109.980 1.00 29.12 210 ASP C C 1
ATOM 5962 O O . ASP C 1 231 ? -12.481 -32.911 110.717 1.00 27.99 210 ASP C O 1
ATOM 5967 N N . ARG C 1 232 ? -10.279 -33.449 110.445 1.00 28.73 211 ARG C N 1
ATOM 5968 C CA . ARG C 1 232 ? -10.054 -33.662 111.858 1.00 29.33 211 ARG C CA 1
ATOM 5969 C C . ARG C 1 232 ? -10.370 -32.394 112.638 1.00 29.09 211 ARG C C 1
ATOM 5970 O O . ARG C 1 232 ? -11.015 -32.460 113.673 1.00 28.83 211 ARG C O 1
ATOM 5978 N N . LEU C 1 233 ? -9.906 -31.256 112.128 1.00 28.38 212 LEU C N 1
ATOM 5979 C CA . LEU C 1 233 ? -10.017 -29.979 112.836 1.00 27.62 212 LEU C CA 1
ATOM 5980 C C . LEU C 1 233 ? -11.483 -29.557 112.872 1.00 27.60 212 LEU C C 1
ATOM 5981 O O . LEU C 1 233 ? -11.986 -29.100 113.911 1.00 27.09 212 LEU C O 1
ATOM 5986 N N . TYR C 1 234 ? -12.169 -29.731 111.739 1.00 26.04 213 TYR C N 1
ATOM 5987 C CA . TYR C 1 234 ? -13.594 -29.482 111.688 1.00 26.95 213 TYR C CA 1
ATOM 5988 C C . TYR C 1 234 ? -14.385 -30.333 112.704 1.00 27.73 213 TYR C C 1
ATOM 5989 O O . TYR C 1 234 ? -15.265 -29.800 113.391 1.00 27.30 213 TYR C O 1
ATOM 5998 N N . ARG C 1 235 ? -14.112 -31.632 112.764 1.00 28.93 214 ARG C N 1
ATOM 5999 C CA . ARG C 1 235 ? -14.781 -32.514 113.737 1.00 31.04 214 ARG C CA 1
ATOM 6000 C C . ARG C 1 235 ? -14.503 -32.089 115.183 1.00 30.93 214 ARG C C 1
ATOM 6001 O O . ARG C 1 235 ? -15.341 -32.304 116.050 1.00 31.64 214 ARG C O 1
ATOM 6009 N N . SER C 1 236 ? -13.343 -31.487 115.447 1.00 30.72 215 SER C N 1
ATOM 6010 C CA . SER C 1 236 ? -13.056 -31.004 116.798 1.00 30.90 215 SER C CA 1
ATOM 6011 C C . SER C 1 236 ? -13.861 -29.730 117.169 1.00 31.11 215 SER C C 1
ATOM 6012 O O . SER C 1 236 ? -13.822 -29.291 118.337 1.00 30.67 215 SER C O 1
ATOM 6015 N N . GLY C 1 237 ? -14.524 -29.126 116.171 1.00 29.44 216 GLY C N 1
ATOM 6016 C CA . GLY C 1 237 ? -15.336 -27.942 116.360 1.00 29.52 216 GLY C CA 1
ATOM 6017 C C . GLY C 1 237 ? -14.775 -26.600 115.867 1.00 29.94 216 GLY C C 1
ATOM 6018 O O . GLY C 1 237 ? -15.413 -25.564 116.070 1.00 29.31 216 GLY C O 1
ATOM 6019 N N . MET C 1 238 ? -13.598 -26.597 115.229 1.00 29.38 217 MET C N 1
ATOM 6020 C CA . MET C 1 238 ? -13.030 -25.374 114.717 1.00 28.45 217 MET C CA 1
ATOM 6021 C C . MET C 1 238 ? -14.063 -24.627 113.847 1.00 27.54 217 MET C C 1
ATOM 6022 O O . MET C 1 238 ? -14.656 -25.188 112.968 1.00 25.77 217 MET C O 1
ATOM 6027 N N . ASP C 1 239 ? -14.272 -23.355 114.138 1.00 27.50 218 ASP C N 1
ATOM 6028 C CA . ASP C 1 239 ? -15.361 -22.595 113.532 1.00 27.69 218 ASP C CA 1
ATOM 6029 C C . ASP C 1 239 ? -14.885 -21.398 112.732 1.00 27.57 218 ASP C C 1
ATOM 6030 O O . ASP C 1 239 ? -15.692 -20.790 112.079 1.00 27.25 218 ASP C O 1
ATOM 6035 N N . ASP C 1 240 ? -13.604 -21.045 112.831 1.00 27.34 219 ASP C N 1
ATOM 6036 C CA . ASP C 1 240 ? -13.058 -19.826 112.254 1.00 27.81 219 ASP C CA 1
ATOM 6037 C C . ASP C 1 240 ? -12.355 -20.179 110.930 1.00 28.44 219 ASP C C 1
ATOM 6038 O O . ASP C 1 240 ? -11.389 -20.931 110.951 1.00 29.15 219 ASP C O 1
ATOM 6043 N N . PRO C 1 241 ? -12.823 -19.655 109.788 1.00 28.99 220 PRO C N 1
ATOM 6044 C CA . PRO C 1 241 ? -12.197 -19.962 108.488 1.00 29.50 220 PRO C CA 1
ATOM 6045 C C . PRO C 1 241 ? -10.707 -19.572 108.370 1.00 30.20 220 PRO C C 1
ATOM 6046 O O . PRO C 1 241 ? -9.920 -20.299 107.762 1.00 29.23 220 PRO C O 1
ATOM 6050 N N . ASP C 1 242 ? -10.328 -18.441 108.952 1.00 30.61 221 ASP C N 1
ATOM 6051 C CA . ASP C 1 242 ? -8.948 -17.989 108.935 1.00 31.07 221 ASP C CA 1
ATOM 6052 C C . ASP C 1 242 ? -8.052 -18.944 109.704 1.00 30.58 221 ASP C C 1
ATOM 6053 O O . ASP C 1 242 ? -6.913 -19.212 109.276 1.00 31.38 221 ASP C O 1
ATOM 6058 N N . ALA C 1 243 ? -8.543 -19.416 110.849 1.00 29.45 222 ALA C N 1
ATOM 6059 C CA . ALA C 1 243 ? -7.805 -20.347 111.682 1.00 28.73 222 ALA C CA 1
ATOM 6060 C C . ALA C 1 243 ? -7.638 -21.655 110.944 1.00 28.52 222 ALA C C 1
ATOM 6061 O O . ALA C 1 243 ? -6.579 -22.253 111.011 1.00 27.87 222 ALA C O 1
ATOM 6063 N N . LEU C 1 244 ? -8.706 -22.135 110.308 1.00 27.57 223 LEU C N 1
ATOM 6064 C CA . LEU C 1 244 ? -8.596 -23.383 109.546 1.00 27.48 223 LEU C CA 1
ATOM 6065 C C . LEU C 1 244 ? -7.556 -23.247 108.437 1.00 27.53 223 LEU C C 1
ATOM 6066 O O . LEU C 1 244 ? -6.710 -24.130 108.284 1.00 27.76 223 LEU C O 1
ATOM 6071 N N . GLU C 1 245 ? -7.605 -22.150 107.677 1.00 27.34 224 GLU C N 1
ATOM 6072 C CA . GLU C 1 245 ? -6.638 -21.907 106.615 1.00 28.73 224 GLU C CA 1
ATOM 6073 C C . GLU C 1 245 ? -5.223 -21.868 107.175 1.00 29.19 224 GLU C C 1
ATOM 6074 O O . GLU C 1 245 ? -4.284 -22.455 106.589 1.00 29.75 224 GLU C O 1
ATOM 6080 N N . ALA C 1 246 ? -5.058 -21.201 108.314 1.00 28.89 225 ALA C N 1
ATOM 6081 C CA . ALA C 1 246 ? -3.720 -21.032 108.898 1.00 29.29 225 ALA C CA 1
ATOM 6082 C C . ALA C 1 246 ? -3.152 -22.370 109.391 1.00 29.26 225 ALA C C 1
ATOM 6083 O O . ALA C 1 246 ? -1.953 -22.630 109.222 1.00 29.66 225 ALA C O 1
ATOM 6085 N N . ALA C 1 247 ? -4.002 -23.184 110.017 1.00 28.24 226 ALA C N 1
ATOM 6086 C CA . ALA C 1 247 ? -3.595 -24.498 110.452 1.00 28.55 226 ALA C CA 1
ATOM 6087 C C . ALA C 1 247 ? -3.197 -25.382 109.259 1.00 28.18 226 ALA C C 1
ATOM 6088 O O . ALA C 1 247 ? -2.175 -26.081 109.315 1.00 28.50 226 ALA C O 1
ATOM 6090 N N . ILE C 1 248 ? -3.988 -25.349 108.187 1.00 27.72 227 ILE C N 1
ATOM 6091 C CA . ILE C 1 248 ? -3.703 -26.175 107.016 1.00 27.38 227 ILE C CA 1
ATOM 6092 C C . ILE C 1 248 ? -2.372 -25.736 106.401 1.00 28.51 227 ILE C C 1
ATOM 6093 O O . ILE C 1 248 ? -1.560 -26.573 106.047 1.00 28.43 227 ILE C O 1
ATOM 6098 N N . ARG C 1 249 ? -2.153 -24.425 106.318 1.00 29.39 228 ARG C N 1
ATOM 6099 C CA . ARG C 1 249 ? -0.924 -23.843 105.779 1.00 31.01 228 ARG C CA 1
ATOM 6100 C C . ARG C 1 249 ? 0.317 -24.333 106.557 1.00 31.40 228 ARG C C 1
ATOM 6101 O O . ARG C 1 249 ? 1.292 -24.832 105.947 1.00 32.33 228 ARG C O 1
ATOM 6109 N N . THR C 1 250 ? 0.250 -24.252 107.884 1.00 30.42 229 THR C N 1
ATOM 6110 C CA . THR C 1 250 ? 1.342 -24.718 108.742 1.00 30.28 229 THR C CA 1
ATOM 6111 C C . THR C 1 250 ? 1.554 -26.227 108.575 1.00 30.01 229 THR C C 1
ATOM 6112 O O . THR C 1 250 ? 2.689 -26.683 108.481 1.00 29.56 229 THR C O 1
ATOM 6116 N N . PHE C 1 251 ? 0.463 -26.994 108.500 1.00 29.42 230 PHE C N 1
ATOM 6117 C CA . PHE C 1 251 ? 0.549 -28.427 108.303 1.00 29.48 230 PHE C CA 1
ATOM 6118 C C . PHE C 1 251 ? 1.265 -28.813 106.973 1.00 30.25 230 PHE C C 1
ATOM 6119 O O . PHE C 1 251 ? 2.132 -29.692 106.951 1.00 30.35 230 PHE C O 1
ATOM 6127 N N . ILE C 1 252 ? 0.882 -28.176 105.868 1.00 30.41 231 ILE C N 1
ATOM 6128 C CA . ILE C 1 252 ? 1.540 -28.380 104.562 1.00 30.75 231 ILE C CA 1
ATOM 6129 C C . ILE C 1 252 ? 3.022 -27.911 104.539 1.00 32.59 231 ILE C C 1
ATOM 6130 O O . ILE C 1 252 ? 3.905 -28.583 103.963 1.00 32.52 231 ILE C O 1
ATOM 6135 N N . GLY C 1 253 ? 3.291 -26.768 105.167 1.00 33.62 232 GLY C N 1
ATOM 6136 C CA . GLY C 1 253 ? 4.648 -26.238 105.286 1.00 34.81 232 GLY C CA 1
ATOM 6137 C C . GLY C 1 253 ? 5.676 -27.130 105.971 1.00 36.51 232 GLY C C 1
ATOM 6138 O O . GLY C 1 253 ? 6.883 -26.898 105.817 1.00 37.14 232 GLY C O 1
ATOM 6139 N N . ARG C 1 254 ? 5.203 -28.126 106.731 1.00 37.03 233 ARG C N 1
ATOM 6140 C CA . ARG C 1 254 ? 6.038 -29.189 107.260 1.00 38.20 233 ARG C CA 1
ATOM 6141 C C . ARG C 1 254 ? 6.757 -30.020 106.168 1.00 37.65 233 ARG C C 1
ATOM 6142 O O . ARG C 1 254 ? 7.708 -30.750 106.476 1.00 37.56 233 ARG C O 1
ATOM 6150 N N . GLN C 1 255 ? 6.236 -29.977 104.938 1.00 36.60 234 GLN C N 1
ATOM 6151 C CA . GLN C 1 255 ? 6.865 -30.592 103.751 1.00 35.57 234 GLN C CA 1
ATOM 6152 C C . GLN C 1 255 ? 7.518 -29.490 102.918 1.00 35.33 234 GLN C C 1
ATOM 6153 O O . GLN C 1 255 ? 6.835 -28.755 102.201 1.00 35.30 234 GLN C O 1
ATOM 6159 N N . PRO C 1 256 ? 8.854 -29.351 103.017 1.00 35.86 235 PRO C N 1
ATOM 6160 C CA . PRO C 1 256 ? 9.508 -28.220 102.334 1.00 35.50 235 PRO C CA 1
ATOM 6161 C C . PRO C 1 256 ? 9.343 -28.254 100.825 1.00 35.08 235 PRO C C 1
ATOM 6162 O O . PRO C 1 256 ? 9.342 -27.196 100.185 1.00 35.53 235 PRO C O 1
ATOM 6166 N N . LEU C 1 257 ? 9.150 -29.441 100.252 1.00 34.66 236 LEU C N 1
ATOM 6167 C CA . LEU C 1 257 ? 8.887 -29.529 98.810 1.00 34.65 236 LEU C CA 1
ATOM 6168 C C . LEU C 1 257 ? 7.515 -29.003 98.358 1.00 34.10 236 LEU C C 1
ATOM 6169 O O . LEU C 1 257 ? 7.302 -28.816 97.166 1.00 34.03 236 LEU C O 1
ATOM 6174 N N . ALA C 1 258 ? 6.600 -28.743 99.286 1.00 34.27 237 ALA C N 1
ATOM 6175 C CA . ALA C 1 258 ? 5.245 -28.263 98.918 1.00 34.39 237 ALA C CA 1
ATOM 6176 C C . ALA C 1 258 ? 5.055 -26.761 99.154 1.00 34.41 237 ALA C C 1
ATOM 6177 O O . ALA C 1 258 ? 5.284 -26.268 100.244 1.00 35.51 237 ALA C O 1
ATOM 6179 N N . VAL C 1 259 ? 4.623 -26.047 98.131 1.00 34.41 238 VAL C N 1
ATOM 6180 C CA . VAL C 1 259 ? 4.317 -24.624 98.245 1.00 34.70 238 VAL C CA 1
ATOM 6181 C C . VAL C 1 259 ? 2.825 -24.389 97.915 1.00 33.95 238 VAL C C 1
ATOM 6182 O O . VAL C 1 259 ? 2.413 -24.564 96.787 1.00 31.89 238 VAL C O 1
ATOM 6186 N N . PRO C 1 260 ? 2.006 -24.036 98.928 1.00 34.52 239 PRO C N 1
ATOM 6187 C CA . PRO C 1 260 ? 0.581 -23.768 98.671 1.00 34.26 239 PRO C CA 1
ATOM 6188 C C . PRO C 1 260 ? 0.345 -22.532 97.820 1.00 33.99 239 PRO C C 1
ATOM 6189 O O . PRO C 1 260 ? 0.778 -21.455 98.193 1.00 35.30 239 PRO C O 1
ATOM 6193 N N . GLU C 1 261 ? -0.311 -22.684 96.676 1.00 32.85 240 GLU C N 1
ATOM 6194 C CA . GLU C 1 261 ? -0.703 -21.533 95.868 1.00 32.19 240 GLU C CA 1
ATOM 6195 C C . GLU C 1 261 ? -2.105 -21.019 96.261 1.00 30.63 240 GLU C C 1
ATOM 6196 O O . GLU C 1 261 ? -2.346 -19.815 96.250 1.00 31.00 240 GLU C O 1
ATOM 6202 N N . VAL C 1 262 ? -3.023 -21.922 96.586 1.00 28.44 241 VAL C N 1
ATOM 6203 C CA . VAL C 1 262 ? -4.327 -21.546 97.128 1.00 27.06 241 VAL C CA 1
ATOM 6204 C C . VAL C 1 262 ? -4.720 -22.540 98.217 1.00 25.54 241 VAL C C 1
ATOM 6205 O O . VAL C 1 262 ? -4.606 -23.759 98.032 1.00 23.61 241 VAL C O 1
ATOM 6209 N N . ILE C 1 263 ? -5.102 -22.012 99.373 1.00 24.77 242 ILE C N 1
ATOM 6210 C CA . ILE C 1 263 ? -5.810 -22.786 100.385 1.00 23.94 242 ILE C CA 1
ATOM 6211 C C . ILE C 1 263 ? -7.114 -22.011 100.575 1.00 24.39 242 ILE C C 1
ATOM 6212 O O . ILE C 1 263 ? -7.089 -20.879 101.098 1.00 23.69 242 ILE C O 1
ATOM 6217 N N . ALA C 1 264 ? -8.215 -22.609 100.124 1.00 22.65 243 ALA C N 1
ATOM 6218 C CA . ALA C 1 264 ? -9.510 -21.968 100.026 1.00 22.98 243 ALA C CA 1
ATOM 6219 C C . ALA C 1 264 ? -10.538 -22.745 100.856 1.00 22.72 243 ALA C C 1
ATOM 6220 O O . ALA C 1 264 ? -10.633 -23.964 100.747 1.00 23.53 243 ALA C O 1
ATOM 6222 N N . ILE C 1 265 ? -11.261 -22.036 101.718 1.00 21.55 244 ILE C N 1
ATOM 6223 C CA . ILE C 1 265 ? -12.301 -22.618 102.559 1.00 22.27 244 ILE C CA 1
ATOM 6224 C C . ILE C 1 265 ? -13.530 -21.840 102.141 1.00 22.73 244 ILE C C 1
ATOM 6225 O O . ILE C 1 265 ? -13.583 -20.613 102.345 1.00 21.86 244 ILE C O 1
ATOM 6230 N N . ARG C 1 266 ? -14.464 -22.524 101.489 1.00 22.06 245 ARG C N 1
ATOM 6231 C CA . ARG C 1 266 ? -15.533 -21.847 100.813 1.00 22.36 245 ARG C CA 1
ATOM 6232 C C . ARG C 1 266 ? -16.874 -22.578 100.941 1.00 22.05 245 ARG C C 1
ATOM 6233 O O . ARG C 1 266 ? -16.933 -23.751 101.255 1.00 20.15 245 ARG C O 1
ATOM 6241 N N . ASP C 1 267 ? -17.935 -21.845 100.632 1.00 22.05 246 ASP C N 1
ATOM 6242 C CA . ASP C 1 267 ? -19.237 -22.411 100.412 1.00 22.66 246 ASP C CA 1
ATOM 6243 C C . ASP C 1 267 ? -19.155 -23.335 99.199 1.00 22.89 246 ASP C C 1
ATOM 6244 O O . ASP C 1 267 ? -18.648 -22.923 98.159 1.00 22.59 246 ASP C O 1
ATOM 6249 N N . PRO C 1 268 ? -19.604 -24.593 99.326 1.00 23.59 247 PRO C N 1
ATOM 6250 C CA . PRO C 1 268 ? -19.437 -25.526 98.198 1.00 24.81 247 PRO C CA 1
ATOM 6251 C C . PRO C 1 268 ? -20.288 -25.190 96.971 1.00 25.42 247 PRO C C 1
ATOM 6252 O O . PRO C 1 268 ? -19.969 -25.646 95.889 1.00 25.95 247 PRO C O 1
ATOM 6256 N N . GLU C 1 269 ? -21.323 -24.370 97.115 1.00 26.41 248 GLU C N 1
ATOM 6257 C CA . GLU C 1 269 ? -22.171 -24.023 95.960 1.00 26.65 248 GLU C CA 1
ATOM 6258 C C . GLU C 1 269 ? -21.800 -22.701 95.308 1.00 25.22 248 GLU C C 1
ATOM 6259 O O . GLU C 1 269 ? -21.788 -22.601 94.087 1.00 25.22 248 GLU C O 1
ATOM 6265 N N . THR C 1 270 ? -21.459 -21.702 96.098 1.00 23.75 249 THR C N 1
ATOM 6266 C CA . THR C 1 270 ? -21.149 -20.396 95.551 1.00 23.36 249 THR C CA 1
ATOM 6267 C C . THR C 1 270 ? -19.651 -20.171 95.446 1.00 23.21 249 THR C C 1
ATOM 6268 O O . THR C 1 270 ? -19.213 -19.235 94.805 1.00 21.41 249 THR C O 1
ATOM 6272 N N . LEU C 1 271 ? -18.867 -21.002 96.142 1.00 23.79 250 LEU C N 1
ATOM 6273 C CA . LEU C 1 271 ? -17.414 -20.881 96.152 1.00 23.31 250 LEU C CA 1
ATOM 6274 C C . LEU C 1 271 ? -16.948 -19.555 96.755 1.00 23.99 250 LEU C C 1
ATOM 6275 O O . LEU C 1 271 ? -15.818 -19.127 96.517 1.00 24.60 250 LEU C O 1
ATOM 6280 N N . GLU C 1 272 ? -17.803 -18.919 97.553 1.00 24.02 251 GLU C N 1
ATOM 6281 C CA . GLU C 1 272 ? -17.451 -17.643 98.189 1.00 24.92 251 GLU C CA 1
ATOM 6282 C C . GLU C 1 272 ? -16.974 -17.919 99.618 1.00 24.58 251 GLU C C 1
ATOM 6283 O O . GLU C 1 272 ? -17.277 -18.965 100.208 1.00 23.03 251 GLU C O 1
ATOM 6289 N N . ARG C 1 273 ? -16.247 -16.961 100.169 1.00 25.29 252 ARG C N 1
ATOM 6290 C CA . ARG C 1 273 ? -15.799 -17.008 101.569 1.00 26.41 252 ARG C CA 1
ATOM 6291 C C . ARG C 1 273 ? -16.988 -17.076 102.566 1.00 26.27 252 ARG C C 1
ATOM 6292 O O . ARG C 1 273 ? -18.112 -16.597 102.290 1.00 25.80 252 ARG C O 1
ATOM 6300 N N . LEU C 1 274 ? -16.723 -17.696 103.707 1.00 26.25 253 LEU C N 1
ATOM 6301 C CA . LEU C 1 274 ? -17.723 -17.993 104.723 1.00 26.39 253 LEU C CA 1
ATOM 6302 C C . LEU C 1 274 ? -17.385 -17.226 106.000 1.00 25.04 253 LEU C C 1
ATOM 6303 O O . LEU C 1 274 ? -16.236 -16.908 106.225 1.00 23.84 253 LEU C O 1
ATOM 6308 N N . PRO C 1 275 ? -18.397 -16.933 106.841 1.00 25.41 254 PRO C N 1
ATOM 6309 C CA . PRO C 1 275 ? -18.122 -16.294 108.132 1.00 25.63 254 PRO C CA 1
ATOM 6310 C C . PRO C 1 275 ? -17.774 -17.284 109.253 1.00 25.95 254 PRO C C 1
ATOM 6311 O O . PRO C 1 275 ? -17.138 -16.907 110.226 1.00 26.21 254 PRO C O 1
ATOM 6315 N N . ALA C 1 276 ? -18.226 -18.526 109.124 1.00 26.41 255 ALA C N 1
ATOM 6316 C CA . ALA C 1 276 ? -18.091 -19.526 110.201 1.00 26.63 255 ALA C CA 1
ATOM 6317 C C . ALA C 1 276 ? -18.144 -20.914 109.561 1.00 25.98 255 ALA C C 1
ATOM 6318 O O . ALA C 1 276 ? -18.634 -21.029 108.444 1.00 26.20 255 ALA C O 1
ATOM 6320 N N . LEU C 1 277 ? -17.685 -21.960 110.252 1.00 25.27 256 LEU C N 1
ATOM 6321 C CA . LEU C 1 277 ? -17.630 -23.308 109.643 1.00 24.21 256 LEU C CA 1
ATOM 6322 C C . LEU C 1 277 ? -18.641 -24.321 110.137 1.00 24.35 256 LEU C C 1
ATOM 6323 O O . LEU C 1 277 ? -19.157 -25.129 109.340 1.00 22.96 256 LEU C O 1
ATOM 6328 N N . GLN C 1 278 ? -18.965 -24.290 111.432 1.00 25.47 257 GLN C N 1
ATOM 6329 C CA . GLN C 1 278 ? -19.786 -25.353 112.015 1.00 25.92 257 GLN C CA 1
ATOM 6330 C C . GLN C 1 278 ? -21.231 -25.232 111.557 1.00 26.85 257 GLN C C 1
ATOM 6331 O O . GLN C 1 278 ? -21.707 -24.136 111.280 1.00 26.32 257 GLN C O 1
ATOM 6337 N N . GLY C 1 279 ? -21.904 -26.376 111.455 1.00 28.23 258 GLY C N 1
ATOM 6338 C CA . GLY C 1 279 ? -23.348 -26.432 111.145 1.00 29.02 258 GLY C CA 1
ATOM 6339 C C . GLY C 1 279 ? -23.693 -26.337 109.660 1.00 29.25 258 GLY C C 1
ATOM 6340 O O . GLY C 1 279 ? -24.850 -26.189 109.300 1.00 29.54 258 GLY C O 1
ATOM 6341 N N . ARG C 1 280 ? -22.687 -26.412 108.798 1.00 28.81 259 ARG C N 1
ATOM 6342 C CA . ARG C 1 280 ? -22.909 -26.342 107.362 1.00 28.98 259 ARG C CA 1
ATOM 6343 C C . ARG C 1 280 ? -21.726 -26.983 106.648 1.00 27.75 259 ARG C C 1
ATOM 6344 O O . ARG C 1 280 ? -20.643 -27.098 107.243 1.00 26.80 259 ARG C O 1
ATOM 6352 N N . PRO C 1 281 ? -21.915 -27.405 105.386 1.00 26.48 260 PRO C N 1
ATOM 6353 C CA . PRO C 1 281 ? -20.787 -28.049 104.681 1.00 25.77 260 PRO C CA 1
ATOM 6354 C C . PRO C 1 281 ? -19.817 -27.010 104.150 1.00 24.83 260 PRO C C 1
ATOM 6355 O O . PRO C 1 281 ? -20.234 -25.912 103.731 1.00 24.20 260 PRO C O 1
ATOM 6359 N N . ILE C 1 282 ? -18.525 -27.328 104.208 1.00 23.56 261 ILE C N 1
ATOM 6360 C CA . ILE C 1 282 ? -17.514 -26.438 103.719 1.00 23.02 261 ILE C CA 1
ATOM 6361 C C . ILE C 1 282 ? -16.700 -27.141 102.637 1.00 22.52 261 ILE C C 1
ATOM 6362 O O . ILE C 1 282 ? -16.464 -28.354 102.707 1.00 22.63 261 ILE C O 1
ATOM 6367 N N . LEU C 1 283 ? -16.300 -26.382 101.627 1.00 21.66 262 LEU C N 1
ATOM 6368 C CA . LEU C 1 283 ? -15.353 -26.859 100.667 1.00 20.40 262 LEU C CA 1
ATOM 6369 C C . LEU C 1 283 ? -13.969 -26.400 101.073 1.00 20.44 262 LEU C C 1
ATOM 6370 O O . LEU C 1 283 ? -13.755 -25.197 101.302 1.00 20.30 262 LEU C O 1
ATOM 6375 N N . VAL C 1 284 ? -13.061 -27.374 101.170 1.00 19.53 263 VAL C N 1
ATOM 6376 C CA . VAL C 1 284 ? -11.630 -27.122 101.372 1.00 20.53 263 VAL C CA 1
ATOM 6377 C C . VAL C 1 284 ? -10.943 -27.479 100.074 1.00 20.89 263 VAL C C 1
ATOM 6378 O O . VAL C 1 284 ? -11.044 -28.620 99.620 1.00 21.87 263 VAL C O 1
ATOM 6382 N N . ALA C 1 285 ? -10.349 -26.486 99.428 1.00 20.81 264 ALA C N 1
ATOM 6383 C CA . ALA C 1 285 ? -9.772 -26.647 98.084 1.00 20.89 264 ALA C CA 1
ATOM 6384 C C . ALA C 1 285 ? -8.328 -26.260 98.214 1.00 21.71 264 ALA C C 1
ATOM 6385 O O . ALA C 1 285 ? -8.019 -25.181 98.709 1.00 22.67 264 ALA C O 1
ATOM 6387 N N . LEU C 1 286 ? -7.440 -27.170 97.810 1.00 23.03 265 LEU C N 1
ATOM 6388 C CA . LEU C 1 286 ? -5.990 -26.987 97.892 1.00 23.81 265 LEU C CA 1
ATOM 6389 C C . LEU C 1 286 ? -5.362 -27.046 96.512 1.00 24.10 265 LEU C C 1
ATOM 6390 O O . LEU C 1 286 ? -5.596 -27.994 95.769 1.00 24.70 265 LEU C O 1
ATOM 6395 N N . PHE C 1 287 ? -4.557 -26.039 96.181 1.00 24.54 266 PHE C N 1
ATOM 6396 C CA . PHE C 1 287 ? -3.799 -25.980 94.916 1.00 25.01 266 PHE C CA 1
ATOM 6397 C C . PHE C 1 287 ? -2.394 -25.765 95.411 1.00 25.11 266 PHE C C 1
ATOM 6398 O O . PHE C 1 287 ? -2.076 -24.693 95.938 1.00 25.79 266 PHE C O 1
ATOM 6406 N N . VAL C 1 288 ? -1.575 -26.812 95.311 1.00 25.21 267 VAL C N 1
ATOM 6407 C CA . VAL C 1 288 ? -0.320 -26.897 96.017 1.00 25.63 267 VAL C CA 1
ATOM 6408 C C . VAL C 1 288 ? 0.731 -27.312 95.004 1.00 26.34 267 VAL C C 1
ATOM 6409 O O . VAL C 1 288 ? 0.564 -28.334 94.298 1.00 26.64 267 VAL C O 1
ATOM 6413 N N . ARG C 1 289 ? 1.794 -26.515 94.912 1.00 26.19 268 ARG C N 1
ATOM 6414 C CA . ARG C 1 289 ? 2.862 -26.738 93.942 1.00 26.96 268 ARG C CA 1
ATOM 6415 C C . ARG C 1 289 ? 3.966 -27.579 94.552 1.00 26.80 268 ARG C C 1
ATOM 6416 O O . ARG C 1 289 ? 4.484 -27.238 95.585 1.00 26.52 268 ARG C O 1
ATOM 6424 N N . VAL C 1 290 ? 4.296 -28.691 93.904 1.00 27.79 269 VAL C N 1
ATOM 6425 C CA . VAL C 1 290 ? 5.438 -29.554 94.306 1.00 28.31 269 VAL C CA 1
ATOM 6426 C C . VAL C 1 290 ? 6.328 -29.609 93.072 1.00 29.22 269 VAL C C 1
ATOM 6427 O O . VAL C 1 290 ? 5.945 -30.223 92.059 1.00 29.59 269 VAL C O 1
ATOM 6431 N N . GLY C 1 291 ? 7.455 -28.890 93.100 1.00 30.16 270 GLY C N 1
ATOM 6432 C CA . GLY C 1 291 ? 8.336 -28.786 91.932 1.00 30.58 270 GLY C CA 1
ATOM 6433 C C . GLY C 1 291 ? 7.701 -27.999 90.794 1.00 31.46 270 GLY C C 1
ATOM 6434 O O . GLY C 1 291 ? 7.344 -26.859 90.945 1.00 32.06 270 GLY C O 1
ATOM 6435 N N . ALA C 1 292 ? 7.545 -28.617 89.643 1.00 32.85 271 ALA C N 1
ATOM 6436 C CA . ALA C 1 292 ? 6.832 -27.990 88.537 1.00 33.39 271 ALA C CA 1
ATOM 6437 C C . ALA C 1 292 ? 5.383 -28.490 88.451 1.00 33.31 271 ALA C C 1
ATOM 6438 O O . ALA C 1 292 ? 4.712 -28.253 87.442 1.00 35.06 271 ALA C O 1
ATOM 6440 N N . THR C 1 293 ? 4.905 -29.196 89.475 1.00 31.09 272 THR C N 1
ATOM 6441 C CA . THR C 1 293 ? 3.585 -29.804 89.409 1.00 29.82 272 THR C CA 1
ATOM 6442 C C . THR C 1 293 ? 2.642 -29.108 90.393 1.00 29.22 272 THR C C 1
ATOM 6443 O O . THR C 1 293 ? 2.922 -29.012 91.585 1.00 27.61 272 THR C O 1
ATOM 6447 N N . ARG C 1 294 ? 1.523 -28.602 89.892 1.00 28.65 273 ARG C N 1
ATOM 6448 C CA . ARG C 1 294 ? 0.567 -27.986 90.798 1.00 28.29 273 ARG C CA 1
ATOM 6449 C C . ARG C 1 294 ? -0.521 -29.001 91.001 1.00 25.52 273 ARG C C 1
ATOM 6450 O O . ARG C 1 294 ? -1.201 -29.352 90.076 1.00 26.01 273 ARG C O 1
ATOM 6458 N N . LEU C 1 295 ? -0.614 -29.514 92.214 1.00 24.40 274 LEU C N 1
ATOM 6459 C CA . LEU C 1 295 ? -1.580 -30.538 92.564 1.00 24.05 274 LEU C CA 1
ATOM 6460 C C . LEU C 1 295 ? -2.828 -29.835 93.069 1.00 23.93 274 LEU C C 1
ATOM 6461 O O . LEU C 1 295 ? -2.726 -28.802 93.756 1.00 23.01 274 LEU C O 1
ATOM 6466 N N . LEU C 1 296 ? -3.986 -30.390 92.724 1.00 22.35 275 LEU C N 1
ATOM 6467 C CA . LEU C 1 296 ? -5.248 -29.910 93.219 1.00 22.35 275 LEU C CA 1
ATOM 6468 C C . LEU C 1 296 ? -5.934 -31.040 93.945 1.00 22.36 275 LEU C C 1
ATOM 6469 O O . LEU C 1 296 ? -5.894 -32.182 93.511 1.00 21.47 275 LEU C O 1
ATOM 6474 N N . ASP C 1 297 ? -6.608 -30.718 95.040 1.00 21.91 276 ASP C N 1
ATOM 6475 C CA . ASP C 1 297 ? -7.443 -31.723 95.704 1.00 21.70 276 ASP C CA 1
ATOM 6476 C C . ASP C 1 297 ? -8.455 -30.932 96.494 1.00 21.12 276 ASP C C 1
ATOM 6477 O O . ASP C 1 297 ? -8.211 -29.741 96.831 1.00 20.35 276 ASP C O 1
ATOM 6482 N N . ASN C 1 298 ? -9.576 -31.585 96.766 1.00 21.26 277 ASN C N 1
ATOM 6483 C CA . ASN C 1 298 ? -10.742 -30.947 97.403 1.00 22.35 277 ASN C CA 1
ATOM 6484 C C . ASN C 1 298 ? -11.459 -31.945 98.287 1.00 22.68 277 ASN C C 1
ATOM 6485 O O . ASN C 1 298 ? -11.470 -33.162 98.008 1.00 21.59 277 ASN C O 1
ATOM 6490 N N . ARG C 1 299 ? -12.117 -31.414 99.306 1.00 23.06 278 ARG C N 1
ATOM 6491 C CA . ARG C 1 299 ? -13.050 -32.202 100.091 1.00 23.23 278 ARG C CA 1
ATOM 6492 C C . ARG C 1 299 ? -14.136 -31.300 100.646 1.00 23.48 278 ARG C C 1
ATOM 6493 O O . ARG C 1 299 ? -13.848 -30.229 101.177 1.00 23.18 278 ARG C O 1
ATOM 6501 N N . VAL C 1 300 ? -15.369 -31.777 100.547 1.00 24.35 279 VAL C N 1
ATOM 6502 C CA . VAL C 1 300 ? -16.510 -31.180 101.208 1.00 25.99 279 VAL C CA 1
ATOM 6503 C C . VAL C 1 300 ? -16.665 -31.838 102.568 1.00 26.78 279 VAL C C 1
ATOM 6504 O O . VAL C 1 300 ? -16.848 -33.054 102.659 1.00 26.49 279 VAL C O 1
ATOM 6508 N N . ILE C 1 301 ? -16.510 -31.036 103.613 1.00 27.79 280 ILE C N 1
ATOM 6509 C CA . ILE C 1 301 ? -16.522 -31.499 104.983 1.00 29.50 280 ILE C CA 1
ATOM 6510 C C . ILE C 1 301 ? -17.769 -30.960 105.706 1.00 31.82 280 ILE C C 1
ATOM 6511 O O . ILE C 1 301 ? -18.105 -29.780 105.574 1.00 31.62 280 ILE C O 1
ATOM 6516 N N . GLY C 1 302 ? -18.416 -31.808 106.502 1.00 34.55 281 GLY C N 1
ATOM 6517 C CA . GLY C 1 302 ? -19.629 -31.417 107.236 1.00 36.69 281 GLY C CA 1
ATOM 6518 C C . GLY C 1 302 ? -20.870 -31.556 106.378 1.00 39.41 281 GLY C C 1
ATOM 6519 O O . GLY C 1 302 ? -20.796 -32.034 105.236 1.00 40.45 281 GLY C O 1
ATOM 6520 N N . HIS C 1 303 ? -22.016 -31.114 106.903 1.00 42.14 282 HIS C N 1
ATOM 6521 C CA . HIS C 1 303 ? -23.290 -31.219 106.182 1.00 44.30 282 HIS C CA 1
ATOM 6522 C C . HIS C 1 303 ? -24.219 -30.084 106.580 1.00 45.19 282 HIS C C 1
ATOM 6523 O O . HIS C 1 303 ? -23.988 -29.406 107.591 1.00 45.79 282 HIS C O 1
ATOM 6530 N N . ALA C 1 304 ? -25.279 -29.889 105.804 1.00 46.11 283 ALA C N 1
ATOM 6531 C CA . ALA C 1 304 ? -26.261 -28.857 106.119 1.00 46.86 283 ALA C CA 1
ATOM 6532 C C . ALA C 1 304 ? -27.193 -29.345 107.212 1.00 46.98 283 ALA C C 1
ATOM 6533 O O . ALA C 1 304 ? -26.890 -29.237 108.392 1.00 47.31 283 ALA C O 1
ATOM 6535 N N . SER D 1 21 ? 2.055 -56.845 50.467 1.00 56.19 0 SER D N 1
ATOM 6536 C CA . SER D 1 21 ? 3.150 -55.892 50.123 1.00 56.25 0 SER D CA 1
ATOM 6537 C C . SER D 1 21 ? 2.660 -54.721 49.274 1.00 56.11 0 SER D C 1
ATOM 6538 O O . SER D 1 21 ? 1.595 -54.793 48.643 1.00 56.19 0 SER D O 1
ATOM 6539 N N . MET D 1 22 ? 3.469 -53.659 49.251 1.00 55.94 1 MET D N 1
ATOM 6540 C CA . MET D 1 22 ? 3.154 -52.381 48.592 1.00 55.57 1 MET D CA 1
ATOM 6541 C C . MET D 1 22 ? 3.078 -52.480 47.072 1.00 55.67 1 MET D C 1
ATOM 6542 O O . MET D 1 22 ? 4.074 -52.827 46.427 1.00 55.87 1 MET D O 1
ATOM 6547 N N . GLN D 1 23 ? 1.910 -52.176 46.503 1.00 55.44 2 GLN D N 1
ATOM 6548 C CA . GLN D 1 23 ? 1.778 -51.971 45.054 1.00 55.10 2 GLN D CA 1
ATOM 6549 C C . GLN D 1 23 ? 2.426 -50.635 44.657 1.00 54.63 2 GLN D C 1
ATOM 6550 O O . GLN D 1 23 ? 2.267 -49.635 45.379 1.00 54.32 2 GLN D O 1
ATOM 6556 N N . ILE D 1 24 ? 3.133 -50.624 43.516 1.00 53.67 3 ILE D N 1
ATOM 6557 C CA . ILE D 1 24 ? 3.625 -49.386 42.879 1.00 52.94 3 ILE D CA 1
ATOM 6558 C C . ILE D 1 24 ? 2.821 -49.106 41.605 1.00 52.09 3 ILE D C 1
ATOM 6559 O O . ILE D 1 24 ? 2.792 -49.940 40.708 1.00 52.26 3 ILE D O 1
ATOM 6564 N N . ILE D 1 25 ? 2.177 -47.939 41.525 1.00 51.02 4 ILE D N 1
ATOM 6565 C CA . ILE D 1 25 ? 1.357 -47.566 40.364 1.00 49.99 4 ILE D CA 1
ATOM 6566 C C . ILE D 1 25 ? 1.784 -46.240 39.740 1.00 49.04 4 ILE D C 1
ATOM 6567 O O . ILE D 1 25 ? 2.211 -45.320 40.447 1.00 48.84 4 ILE D O 1
ATOM 6572 N N . HIS D 1 26 ? 1.661 -46.140 38.412 1.00 48.03 5 HIS D N 1
ATOM 6573 C CA . HIS D 1 26 ? 2.192 -44.980 37.653 1.00 46.82 5 HIS D CA 1
ATOM 6574 C C . HIS D 1 26 ? 1.123 -44.106 37.002 1.00 45.58 5 HIS D C 1
ATOM 6575 O O . HIS D 1 26 ? 1.328 -42.901 36.813 1.00 44.93 5 HIS D O 1
ATOM 6582 N N . THR D 1 27 ? 0.008 -44.700 36.611 1.00 44.86 6 THR D N 1
ATOM 6583 C CA . THR D 1 27 ? -1.004 -43.951 35.884 1.00 44.85 6 THR D CA 1
ATOM 6584 C C . THR D 1 27 ? -2.224 -43.625 36.765 1.00 45.06 6 THR D C 1
ATOM 6585 O O . THR D 1 27 ? -2.459 -44.287 37.777 1.00 44.88 6 THR D O 1
ATOM 6589 N N . ILE D 1 28 ? -2.999 -42.623 36.343 1.00 45.15 7 ILE D N 1
ATOM 6590 C CA . ILE D 1 28 ? -4.195 -42.193 37.054 1.00 45.24 7 ILE D CA 1
ATOM 6591 C C . ILE D 1 28 ? -5.241 -43.288 37.041 1.00 45.87 7 ILE D C 1
ATOM 6592 O O . ILE D 1 28 ? -5.726 -43.690 38.107 1.00 46.05 7 ILE D O 1
ATOM 6597 N N . GLU D 1 29 ? -5.577 -43.774 35.845 1.00 46.44 8 GLU D N 1
ATOM 6598 C CA . GLU D 1 29 ? -6.630 -44.789 35.674 1.00 46.92 8 GLU D CA 1
ATOM 6599 C C . GLU D 1 29 ? -6.301 -46.065 36.435 1.00 47.81 8 GLU D C 1
ATOM 6600 O O . GLU D 1 29 ? -7.212 -46.741 36.923 1.00 48.11 8 GLU D O 1
ATOM 6602 N N . GLU D 1 30 ? -5.008 -46.390 36.554 1.00 48.07 9 GLU D N 1
ATOM 6603 C CA . GLU D 1 30 ? -4.591 -47.552 37.340 1.00 48.68 9 GLU D CA 1
ATOM 6604 C C . GLU D 1 30 ? -4.822 -47.313 38.834 1.00 48.05 9 GLU D C 1
ATOM 6605 O O . GLU D 1 30 ? -5.299 -48.204 39.547 1.00 47.36 9 GLU D O 1
ATOM 6611 N N . LEU D 1 31 ? -4.452 -46.119 39.296 1.00 47.28 10 LEU D N 1
ATOM 6612 C CA . LEU D 1 31 ? -4.587 -45.769 40.709 1.00 46.98 10 LEU D CA 1
ATOM 6613 C C . LEU D 1 31 ? -6.044 -45.855 41.128 1.00 46.70 10 LEU D C 1
ATOM 6614 O O . LEU D 1 31 ? -6.359 -46.451 42.148 1.00 46.35 10 LEU D O 1
ATOM 6619 N N . ARG D 1 32 ? -6.927 -45.276 40.320 1.00 46.91 11 ARG D N 1
ATOM 6620 C CA . ARG D 1 32 ? -8.361 -45.330 40.593 1.00 47.00 11 ARG D CA 1
ATOM 6621 C C . ARG D 1 32 ? -8.912 -46.751 40.646 1.00 46.83 11 ARG D C 1
ATOM 6622 O O . ARG D 1 32 ? -9.724 -47.049 41.509 1.00 46.20 11 ARG D O 1
ATOM 6630 N N . GLN D 1 33 ? -8.446 -47.630 39.761 1.00 47.08 12 GLN D N 1
ATOM 6631 C CA . GLN D 1 33 ? -8.902 -49.026 39.770 1.00 47.41 12 GLN D CA 1
ATOM 6632 C C . GLN D 1 33 ? -8.479 -49.742 41.056 1.00 46.94 12 GLN D C 1
ATOM 6633 O O . GLN D 1 33 ? -9.256 -50.485 41.660 1.00 46.85 12 GLN D O 1
ATOM 6639 N N . ALA D 1 34 ? -7.238 -49.510 41.454 1.00 46.63 13 ALA D N 1
ATOM 6640 C CA . ALA D 1 34 ? -6.704 -50.029 42.704 1.00 46.76 13 ALA D CA 1
ATOM 6641 C C . ALA D 1 34 ? -7.550 -49.654 43.923 1.00 46.97 13 ALA D C 1
ATOM 6642 O O . ALA D 1 34 ? -7.766 -50.492 44.795 1.00 46.71 13 ALA D O 1
ATOM 6644 N N . LEU D 1 35 ? -8.050 -48.417 43.977 1.00 47.50 14 LEU D N 1
ATOM 6645 C CA . LEU D 1 35 ? -8.722 -47.917 45.192 1.00 47.63 14 LEU D CA 1
ATOM 6646 C C . LEU D 1 35 ? -10.232 -48.137 45.194 1.00 47.86 14 LEU D C 1
ATOM 6647 O O . LEU D 1 35 ? -10.877 -47.929 46.219 1.00 47.82 14 LEU D O 1
ATOM 6652 N N . ALA D 1 36 ? -10.797 -48.580 44.070 1.00 48.16 15 ALA D N 1
ATOM 6653 C CA . ALA D 1 36 ? -12.259 -48.549 43.891 1.00 47.81 15 ALA D CA 1
ATOM 6654 C C . ALA D 1 36 ? -13.048 -49.457 44.853 1.00 47.76 15 ALA D C 1
ATOM 6655 O O . ALA D 1 36 ? -14.080 -49.049 45.360 1.00 48.27 15 ALA D O 1
ATOM 6657 N N . PRO D 1 37 ? -12.575 -50.687 45.111 1.00 47.58 16 PRO D N 1
ATOM 6658 C CA . PRO D 1 37 ? -13.287 -51.521 46.092 1.00 47.23 16 PRO D CA 1
ATOM 6659 C C . PRO D 1 37 ? -13.111 -51.041 47.549 1.00 46.63 16 PRO D C 1
ATOM 6660 O O . PRO D 1 37 ? -14.040 -51.131 48.338 1.00 45.41 16 PRO D O 1
ATOM 6664 N N . ALA D 1 38 ? -11.924 -50.544 47.888 1.00 46.65 17 ALA D N 1
ATOM 6665 C CA . ALA D 1 38 ? -11.681 -49.908 49.195 1.00 46.69 17 ALA D CA 1
ATOM 6666 C C . ALA D 1 38 ? -12.625 -48.744 49.414 1.00 46.85 17 ALA D C 1
ATOM 6667 O O . ALA D 1 38 ? -13.176 -48.576 50.505 1.00 46.49 17 ALA D O 1
ATOM 6669 N N . ARG D 1 39 ? -12.795 -47.946 48.363 1.00 46.98 18 ARG D N 1
ATOM 6670 C CA . ARG D 1 39 ? -13.619 -46.762 48.421 1.00 47.21 18 ARG D CA 1
ATOM 6671 C C . ARG D 1 39 ? -15.065 -47.171 48.583 1.00 47.76 18 ARG D C 1
ATOM 6672 O O . ARG D 1 39 ? -15.775 -46.666 49.463 1.00 47.54 18 ARG D O 1
ATOM 6680 N N . GLN D 1 40 ? -15.493 -48.120 47.757 1.00 48.71 19 GLN D N 1
ATOM 6681 C CA . GLN D 1 40 ? -16.827 -48.707 47.885 1.00 49.31 19 GLN D CA 1
ATOM 6682 C C . GLN D 1 40 ? -17.097 -49.231 49.295 1.00 48.87 19 GLN D C 1
ATOM 6683 O O . GLN D 1 40 ? -18.197 -49.064 49.793 1.00 49.18 19 GLN D O 1
ATOM 6689 N N . GLN D 1 41 ? -16.107 -49.832 49.951 1.00 48.36 20 GLN D N 1
ATOM 6690 C CA . GLN D 1 41 ? -16.328 -50.397 51.294 1.00 48.10 20 GLN D CA 1
ATOM 6691 C C . GLN D 1 41 ? -16.282 -49.364 52.437 1.00 47.69 20 GLN D C 1
ATOM 6692 O O . GLN D 1 41 ? -16.430 -49.731 53.588 1.00 48.10 20 GLN D O 1
ATOM 6694 N N . GLY D 1 42 ? -16.058 -48.086 52.135 1.00 46.97 21 GLY D N 1
ATOM 6695 C CA . GLY D 1 42 ? -15.974 -47.065 53.189 1.00 46.25 21 GLY D CA 1
ATOM 6696 C C . GLY D 1 42 ? -14.655 -47.109 53.950 1.00 45.26 21 GLY D C 1
ATOM 6697 O O . GLY D 1 42 ? -14.538 -46.542 55.018 1.00 44.98 21 GLY D O 1
ATOM 6698 N N . LYS D 1 43 ? -13.658 -47.783 53.395 1.00 44.01 22 LYS D N 1
ATOM 6699 C CA . LYS D 1 43 ? -12.334 -47.790 53.974 1.00 43.34 22 LYS D CA 1
ATOM 6700 C C . LYS D 1 43 ? -11.784 -46.353 53.958 1.00 42.53 22 LYS D C 1
ATOM 6701 O O . LYS D 1 43 ? -12.005 -45.601 53.017 1.00 42.21 22 LYS D O 1
ATOM 6703 N N . LYS D 1 44 ? -11.099 -45.965 55.021 1.00 41.08 23 LYS D N 1
ATOM 6704 C CA . LYS D 1 44 ? -10.522 -44.637 55.080 1.00 40.44 23 LYS D CA 1
ATOM 6705 C C . LYS D 1 44 ? -9.158 -44.667 54.418 1.00 38.68 23 LYS D C 1
ATOM 6706 O O . LYS D 1 44 ? -8.302 -45.482 54.806 1.00 38.22 23 LYS D O 1
ATOM 6712 N N . ILE D 1 45 ? -8.983 -43.760 53.449 1.00 36.65 24 ILE D N 1
ATOM 6713 C CA . ILE D 1 45 ? -7.744 -43.572 52.683 1.00 35.43 24 ILE D CA 1
ATOM 6714 C C . ILE D 1 45 ? -6.925 -42.361 53.174 1.00 34.56 24 ILE D C 1
ATOM 6715 O O . ILE D 1 45 ? -7.343 -41.212 53.051 1.00 33.67 24 ILE D O 1
ATOM 6720 N N . GLY D 1 46 ? -5.752 -42.643 53.721 1.00 33.37 25 GLY D N 1
ATOM 6721 C CA . GLY D 1 46 ? -4.777 -41.642 54.104 1.00 32.67 25 GLY D CA 1
ATOM 6722 C C . GLY D 1 46 ? -3.744 -41.470 53.003 1.00 32.62 25 GLY D C 1
ATOM 6723 O O . GLY D 1 46 ? -3.201 -42.457 52.464 1.00 32.85 25 GLY D O 1
ATOM 6724 N N . PHE D 1 47 ? -3.446 -40.221 52.684 1.00 31.84 26 PHE D N 1
ATOM 6725 C CA . PHE D 1 47 ? -2.622 -39.886 51.535 1.00 31.58 26 PHE D CA 1
ATOM 6726 C C . PHE D 1 47 ? -1.471 -38.980 51.965 1.00 31.79 26 PHE D C 1
ATOM 6727 O O . PHE D 1 47 ? -1.673 -37.982 52.671 1.00 31.03 26 PHE D O 1
ATOM 6735 N N . VAL D 1 48 ? -0.258 -39.337 51.554 1.00 32.21 27 VAL D N 1
ATOM 6736 C CA . VAL D 1 48 ? 0.924 -38.549 51.837 1.00 32.77 27 VAL D CA 1
ATOM 6737 C C . VAL D 1 48 ? 1.623 -38.168 50.524 1.00 33.89 27 VAL D C 1
ATOM 6738 O O . VAL D 1 48 ? 2.280 -38.998 49.908 1.00 34.64 27 VAL D O 1
ATOM 6742 N N . PRO D 1 49 ? 1.474 -36.919 50.081 1.00 34.56 28 PRO D N 1
ATOM 6743 C CA . PRO D 1 49 ? 2.180 -36.482 48.874 1.00 34.39 28 PRO D CA 1
ATOM 6744 C C . PRO D 1 49 ? 3.615 -36.036 49.123 1.00 34.78 28 PRO D C 1
ATOM 6745 O O . PRO D 1 49 ? 3.862 -35.228 50.004 1.00 33.57 28 PRO D O 1
ATOM 6749 N N . THR D 1 50 ? 4.546 -36.553 48.318 1.00 35.76 29 THR D N 1
ATOM 6750 C CA . THR D 1 50 ? 5.976 -36.212 48.431 1.00 37.16 29 THR D CA 1
ATOM 6751 C C . THR D 1 50 ? 6.602 -36.017 47.045 1.00 38.63 29 THR D C 1
ATOM 6752 O O . THR D 1 50 ? 5.997 -36.341 46.022 1.00 37.72 29 THR D O 1
ATOM 6756 N N . MET D 1 51 ? 7.810 -35.458 47.047 1.00 41.38 30 MET D N 1
ATOM 6757 C CA . MET D 1 51 ? 8.670 -35.392 45.862 1.00 43.13 30 MET D CA 1
ATOM 6758 C C . MET D 1 51 ? 9.884 -36.331 46.022 1.00 44.27 30 MET D C 1
ATOM 6759 O O . MET D 1 51 ? 10.885 -36.201 45.317 1.00 44.62 30 MET D O 1
ATOM 6764 N N . GLY D 1 52 ? 9.794 -37.283 46.946 1.00 45.35 31 GLY D N 1
ATOM 6765 C CA . GLY D 1 52 ? 10.850 -38.276 47.115 1.00 45.85 31 GLY D CA 1
ATOM 6766 C C . GLY D 1 52 ? 11.986 -37.796 47.987 1.00 46.59 31 GLY D C 1
ATOM 6767 O O . GLY D 1 52 ? 11.862 -36.796 48.691 1.00 47.19 31 GLY D O 1
ATOM 6768 N N . TYR D 1 53 ? 13.108 -38.513 47.951 1.00 47.34 32 TYR D N 1
ATOM 6769 C CA . TYR D 1 53 ? 14.245 -38.155 48.783 1.00 47.35 32 TYR D CA 1
ATOM 6770 C C . TYR D 1 53 ? 13.823 -38.280 50.241 1.00 47.50 32 TYR D C 1
ATOM 6771 O O . TYR D 1 53 ? 14.094 -37.394 51.058 1.00 47.76 32 TYR D O 1
ATOM 6773 N N . LEU D 1 54 ? 13.197 -39.413 50.554 1.00 47.42 33 LEU D N 1
ATOM 6774 C CA . LEU D 1 54 ? 12.527 -39.627 51.827 1.00 47.12 33 LEU D CA 1
ATOM 6775 C C . LEU D 1 54 ? 13.480 -39.790 53.024 1.00 48.16 33 LEU D C 1
ATOM 6776 O O . LEU D 1 54 ? 14.521 -40.469 52.939 1.00 48.11 33 LEU D O 1
ATOM 6781 N N . HIS D 1 55 ? 13.091 -39.164 54.135 1.00 48.56 34 HIS D N 1
ATOM 6782 C CA . HIS D 1 55 ? 13.802 -39.251 55.397 1.00 49.04 34 HIS D CA 1
ATOM 6783 C C . HIS D 1 55 ? 12.854 -39.594 56.556 1.00 48.97 34 HIS D C 1
ATOM 6784 O O . HIS D 1 55 ? 11.660 -39.822 56.341 1.00 48.59 34 HIS D O 1
ATOM 6791 N N . LYS D 1 56 ? 13.402 -39.649 57.774 1.00 48.69 35 LYS D N 1
ATOM 6792 C CA . LYS D 1 56 ? 12.627 -39.957 58.969 1.00 48.82 35 LYS D CA 1
ATOM 6793 C C . LYS D 1 56 ? 11.315 -39.160 58.952 1.00 48.59 35 LYS D C 1
ATOM 6794 O O . LYS D 1 56 ? 10.234 -39.734 59.087 1.00 48.56 35 LYS D O 1
ATOM 6796 N N . GLY D 1 57 ? 11.422 -37.848 58.738 1.00 48.00 36 GLY D N 1
ATOM 6797 C CA . GLY D 1 57 ? 10.254 -36.979 58.516 1.00 47.70 36 GLY D CA 1
ATOM 6798 C C . GLY D 1 57 ? 9.080 -37.596 57.750 1.00 47.22 36 GLY D C 1
ATOM 6799 O O . GLY D 1 57 ? 7.992 -37.773 58.313 1.00 45.85 36 GLY D O 1
ATOM 6800 N N . HIS D 1 58 ? 9.311 -37.928 56.475 1.00 46.80 37 HIS D N 1
ATOM 6801 C CA . HIS D 1 58 ? 8.292 -38.543 55.628 1.00 46.89 37 HIS D CA 1
ATOM 6802 C C . HIS D 1 58 ? 7.722 -39.816 56.256 1.00 46.32 37 HIS D C 1
ATOM 6803 O O . HIS D 1 58 ? 6.528 -40.110 56.111 1.00 46.12 37 HIS D O 1
ATOM 6810 N N . LEU D 1 59 ? 8.586 -40.577 56.930 1.00 45.68 38 LEU D N 1
ATOM 6811 C CA . LEU D 1 59 ? 8.169 -41.824 57.582 1.00 45.05 38 LEU D CA 1
ATOM 6812 C C . LEU D 1 59 ? 7.196 -41.557 58.744 1.00 43.56 38 LEU D C 1
ATOM 6813 O O . LEU D 1 59 ? 6.265 -42.342 58.949 1.00 42.86 38 LEU D O 1
ATOM 6818 N N . GLU D 1 60 ? 7.393 -40.458 59.474 1.00 42.09 39 GLU D N 1
ATOM 6819 C CA . GLU D 1 60 ? 6.391 -40.039 60.461 1.00 41.63 39 GLU D CA 1
ATOM 6820 C C . GLU D 1 60 ? 5.050 -39.699 59.789 1.00 40.53 39 GLU D C 1
ATOM 6821 O O . GLU D 1 60 ? 4.002 -40.188 60.221 1.00 40.40 39 GLU D O 1
ATOM 6827 N N . LEU D 1 61 ? 5.077 -38.904 58.722 1.00 38.83 40 LEU D N 1
ATOM 6828 C CA . LEU D 1 61 ? 3.864 -38.646 57.962 1.00 37.80 40 LEU D CA 1
ATOM 6829 C C . LEU D 1 61 ? 3.166 -39.953 57.658 1.00 37.57 40 LEU D C 1
ATOM 6830 O O . LEU D 1 61 ? 1.948 -40.069 57.847 1.00 36.72 40 LEU D O 1
ATOM 6835 N N . VAL D 1 62 ? 3.931 -40.947 57.204 1.00 36.85 41 VAL D N 1
ATOM 6836 C CA . VAL D 1 62 ? 3.340 -42.225 56.842 1.00 36.79 41 VAL D CA 1
ATOM 6837 C C . VAL D 1 62 ? 2.852 -43.027 58.048 1.00 36.76 41 VAL D C 1
ATOM 6838 O O . VAL D 1 62 ? 1.829 -43.698 57.957 1.00 36.88 41 VAL D O 1
ATOM 6842 N N . ARG D 1 63 ? 3.584 -42.975 59.162 1.00 37.11 42 ARG D N 1
ATOM 6843 C CA . ARG D 1 63 ? 3.126 -43.637 60.393 1.00 37.52 42 ARG D CA 1
ATOM 6844 C C . ARG D 1 63 ? 1.742 -43.111 60.803 1.00 36.11 42 ARG D C 1
ATOM 6845 O O . ARG D 1 63 ? 0.825 -43.915 61.006 1.00 34.34 42 ARG D O 1
ATOM 6853 N N . ARG D 1 64 ? 1.612 -41.771 60.897 1.00 35.11 43 ARG D N 1
ATOM 6854 C CA . ARG D 1 64 ? 0.328 -41.100 61.201 1.00 34.60 43 ARG D CA 1
ATOM 6855 C C . ARG D 1 64 ? -0.774 -41.583 60.285 1.00 33.76 43 ARG D C 1
ATOM 6856 O O . ARG D 1 64 ? -1.827 -42.055 60.758 1.00 33.11 43 ARG D O 1
ATOM 6864 N N . ALA D 1 65 ? -0.545 -41.496 58.976 1.00 32.81 44 ALA D N 1
ATOM 6865 C CA . ALA D 1 65 ? -1.576 -41.902 58.012 1.00 32.98 44 ALA D CA 1
ATOM 6866 C C . ALA D 1 65 ? -2.044 -43.314 58.306 1.00 34.25 44 ALA D C 1
ATOM 6867 O O . ALA D 1 65 ? -3.235 -43.608 58.211 1.00 34.24 44 ALA D O 1
ATOM 6869 N N . ARG D 1 66 ? -1.104 -44.209 58.620 1.00 36.04 45 ARG D N 1
ATOM 6870 C CA . ARG D 1 66 ? -1.465 -45.626 58.851 1.00 37.34 45 ARG D CA 1
ATOM 6871 C C . ARG D 1 66 ? -2.249 -45.827 60.156 1.00 36.88 45 ARG D C 1
ATOM 6872 O O . ARG D 1 66 ? -3.166 -46.633 60.223 1.00 37.31 45 ARG D O 1
ATOM 6880 N N . VAL D 1 67 ? -1.870 -45.109 61.196 1.00 37.37 46 VAL D N 1
ATOM 6881 C CA . VAL D 1 67 ? -2.644 -45.135 62.451 1.00 37.61 46 VAL D CA 1
ATOM 6882 C C . VAL D 1 67 ? -4.111 -44.701 62.205 1.00 36.85 46 VAL D C 1
ATOM 6883 O O . VAL D 1 67 ? -5.056 -45.333 62.687 1.00 36.14 46 VAL D O 1
ATOM 6887 N N . GLU D 1 68 ? -4.303 -43.676 61.374 1.00 35.92 47 GLU D N 1
ATOM 6888 C CA . GLU D 1 68 ? -5.623 -43.041 61.235 1.00 35.00 47 GLU D CA 1
ATOM 6889 C C . GLU D 1 68 ? -6.489 -43.554 60.117 1.00 35.08 47 GLU D C 1
ATOM 6890 O O . GLU D 1 68 ? -7.622 -43.116 59.985 1.00 34.06 47 GLU D O 1
ATOM 6896 N N . ASN D 1 69 ? -5.968 -44.472 59.303 1.00 35.11 48 ASN D N 1
ATOM 6897 C CA . ASN D 1 69 ? -6.671 -44.918 58.105 1.00 35.58 48 ASN D CA 1
ATOM 6898 C C . ASN D 1 69 ? -6.456 -46.412 57.836 1.00 36.72 48 ASN D C 1
ATOM 6899 O O . ASN D 1 69 ? -5.529 -47.027 58.369 1.00 38.20 48 ASN D O 1
ATOM 6904 N N . ASP D 1 70 ? -7.307 -46.972 56.996 1.00 37.31 49 ASP D N 1
ATOM 6905 C CA . ASP D 1 70 ? -7.262 -48.389 56.637 1.00 38.37 49 ASP D CA 1
ATOM 6906 C C . ASP D 1 70 ? -6.328 -48.665 55.460 1.00 38.83 49 ASP D C 1
ATOM 6907 O O . ASP D 1 70 ? -5.691 -49.712 55.425 1.00 39.61 49 ASP D O 1
ATOM 6912 N N . VAL D 1 71 ? -6.266 -47.725 54.507 1.00 38.90 50 VAL D N 1
ATOM 6913 C CA . VAL D 1 71 ? -5.401 -47.807 53.336 1.00 38.49 50 VAL D CA 1
ATOM 6914 C C . VAL D 1 71 ? -4.534 -46.556 53.297 1.00 38.28 50 VAL D C 1
ATOM 6915 O O . VAL D 1 71 ? -5.060 -45.449 53.406 1.00 37.87 50 VAL D O 1
ATOM 6919 N N . THR D 1 72 ? -3.219 -46.731 53.185 1.00 37.70 51 THR D N 1
ATOM 6920 C CA . THR D 1 72 ? -2.288 -45.612 53.057 1.00 38.08 51 THR D CA 1
ATOM 6921 C C . THR D 1 72 ? -1.686 -45.580 51.646 1.00 38.06 51 THR D C 1
ATOM 6922 O O . THR D 1 72 ? -1.276 -46.632 51.091 1.00 38.03 51 THR D O 1
ATOM 6926 N N . LEU D 1 73 ? -1.606 -44.378 51.085 1.00 38.04 52 LEU D N 1
ATOM 6927 C CA . LEU D 1 73 ? -1.090 -44.143 49.736 1.00 38.00 52 LEU D CA 1
ATOM 6928 C C . LEU D 1 73 ? -0.096 -42.995 49.801 1.00 38.41 52 LEU D C 1
ATOM 6929 O O . LEU D 1 73 ? -0.411 -41.925 50.342 1.00 37.79 52 LEU D O 1
ATOM 6934 N N . VAL D 1 74 ? 1.120 -43.224 49.300 1.00 38.05 53 VAL D N 1
ATOM 6935 C CA . VAL D 1 74 ? 2.121 -42.182 49.231 1.00 38.38 53 VAL D CA 1
ATOM 6936 C C . VAL D 1 74 ? 2.381 -41.885 47.768 1.00 39.14 53 VAL D C 1
ATOM 6937 O O . VAL D 1 74 ? 2.466 -42.825 46.951 1.00 40.26 53 VAL D O 1
ATOM 6941 N N . SER D 1 75 ? 2.492 -40.598 47.424 1.00 38.43 54 SER D N 1
ATOM 6942 C CA . SER D 1 75 ? 2.869 -40.218 46.070 1.00 37.96 54 SER D CA 1
ATOM 6943 C C . SER D 1 75 ? 4.286 -39.681 46.053 1.00 37.92 54 SER D C 1
ATOM 6944 O O . SER D 1 75 ? 4.720 -38.997 46.982 1.00 37.01 54 SER D O 1
ATOM 6947 N N . ILE D 1 76 ? 5.034 -40.054 45.005 1.00 39.06 55 ILE D N 1
ATOM 6948 C CA . ILE D 1 76 ? 6.343 -39.455 44.721 1.00 38.90 55 ILE D CA 1
ATOM 6949 C C . ILE D 1 76 ? 6.222 -38.770 43.373 1.00 39.73 55 ILE D C 1
ATOM 6950 O O . ILE D 1 76 ? 5.915 -39.407 42.378 1.00 39.27 55 ILE D O 1
ATOM 6955 N N . PHE D 1 77 ? 6.405 -37.461 43.332 1.00 41.01 56 PHE D N 1
ATOM 6956 C CA . PHE D 1 77 ? 6.340 -36.754 42.063 1.00 42.13 56 PHE D CA 1
ATOM 6957 C C . PHE D 1 77 ? 7.002 -35.404 42.167 1.00 43.46 56 PHE D C 1
ATOM 6958 O O . PHE D 1 77 ? 6.637 -34.584 43.023 1.00 43.82 56 PHE D O 1
ATOM 6966 N N . VAL D 1 78 ? 7.986 -35.182 41.293 1.00 44.38 57 VAL D N 1
ATOM 6967 C CA . VAL D 1 78 ? 8.669 -33.905 41.201 1.00 45.08 57 VAL D CA 1
ATOM 6968 C C . VAL D 1 78 ? 7.884 -33.033 40.215 1.00 45.69 57 VAL D C 1
ATOM 6969 O O . VAL D 1 78 ? 8.060 -33.104 38.994 1.00 46.15 57 VAL D O 1
ATOM 6973 N N . ASN D 1 79 ? 6.997 -32.223 40.774 1.00 46.86 58 ASN D N 1
ATOM 6974 C CA . ASN D 1 79 ? 6.049 -31.405 40.014 1.00 47.64 58 ASN D CA 1
ATOM 6975 C C . ASN D 1 79 ? 6.710 -30.212 39.296 1.00 48.26 58 ASN D C 1
ATOM 6976 O O . ASN D 1 79 ? 7.217 -29.319 39.966 1.00 47.99 58 ASN D O 1
ATOM 6981 N N . PRO D 1 80 ? 6.690 -30.189 37.941 1.00 49.60 59 PRO D N 1
ATOM 6982 C CA . PRO D 1 80 ? 7.279 -29.039 37.212 1.00 50.61 59 PRO D CA 1
ATOM 6983 C C . PRO D 1 80 ? 6.526 -27.712 37.380 1.00 51.56 59 PRO D C 1
ATOM 6984 O O . PRO D 1 80 ? 7.150 -26.642 37.282 1.00 51.20 59 PRO D O 1
ATOM 6988 N N . LEU D 1 81 ? 5.208 -27.774 37.618 1.00 53.02 60 LEU D N 1
ATOM 6989 C CA . LEU D 1 81 ? 4.403 -26.559 37.860 1.00 53.72 60 LEU D CA 1
ATOM 6990 C C . LEU D 1 81 ? 4.954 -25.721 39.015 1.00 54.33 60 LEU D C 1
ATOM 6991 O O . LEU D 1 81 ? 4.791 -24.506 39.016 1.00 54.14 60 LEU D O 1
ATOM 6996 N N . GLN D 1 82 ? 5.588 -26.368 39.995 1.00 55.37 61 GLN D N 1
ATOM 6997 C CA . GLN D 1 82 ? 6.252 -25.653 41.093 1.00 56.47 61 GLN D CA 1
ATOM 6998 C C . GLN D 1 82 ? 7.546 -24.991 40.605 1.00 57.29 61 GLN D C 1
ATOM 6999 O O . GLN D 1 82 ? 7.830 -23.829 40.932 1.00 57.92 61 GLN D O 1
ATOM 7005 N N . PHE D 1 83 ? 8.323 -25.736 39.820 1.00 57.72 62 PHE D N 1
ATOM 7006 C CA . PHE D 1 83 ? 9.615 -25.252 39.329 1.00 58.06 62 PHE D CA 1
ATOM 7007 C C . PHE D 1 83 ? 9.458 -24.313 38.114 1.00 58.41 62 PHE D C 1
ATOM 7008 O O . PHE D 1 83 ? 8.393 -24.249 37.487 1.00 58.31 62 PHE D O 1
ATOM 7010 N N . GLY D 1 84 ? 10.516 -23.570 37.795 1.00 58.78 63 GLY D N 1
ATOM 7011 C CA . GLY D 1 84 ? 10.532 -22.735 36.586 1.00 59.19 63 GLY D CA 1
ATOM 7012 C C . GLY D 1 84 ? 10.367 -23.554 35.310 1.00 59.65 63 GLY D C 1
ATOM 7013 O O . GLY D 1 84 ? 10.802 -24.716 35.238 1.00 60.05 63 GLY D O 1
ATOM 7014 N N . ALA D 1 85 ? 9.745 -22.952 34.297 1.00 59.74 64 ALA D N 1
ATOM 7015 C CA . ALA D 1 85 ? 9.396 -23.672 33.069 1.00 59.74 64 ALA D CA 1
ATOM 7016 C C . ALA D 1 85 ? 10.593 -24.286 32.312 1.00 59.67 64 ALA D C 1
ATOM 7017 O O . ALA D 1 85 ? 10.384 -25.186 31.496 1.00 59.58 64 ALA D O 1
ATOM 7019 N N . ASN D 1 86 ? 11.820 -23.818 32.592 1.00 59.62 65 ASN D N 1
ATOM 7020 C CA . ASN D 1 86 ? 13.052 -24.329 31.953 1.00 59.50 65 ASN D CA 1
ATOM 7021 C C . ASN D 1 86 ? 13.965 -25.121 32.904 1.00 59.49 65 ASN D C 1
ATOM 7022 O O . ASN D 1 86 ? 13.522 -25.688 33.914 1.00 59.07 65 ASN D O 1
ATOM 7024 N N . ASP D 1 95 ? 16.232 -41.227 43.004 1.00 64.78 74 ASP D N 1
ATOM 7025 C CA . ASP D 1 95 ? 16.335 -42.669 43.232 1.00 64.77 74 ASP D CA 1
ATOM 7026 C C . ASP D 1 95 ? 15.024 -43.284 43.771 1.00 64.24 74 ASP D C 1
ATOM 7027 O O . ASP D 1 95 ? 14.786 -43.317 44.986 1.00 64.34 74 ASP D O 1
ATOM 7032 N N . LEU D 1 96 ? 14.198 -43.795 42.855 1.00 63.46 75 LEU D N 1
ATOM 7033 C CA . LEU D 1 96 ? 12.946 -44.490 43.202 1.00 62.81 75 LEU D CA 1
ATOM 7034 C C . LEU D 1 96 ? 13.156 -45.800 43.994 1.00 61.95 75 LEU D C 1
ATOM 7035 O O . LEU D 1 96 ? 12.201 -46.345 44.560 1.00 62.02 75 LEU D O 1
ATOM 7040 N N . GLU D 1 97 ? 14.393 -46.300 44.021 1.00 60.66 76 GLU D N 1
ATOM 7041 C CA . GLU D 1 97 ? 14.739 -47.542 44.718 1.00 59.53 76 GLU D CA 1
ATOM 7042 C C . GLU D 1 97 ? 14.819 -47.386 46.234 1.00 58.37 76 GLU D C 1
ATOM 7043 O O . GLU D 1 97 ? 14.157 -48.115 46.962 1.00 57.81 76 GLU D O 1
ATOM 7045 N N . ARG D 1 98 ? 15.656 -46.455 46.694 1.00 57.25 77 ARG D N 1
ATOM 7046 C CA . ARG D 1 98 ? 15.831 -46.184 48.126 1.00 56.75 77 ARG D CA 1
ATOM 7047 C C . ARG D 1 98 ? 14.511 -45.723 48.768 1.00 56.19 77 ARG D C 1
ATOM 7048 O O . ARG D 1 98 ? 14.183 -46.128 49.895 1.00 55.94 77 ARG D O 1
ATOM 7050 N N . ASP D 1 99 ? 13.772 -44.880 48.041 1.00 55.46 78 ASP D N 1
ATOM 7051 C CA . ASP D 1 99 ? 12.457 -44.381 48.485 1.00 54.95 78 ASP D CA 1
ATOM 7052 C C . ASP D 1 99 ? 11.440 -45.509 48.632 1.00 54.82 78 ASP D C 1
ATOM 7053 O O . ASP D 1 99 ? 10.928 -45.741 49.729 1.00 54.21 78 ASP D O 1
ATOM 7058 N N . ALA D 1 100 ? 11.154 -46.210 47.536 1.00 54.78 79 ALA D N 1
ATOM 7059 C CA . ALA D 1 100 ? 10.199 -47.315 47.568 1.00 54.93 79 ALA D CA 1
ATOM 7060 C C . ALA D 1 100 ? 10.599 -48.377 48.593 1.00 55.60 79 ALA D C 1
ATOM 7061 O O . ALA D 1 100 ? 9.740 -49.093 49.125 1.00 55.69 79 ALA D O 1
ATOM 7063 N N . GLY D 1 101 ? 11.904 -48.484 48.850 1.00 55.84 80 GLY D N 1
ATOM 7064 C CA . GLY D 1 101 ? 12.421 -49.396 49.865 1.00 56.31 80 GLY D CA 1
ATOM 7065 C C . GLY D 1 101 ? 11.832 -49.062 51.216 1.00 56.33 80 GLY D C 1
ATOM 7066 O O . GLY D 1 101 ? 11.065 -49.847 51.768 1.00 56.88 80 GLY D O 1
ATOM 7067 N N . LEU D 1 102 ? 12.179 -47.880 51.725 1.00 56.37 81 LEU D N 1
ATOM 7068 C CA . LEU D 1 102 ? 11.645 -47.353 52.987 1.00 56.35 81 LEU D CA 1
ATOM 7069 C C . LEU D 1 102 ? 10.111 -47.447 53.081 1.00 56.26 81 LEU D C 1
ATOM 7070 O O . LEU D 1 102 ? 9.564 -47.724 54.154 1.00 56.16 81 LEU D O 1
ATOM 7075 N N . LEU D 1 103 ? 9.415 -47.248 51.964 1.00 56.46 82 LEU D N 1
ATOM 7076 C CA . LEU D 1 103 ? 7.945 -47.309 51.973 1.00 56.78 82 LEU D CA 1
ATOM 7077 C C . LEU D 1 103 ? 7.430 -48.750 52.113 1.00 57.35 82 LEU D C 1
ATOM 7078 O O . LEU D 1 103 ? 6.359 -48.988 52.694 1.00 57.01 82 LEU D O 1
ATOM 7083 N N . HIS D 1 104 ? 8.189 -49.713 51.588 1.00 57.85 83 HIS D N 1
ATOM 7084 C CA . HIS D 1 104 ? 7.833 -51.122 51.773 1.00 58.40 83 HIS D CA 1
ATOM 7085 C C . HIS D 1 104 ? 8.036 -51.522 53.234 1.00 57.81 83 HIS D C 1
ATOM 7086 O O . HIS D 1 104 ? 7.179 -52.190 53.801 1.00 57.94 83 HIS D O 1
ATOM 7093 N N . ASP D 1 105 ? 9.152 -51.094 53.837 1.00 57.55 84 ASP D N 1
ATOM 7094 C CA . ASP D 1 105 ? 9.420 -51.344 55.266 1.00 57.46 84 ASP D CA 1
ATOM 7095 C C . ASP D 1 105 ? 8.286 -50.742 56.118 1.00 57.11 84 ASP D C 1
ATOM 7096 O O . ASP D 1 105 ? 7.735 -51.411 57.010 1.00 57.22 84 ASP D O 1
ATOM 7101 N N . ALA D 1 106 ? 7.937 -49.484 55.812 1.00 56.04 85 ALA D N 1
ATOM 7102 C CA . ALA D 1 106 ? 6.866 -48.735 56.511 1.00 54.87 85 ALA D CA 1
ATOM 7103 C C . ALA D 1 106 ? 5.427 -49.244 56.279 1.00 53.95 85 ALA D C 1
ATOM 7104 O O . ALA D 1 106 ? 4.477 -48.666 56.824 1.00 53.71 85 ALA D O 1
ATOM 7106 N N . GLN D 1 107 ? 5.272 -50.302 55.477 1.00 52.58 86 GLN D N 1
ATOM 7107 C CA . GLN D 1 107 ? 3.984 -50.983 55.260 1.00 51.60 86 GLN D CA 1
ATOM 7108 C C . GLN D 1 107 ? 2.924 -50.146 54.511 1.00 50.12 86 GLN D C 1
ATOM 7109 O O . GLN D 1 107 ? 1.713 -50.414 54.586 1.00 49.22 86 GLN D O 1
ATOM 7115 N N . VAL D 1 108 ? 3.389 -49.163 53.750 1.00 48.39 87 VAL D N 1
ATOM 7116 C CA . VAL D 1 108 ? 2.522 -48.406 52.839 1.00 47.47 87 VAL D CA 1
ATOM 7117 C C . VAL D 1 108 ? 1.749 -49.377 51.960 1.00 46.90 87 VAL D C 1
ATOM 7118 O O . VAL D 1 108 ? 2.311 -50.387 51.529 1.00 46.95 87 VAL D O 1
ATOM 7122 N N . ASP D 1 109 ? 0.480 -49.096 51.676 1.00 46.34 88 ASP D N 1
ATOM 7123 C CA . ASP D 1 109 ? -0.286 -49.987 50.782 1.00 46.42 88 ASP D CA 1
ATOM 7124 C C . ASP D 1 109 ? 0.000 -49.688 49.306 1.00 46.66 88 ASP D C 1
ATOM 7125 O O . ASP D 1 109 ? 0.180 -50.620 48.499 1.00 46.91 88 ASP D O 1
ATOM 7130 N N . TYR D 1 110 ? 0.055 -48.405 48.952 1.00 46.33 89 TYR D N 1
ATOM 7131 C CA . TYR D 1 110 ? 0.251 -47.987 47.556 1.00 46.48 89 TYR D CA 1
ATOM 7132 C C . TYR D 1 110 ? 1.297 -46.877 47.404 1.00 46.19 89 TYR D C 1
ATOM 7133 O O . TYR D 1 110 ? 1.321 -45.913 48.184 1.00 44.94 89 TYR D O 1
ATOM 7142 N N . LEU D 1 111 ? 2.157 -47.027 46.392 1.00 46.07 90 LEU D N 1
ATOM 7143 C CA . LEU D 1 111 ? 3.071 -45.968 45.982 1.00 46.01 90 LEU D CA 1
ATOM 7144 C C . LEU D 1 111 ? 2.597 -45.504 44.623 1.00 45.63 90 LEU D C 1
ATOM 7145 O O . LEU D 1 111 ? 2.327 -46.321 43.734 1.00 46.49 90 LEU D O 1
ATOM 7150 N N . PHE D 1 112 ? 2.431 -44.197 44.486 1.00 44.71 91 PHE D N 1
ATOM 7151 C CA . PHE D 1 112 ? 1.967 -43.607 43.240 1.00 44.02 91 PHE D CA 1
ATOM 7152 C C . PHE D 1 112 ? 3.149 -42.833 42.721 1.00 43.87 91 PHE D C 1
ATOM 7153 O O . PHE D 1 112 ? 3.551 -41.817 43.320 1.00 43.65 91 PHE D O 1
ATOM 7161 N N . ALA D 1 113 ? 3.727 -43.339 41.627 1.00 43.46 92 ALA D N 1
ATOM 7162 C CA . ALA D 1 113 ? 4.980 -42.820 41.099 1.00 43.30 92 ALA D CA 1
ATOM 7163 C C . ALA D 1 113 ? 4.854 -42.533 39.610 1.00 43.38 92 ALA D C 1
ATOM 7164 O O . ALA D 1 113 ? 5.515 -43.176 38.798 1.00 43.02 92 ALA D O 1
ATOM 7166 N N . PRO D 1 114 ? 4.002 -41.555 39.249 1.00 43.60 93 PRO D N 1
ATOM 7167 C CA . PRO D 1 114 ? 3.782 -41.149 37.860 1.00 43.20 93 PRO D CA 1
ATOM 7168 C C . PRO D 1 114 ? 4.996 -40.440 37.283 1.00 43.19 93 PRO D C 1
ATOM 7169 O O . PRO D 1 114 ? 5.754 -39.802 38.038 1.00 43.13 93 PRO D O 1
ATOM 7173 N N . THR D 1 115 ? 5.170 -40.563 35.964 1.00 43.14 94 THR D N 1
ATOM 7174 C CA . THR D 1 115 ? 6.136 -39.762 35.215 1.00 43.13 94 THR D CA 1
ATOM 7175 C C . THR D 1 115 ? 5.429 -38.466 34.910 1.00 43.52 94 THR D C 1
ATOM 7176 O O . THR D 1 115 ? 4.202 -38.413 35.012 1.00 43.10 94 THR D O 1
ATOM 7180 N N . VAL D 1 116 ? 6.176 -37.437 34.497 1.00 43.90 95 VAL D N 1
ATOM 7181 C CA . VAL D 1 116 ? 5.572 -36.138 34.187 1.00 44.01 95 VAL D CA 1
ATOM 7182 C C . VAL D 1 116 ? 4.448 -36.314 33.156 1.00 44.44 95 VAL D C 1
ATOM 7183 O O . VAL D 1 116 ? 3.449 -35.613 33.210 1.00 45.46 95 VAL D O 1
ATOM 7187 N N . SER D 1 117 ? 4.594 -37.268 32.244 1.00 44.49 96 SER D N 1
ATOM 7188 C CA . SER D 1 117 ? 3.574 -37.533 31.231 1.00 44.65 96 SER D CA 1
ATOM 7189 C C . SER D 1 117 ? 2.330 -38.224 31.802 1.00 44.40 96 SER D C 1
ATOM 7190 O O . SER D 1 117 ? 1.240 -38.057 31.270 1.00 44.49 96 SER D O 1
ATOM 7193 N N . ASP D 1 118 ? 2.494 -39.029 32.846 1.00 43.93 97 ASP D N 1
ATOM 7194 C CA . ASP D 1 118 ? 1.343 -39.670 33.494 1.00 43.61 97 ASP D CA 1
ATOM 7195 C C . ASP D 1 118 ? 0.442 -38.615 34.167 1.00 43.33 97 ASP D C 1
ATOM 7196 O O . ASP D 1 118 ? -0.785 -38.715 34.121 1.00 43.20 97 ASP D O 1
ATOM 7201 N N . MET D 1 119 ? 1.062 -37.604 34.770 1.00 43.21 98 MET D N 1
ATOM 7202 C CA . MET D 1 119 ? 0.327 -36.529 35.456 1.00 43.54 98 MET D CA 1
ATOM 7203 C C . MET D 1 119 ? -0.190 -35.493 34.464 1.00 43.25 98 MET D C 1
ATOM 7204 O O . MET D 1 119 ? -1.339 -35.091 34.533 1.00 43.03 98 MET D O 1
ATOM 7209 N N . TYR D 1 120 ? 0.667 -35.079 33.535 1.00 43.42 99 TYR D N 1
ATOM 7210 C CA . TYR D 1 120 ? 0.332 -34.026 32.582 1.00 43.16 99 TYR D CA 1
ATOM 7211 C C . TYR D 1 120 ? 0.509 -34.501 31.123 1.00 44.50 99 TYR D C 1
ATOM 7212 O O . TYR D 1 120 ? 1.556 -34.242 30.518 1.00 44.08 99 TYR D O 1
ATOM 7221 N N . PRO D 1 121 ? -0.482 -35.248 30.573 1.00 45.35 100 PRO D N 1
ATOM 7222 C CA . PRO D 1 121 ? -0.444 -35.735 29.181 1.00 46.27 100 PRO D CA 1
ATOM 7223 C C . PRO D 1 121 ? -0.252 -34.620 28.158 1.00 46.85 100 PRO D C 1
ATOM 7224 O O . PRO D 1 121 ? 0.494 -34.776 27.183 1.00 46.54 100 PRO D O 1
ATOM 7228 N N . ARG D 1 122 ? -0.947 -33.516 28.397 1.00 47.73 101 ARG D N 1
ATOM 7229 C CA . ARG D 1 122 ? -0.765 -32.278 27.650 1.00 48.27 101 ARG D CA 1
ATOM 7230 C C . ARG D 1 122 ? -0.381 -31.207 28.658 1.00 47.73 101 ARG D C 1
ATOM 7231 O O . ARG D 1 122 ? -0.435 -31.457 29.862 1.00 47.97 101 ARG D O 1
ATOM 7239 N N . PRO D 1 123 ? 0.033 -30.024 28.182 1.00 46.70 102 PRO D N 1
ATOM 7240 C CA . PRO D 1 123 ? 0.394 -28.996 29.153 1.00 45.72 102 PRO D CA 1
ATOM 7241 C C . PRO D 1 123 ? -0.842 -28.469 29.881 1.00 44.45 102 PRO D C 1
ATOM 7242 O O . PRO D 1 123 ? -1.933 -28.469 29.313 1.00 43.68 102 PRO D O 1
ATOM 7246 N N . MET D 1 124 ? -0.657 -28.027 31.125 1.00 42.59 103 MET D N 1
ATOM 7247 C CA . MET D 1 124 ? -1.769 -27.536 31.931 1.00 41.02 103 MET D CA 1
ATOM 7248 C C . MET D 1 124 ? -2.109 -26.136 31.485 1.00 39.89 103 MET D C 1
ATOM 7249 O O . MET D 1 124 ? -1.220 -25.313 31.298 1.00 39.96 103 MET D O 1
ATOM 7254 N N . GLN D 1 125 ? -3.390 -25.882 31.266 1.00 38.72 104 GLN D N 1
ATOM 7255 C CA . GLN D 1 125 ? -3.878 -24.526 31.113 1.00 37.84 104 GLN D CA 1
ATOM 7256 C C . GLN D 1 125 ? -4.591 -24.033 32.385 1.00 36.48 104 GLN D C 1
ATOM 7257 O O . GLN D 1 125 ? -4.683 -22.826 32.614 1.00 35.79 104 GLN D O 1
ATOM 7263 N N . THR D 1 126 ? -5.087 -24.962 33.209 1.00 34.96 105 THR D N 1
ATOM 7264 C CA . THR D 1 126 ? -5.770 -24.598 34.462 1.00 33.98 105 THR D CA 1
ATOM 7265 C C . THR D 1 126 ? -4.789 -24.280 35.605 1.00 32.98 105 THR D C 1
ATOM 7266 O O . THR D 1 126 ? -3.797 -24.963 35.796 1.00 32.83 105 THR D O 1
ATOM 7270 N N . VAL D 1 127 ? -5.092 -23.240 36.366 1.00 32.20 106 VAL D N 1
ATOM 7271 C CA . VAL D 1 127 ? -4.299 -22.845 37.517 1.00 31.80 106 VAL D CA 1
ATOM 7272 C C . VAL D 1 127 ? -5.217 -22.661 38.735 1.00 31.41 106 VAL D C 1
ATOM 7273 O O . VAL D 1 127 ? -6.315 -22.101 38.615 1.00 29.96 106 VAL D O 1
ATOM 7277 N N . VAL D 1 128 ? -4.764 -23.189 39.878 1.00 30.52 107 VAL D N 1
ATOM 7278 C CA . VAL D 1 128 ? -5.366 -22.941 41.190 1.00 29.34 107 VAL D CA 1
ATOM 7279 C C . VAL D 1 128 ? -4.327 -22.162 41.948 1.00 29.59 107 VAL D C 1
ATOM 7280 O O . VAL D 1 128 ? -3.123 -22.481 41.875 1.00 28.89 107 VAL D O 1
ATOM 7284 N N . ASP D 1 129 ? -4.773 -21.099 42.606 1.00 28.99 108 ASP D N 1
ATOM 7285 C CA . ASP D 1 129 ? -3.916 -20.310 43.458 1.00 29.93 108 ASP D CA 1
ATOM 7286 C C . ASP D 1 129 ? -4.708 -19.768 44.648 1.00 29.42 108 ASP D C 1
ATOM 7287 O O . ASP D 1 129 ? -5.942 -19.647 44.604 1.00 29.17 108 ASP D O 1
ATOM 7292 N N . VAL D 1 130 ? -3.984 -19.420 45.691 1.00 28.60 109 VAL D N 1
ATOM 7293 C CA . VAL D 1 130 ? -4.558 -18.750 46.849 1.00 28.86 109 VAL D CA 1
ATOM 7294 C C . VAL D 1 130 ? -3.715 -17.486 46.987 1.00 29.48 109 VAL D C 1
ATOM 7295 O O . VAL D 1 130 ? -2.775 -17.439 47.799 1.00 29.48 109 VAL D O 1
ATOM 7299 N N . PRO D 1 131 ? -4.003 -16.472 46.164 1.00 30.28 110 PRO D N 1
ATOM 7300 C CA . PRO D 1 131 ? -3.037 -15.335 46.090 1.00 31.40 110 PRO D CA 1
ATOM 7301 C C . PRO D 1 131 ? -2.714 -14.565 47.381 1.00 32.01 110 PRO D C 1
ATOM 7302 O O . PRO D 1 131 ? -1.540 -14.207 47.599 1.00 32.46 110 PRO D O 1
ATOM 7306 N N . PRO D 1 132 ? -3.718 -14.278 48.216 1.00 32.10 111 PRO D N 1
ATOM 7307 C CA . PRO D 1 132 ? -3.399 -13.518 49.443 1.00 32.82 111 PRO D CA 1
ATOM 7308 C C . PRO D 1 132 ? -2.407 -14.214 50.368 1.00 33.51 111 PRO D C 1
ATOM 7309 O O . PRO D 1 132 ? -1.616 -13.550 51.040 1.00 34.71 111 PRO D O 1
ATOM 7313 N N . LEU D 1 133 ? -2.454 -15.540 50.408 1.00 33.37 112 LEU D N 1
ATOM 7314 C CA . LEU D 1 133 ? -1.551 -16.308 51.236 1.00 33.34 112 LEU D CA 1
ATOM 7315 C C . LEU D 1 133 ? -0.260 -16.579 50.497 1.00 34.50 112 LEU D C 1
ATOM 7316 O O . LEU D 1 133 ? 0.794 -16.651 51.111 1.00 33.70 112 LEU D O 1
ATOM 7321 N N . GLY D 1 134 ? -0.365 -16.744 49.180 1.00 35.99 113 GLY D N 1
ATOM 7322 C CA . GLY D 1 134 ? 0.764 -17.095 48.345 1.00 37.83 113 GLY D CA 1
ATOM 7323 C C . GLY D 1 134 ? 1.699 -15.925 48.125 1.00 39.10 113 GLY D C 1
ATOM 7324 O O . GLY D 1 134 ? 2.859 -16.111 47.766 1.00 40.17 113 GLY D O 1
ATOM 7325 N N . ASN D 1 135 ? 1.188 -14.720 48.327 1.00 40.36 114 ASN D N 1
ATOM 7326 C CA . ASN D 1 135 ? 1.952 -13.508 48.120 1.00 41.93 114 ASN D CA 1
ATOM 7327 C C . ASN D 1 135 ? 2.455 -12.986 49.449 1.00 42.66 114 ASN D C 1
ATOM 7328 O O . ASN D 1 135 ? 2.338 -11.803 49.731 1.00 43.90 114 ASN D O 1
ATOM 7333 N N . GLN D 1 136 ? 2.970 -13.878 50.292 1.00 43.17 115 GLN D N 1
ATOM 7334 C CA . GLN D 1 136 ? 3.587 -13.474 51.561 1.00 43.10 115 GLN D CA 1
ATOM 7335 C C . GLN D 1 136 ? 4.895 -14.237 51.720 1.00 43.08 115 GLN D C 1
ATOM 7336 O O . GLN D 1 136 ? 5.118 -15.252 51.081 1.00 41.08 115 GLN D O 1
ATOM 7342 N N . ILE D 1 137 ? 5.752 -13.724 52.589 1.00 44.75 116 ILE D N 1
ATOM 7343 C CA . ILE D 1 137 ? 7.044 -14.337 52.871 1.00 46.53 116 ILE D CA 1
ATOM 7344 C C . ILE D 1 137 ? 7.797 -14.620 51.572 1.00 48.11 116 ILE D C 1
ATOM 7345 O O . ILE D 1 137 ? 8.325 -13.702 50.982 1.00 48.67 116 ILE D O 1
ATOM 7350 N N . GLU D 1 138 ? 7.783 -15.870 51.119 1.00 50.31 117 GLU D N 1
ATOM 7351 C CA . GLU D 1 138 ? 8.486 -16.315 49.919 1.00 51.99 117 GLU D CA 1
ATOM 7352 C C . GLU D 1 138 ? 7.860 -15.792 48.625 1.00 53.00 117 GLU D C 1
ATOM 7353 O O . GLU D 1 138 ? 8.544 -15.681 47.595 1.00 53.23 117 GLU D O 1
ATOM 7359 N N . GLY D 1 139 ? 6.563 -15.485 48.673 1.00 53.87 118 GLY D N 1
ATOM 7360 C CA . GLY D 1 139 ? 5.840 -14.963 47.514 1.00 54.63 118 GLY D CA 1
ATOM 7361 C C . GLY D 1 139 ? 5.796 -13.447 47.394 1.00 55.32 118 GLY D C 1
ATOM 7362 O O . GLY D 1 139 ? 5.072 -12.913 46.550 1.00 55.53 118 GLY D O 1
ATOM 7363 N N . GLU D 1 140 ? 6.566 -12.755 48.233 1.00 56.33 119 GLU D N 1
ATOM 7364 C CA . GLU D 1 140 ? 6.690 -11.288 48.184 1.00 56.94 119 GLU D CA 1
ATOM 7365 C C . GLU D 1 140 ? 5.614 -10.616 49.027 1.00 57.24 119 GLU D C 1
ATOM 7366 O O . GLU D 1 140 ? 5.921 -9.942 50.017 1.00 58.03 119 GLU D O 1
ATOM 7368 N N . PRO D 1 143 ? 4.656 -13.787 43.499 1.00 55.80 122 PRO D N 1
ATOM 7369 C CA . PRO D 1 143 ? 3.423 -13.496 42.751 1.00 55.46 122 PRO D CA 1
ATOM 7370 C C . PRO D 1 143 ? 3.055 -14.646 41.799 1.00 54.59 122 PRO D C 1
ATOM 7371 O O . PRO D 1 143 ? 3.546 -14.714 40.667 1.00 54.87 122 PRO D O 1
ATOM 7375 N N . GLY D 1 144 ? 2.186 -15.540 42.273 1.00 52.92 123 GLY D N 1
ATOM 7376 C CA . GLY D 1 144 ? 1.953 -16.833 41.629 1.00 51.45 123 GLY D CA 1
ATOM 7377 C C . GLY D 1 144 ? 2.832 -17.899 42.262 1.00 50.10 123 GLY D C 1
ATOM 7378 O O . GLY D 1 144 ? 2.791 -19.068 41.868 1.00 49.30 123 GLY D O 1
ATOM 7379 N N . HIS D 1 145 ? 3.601 -17.491 43.272 1.00 48.76 124 HIS D N 1
ATOM 7380 C CA . HIS D 1 145 ? 4.684 -18.313 43.817 1.00 47.97 124 HIS D CA 1
ATOM 7381 C C . HIS D 1 145 ? 4.209 -19.719 44.256 1.00 45.76 124 HIS D C 1
ATOM 7382 O O . HIS D 1 145 ? 4.879 -20.716 44.006 1.00 45.96 124 HIS D O 1
ATOM 7389 N N . PHE D 1 146 ? 3.030 -19.809 44.867 1.00 43.53 125 PHE D N 1
ATOM 7390 C CA . PHE D 1 146 ? 2.527 -21.109 45.345 1.00 41.21 125 PHE D CA 1
ATOM 7391 C C . PHE D 1 146 ? 1.399 -21.711 44.489 1.00 38.56 125 PHE D C 1
ATOM 7392 O O . PHE D 1 146 ? 0.780 -22.686 44.892 1.00 36.56 125 PHE D O 1
ATOM 7400 N N . ALA D 1 147 ? 1.184 -21.141 43.306 1.00 36.23 126 ALA D N 1
ATOM 7401 C CA . ALA D 1 147 ? 0.220 -21.670 42.337 1.00 34.70 126 ALA D CA 1
ATOM 7402 C C . ALA D 1 147 ? 0.555 -23.099 41.919 1.00 33.40 126 ALA D C 1
ATOM 7403 O O . ALA D 1 147 ? -0.321 -23.953 41.784 1.00 31.90 126 ALA D O 1
ATOM 7405 N N . GLY D 1 148 ? 1.841 -23.365 41.710 1.00 32.42 127 GLY D N 1
ATOM 7406 C CA . GLY D 1 148 ? 2.262 -24.698 41.334 1.00 32.29 127 GLY D CA 1
ATOM 7407 C C . GLY D 1 148 ? 1.843 -25.722 42.379 1.00 31.85 127 GLY D C 1
ATOM 7408 O O . GLY D 1 148 ? 1.297 -26.757 42.053 1.00 30.92 127 GLY D O 1
ATOM 7409 N N . VAL D 1 149 ? 2.106 -25.439 43.643 1.00 31.48 128 VAL D N 1
ATOM 7410 C CA . VAL D 1 149 ? 1.740 -26.396 44.693 1.00 31.74 128 VAL D CA 1
ATOM 7411 C C . VAL D 1 149 ? 0.210 -26.592 44.806 1.00 30.67 128 VAL D C 1
ATOM 7412 O O . VAL D 1 149 ? -0.262 -27.724 44.847 1.00 30.28 128 VAL D O 1
ATOM 7416 N N . ALA D 1 150 ? -0.547 -25.500 44.804 1.00 29.89 129 ALA D N 1
ATOM 7417 C CA . ALA D 1 150 ? -2.012 -25.584 44.961 1.00 30.09 129 ALA D CA 1
ATOM 7418 C C . ALA D 1 150 ? -2.622 -26.420 43.853 1.00 30.12 129 ALA D C 1
ATOM 7419 O O . ALA D 1 150 ? -3.548 -27.226 44.080 1.00 29.23 129 ALA D O 1
ATOM 7421 N N . THR D 1 151 ? -2.108 -26.202 42.640 1.00 29.62 130 THR D N 1
ATOM 7422 C CA . THR D 1 151 ? -2.620 -26.891 41.454 1.00 29.89 130 THR D CA 1
ATOM 7423 C C . THR D 1 151 ? -2.325 -28.368 41.545 1.00 29.84 130 THR D C 1
ATOM 7424 O O . THR D 1 151 ? -3.226 -29.200 41.380 1.00 30.24 130 THR D O 1
ATOM 7428 N N . VAL D 1 152 ? -1.080 -28.734 41.846 1.00 30.40 131 VAL D N 1
ATOM 7429 C CA . VAL D 1 152 ? -0.796 -30.159 41.905 1.00 30.50 131 VAL D CA 1
ATOM 7430 C C . VAL D 1 152 ? -1.540 -30.821 43.078 1.00 29.94 131 VAL D C 1
ATOM 7431 O O . VAL D 1 152 ? -2.082 -31.914 42.907 1.00 29.67 131 VAL D O 1
ATOM 7435 N N . VAL D 1 153 ? -1.616 -30.157 44.243 1.00 29.45 132 VAL D N 1
ATOM 7436 C CA . VAL D 1 153 ? -2.321 -30.788 45.396 1.00 28.83 132 VAL D CA 1
ATOM 7437 C C . VAL D 1 153 ? -3.788 -30.970 45.072 1.00 29.05 132 VAL D C 1
ATOM 7438 O O . VAL D 1 153 ? -4.339 -32.024 45.309 1.00 28.70 132 VAL D O 1
ATOM 7442 N N . SER D 1 154 ? -4.417 -29.972 44.453 1.00 29.87 133 SER D N 1
ATOM 7443 C CA . SER D 1 154 ? -5.806 -30.137 43.997 1.00 30.30 133 SER D CA 1
ATOM 7444 C C . SER D 1 154 ? -6.026 -31.301 43.024 1.00 30.72 133 SER D C 1
ATOM 7445 O O . SER D 1 154 ? -7.028 -32.025 43.116 1.00 30.47 133 SER D O 1
ATOM 7448 N N . LYS D 1 155 ? -5.114 -31.441 42.046 1.00 30.38 134 LYS D N 1
ATOM 7449 C CA . LYS D 1 155 ? -5.183 -32.542 41.093 1.00 30.14 134 LYS D CA 1
ATOM 7450 C C . LYS D 1 155 ? -4.977 -33.846 41.824 1.00 29.99 134 LYS D C 1
ATOM 7451 O O . LYS D 1 155 ? -5.754 -34.780 41.651 1.00 29.35 134 LYS D O 1
ATOM 7457 N N . LEU D 1 156 ? -3.928 -33.915 42.646 1.00 29.27 135 LEU D N 1
ATOM 7458 C CA . LEU D 1 156 ? -3.702 -35.134 43.389 1.00 29.69 135 LEU D CA 1
ATOM 7459 C C . LEU D 1 156 ? -4.960 -35.553 44.195 1.00 29.51 135 LEU D C 1
ATOM 7460 O O . LEU D 1 156 ? -5.352 -36.722 44.149 1.00 29.78 135 LEU D O 1
ATOM 7465 N N . PHE D 1 157 ? -5.612 -34.608 44.874 1.00 29.08 136 PHE D N 1
ATOM 7466 C CA . PHE D 1 157 ? -6.817 -34.942 45.680 1.00 28.93 136 PHE D CA 1
ATOM 7467 C C . PHE D 1 157 ? -7.928 -35.472 44.812 1.00 29.24 136 PHE D C 1
ATOM 7468 O O . PHE D 1 157 ? -8.666 -36.369 45.211 1.00 29.05 136 PHE D O 1
ATOM 7476 N N . ASN D 1 158 ? -8.070 -34.897 43.630 1.00 30.54 137 ASN D N 1
ATOM 7477 C CA . ASN D 1 158 ? -9.039 -35.395 42.675 1.00 31.24 137 ASN D CA 1
ATOM 7478 C C . ASN D 1 158 ? -8.757 -36.809 42.212 1.00 31.66 137 ASN D C 1
ATOM 7479 O O . ASN D 1 158 ? -9.671 -37.602 42.026 1.00 31.38 137 ASN D O 1
ATOM 7484 N N . ILE D 1 159 ? -7.483 -37.100 42.014 1.00 32.53 138 ILE D N 1
ATOM 7485 C CA . ILE D 1 159 ? -7.037 -38.414 41.560 1.00 32.96 138 ILE D CA 1
ATOM 7486 C C . ILE D 1 159 ? -7.237 -39.468 42.634 1.00 33.12 138 ILE D C 1
ATOM 7487 O O . ILE D 1 159 ? -7.894 -40.464 42.389 1.00 33.67 138 ILE D O 1
ATOM 7492 N N . VAL D 1 160 ? -6.704 -39.207 43.837 1.00 33.03 139 VAL D N 1
ATOM 7493 C CA . VAL D 1 160 ? -6.724 -40.169 44.950 1.00 32.54 139 VAL D CA 1
ATOM 7494 C C . VAL D 1 160 ? -8.055 -40.207 45.734 1.00 32.49 139 VAL D C 1
ATOM 7495 O O . VAL D 1 160 ? -8.460 -41.271 46.215 1.00 33.36 139 VAL D O 1
ATOM 7499 N N . GLY D 1 161 ? -8.725 -39.055 45.867 1.00 31.49 140 GLY D N 1
ATOM 7500 C CA . GLY D 1 161 ? -9.992 -38.956 46.598 1.00 30.25 140 GLY D CA 1
ATOM 7501 C C . GLY D 1 161 ? -9.833 -39.428 48.026 1.00 29.66 140 GLY D C 1
ATOM 7502 O O . GLY D 1 161 ? -10.541 -40.321 48.470 1.00 27.91 140 GLY D O 1
ATOM 7503 N N . PRO D 1 162 ? -8.870 -38.847 48.744 1.00 29.64 141 PRO D N 1
ATOM 7504 C CA . PRO D 1 162 ? -8.549 -39.401 50.038 1.00 29.72 141 PRO D CA 1
ATOM 7505 C C . PRO D 1 162 ? -9.501 -38.882 51.106 1.00 29.69 141 PRO D C 1
ATOM 7506 O O . PRO D 1 162 ? -10.166 -37.860 50.891 1.00 28.09 141 PRO D O 1
ATOM 7510 N N . ASP D 1 163 ? -9.560 -39.586 52.236 1.00 29.57 142 ASP D N 1
ATOM 7511 C CA . ASP D 1 163 ? -10.279 -39.074 53.409 1.00 29.91 142 ASP D CA 1
ATOM 7512 C C . ASP D 1 163 ? -9.403 -38.119 54.195 1.00 28.44 142 ASP D C 1
ATOM 7513 O O . ASP D 1 163 ? -9.915 -37.132 54.683 1.00 28.43 142 ASP D O 1
ATOM 7518 N N . ALA D 1 164 ? -8.094 -38.376 54.292 1.00 26.80 143 ALA D N 1
ATOM 7519 C CA . ALA D 1 164 ? -7.175 -37.441 54.961 1.00 26.39 143 ALA D CA 1
ATOM 7520 C C . ALA D 1 164 ? -5.820 -37.345 54.252 1.00 26.59 143 ALA D C 1
ATOM 7521 O O . ALA D 1 164 ? -5.367 -38.305 53.635 1.00 27.03 143 ALA D O 1
ATOM 7523 N N . ALA D 1 165 ? -5.178 -36.183 54.358 1.00 26.45 144 ALA D N 1
ATOM 7524 C CA . ALA D 1 165 ? -3.877 -35.939 53.738 1.00 27.05 144 ALA D CA 1
ATOM 7525 C C . ALA D 1 165 ? -2.932 -35.335 54.737 1.00 27.36 144 ALA D C 1
ATOM 7526 O O . ALA D 1 165 ? -3.317 -34.429 55.498 1.00 27.18 144 ALA D O 1
ATOM 7528 N N . TYR D 1 166 ? -1.685 -35.818 54.701 1.00 27.52 145 TYR D N 1
ATOM 7529 C CA . TYR D 1 166 ? -0.674 -35.503 55.696 1.00 27.76 145 TYR D CA 1
ATOM 7530 C C . TYR D 1 166 ? 0.489 -34.711 55.134 1.00 29.02 145 TYR D C 1
ATOM 7531 O O . TYR D 1 166 ? 1.114 -35.101 54.144 1.00 28.65 145 TYR D O 1
ATOM 7540 N N . PHE D 1 167 ? 0.780 -33.607 55.798 1.00 30.24 146 PHE D N 1
ATOM 7541 C CA . PHE D 1 167 ? 1.813 -32.674 55.416 1.00 30.97 146 PHE D CA 1
ATOM 7542 C C . PHE D 1 167 ? 2.610 -32.306 56.635 1.00 32.43 146 PHE D C 1
ATOM 7543 O O . PHE D 1 167 ? 2.088 -32.315 57.752 1.00 33.06 146 PHE D O 1
ATOM 7551 N N . GLY D 1 168 ? 3.865 -31.907 56.413 1.00 33.71 147 GLY D N 1
ATOM 7552 C CA . GLY D 1 168 ? 4.750 -31.534 57.477 1.00 33.98 147 GLY D CA 1
ATOM 7553 C C . GLY D 1 168 ? 4.549 -30.079 57.778 1.00 35.28 147 GLY D C 1
ATOM 7554 O O . GLY D 1 168 ? 4.292 -29.281 56.859 1.00 35.43 147 GLY D O 1
ATOM 7555 N N . GLU D 1 169 ? 4.635 -29.742 59.063 1.00 35.80 148 GLU D N 1
ATOM 7556 C CA . GLU D 1 169 ? 4.527 -28.365 59.515 1.00 37.71 148 GLU D CA 1
ATOM 7557 C C . GLU D 1 169 ? 5.804 -27.596 59.247 1.00 37.65 148 GLU D C 1
ATOM 7558 O O . GLU D 1 169 ? 5.819 -26.373 59.360 1.00 37.43 148 GLU D O 1
ATOM 7564 N N . LYS D 1 170 ? 6.865 -28.336 58.916 1.00 37.79 149 LYS D N 1
ATOM 7565 C CA . LYS D 1 170 ? 8.127 -27.786 58.435 1.00 38.63 149 LYS D CA 1
ATOM 7566 C C . LYS D 1 170 ? 7.853 -26.706 57.370 1.00 37.88 149 LYS D C 1
ATOM 7567 O O . LYS D 1 170 ? 8.277 -25.549 57.491 1.00 38.25 149 LYS D O 1
ATOM 7573 N N . ASP D 1 171 ? 7.096 -27.093 56.358 1.00 37.39 150 ASP D N 1
ATOM 7574 C CA . ASP D 1 171 ? 6.669 -26.170 55.308 1.00 37.45 150 ASP D CA 1
ATOM 7575 C C . ASP D 1 171 ? 5.338 -25.516 55.675 1.00 36.97 150 ASP D C 1
ATOM 7576 O O . ASP D 1 171 ? 4.285 -25.909 55.173 1.00 35.35 150 ASP D O 1
ATOM 7581 N N . PHE D 1 172 ? 5.421 -24.504 56.532 1.00 37.27 151 PHE D N 1
ATOM 7582 C CA . PHE D 1 172 ? 4.256 -23.858 57.124 1.00 37.40 151 PHE D CA 1
ATOM 7583 C C . PHE D 1 172 ? 3.377 -23.173 56.080 1.00 37.73 151 PHE D C 1
ATOM 7584 O O . PHE D 1 172 ? 2.175 -23.457 55.976 1.00 36.75 151 PHE D O 1
ATOM 7592 N N . GLN D 1 173 ? 3.980 -22.278 55.299 1.00 37.42 152 GLN D N 1
ATOM 7593 C CA . GLN D 1 173 ? 3.239 -21.522 54.298 1.00 37.00 152 GLN D CA 1
ATOM 7594 C C . GLN D 1 173 ? 2.410 -22.434 53.382 1.00 35.88 152 GLN D C 1
ATOM 7595 O O . GLN D 1 173 ? 1.251 -22.169 53.101 1.00 35.59 152 GLN D O 1
ATOM 7601 N N . GLN D 1 174 ? 3.037 -23.497 52.914 1.00 34.39 153 GLN D N 1
ATOM 7602 C CA . GLN D 1 174 ? 2.380 -24.484 52.100 1.00 34.25 153 GLN D CA 1
ATOM 7603 C C . GLN D 1 174 ? 1.131 -25.040 52.786 1.00 32.88 153 GLN D C 1
ATOM 7604 O O . GLN D 1 174 ? 0.082 -25.179 52.178 1.00 31.70 153 GLN D O 1
ATOM 7610 N N . LEU D 1 175 ? 1.286 -25.388 54.054 1.00 31.66 154 LEU D N 1
ATOM 7611 C CA . LEU D 1 175 ? 0.207 -26.004 54.816 1.00 30.29 154 LEU D CA 1
ATOM 7612 C C . LEU D 1 175 ? -0.931 -25.041 54.993 1.00 28.97 154 LEU D C 1
ATOM 7613 O O . LEU D 1 175 ? -2.096 -25.432 54.850 1.00 29.08 154 LEU D O 1
ATOM 7618 N N . VAL D 1 176 ? -0.612 -23.798 55.329 1.00 28.13 155 VAL D N 1
ATOM 7619 C CA . VAL D 1 176 ? -1.640 -22.814 55.544 1.00 27.97 155 VAL D CA 1
ATOM 7620 C C . VAL D 1 176 ? -2.432 -22.570 54.237 1.00 27.74 155 VAL D C 1
ATOM 7621 O O . VAL D 1 176 ? -3.641 -22.373 54.267 1.00 25.43 155 VAL D O 1
ATOM 7625 N N . ILE D 1 177 ? -1.721 -22.607 53.100 1.00 27.72 156 ILE D N 1
ATOM 7626 C CA . ILE D 1 177 ? -2.312 -22.410 51.796 1.00 27.23 156 ILE D CA 1
ATOM 7627 C C . ILE D 1 177 ? -3.187 -23.591 51.450 1.00 26.85 156 ILE D C 1
ATOM 7628 O O . ILE D 1 177 ? -4.318 -23.427 50.996 1.00 26.29 156 ILE D O 1
ATOM 7633 N N . ILE D 1 178 ? -2.682 -24.788 51.673 1.00 26.11 157 ILE D N 1
ATOM 7634 C CA . ILE D 1 178 ? -3.476 -25.969 51.366 1.00 25.64 157 ILE D CA 1
ATOM 7635 C C . ILE D 1 178 ? -4.742 -26.042 52.241 1.00 25.44 157 ILE D C 1
ATOM 7636 O O . ILE D 1 178 ? -5.807 -26.382 51.759 1.00 25.09 157 ILE D O 1
ATOM 7641 N N . ARG D 1 179 ? -4.628 -25.701 53.519 1.00 25.33 158 ARG D N 1
ATOM 7642 C CA . ARG D 1 179 ? -5.812 -25.646 54.373 1.00 25.40 158 ARG D CA 1
ATOM 7643 C C . ARG D 1 179 ? -6.850 -24.663 53.852 1.00 25.36 158 ARG D C 1
ATOM 7644 O O . ARG D 1 179 ? -8.046 -24.976 53.838 1.00 24.45 158 ARG D O 1
ATOM 7652 N N . ARG D 1 180 ? -6.413 -23.475 53.419 1.00 25.34 159 ARG D N 1
ATOM 7653 C CA A ARG D 1 180 ? -7.352 -22.470 52.910 0.50 25.47 159 ARG D CA 1
ATOM 7654 C CA B ARG D 1 180 ? -7.354 -22.465 52.908 0.50 25.10 159 ARG D CA 1
ATOM 7655 C C . ARG D 1 180 ? -8.010 -22.948 51.638 1.00 25.24 159 ARG D C 1
ATOM 7656 O O . ARG D 1 180 ? -9.197 -22.738 51.424 1.00 25.81 159 ARG D O 1
ATOM 7671 N N . MET D 1 181 ? -7.231 -23.590 50.781 1.00 24.92 160 MET D N 1
ATOM 7672 C CA . MET D 1 181 ? -7.736 -24.013 49.469 1.00 24.54 160 MET D CA 1
ATOM 7673 C C . MET D 1 181 ? -8.830 -25.042 49.669 1.00 23.45 160 MET D C 1
ATOM 7674 O O . MET D 1 181 ? -9.852 -25.022 49.021 1.00 23.62 160 MET D O 1
ATOM 7679 N N . VAL D 1 182 ? -8.591 -25.953 50.583 1.00 23.22 161 VAL D N 1
ATOM 7680 C CA . VAL D 1 182 ? -9.503 -27.028 50.837 1.00 22.95 161 VAL D CA 1
ATOM 7681 C C . VAL D 1 182 ? -10.805 -26.474 51.421 1.00 23.09 161 VAL D C 1
ATOM 7682 O O . VAL D 1 182 ? -11.888 -26.875 51.029 1.00 21.70 161 VAL D O 1
ATOM 7686 N N . ASP D 1 183 ? -10.694 -25.565 52.381 1.00 23.64 162 ASP D N 1
ATOM 7687 C CA . ASP D 1 183 ? -11.894 -24.939 52.928 1.00 24.66 162 ASP D CA 1
ATOM 7688 C C . ASP D 1 183 ? -12.663 -24.203 51.816 1.00 24.13 162 ASP D C 1
ATOM 7689 O O . ASP D 1 183 ? -13.859 -24.431 51.610 1.00 24.47 162 ASP D O 1
ATOM 7694 N N . ASP D 1 184 ? -11.986 -23.282 51.137 1.00 23.76 163 ASP D N 1
ATOM 7695 C CA . ASP D 1 184 ? -12.617 -22.417 50.107 1.00 23.54 163 ASP D CA 1
ATOM 7696 C C . ASP D 1 184 ? -13.269 -23.265 49.011 1.00 23.13 163 ASP D C 1
ATOM 7697 O O . ASP D 1 184 ? -14.322 -22.953 48.520 1.00 22.45 163 ASP D O 1
ATOM 7702 N N . MET D 1 185 ? -12.620 -24.355 48.630 1.00 23.21 164 MET D N 1
ATOM 7703 C CA . MET D 1 185 ? -13.094 -25.126 47.498 1.00 22.84 164 MET D CA 1
ATOM 7704 C C . MET D 1 185 ? -13.989 -26.290 47.909 1.00 23.59 164 MET D C 1
ATOM 7705 O O . MET D 1 185 ? -14.465 -27.028 47.042 1.00 21.83 164 MET D O 1
ATOM 7710 N N . ALA D 1 186 ? -14.261 -26.407 49.218 1.00 23.68 165 ALA D N 1
ATOM 7711 C CA . ALA D 1 186 ? -15.061 -27.485 49.729 1.00 24.41 165 ALA D CA 1
ATOM 7712 C C . ALA D 1 186 ? -14.484 -28.841 49.331 1.00 24.63 165 ALA D C 1
ATOM 7713 O O . ALA D 1 186 ? -15.222 -29.767 49.064 1.00 26.24 165 ALA D O 1
ATOM 7715 N N . ILE D 1 187 ? -13.172 -28.974 49.311 1.00 25.11 166 ILE D N 1
ATOM 7716 C CA . ILE D 1 187 ? -12.550 -30.262 49.010 1.00 25.01 166 ILE D CA 1
ATOM 7717 C C . ILE D 1 187 ? -12.784 -31.173 50.195 1.00 25.23 166 ILE D C 1
ATOM 7718 O O . ILE D 1 187 ? -12.405 -30.812 51.320 1.00 25.60 166 ILE D O 1
ATOM 7723 N N . PRO D 1 188 ? -13.427 -32.347 49.970 1.00 25.73 167 PRO D N 1
ATOM 7724 C CA . PRO D 1 188 ? -13.787 -33.254 51.073 1.00 25.70 167 PRO D CA 1
ATOM 7725 C C . PRO D 1 188 ? -12.616 -34.076 51.575 1.00 25.24 167 PRO D C 1
ATOM 7726 O O . PRO D 1 188 ? -12.637 -35.284 51.508 1.00 26.05 167 PRO D O 1
ATOM 7730 N N . VAL D 1 189 ? -11.616 -33.412 52.121 1.00 24.46 168 VAL D N 1
ATOM 7731 C CA . VAL D 1 189 ? -10.416 -34.071 52.573 1.00 25.31 168 VAL D CA 1
ATOM 7732 C C . VAL D 1 189 ? -10.033 -33.395 53.888 1.00 24.57 168 VAL D C 1
ATOM 7733 O O . VAL D 1 189 ? -10.103 -32.167 54.016 1.00 25.25 168 VAL D O 1
ATOM 7737 N N . ARG D 1 190 ? -9.687 -34.193 54.880 1.00 24.79 169 ARG D N 1
ATOM 7738 C CA A ARG D 1 190 ? -9.143 -33.650 56.071 0.00 24.68 169 ARG D CA 1
ATOM 7739 C CA B ARG D 1 190 ? -9.122 -33.638 56.111 1.00 24.31 169 ARG D CA 1
ATOM 7740 C C . ARG D 1 190 ? -7.623 -33.413 55.896 1.00 24.71 169 ARG D C 1
ATOM 7741 O O . ARG D 1 190 ? -6.889 -34.313 55.472 1.00 25.63 169 ARG D O 1
ATOM 7756 N N . ILE D 1 191 ? -7.177 -32.211 56.189 1.00 24.48 170 ILE D N 1
ATOM 7757 C CA . ILE D 1 191 ? -5.778 -31.849 56.103 1.00 24.61 170 ILE D CA 1
ATOM 7758 C C . ILE D 1 191 ? -5.097 -31.912 57.474 1.00 24.36 170 ILE D C 1
ATOM 7759 O O . ILE D 1 191 ? -5.505 -31.245 58.425 1.00 25.18 170 ILE D O 1
ATOM 7764 N N . VAL D 1 192 ? -4.079 -32.741 57.588 1.00 24.54 171 VAL D N 1
ATOM 7765 C CA . VAL D 1 192 ? -3.439 -32.956 58.860 1.00 25.75 171 VAL D CA 1
ATOM 7766 C C . VAL D 1 192 ? -1.988 -32.501 58.838 1.00 27.10 171 VAL D C 1
ATOM 7767 O O . VAL D 1 192 ? -1.155 -33.007 58.043 1.00 26.90 171 VAL D O 1
ATOM 7771 N N . GLY D 1 193 ? -1.678 -31.570 59.721 1.00 29.03 172 GLY D N 1
ATOM 7772 C CA . GLY D 1 193 ? -0.325 -31.043 59.861 1.00 30.66 172 GLY D CA 1
ATOM 7773 C C . GLY D 1 193 ? 0.464 -31.842 60.895 1.00 32.66 172 GLY D C 1
ATOM 7774 O O . GLY D 1 193 ? 0.033 -31.973 62.042 1.00 33.32 172 GLY D O 1
ATOM 7775 N N . VAL D 1 194 ? 1.624 -32.384 60.507 1.00 33.61 173 VAL D N 1
ATOM 7776 C CA . VAL D 1 194 ? 2.397 -33.225 61.419 1.00 34.21 173 VAL D CA 1
ATOM 7777 C C . VAL D 1 194 ? 3.628 -32.478 61.898 1.00 36.16 173 VAL D C 1
ATOM 7778 O O . VAL D 1 194 ? 4.316 -31.795 61.122 1.00 34.62 173 VAL D O 1
ATOM 7782 N N . GLU D 1 195 ? 3.874 -32.599 63.196 1.00 37.40 174 GLU D N 1
ATOM 7783 C CA . GLU D 1 195 ? 4.984 -31.942 63.831 1.00 39.55 174 GLU D CA 1
ATOM 7784 C C . GLU D 1 195 ? 6.307 -32.372 63.168 1.00 39.54 174 GLU D C 1
ATOM 7785 O O . GLU D 1 195 ? 6.487 -33.547 62.839 1.00 39.53 174 GLU D O 1
ATOM 7791 N N . THR D 1 196 ? 7.190 -31.399 62.953 1.00 40.00 175 THR D N 1
ATOM 7792 C CA . THR D 1 196 ? 8.500 -31.628 62.325 1.00 40.86 175 THR D CA 1
ATOM 7793 C C . THR D 1 196 ? 9.308 -32.711 63.069 1.00 41.23 175 THR D C 1
ATOM 7794 O O . THR D 1 196 ? 9.505 -32.606 64.263 1.00 40.78 175 THR D O 1
ATOM 7798 N N . VAL D 1 197 ? 9.739 -33.754 62.365 1.00 42.67 176 VAL D N 1
ATOM 7799 C CA . VAL D 1 197 ? 10.634 -34.761 62.954 1.00 43.67 176 VAL D CA 1
ATOM 7800 C C . VAL D 1 197 ? 12.038 -34.149 63.025 1.00 44.67 176 VAL D C 1
ATOM 7801 O O . VAL D 1 197 ? 12.471 -33.446 62.096 1.00 45.06 176 VAL D O 1
ATOM 7805 N N . ARG D 1 198 ? 12.731 -34.365 64.134 1.00 44.94 177 ARG D N 1
ATOM 7806 C CA . ARG D 1 198 ? 14.010 -33.699 64.353 1.00 45.59 177 ARG D CA 1
ATOM 7807 C C . ARG D 1 198 ? 15.112 -34.649 64.744 1.00 46.66 177 ARG D C 1
ATOM 7808 O O . ARG D 1 198 ? 14.866 -35.747 65.266 1.00 46.57 177 ARG D O 1
ATOM 7816 N N . GLU D 1 199 ? 16.341 -34.196 64.512 1.00 47.48 178 GLU D N 1
ATOM 7817 C CA . GLU D 1 199 ? 17.509 -35.051 64.686 1.00 48.24 178 GLU D CA 1
ATOM 7818 C C . GLU D 1 199 ? 17.993 -34.902 66.115 1.00 47.69 178 GLU D C 1
ATOM 7819 O O . GLU D 1 199 ? 17.487 -34.044 66.856 1.00 47.61 178 GLU D O 1
ATOM 7825 N N . ASP D 1 200 ? 18.975 -35.729 66.490 1.00 47.18 179 ASP D N 1
ATOM 7826 C CA . ASP D 1 200 ? 19.542 -35.744 67.840 1.00 46.88 179 ASP D CA 1
ATOM 7827 C C . ASP D 1 200 ? 19.632 -34.373 68.492 1.00 46.22 179 ASP D C 1
ATOM 7828 O O . ASP D 1 200 ? 19.299 -34.209 69.669 1.00 47.18 179 ASP D O 1
ATOM 7830 N N . ASP D 1 201 ? 20.094 -33.384 67.743 1.00 44.74 180 ASP D N 1
ATOM 7831 C CA . ASP D 1 201 ? 20.446 -32.110 68.348 1.00 43.50 180 ASP D CA 1
ATOM 7832 C C . ASP D 1 201 ? 19.392 -31.010 68.183 1.00 42.47 180 ASP D C 1
ATOM 7833 O O . ASP D 1 201 ? 19.659 -29.861 68.494 1.00 41.70 180 ASP D O 1
ATOM 7838 N N . GLY D 1 202 ? 18.203 -31.369 67.704 1.00 41.91 181 GLY D N 1
ATOM 7839 C CA . GLY D 1 202 ? 17.151 -30.396 67.428 1.00 41.64 181 GLY D CA 1
ATOM 7840 C C . GLY D 1 202 ? 17.027 -29.998 65.959 1.00 41.76 181 GLY D C 1
ATOM 7841 O O . GLY D 1 202 ? 16.009 -29.441 65.552 1.00 40.13 181 GLY D O 1
ATOM 7842 N N . LEU D 1 203 ? 18.045 -30.264 65.136 1.00 41.64 182 LEU D N 1
ATOM 7843 C CA . LEU D 1 203 ? 17.963 -29.824 63.740 1.00 41.99 182 LEU D CA 1
ATOM 7844 C C . LEU D 1 203 ? 16.844 -30.536 62.959 1.00 42.15 182 LEU D C 1
ATOM 7845 O O . LEU D 1 203 ? 16.757 -31.764 62.973 1.00 42.12 182 LEU D O 1
ATOM 7850 N N . ALA D 1 204 ? 16.051 -29.762 62.220 1.00 41.93 183 ALA D N 1
ATOM 7851 C CA . ALA D 1 204 ? 14.906 -30.323 61.477 1.00 42.86 183 ALA D CA 1
ATOM 7852 C C . ALA D 1 204 ? 15.363 -31.311 60.411 1.00 43.37 183 ALA D C 1
ATOM 7853 O O . ALA D 1 204 ? 16.282 -31.004 59.636 1.00 43.56 183 ALA D O 1
ATOM 7855 N N . CYS D 1 205 ? 14.738 -32.486 60.360 1.00 44.17 184 CYS D N 1
ATOM 7856 C CA . CYS D 1 205 ? 15.051 -33.463 59.316 1.00 45.22 184 CYS D CA 1
ATOM 7857 C C . CYS D 1 205 ? 14.800 -32.884 57.930 1.00 46.00 184 CYS D C 1
ATOM 7858 O O . CYS D 1 205 ? 13.762 -32.249 57.689 1.00 45.44 184 CYS D O 1
ATOM 7861 N N . SER D 1 206 ? 15.736 -33.123 57.013 1.00 46.61 185 SER D N 1
ATOM 7862 C CA . SER D 1 206 ? 15.619 -32.598 55.652 1.00 47.37 185 SER D CA 1
ATOM 7863 C C . SER D 1 206 ? 16.549 -33.345 54.680 1.00 47.83 185 SER D C 1
ATOM 7864 O O . SER D 1 206 ? 17.640 -33.766 55.056 1.00 48.23 185 SER D O 1
ATOM 7867 N N . SER D 1 207 ? 16.138 -33.489 53.428 1.00 48.11 186 SER D N 1
ATOM 7868 C CA . SER D 1 207 ? 17.031 -34.090 52.436 1.00 48.84 186 SER D CA 1
ATOM 7869 C C . SER D 1 207 ? 18.201 -33.153 52.075 1.00 49.08 186 SER D C 1
ATOM 7870 O O . SER D 1 207 ? 19.188 -33.596 51.510 1.00 49.28 186 SER D O 1
ATOM 7873 N N . ARG D 1 208 ? 18.094 -31.871 52.438 1.00 49.63 187 ARG D N 1
ATOM 7874 C CA . ARG D 1 208 ? 19.179 -30.906 52.288 1.00 49.87 187 ARG D CA 1
ATOM 7875 C C . ARG D 1 208 ? 20.332 -31.089 53.306 1.00 50.31 187 ARG D C 1
ATOM 7876 O O . ARG D 1 208 ? 21.446 -30.618 53.067 1.00 50.42 187 ARG D O 1
ATOM 7878 N N . ASN D 1 209 ? 20.056 -31.748 54.433 1.00 50.60 188 ASN D N 1
ATOM 7879 C CA . ASN D 1 209 ? 21.055 -31.970 55.502 1.00 50.80 188 ASN D CA 1
ATOM 7880 C C . ASN D 1 209 ? 22.303 -32.762 55.050 1.00 51.05 188 ASN D C 1
ATOM 7881 O O . ASN D 1 209 ? 23.430 -32.479 55.496 1.00 50.46 188 ASN D O 1
ATOM 7886 N N . VAL D 1 210 ? 22.069 -33.741 54.175 1.00 51.15 189 VAL D N 1
ATOM 7887 C CA . VAL D 1 210 ? 23.111 -34.580 53.573 1.00 52.16 189 VAL D CA 1
ATOM 7888 C C . VAL D 1 210 ? 24.294 -33.782 52.965 1.00 52.38 189 VAL D C 1
ATOM 7889 O O . VAL D 1 210 ? 25.421 -34.268 52.928 1.00 52.40 189 VAL D O 1
ATOM 7893 N N . TYR D 1 211 ? 24.028 -32.557 52.519 1.00 52.76 190 TYR D N 1
ATOM 7894 C CA . TYR D 1 211 ? 25.019 -31.716 51.848 1.00 53.12 190 TYR D CA 1
ATOM 7895 C C . TYR D 1 211 ? 25.951 -30.937 52.769 1.00 53.21 190 TYR D C 1
ATOM 7896 O O . TYR D 1 211 ? 26.946 -30.389 52.316 1.00 53.38 190 TYR D O 1
ATOM 7905 N N . LEU D 1 212 ? 25.626 -30.835 54.048 1.00 53.43 191 LEU D N 1
ATOM 7906 C CA . LEU D 1 212 ? 26.478 -30.091 54.969 1.00 53.66 191 LEU D CA 1
ATOM 7907 C C . LEU D 1 212 ? 27.808 -30.837 55.172 1.00 53.82 191 LEU D C 1
ATOM 7908 O O . LEU D 1 212 ? 27.829 -32.072 55.261 1.00 54.11 191 LEU D O 1
ATOM 7913 N N . THR D 1 213 ? 28.917 -30.108 55.240 1.00 53.89 192 THR D N 1
ATOM 7914 C CA . THR D 1 213 ? 30.152 -30.731 55.724 1.00 54.15 192 THR D CA 1
ATOM 7915 C C . THR D 1 213 ? 29.894 -31.037 57.208 1.00 54.49 192 THR D C 1
ATOM 7916 O O . THR D 1 213 ? 29.019 -30.398 57.831 1.00 54.48 192 THR D O 1
ATOM 7920 N N . PRO D 1 214 ? 30.634 -32.005 57.786 1.00 54.09 193 PRO D N 1
ATOM 7921 C CA . PRO D 1 214 ? 30.477 -32.212 59.234 1.00 53.60 193 PRO D CA 1
ATOM 7922 C C . PRO D 1 214 ? 30.664 -30.933 60.075 1.00 52.98 193 PRO D C 1
ATOM 7923 O O . PRO D 1 214 ? 29.917 -30.716 61.029 1.00 52.16 193 PRO D O 1
ATOM 7927 N N . GLU D 1 215 ? 31.609 -30.071 59.699 1.00 52.22 194 GLU D N 1
ATOM 7928 C CA . GLU D 1 215 ? 31.752 -28.767 60.370 1.00 51.89 194 GLU D CA 1
ATOM 7929 C C . GLU D 1 215 ? 30.459 -27.940 60.287 1.00 51.01 194 GLU D C 1
ATOM 7930 O O . GLU D 1 215 ? 30.041 -27.339 61.265 1.00 50.59 194 GLU D O 1
ATOM 7936 N N . GLN D 1 216 ? 29.863 -27.905 59.100 1.00 50.00 195 GLN D N 1
ATOM 7937 C CA . GLN D 1 216 ? 28.634 -27.138 58.847 1.00 49.70 195 GLN D CA 1
ATOM 7938 C C . GLN D 1 216 ? 27.454 -27.726 59.618 1.00 48.96 195 GLN D C 1
ATOM 7939 O O . GLN D 1 216 ? 26.631 -26.983 60.159 1.00 48.76 195 GLN D O 1
ATOM 7945 N N . ARG D 1 217 ? 27.393 -29.057 59.657 1.00 48.00 196 ARG D N 1
ATOM 7946 C CA . ARG D 1 217 ? 26.369 -29.768 60.403 1.00 47.97 196 ARG D CA 1
ATOM 7947 C C . ARG D 1 217 ? 26.410 -29.442 61.893 1.00 46.87 196 ARG D C 1
ATOM 7948 O O . ARG D 1 217 ? 25.357 -29.333 62.511 1.00 46.77 196 ARG D O 1
ATOM 7956 N N . ARG D 1 218 ? 27.607 -29.287 62.459 1.00 45.84 197 ARG D N 1
ATOM 7957 C CA . ARG D 1 218 ? 27.751 -28.869 63.864 1.00 45.27 197 ARG D CA 1
ATOM 7958 C C . ARG D 1 218 ? 27.386 -27.389 64.032 1.00 44.00 197 ARG D C 1
ATOM 7959 O O . ARG D 1 218 ? 26.930 -26.973 65.097 1.00 43.33 197 ARG D O 1
ATOM 7967 N N . ALA D 1 219 ? 27.598 -26.602 62.979 1.00 42.45 198 ALA D N 1
ATOM 7968 C CA . ALA D 1 219 ? 27.198 -25.200 62.994 1.00 41.85 198 ALA D CA 1
ATOM 7969 C C . ALA D 1 219 ? 25.668 -25.047 62.854 1.00 40.19 198 ALA D C 1
ATOM 7970 O O . ALA D 1 219 ? 25.094 -24.074 63.351 1.00 40.39 198 ALA D O 1
ATOM 7972 N N . ALA D 1 220 ? 25.030 -26.009 62.199 1.00 38.75 199 ALA D N 1
ATOM 7973 C CA . ALA D 1 220 ? 23.612 -25.903 61.823 1.00 38.73 199 ALA D CA 1
ATOM 7974 C C . ALA D 1 220 ? 22.643 -25.931 63.024 1.00 38.25 199 ALA D C 1
ATOM 7975 O O . ALA D 1 220 ? 21.499 -25.447 62.933 1.00 37.38 199 ALA D O 1
ATOM 7977 N N . ILE D 1 221 ? 23.104 -26.482 64.148 1.00 38.33 200 ILE D N 1
ATOM 7978 C CA . ILE D 1 221 ? 22.341 -26.449 65.411 1.00 37.78 200 ILE D CA 1
ATOM 7979 C C . ILE D 1 221 ? 21.932 -25.029 65.786 1.00 37.81 200 ILE D C 1
ATOM 7980 O O . ILE D 1 221 ? 20.972 -24.847 66.543 1.00 38.62 200 ILE D O 1
ATOM 7985 N N . ILE D 1 222 ? 22.646 -24.011 65.285 1.00 36.32 201 ILE D N 1
ATOM 7986 C CA . ILE D 1 222 ? 22.246 -22.646 65.562 1.00 35.97 201 ILE D CA 1
ATOM 7987 C C . ILE D 1 222 ? 20.776 -22.370 65.111 1.00 35.37 201 ILE D C 1
ATOM 7988 O O . ILE D 1 222 ? 20.132 -21.482 65.641 1.00 34.57 201 ILE D O 1
ATOM 7993 N N . VAL D 1 223 ? 20.285 -23.109 64.125 1.00 35.09 202 VAL D N 1
ATOM 7994 C CA . VAL D 1 223 ? 18.923 -22.910 63.606 1.00 35.65 202 VAL D CA 1
ATOM 7995 C C . VAL D 1 223 ? 17.880 -23.166 64.723 1.00 35.86 202 VAL D C 1
ATOM 7996 O O . VAL D 1 223 ? 17.206 -22.227 65.172 1.00 36.05 202 VAL D O 1
ATOM 8000 N N . PRO D 1 224 ? 17.777 -24.408 65.220 1.00 35.88 203 PRO D N 1
ATOM 8001 C CA . PRO D 1 224 ? 16.744 -24.612 66.258 1.00 35.64 203 PRO D CA 1
ATOM 8002 C C . PRO D 1 224 ? 17.046 -23.860 67.552 1.00 35.66 203 PRO D C 1
ATOM 8003 O O . PRO D 1 224 ? 16.117 -23.409 68.238 1.00 35.33 203 PRO D O 1
ATOM 8007 N N . GLN D 1 225 ? 18.333 -23.676 67.863 1.00 35.64 204 GLN D N 1
ATOM 8008 C CA . GLN D 1 225 ? 18.717 -22.801 68.979 1.00 35.59 204 GLN D CA 1
ATOM 8009 C C . GLN D 1 225 ? 18.189 -21.362 68.834 1.00 34.83 204 GLN D C 1
ATOM 8010 O O . GLN D 1 225 ? 17.877 -20.697 69.832 1.00 34.61 204 GLN D O 1
ATOM 8016 N N . ALA D 1 226 ? 18.082 -20.870 67.608 1.00 34.88 205 ALA D N 1
ATOM 8017 C CA . ALA D 1 226 ? 17.541 -19.510 67.384 1.00 34.69 205 ALA D CA 1
ATOM 8018 C C . ALA D 1 226 ? 16.031 -19.445 67.679 1.00 34.45 205 ALA D C 1
ATOM 8019 O O . ALA D 1 226 ? 15.528 -18.407 68.155 1.00 35.32 205 ALA D O 1
ATOM 8021 N N . LEU D 1 227 ? 15.318 -20.528 67.372 1.00 34.60 206 LEU D N 1
ATOM 8022 C CA . LEU D 1 22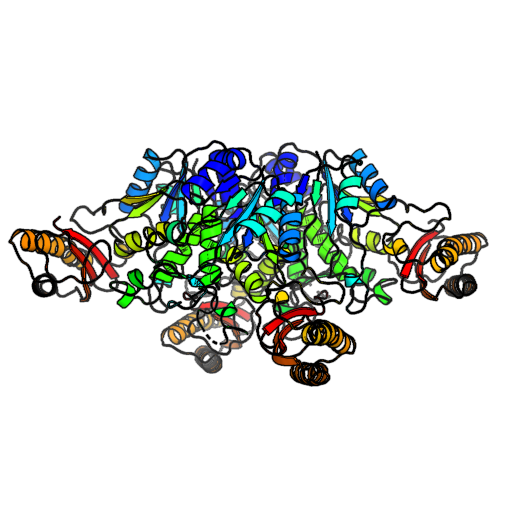7 ? 13.869 -20.648 67.697 1.00 34.73 206 LEU D CA 1
ATOM 8023 C C . LEU D 1 227 ? 13.643 -20.759 69.225 1.00 35.47 206 LEU D C 1
ATOM 8024 O O . LEU D 1 227 ? 12.778 -20.083 69.772 1.00 35.84 206 LEU D O 1
ATOM 8029 N N . ASP D 1 228 ? 14.467 -21.556 69.906 1.00 35.96 207 ASP D N 1
ATOM 8030 C CA . ASP D 1 228 ? 14.452 -21.616 71.378 1.00 36.75 207 ASP D CA 1
ATOM 8031 C C . ASP D 1 228 ? 14.630 -20.228 71.957 1.00 37.17 207 ASP D C 1
ATOM 8032 O O . ASP D 1 228 ? 13.908 -19.823 72.875 1.00 37.80 207 ASP D O 1
ATOM 8037 N N . GLU D 1 229 ? 15.609 -19.512 71.420 1.00 36.91 208 GLU D N 1
ATOM 8038 C CA . GLU D 1 229 ? 15.876 -18.137 71.832 1.00 36.60 208 GLU D CA 1
ATOM 8039 C C . GLU D 1 229 ? 14.700 -17.212 71.481 1.00 35.77 208 GLU D C 1
ATOM 8040 O O . GLU D 1 229 ? 14.369 -16.291 72.245 1.00 35.35 208 GLU D O 1
ATOM 8046 N N . ALA D 1 230 ? 14.085 -17.442 70.321 1.00 35.41 209 ALA D N 1
ATOM 8047 C CA . ALA D 1 230 ? 12.854 -16.715 69.941 1.00 35.44 209 ALA D CA 1
ATOM 8048 C C . ALA D 1 230 ? 11.799 -16.931 71.022 1.00 35.83 209 ALA D C 1
ATOM 8049 O O . ALA D 1 230 ? 11.231 -15.989 71.544 1.00 35.42 209 ALA D O 1
ATOM 8051 N N . ASP D 1 231 ? 11.560 -18.207 71.323 1.00 37.46 210 ASP D N 1
ATOM 8052 C CA . ASP D 1 231 ? 10.694 -18.645 72.407 1.00 39.06 210 ASP D CA 1
ATOM 8053 C C . ASP D 1 231 ? 11.044 -17.862 73.699 1.00 39.84 210 ASP D C 1
ATOM 8054 O O . ASP D 1 231 ? 10.173 -17.222 74.293 1.00 39.43 210 ASP D O 1
ATOM 8059 N N . ARG D 1 232 ? 12.327 -17.863 74.084 1.00 40.54 211 ARG D N 1
ATOM 8060 C CA . ARG D 1 232 ? 12.750 -17.229 75.340 1.00 41.41 211 ARG D CA 1
ATOM 8061 C C . ARG D 1 232 ? 12.414 -15.741 75.384 1.00 41.52 211 ARG D C 1
ATOM 8062 O O . ARG D 1 232 ? 11.856 -15.263 76.369 1.00 41.29 211 ARG D O 1
ATOM 8070 N N . LEU D 1 233 ? 12.730 -15.016 74.320 1.00 42.45 212 LEU D N 1
ATOM 8071 C CA . LEU D 1 233 ? 12.464 -13.577 74.281 1.00 43.58 212 LEU D CA 1
ATOM 8072 C C . LEU D 1 233 ? 10.975 -13.249 74.390 1.00 44.80 212 LEU D C 1
ATOM 8073 O O . LEU D 1 233 ? 10.600 -12.273 75.039 1.00 44.63 212 LEU D O 1
ATOM 8078 N N . TYR D 1 234 ? 10.145 -14.072 73.753 1.00 46.48 213 TYR D N 1
ATOM 8079 C CA . TYR D 1 234 ? 8.682 -13.901 73.781 1.00 47.78 213 TYR D CA 1
ATOM 8080 C C . TYR D 1 234 ? 8.132 -14.172 75.178 1.00 48.68 213 TYR D C 1
ATOM 8081 O O . TYR D 1 234 ? 7.264 -13.444 75.656 1.00 48.60 213 TYR D O 1
ATOM 8090 N N . ARG D 1 235 ? 8.636 -15.223 75.821 1.00 50.50 214 ARG D N 1
ATOM 8091 C CA . ARG D 1 235 ? 8.273 -15.527 77.209 1.00 51.74 214 ARG D CA 1
ATOM 8092 C C . ARG D 1 235 ? 8.678 -14.385 78.156 1.00 52.57 214 ARG D C 1
ATOM 8093 O O . ARG D 1 235 ? 8.009 -14.134 79.151 1.00 52.86 214 ARG D O 1
ATOM 8101 N N . SER D 1 236 ? 9.774 -13.700 77.845 1.00 53.24 215 SER D N 1
ATOM 8102 C CA . SER D 1 236 ? 10.226 -12.565 78.650 1.00 53.89 215 SER D CA 1
ATOM 8103 C C . SER D 1 236 ? 9.500 -11.252 78.329 1.00 53.90 215 SER D C 1
ATOM 8104 O O . SER D 1 236 ? 9.893 -10.205 78.840 1.00 54.32 215 SER D O 1
ATOM 8107 N N . GLY D 1 237 ? 8.480 -11.293 77.466 1.00 53.62 216 GLY D N 1
ATOM 8108 C CA . GLY D 1 237 ? 7.609 -10.137 77.246 1.00 53.07 216 GLY D CA 1
ATOM 8109 C C . GLY D 1 237 ? 7.976 -9.211 76.088 1.00 52.98 216 GLY D C 1
ATOM 8110 O O . GLY D 1 237 ? 7.406 -8.128 75.964 1.00 51.79 216 GLY D O 1
ATOM 8111 N N . MET D 1 238 ? 8.910 -9.620 75.232 1.00 52.80 217 MET D N 1
ATOM 8112 C CA . MET D 1 238 ? 9.243 -8.811 74.068 1.00 52.97 217 MET D CA 1
ATOM 8113 C C . MET D 1 238 ? 8.009 -8.624 73.189 1.00 53.34 217 MET D C 1
ATOM 8114 O O . MET D 1 238 ? 7.367 -9.605 72.821 1.00 52.73 217 MET D O 1
ATOM 8119 N N . ASP D 1 239 ? 7.706 -7.366 72.850 1.00 53.76 218 ASP D N 1
ATOM 8120 C CA . ASP D 1 239 ? 6.427 -6.988 72.239 1.00 54.40 218 ASP D CA 1
ATOM 8121 C C . ASP D 1 239 ? 6.530 -6.395 70.832 1.00 54.41 218 ASP D C 1
ATOM 8122 O O . ASP D 1 239 ? 5.506 -6.150 70.188 1.00 54.69 218 ASP D O 1
ATOM 8127 N N . ASP D 1 240 ? 7.747 -6.166 70.350 1.00 54.09 219 ASP D N 1
ATOM 8128 C CA . ASP D 1 240 ? 7.949 -5.518 69.064 1.00 53.86 219 ASP D CA 1
ATOM 8129 C C . ASP D 1 240 ? 8.628 -6.468 68.084 1.00 52.99 219 ASP D C 1
ATOM 8130 O O . ASP D 1 240 ? 9.701 -6.959 68.389 1.00 53.11 219 ASP D O 1
ATOM 8135 N N . PRO D 1 241 ? 8.018 -6.717 66.898 1.00 52.39 220 PRO D N 1
ATOM 8136 C CA . PRO D 1 241 ? 8.569 -7.681 65.901 1.00 51.64 220 PRO D CA 1
ATOM 8137 C C . PRO D 1 241 ? 9.931 -7.339 65.297 1.00 50.95 220 PRO D C 1
ATOM 8138 O O . PRO D 1 241 ? 10.634 -8.245 64.846 1.00 50.45 220 PRO D O 1
ATOM 8142 N N . ASP D 1 242 ? 10.283 -6.054 65.262 1.00 50.70 221 ASP D N 1
ATOM 8143 C CA . ASP D 1 242 ? 11.605 -5.624 64.762 1.00 50.38 221 ASP D CA 1
ATOM 8144 C C . ASP D 1 242 ? 12.683 -5.879 65.820 1.00 49.37 221 ASP D C 1
ATOM 8145 O O . ASP D 1 242 ? 13.735 -6.454 65.526 1.00 49.30 221 ASP D O 1
ATOM 8150 N N . ALA D 1 243 ? 12.414 -5.460 67.053 1.00 48.06 222 ALA D N 1
ATOM 8151 C CA . ALA D 1 243 ? 13.224 -5.883 68.193 1.00 47.13 222 ALA D CA 1
ATOM 8152 C C . ALA D 1 243 ? 13.506 -7.404 68.167 1.00 46.35 222 ALA D C 1
ATOM 8153 O O . ALA D 1 243 ? 14.646 -7.833 68.363 1.00 46.48 222 ALA D O 1
ATOM 8155 N N . LEU D 1 244 ? 12.487 -8.219 67.901 1.00 45.33 223 LEU D N 1
ATOM 8156 C CA . LEU D 1 244 ? 12.678 -9.672 67.873 1.00 44.40 223 LEU D CA 1
ATOM 8157 C C . LEU D 1 244 ? 13.561 -10.051 66.710 1.00 43.77 223 LEU D C 1
ATOM 8158 O O . LEU D 1 244 ? 14.465 -10.877 66.870 1.00 42.75 223 LEU D O 1
ATOM 8163 N N . GLU D 1 245 ? 13.307 -9.446 65.546 1.00 43.34 224 GLU D N 1
ATOM 8164 C CA . GLU D 1 245 ? 14.080 -9.784 64.351 1.00 43.55 224 GLU D CA 1
ATOM 8165 C C . GLU D 1 245 ? 15.561 -9.458 64.576 1.00 42.95 224 GLU D C 1
ATOM 8166 O O . GLU D 1 245 ? 16.425 -10.281 64.282 1.00 42.67 224 GLU D O 1
ATOM 8172 N N . ALA D 1 246 ? 15.836 -8.278 65.132 1.00 43.24 225 ALA D N 1
ATOM 8173 C CA . ALA D 1 246 ? 17.219 -7.856 65.396 1.00 43.21 225 ALA D CA 1
ATOM 8174 C C . ALA D 1 246 ? 17.876 -8.741 66.456 1.00 43.25 225 ALA D C 1
ATOM 8175 O O . ALA D 1 246 ? 19.052 -9.079 66.334 1.00 43.04 225 ALA D O 1
ATOM 8177 N N . ALA D 1 247 ? 17.122 -9.148 67.478 1.00 43.13 226 ALA D N 1
ATOM 8178 C CA . ALA D 1 247 ? 17.674 -10.054 68.493 1.00 43.00 226 ALA D CA 1
ATOM 8179 C C . ALA D 1 247 ? 18.011 -11.419 67.885 1.00 43.19 226 ALA D C 1
ATOM 8180 O O . ALA D 1 247 ? 19.046 -12.017 68.221 1.00 43.53 226 ALA D O 1
ATOM 8182 N N . ILE D 1 248 ? 17.181 -11.893 66.959 1.00 43.42 227 ILE D N 1
ATOM 8183 C CA . ILE D 1 248 ? 17.424 -13.182 66.297 1.00 43.94 227 ILE D CA 1
ATOM 8184 C C . ILE D 1 248 ? 18.575 -13.093 65.296 1.00 44.48 227 ILE D C 1
ATOM 8185 O O . ILE D 1 248 ? 19.409 -14.005 65.204 1.00 44.30 227 ILE D O 1
ATOM 8190 N N . ARG D 1 249 ? 18.606 -12.001 64.541 1.00 45.58 228 ARG D N 1
ATOM 8191 C CA . ARG D 1 249 ? 19.727 -11.710 63.635 1.00 46.77 228 ARG D CA 1
ATOM 8192 C C . ARG D 1 249 ? 21.054 -11.836 64.382 1.00 46.38 228 ARG D C 1
ATOM 8193 O O . ARG D 1 249 ? 21.932 -12.596 63.988 1.00 45.77 228 ARG D O 1
ATOM 8201 N N . THR D 1 250 ? 21.168 -11.072 65.466 1.00 46.97 229 THR D N 1
ATOM 8202 C CA . THR D 1 250 ? 22.370 -11.036 66.317 1.00 47.36 229 THR D CA 1
ATOM 8203 C C . THR D 1 250 ? 22.744 -12.412 66.920 1.00 47.69 229 THR D C 1
ATOM 8204 O O . THR D 1 250 ? 23.924 -12.787 66.938 1.00 47.86 229 THR D O 1
ATOM 8208 N N . PHE D 1 251 ? 21.739 -13.163 67.375 1.00 47.43 230 PHE D N 1
ATOM 8209 C CA . PHE D 1 251 ? 21.954 -14.493 67.946 1.00 47.09 230 PHE D CA 1
ATOM 8210 C C . PHE D 1 251 ? 22.561 -15.473 66.932 1.00 47.23 230 PHE D C 1
ATOM 8211 O O . PHE D 1 251 ? 23.446 -16.285 67.275 1.00 46.95 230 PHE D O 1
ATOM 8219 N N . ILE D 1 252 ? 22.091 -15.409 65.689 1.00 47.17 231 ILE D N 1
ATOM 8220 C CA . ILE D 1 252 ? 22.585 -16.321 64.648 1.00 47.18 231 ILE D CA 1
ATOM 8221 C C . ILE D 1 252 ? 24.004 -15.878 64.197 1.00 47.74 231 ILE D C 1
ATOM 8222 O O . ILE D 1 252 ? 24.849 -16.711 63.849 1.00 47.03 231 ILE D O 1
ATOM 8227 N N . GLY D 1 253 ? 24.257 -14.571 64.256 1.00 48.56 232 GLY D N 1
ATOM 8228 C CA . GLY D 1 253 ? 25.592 -14.011 64.025 1.00 49.70 232 GLY D CA 1
ATOM 8229 C C . GLY D 1 253 ? 26.675 -14.676 64.865 1.00 50.40 232 GLY D C 1
ATOM 8230 O O . GLY D 1 253 ? 27.782 -14.897 64.390 1.00 51.24 232 GLY D O 1
ATOM 8231 N N . ARG D 1 254 ? 26.343 -15.045 66.101 1.00 51.10 233 ARG D N 1
ATOM 8232 C CA . ARG D 1 254 ? 27.252 -15.801 66.955 1.00 50.87 233 ARG D CA 1
ATOM 8233 C C . ARG D 1 254 ? 27.902 -16.949 66.192 1.00 50.81 233 ARG D C 1
ATOM 8234 O O . ARG D 1 254 ? 28.932 -17.452 66.611 1.00 51.57 233 ARG D O 1
ATOM 8236 N N . GLN D 1 255 ? 27.320 -17.355 65.068 1.00 50.57 234 GLN D N 1
ATOM 8237 C CA . GLN D 1 255 ? 27.838 -18.470 64.295 1.00 50.36 234 GLN D CA 1
ATOM 8238 C C . GLN D 1 255 ? 28.125 -18.067 62.841 1.00 51.16 234 GLN D C 1
ATOM 8239 O O . GLN D 1 255 ? 27.219 -18.140 62.003 1.00 51.19 234 GLN D O 1
ATOM 8245 N N . PRO D 1 256 ? 29.393 -17.663 62.529 1.00 51.71 235 PRO D N 1
ATOM 8246 C CA . PRO D 1 256 ? 29.790 -17.174 61.181 1.00 51.21 235 PRO D CA 1
ATOM 8247 C C . PRO D 1 256 ? 29.566 -18.125 59.998 1.00 50.48 235 PRO D C 1
ATOM 8248 O O . PRO D 1 256 ? 29.309 -17.661 58.895 1.00 51.05 235 PRO D O 1
ATOM 8252 N N . LEU D 1 257 ? 29.639 -19.434 60.207 1.00 49.72 236 LEU D N 1
ATOM 8253 C CA . LEU D 1 257 ? 29.252 -20.383 59.153 1.00 48.99 236 LEU D CA 1
ATOM 8254 C C . LEU D 1 257 ? 27.752 -20.309 58.758 1.00 48.29 236 LEU D C 1
ATOM 8255 O O . LEU D 1 257 ? 27.316 -21.008 57.821 1.00 47.95 236 LEU D O 1
ATOM 8260 N N . ALA D 1 258 ? 26.976 -19.477 59.464 1.00 47.06 237 ALA D N 1
ATOM 8261 C CA . ALA D 1 258 ? 25.519 -19.405 59.281 1.00 46.84 237 ALA D CA 1
ATOM 8262 C C . ALA D 1 258 ? 25.067 -17.995 58.959 1.00 45.89 237 ALA D C 1
ATOM 8263 O O . ALA D 1 258 ? 25.262 -17.073 59.758 1.00 46.06 237 ALA D O 1
ATOM 8265 N N . VAL D 1 259 ? 24.447 -17.835 57.797 1.00 44.63 238 VAL D N 1
ATOM 8266 C CA . VAL D 1 259 ? 23.966 -16.526 57.380 1.00 44.25 238 VAL D CA 1
ATOM 8267 C C . VAL D 1 259 ? 22.431 -16.559 57.264 1.00 43.83 238 VAL D C 1
ATOM 8268 O O . VAL D 1 259 ? 21.876 -17.396 56.562 1.00 41.64 238 VAL D O 1
ATOM 8272 N N . PRO D 1 260 ? 21.747 -15.659 57.990 1.00 44.74 239 PRO D N 1
ATOM 8273 C CA . PRO D 1 260 ? 20.282 -15.632 57.935 1.00 45.25 239 PRO D CA 1
ATOM 8274 C C . PRO D 1 260 ? 19.737 -14.822 56.753 1.00 45.20 239 PRO D C 1
ATOM 8275 O O . PRO D 1 260 ? 19.800 -13.597 56.776 1.00 45.93 239 PRO D O 1
ATOM 8279 N N . GLU D 1 261 ? 19.154 -15.497 55.772 1.00 45.26 240 GLU D N 1
ATOM 8280 C CA . GLU D 1 261 ? 18.595 -14.814 54.599 1.00 45.66 240 GLU D CA 1
ATOM 8281 C C . GLU D 1 261 ? 17.341 -14.050 54.967 1.00 44.82 240 GLU D C 1
ATOM 8282 O O . GLU D 1 261 ? 17.229 -12.880 54.643 1.00 44.96 240 GLU D O 1
ATOM 8288 N N . VAL D 1 262 ? 16.404 -14.731 55.631 1.00 44.24 241 VAL D N 1
ATOM 8289 C CA . VAL D 1 262 ? 15.110 -14.133 56.004 1.00 43.08 241 VAL D CA 1
ATOM 8290 C C . VAL D 1 262 ? 14.661 -14.591 57.386 1.00 41.95 241 VAL D C 1
ATOM 8291 O O . VAL D 1 262 ? 14.641 -15.787 57.681 1.00 41.71 241 VAL D O 1
ATOM 8295 N N . ILE D 1 263 ? 14.325 -13.621 58.229 1.00 41.06 242 ILE D N 1
ATOM 8296 C CA . ILE D 1 263 ? 13.716 -13.880 59.518 1.00 40.48 242 ILE D CA 1
ATOM 8297 C C . ILE D 1 263 ? 12.302 -13.298 59.468 1.00 39.81 242 ILE D C 1
ATOM 8298 O O . ILE D 1 263 ? 12.095 -12.094 59.677 1.00 39.78 242 ILE D O 1
ATOM 8303 N N . ALA D 1 264 ? 11.340 -14.164 59.166 1.00 39.33 243 ALA D N 1
ATOM 8304 C CA . ALA D 1 264 ? 9.934 -13.772 59.068 1.00 38.46 243 ALA D CA 1
ATOM 8305 C C . ALA D 1 264 ? 9.208 -13.973 60.395 1.00 38.21 243 ALA D C 1
ATOM 8306 O O . ALA D 1 264 ? 9.043 -15.110 60.854 1.00 37.38 243 ALA D O 1
ATOM 8308 N N . ILE D 1 265 ? 8.769 -12.868 60.990 1.00 37.81 244 ILE D N 1
ATOM 8309 C CA . ILE D 1 265 ? 7.924 -12.902 62.154 1.00 38.06 244 ILE D CA 1
ATOM 8310 C C . ILE D 1 265 ? 6.519 -12.486 61.706 1.00 37.84 244 ILE D C 1
ATOM 8311 O O . ILE D 1 265 ? 6.293 -11.311 61.370 1.00 37.34 244 ILE D O 1
ATOM 8316 N N . ARG D 1 266 ? 5.585 -13.447 61.722 1.00 36.90 245 ARG D N 1
ATOM 8317 C CA . ARG D 1 266 ? 4.275 -13.267 61.111 1.00 36.55 245 ARG D CA 1
ATOM 8318 C C . ARG D 1 266 ? 3.111 -13.885 61.895 1.00 36.38 245 ARG D C 1
ATOM 8319 O O . ARG D 1 266 ? 3.274 -14.809 62.716 1.00 34.84 245 ARG D O 1
ATOM 8327 N N . ASP D 1 267 ? 1.921 -13.375 61.590 1.00 36.48 246 ASP D N 1
ATOM 8328 C CA . ASP D 1 267 ? 0.657 -13.995 62.003 1.00 35.75 246 ASP D CA 1
ATOM 8329 C C . ASP D 1 267 ? 0.558 -15.358 61.386 1.00 34.56 246 ASP D C 1
ATOM 8330 O O . ASP D 1 267 ? 0.673 -15.468 60.173 1.00 35.28 246 ASP D O 1
ATOM 8335 N N . PRO D 1 268 ? 0.358 -16.414 62.200 1.00 34.00 247 PRO D N 1
ATOM 8336 C CA . PRO D 1 268 ? 0.332 -17.760 61.646 1.00 33.11 247 PRO D CA 1
ATOM 8337 C C . PRO D 1 268 ? -0.887 -18.062 60.783 1.00 32.53 247 PRO D C 1
ATOM 8338 O O . PRO D 1 268 ? -0.857 -19.037 60.036 1.00 31.33 247 PRO D O 1
ATOM 8342 N N . GLU D 1 269 ? -1.945 -17.254 60.904 1.00 32.41 248 GLU D N 1
ATOM 8343 C CA A GLU D 1 269 ? -3.148 -17.459 60.086 0.50 32.42 248 GLU D CA 1
ATOM 8344 C CA B GLU D 1 269 ? -3.183 -17.417 60.104 0.50 32.62 248 GLU D CA 1
ATOM 8345 C C . GLU D 1 269 ? -3.031 -16.784 58.715 1.00 32.20 248 GLU D C 1
ATOM 8346 O O . GLU D 1 269 ? -3.214 -17.423 57.717 1.00 32.05 248 GLU D O 1
ATOM 8357 N N . THR D 1 270 ? -2.696 -15.504 58.685 1.00 32.55 249 THR D N 1
ATOM 8358 C CA . THR D 1 270 ? -2.638 -14.728 57.435 1.00 33.21 249 THR D CA 1
ATOM 8359 C C . THR D 1 270 ? -1.230 -14.537 56.823 1.00 34.05 249 THR D C 1
ATOM 8360 O O . THR D 1 270 ? -1.101 -14.035 55.711 1.00 33.75 249 THR D O 1
ATOM 8364 N N . LEU D 1 271 ? -0.201 -14.915 57.581 1.00 34.60 250 LEU D N 1
ATOM 8365 C CA . LEU D 1 271 ? 1.201 -14.747 57.223 1.00 34.83 250 LEU D CA 1
ATOM 8366 C C . LEU D 1 271 ? 1.638 -13.281 57.011 1.00 35.78 250 LEU D C 1
ATOM 8367 O O . LEU D 1 271 ? 2.712 -13.029 56.470 1.00 35.74 250 LEU D O 1
ATOM 8372 N N . GLU D 1 272 ? 0.851 -12.332 57.503 1.00 36.38 251 GLU D N 1
ATOM 8373 C CA . GLU D 1 272 ? 1.202 -10.926 57.384 1.00 37.86 251 GLU D CA 1
ATOM 8374 C C . GLU D 1 272 ? 2.092 -10.492 58.544 1.00 38.32 251 GLU D C 1
ATOM 8375 O O . GLU D 1 272 ? 2.155 -11.147 59.575 1.00 36.98 251 GLU D O 1
ATOM 8381 N N . ARG D 1 273 ? 2.785 -9.376 58.357 1.00 39.98 252 ARG D N 1
ATOM 8382 C CA . ARG D 1 273 ? 3.524 -8.742 59.446 1.00 41.15 252 ARG D CA 1
ATOM 8383 C C . ARG D 1 273 ? 2.577 -8.362 60.589 1.00 41.70 252 ARG D C 1
ATOM 8384 O O . ARG D 1 273 ? 1.394 -8.107 60.390 1.00 41.09 252 ARG D O 1
ATOM 8392 N N . LEU D 1 274 ? 3.128 -8.326 61.793 1.00 42.78 253 LEU D N 1
ATOM 8393 C CA . LEU D 1 274 ? 2.351 -8.100 62.989 1.00 43.62 253 LEU D CA 1
ATOM 8394 C C . LEU D 1 274 ? 2.632 -6.703 63.524 1.00 44.14 253 LEU D C 1
ATOM 8395 O O . LEU D 1 274 ? 3.727 -6.198 63.351 1.00 44.61 253 LEU D O 1
ATOM 8400 N N . PRO D 1 275 ? 1.644 -6.073 64.173 1.00 45.23 254 PRO D N 1
ATOM 8401 C CA . PRO D 1 275 ? 1.875 -4.799 64.844 1.00 45.66 254 PRO D CA 1
ATOM 8402 C C . PRO D 1 275 ? 2.522 -4.948 66.226 1.00 46.25 254 PRO D C 1
ATOM 8403 O O . PRO D 1 275 ? 3.206 -4.035 66.668 1.00 46.67 254 PRO D O 1
ATOM 8407 N N . ALA D 1 276 ? 2.266 -6.064 66.908 1.00 46.84 255 ALA D N 1
ATOM 8408 C CA . ALA D 1 276 ? 2.854 -6.348 68.228 1.00 47.01 255 ALA D CA 1
ATOM 8409 C C . ALA D 1 276 ? 2.877 -7.864 68.439 1.00 46.72 255 ALA D C 1
ATOM 8410 O O . ALA D 1 276 ? 2.248 -8.591 67.686 1.00 46.79 255 ALA D O 1
ATOM 8412 N N . LEU D 1 277 ? 3.617 -8.345 69.434 1.00 46.32 256 LEU D N 1
ATOM 8413 C CA . LEU D 1 277 ? 3.780 -9.795 69.604 1.00 46.20 256 LEU D CA 1
ATOM 8414 C C . LEU D 1 277 ? 3.000 -10.376 70.774 1.00 46.13 256 LEU D C 1
ATOM 8415 O O . LEU D 1 277 ? 2.452 -11.481 70.662 1.00 45.43 256 LEU D O 1
ATOM 8420 N N . GLN D 1 278 ? 2.971 -9.668 71.902 1.00 46.17 257 GLN D N 1
ATOM 8421 C CA . GLN D 1 278 ? 2.406 -10.259 73.129 1.00 46.76 257 GLN D CA 1
ATOM 8422 C C . GLN D 1 278 ? 0.906 -10.462 73.021 1.00 46.94 257 GLN D C 1
ATOM 8423 O O . GLN D 1 278 ? 0.210 -9.639 72.431 1.00 47.08 257 GLN D O 1
ATOM 8429 N N . GLY D 1 279 ? 0.431 -11.570 73.592 1.00 47.05 258 GLY D N 1
ATOM 8430 C CA . GLY D 1 279 ? -0.995 -11.864 73.690 1.00 46.68 258 GLY D CA 1
ATOM 8431 C C . GLY D 1 279 ? -1.596 -12.506 72.456 1.00 46.34 258 GLY D C 1
ATOM 8432 O O . GLY D 1 279 ? -2.818 -12.649 72.351 1.00 46.76 258 GLY D O 1
ATOM 8433 N N . ARG D 1 280 ? -0.752 -12.905 71.513 1.00 45.41 259 ARG D N 1
ATOM 8434 C CA . ARG D 1 280 ? -1.232 -13.547 70.290 1.00 44.21 259 ARG D CA 1
ATOM 8435 C C . ARG D 1 280 ? -0.150 -14.490 69.794 1.00 42.75 259 ARG D C 1
ATOM 8436 O O . ARG D 1 280 ? 1.039 -14.181 69.933 1.00 43.62 259 ARG D O 1
ATOM 8444 N N . PRO D 1 281 ? -0.539 -15.644 69.224 1.00 40.59 260 PRO D N 1
ATOM 8445 C CA . PRO D 1 281 ? 0.496 -16.540 68.717 1.00 39.07 260 PRO D CA 1
ATOM 8446 C C . PRO D 1 281 ? 1.277 -15.907 67.545 1.00 37.90 260 PRO D C 1
ATOM 8447 O O . PRO D 1 281 ? 0.714 -15.132 66.763 1.00 37.21 260 PRO D O 1
ATOM 8451 N N . ILE D 1 282 ? 2.575 -16.205 67.457 1.00 36.18 261 ILE D N 1
ATOM 8452 C CA . ILE D 1 282 ? 3.395 -15.692 66.362 1.00 35.12 261 ILE D CA 1
ATOM 8453 C C . ILE D 1 282 ? 4.138 -16.828 65.648 1.00 34.19 261 ILE D C 1
ATOM 8454 O O . ILE D 1 282 ? 4.495 -17.841 66.261 1.00 34.49 261 ILE D O 1
ATOM 8459 N N . LEU D 1 283 ? 4.285 -16.682 64.335 1.00 33.34 262 LEU D N 1
ATOM 8460 C CA . LEU D 1 283 ? 5.103 -17.569 63.518 1.00 32.52 262 LEU D CA 1
ATOM 8461 C C . LEU D 1 283 ? 6.459 -16.927 63.382 1.00 32.82 262 LEU D C 1
ATOM 8462 O O . LEU D 1 283 ? 6.537 -15.741 63.088 1.00 33.07 262 LEU D O 1
ATOM 8467 N N . VAL D 1 284 ? 7.501 -17.708 63.644 1.00 33.04 263 VAL D N 1
ATOM 8468 C CA . VAL D 1 284 ? 8.888 -17.298 63.438 1.00 32.79 263 VAL D CA 1
ATOM 8469 C C . VAL D 1 284 ? 9.390 -18.286 62.442 1.00 32.15 263 VAL D C 1
ATOM 8470 O O . VAL D 1 284 ? 9.488 -19.471 62.738 1.00 32.22 263 VAL D O 1
ATOM 8474 N N . ALA D 1 285 ? 9.687 -17.813 61.250 1.00 32.10 264 ALA D N 1
ATOM 8475 C CA . ALA D 1 285 ? 10.167 -18.678 60.173 1.00 32.01 264 ALA D CA 1
ATOM 8476 C C . ALA D 1 285 ? 11.550 -18.179 59.793 1.00 32.92 264 ALA D C 1
ATOM 8477 O O . ALA D 1 285 ? 11.769 -16.958 59.592 1.00 31.88 264 ALA D O 1
ATOM 8479 N N . LEU D 1 286 ? 12.479 -19.125 59.737 1.00 33.90 265 LEU D N 1
ATOM 8480 C CA . LEU D 1 286 ? 13.872 -18.829 59.466 1.00 34.16 265 LEU D CA 1
ATOM 8481 C C . LEU D 1 286 ? 14.292 -19.477 58.170 1.00 35.07 265 LEU D C 1
ATOM 8482 O O . LEU D 1 286 ? 13.977 -20.629 57.911 1.00 34.64 265 LEU D O 1
ATOM 8487 N N . PHE D 1 287 ? 15.000 -18.705 57.358 1.00 36.55 266 PHE D N 1
ATOM 8488 C CA . PHE D 1 287 ? 15.708 -19.236 56.223 1.00 37.55 266 PHE D CA 1
ATOM 8489 C C . PHE D 1 287 ? 17.144 -18.791 56.400 1.00 37.83 266 PHE D C 1
ATOM 8490 O O . PHE D 1 287 ? 17.441 -17.601 56.411 1.00 37.59 266 PHE D O 1
ATOM 8498 N N . VAL D 1 288 ? 18.023 -19.764 56.577 1.00 39.08 267 VAL D N 1
ATOM 8499 C CA . VAL D 1 288 ? 19.392 -19.496 56.962 1.00 39.60 267 VAL D CA 1
ATOM 8500 C C . VAL D 1 288 ? 20.347 -20.231 56.042 1.00 40.62 267 VAL D C 1
ATOM 8501 O O . VAL D 1 288 ? 20.139 -21.420 55.736 1.00 40.29 267 VAL D O 1
ATOM 8505 N N . ARG D 1 289 ? 21.387 -19.513 55.606 1.00 41.64 268 ARG D N 1
ATOM 8506 C CA . ARG D 1 289 ? 22.426 -20.071 54.748 1.00 42.69 268 ARG D CA 1
ATOM 8507 C C . ARG D 1 289 ? 23.575 -20.602 55.600 1.00 42.83 268 ARG D C 1
ATOM 8508 O O . ARG D 1 289 ? 24.195 -19.864 56.365 1.00 42.05 268 ARG D O 1
ATOM 8516 N N . VAL D 1 290 ? 23.831 -21.892 55.480 1.00 43.52 269 VAL D N 1
ATOM 8517 C CA . VAL D 1 290 ? 24.991 -22.474 56.104 1.00 44.64 269 VAL D CA 1
ATOM 8518 C C . VAL D 1 290 ? 25.832 -22.999 54.964 1.00 45.62 269 VAL D C 1
ATOM 8519 O O . VAL D 1 290 ? 25.551 -24.075 54.376 1.00 44.96 269 VAL D O 1
ATOM 8523 N N . GLY D 1 291 ? 26.851 -22.189 54.646 1.00 46.67 270 GLY D N 1
ATOM 8524 C CA . GLY D 1 291 ? 27.712 -22.420 53.491 1.00 47.18 270 GLY D CA 1
ATOM 8525 C C . GLY D 1 291 ? 26.899 -22.324 52.222 1.00 47.57 270 GLY D C 1
ATOM 8526 O O . GLY D 1 291 ? 26.428 -21.231 51.846 1.00 47.71 270 GLY D O 1
ATOM 8527 N N . ALA D 1 292 ? 26.703 -23.479 51.585 1.00 47.97 271 ALA D N 1
ATOM 8528 C CA . ALA D 1 292 ? 25.985 -23.555 50.317 1.00 48.31 271 ALA D CA 1
ATOM 8529 C C . ALA D 1 292 ? 24.507 -23.843 50.505 1.00 48.50 271 ALA D C 1
ATOM 8530 O O . ALA D 1 292 ? 23.678 -23.431 49.691 1.00 48.82 271 ALA D O 1
ATOM 8532 N N . THR D 1 293 ? 24.182 -24.570 51.569 1.00 48.24 272 THR D N 1
ATOM 8533 C CA . THR D 1 293 ? 22.879 -25.179 51.698 1.00 47.51 272 THR D CA 1
ATOM 8534 C C . THR D 1 293 ? 21.922 -24.266 52.457 1.00 46.67 272 THR D C 1
ATOM 8535 O O . THR D 1 293 ? 22.293 -23.592 53.435 1.00 45.86 272 THR D O 1
ATOM 8539 N N . ARG D 1 294 ? 20.685 -24.259 51.983 1.00 45.79 273 ARG D N 1
ATOM 8540 C CA . ARG D 1 294 ? 19.611 -23.509 52.622 1.00 45.33 273 ARG D CA 1
ATOM 8541 C C . ARG D 1 294 ? 18.866 -24.408 53.624 1.00 43.45 273 ARG D C 1
ATOM 8542 O O . ARG D 1 294 ? 18.438 -25.511 53.295 1.00 43.08 273 ARG D O 1
ATOM 8550 N N . LEU D 1 295 ? 18.775 -23.933 54.859 1.00 42.15 274 LEU D N 1
ATOM 8551 C CA . LEU D 1 295 ? 18.077 -24.648 55.918 1.00 41.26 274 LEU D CA 1
ATOM 8552 C C . LEU D 1 295 ? 16.906 -23.796 56.362 1.00 39.93 274 LEU D C 1
ATOM 8553 O O . LEU D 1 295 ? 17.039 -22.568 56.490 1.00 39.35 274 LEU D O 1
ATOM 8558 N N . LEU D 1 296 ? 15.783 -24.470 56.599 1.00 38.68 275 LEU D N 1
ATOM 8559 C CA . LEU D 1 296 ? 14.516 -23.836 56.971 1.00 38.52 275 LEU D CA 1
ATOM 8560 C C . LEU D 1 296 ? 14.027 -24.471 58.254 1.00 37.40 275 LEU D C 1
ATOM 8561 O O . LEU D 1 296 ? 14.163 -25.668 58.451 1.00 36.97 275 LEU D O 1
ATOM 8566 N N . ASP D 1 297 ? 13.421 -23.667 59.109 1.00 36.58 276 ASP D N 1
ATOM 8567 C CA . ASP D 1 297 ? 12.762 -24.163 60.301 1.00 35.54 276 ASP D CA 1
ATOM 8568 C C . ASP D 1 297 ? 11.838 -23.044 60.726 1.00 34.45 276 ASP D C 1
ATOM 8569 O O . ASP D 1 297 ? 11.988 -21.902 60.281 1.00 33.01 276 ASP D O 1
ATOM 8574 N N . ASN D 1 298 ? 10.855 -23.373 61.552 1.00 33.66 277 ASN D N 1
ATOM 8575 C CA . ASN D 1 298 ? 9.914 -22.377 62.040 1.00 33.21 277 ASN D CA 1
ATOM 8576 C C . ASN D 1 298 ? 9.298 -22.863 63.344 1.00 32.62 277 ASN D C 1
ATOM 8577 O O . ASN D 1 298 ? 9.334 -24.052 63.673 1.00 31.32 277 ASN D O 1
ATOM 8582 N N . ARG D 1 299 ? 8.722 -21.936 64.075 1.00 32.61 278 ARG D N 1
ATOM 8583 C CA . ARG D 1 299 ? 7.998 -22.293 65.290 1.00 33.48 278 ARG D CA 1
ATOM 8584 C C . ARG D 1 299 ? 6.863 -21.331 65.488 1.00 32.03 278 ARG D C 1
ATOM 8585 O O . ARG D 1 299 ? 7.061 -20.140 65.384 1.00 32.59 278 ARG D O 1
ATOM 8593 N N . VAL D 1 300 ? 5.688 -21.868 65.787 1.00 31.77 279 VAL D N 1
ATOM 8594 C CA . VAL D 1 300 ? 4.580 -21.076 66.288 1.00 31.26 279 VAL D CA 1
ATOM 8595 C C . VAL D 1 300 ? 4.833 -20.938 67.751 1.00 30.56 279 VAL D C 1
ATOM 8596 O O . VAL D 1 300 ? 4.968 -21.928 68.430 1.00 31.43 279 VAL D O 1
ATOM 8600 N N . ILE D 1 301 ? 4.934 -19.704 68.225 1.00 30.58 280 ILE D N 1
ATOM 8601 C CA . ILE D 1 301 ? 5.250 -19.409 69.595 1.00 30.80 280 ILE D CA 1
ATOM 8602 C C . ILE D 1 301 ? 4.047 -18.688 70.194 1.00 31.32 280 ILE D C 1
ATOM 8603 O O . ILE D 1 301 ? 3.545 -17.714 69.620 1.00 31.25 280 ILE D O 1
ATOM 8608 N N . GLY D 1 302 ? 3.578 -19.188 71.340 1.00 31.59 281 GLY D N 1
ATOM 8609 C CA . GLY D 1 302 ? 2.449 -18.608 72.040 1.00 31.49 281 GLY D CA 1
ATOM 8610 C C . GLY D 1 302 ? 1.179 -19.298 71.567 1.00 31.92 281 GLY D C 1
ATOM 8611 O O . GLY D 1 302 ? 1.191 -20.037 70.596 1.00 31.54 281 GLY D O 1
ATOM 8612 N N . HIS D 1 303 ? 0.077 -19.060 72.271 1.00 32.17 282 HIS D N 1
ATOM 8613 C CA . HIS D 1 303 ? -1.205 -19.634 71.882 1.00 32.09 282 HIS D CA 1
ATOM 8614 C C . HIS D 1 303 ? -2.337 -18.678 72.248 1.00 31.70 282 HIS D C 1
ATOM 8615 O O . HIS D 1 303 ? -2.141 -17.702 72.966 1.00 30.90 282 HIS D O 1
ATOM 8622 N N . ALA D 1 304 ? -3.506 -18.924 71.679 1.00 32.68 283 ALA D N 1
ATOM 8623 C CA . ALA D 1 304 ? -4.648 -18.037 71.863 1.00 32.60 283 ALA D CA 1
ATOM 8624 C C . ALA D 1 304 ? -5.190 -18.228 73.260 1.00 31.81 283 ALA D C 1
ATOM 8625 O O . ALA D 1 304 ? -5.312 -19.360 73.732 1.00 31.51 283 ALA D O 1
ATOM 8627 N N . ALA D 1 305 ? -5.421 -17.112 73.938 1.00 31.11 284 ALA D N 1
ATOM 8628 C CA . ALA D 1 305 ? -6.080 -17.079 75.225 1.00 31.23 284 ALA D CA 1
ATOM 8629 C C . ALA D 1 305 ? -7.589 -16.846 74.959 1.00 30.97 284 ALA D C 1
ATOM 8630 O O . ALA D 1 305 ? -7.962 -16.451 73.850 1.00 29.95 284 ALA D O 1
ATOM 8632 N N . PRO D 1 306 ? -8.447 -17.124 75.950 1.00 30.73 285 PRO D N 1
ATOM 8633 C CA . PRO D 1 306 ? -9.892 -16.781 75.855 1.00 31.31 285 PRO D CA 1
ATOM 8634 C C . PRO D 1 306 ? -10.043 -15.277 75.572 1.00 31.90 285 PRO D C 1
ATOM 8635 O O . PRO D 1 306 ? -9.190 -14.479 76.008 1.00 30.87 285 PRO D O 1
ATOM 8639 N N . GLN D 1 307 ? -11.123 -14.890 74.900 1.00 31.90 286 GLN D N 1
ATOM 8640 C CA . GLN D 1 307 ? -11.293 -13.489 74.471 1.00 32.11 286 GLN D CA 1
ATOM 8641 C C . GLN D 1 307 ? -11.459 -12.502 75.625 1.00 32.70 286 GLN D C 1
ATOM 8642 O O . GLN D 1 307 ? -12.157 -12.793 76.589 1.00 34.32 286 GLN D O 1
#

B-factor: mean 35.19, std 12.35, range [13.32, 73.97]

Secondary structure (DSSP, 8-state):
-PEEE-SHHHHHHHHHHHHHTT--EEEEEE-SS--HHHHHHHHHHHHH-SEEEEEE---GGGS-TTSSTTT----HHHHHHHHHHTT-SEEE---HHHH-SS----EEE-HHHHSSTHHHHSTTHHHHHHHHHHHHHHHH--SEEEEETTSHHHHHHHHHHHHHTT---EEEEE---B-TTSPBP-GGGGG--HHHHHHTTHHHHHHHHHHHHHHHT---HHHHHHHHHHHTTTSTTEEEEEEEEE-TTT----S--TTS-EEEEEEEEETTEEEEEEEEE--/--EEE-SHHHHHHHHHHHHHTT--EEEEEE-S---HHHHHHHHHHHHH-SEEEEEE---GGGS----HHHHHHHHHTT-SEEE---HHHH-SS----EEE-HHHHTSGGGTT-S-TTHHHHHHHHHHHHHH--SEEEEETTSHHHHHHHHHHHHHTT---EEEEEPPPB-TTSPBP-GGGGG--HHHHHHTTHHHHHHHHHHHHHHTT---HHHHHHHHHHHHHTSTTEEEEEEEEE-TTT----S--TTS-EEEEEEEEETTEEEEEEEEE--PPP-/--EEE-SHHHHHHHHHHHHHTT--EEEEEE-SS--HHHHHHHHHHHHH-SEEEEEE---GGGS-TTSSTTTS---HHHHHHHHHHTT-SEEE---HHHH-SS----EEE-HHHHTSTHHHHSTTHHHHHHHHHHHHHHHH--SEEEEETTSHHHHHHHHHHHHHTT---EEEEEPPPB-TTSPBP-GGGGG--HHHHHHTTHHHHHHHHHHHHHHTT---HHHHHHHHHHHHHTSTTEEEEEEEEE-TTT--B-S--TTS-EEEEEEEEETTEEEEEEEEES--/--EEE-SHHHHHHHHHHHHHTT--EEEEEE-S---HHHHHHHHHHHHH-SEEEEEE---TTTS----HHHHHHHHHHTT-SEEE---HHHH-SS----EEE-HHHHTSGGG---TTHHHHHHHHHHHHHH--SEEEEETTSHHHHHHHHHHHHHHT---EEEEEPPPB-TTSPBP-TTGGGS-HHHHHHTTHHHHHHHHHHHHHHTT---HHHHHHHHHHHHHT-TTEEEEEEEEE-TTT--B-S--TTS-EEEEEEEEETTEEEEEEEEES-PPP-

Solvent-accessible surface area: 46698 Å² total; per-residue (Å²): 108,31,88,64,2,14,30,33,63,52,0,67,110,24,0,52,88,24,103,113,77,61,23,101,2,0,0,0,23,13,34,2,73,13,46,61,11,25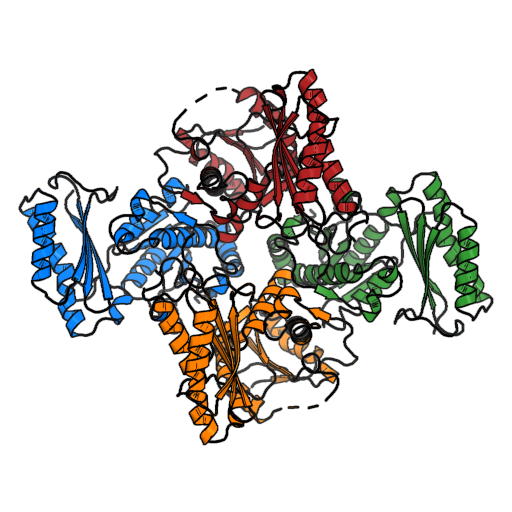,58,46,15,1,115,65,0,125,98,49,17,90,19,3,0,0,0,17,11,19,2,17,12,19,6,31,80,117,43,11,32,78,128,16,17,133,53,68,149,142,4,13,36,45,0,105,117,24,42,5,54,30,0,0,7,9,42,78,39,23,0,25,79,40,71,16,52,3,15,5,32,1,40,60,6,6,92,43,9,12,7,71,35,17,116,38,19,7,8,0,2,0,1,8,7,11,6,7,6,31,1,0,32,5,64,1,0,0,9,21,57,32,54,26,8,35,5,19,1,0,100,30,0,17,74,3,6,12,19,81,18,118,21,12,19,8,141,30,42,76,65,164,68,20,5,7,12,22,11,45,19,85,43,21,69,118,68,29,53,72,9,2,83,17,6,9,54,8,0,78,59,7,56,143,24,24,85,78,43,40,70,64,22,98,44,7,62,59,34,4,48,103,36,7,49,89,50,110,82,16,88,51,52,23,24,6,15,53,24,16,142,76,0,48,79,20,110,40,2,73,72,79,51,3,1,1,2,3,8,4,82,4,44,64,0,73,13,16,1,13,59,68,6,21,178,110,27,89,77,14,85,48,36,101,88,2,60,117,24,0,52,69,4,111,160,114,58,71,86,2,0,0,0,23,15,71,7,156,2,46,124,12,35,47,47,14,2,124,51,0,104,90,25,16,85,11,1,1,0,1,16,13,74,1,54,70,58,117,63,119,151,125,87,149,8,14,31,53,1,100,114,27,112,4,50,30,1,1,13,10,82,76,77,39,0,20,113,111,108,31,55,2,59,3,14,0,29,46,8,2,44,39,23,59,0,63,101,132,120,34,71,18,14,7,11,0,3,6,9,10,5,7,8,29,1,0,32,5,69,5,0,0,10,21,63,40,74,30,14,45,5,20,0,0,66,45,0,16,62,6,5,10,18,81,14,36,12,2,13,6,139,24,44,70,48,159,58,20,5,4,7,28,56,26,14,116,160,15,66,107,94,35,56,157,5,0,55,13,1,9,72,0,0,79,28,0,33,118,18,14,136,86,35,50,68,72,23,104,38,0,48,56,30,0,100,104,25,0,43,171,46,111,70,3,85,21,72,59,11,4,11,21,16,21,76,52,0,88,183,14,118,31,0,69,56,85,37,0,2,0,8,1,12,0,82,0,39,89,15,83,7,56,4,14,60,61,5,30,36,38,58,32,96,107,32,87,65,7,13,27,32,62,47,2,73,109,20,0,44,69,7,101,156,113,63,85,99,1,0,0,0,23,14,34,2,51,1,44,58,10,26,51,49,13,2,126,66,0,110,109,57,16,76,18,2,1,0,0,17,12,16,2,14,9,17,4,32,90,106,56,11,33,76,117,17,15,133,58,68,152,96,1,17,34,52,0,105,109,26,109,4,48,23,0,1,9,11,40,78,37,21,0,25,72,42,70,12,48,3,14,3,32,1,41,54,7,5,90,39,3,12,7,87,31,16,115,38,20,6,8,0,3,0,1,8,8,12,4,7,7,30,1,0,34,5,68,0,0,0,8,24,61,32,50,33,9,39,6,22,0,0,99,30,0,11,84,6,6,12,19,80,14,123,18,18,15,4,134,29,45,75,64,155,48,18,4,5,14,25,8,46,14,82,42,18,60,116,94,31,54,168,4,0,55,15,1,8,71,0,0,80,37,0,41,116,20,20,171,85,36,52,68,72,23,105,36,0,42,54,34,0,103,102,30,0,49,177,44,114,71,6,70,31,56,15,10,1,10,6,27,16,143,68,0,80,171,18,124,36,0,71,66,63,33,0,0,0,2,0,6,0,87,0,42,63,1,66,10,17,1,15,65,65,5,32,148,114,102,25,97,81,4,77,49,33,80,90,0,72,148,22,0,50,89,21,100,122,86,52,24,90,2,0,0,0,25,14,101,8,60,18,46,48,11,34,50,48,17,1,119,49,0,109,97,28,18,96,20,1,0,0,1,18,14,103,4,54,66,66,67,62,125,145,139,83,74,59,11,14,31,64,0,96,116,31,102,3,52,32,0,0,9,11,83,79,81,37,0,22,108,122,111,33,52,1,59,4,17,0,25,39,6,1,60,33,28,74,1,104,128,38,99,19,15,7,14,0,2,7,7,10,6,7,6,31,2,0,31,4,68,5,0,0,12,22,62,43,68,31,10,46,6,21,0,0,66,61,0,16,58,4,4,12,18,79,16,31,13,2,12,5,141,26,41,80,76,117,51,22,4,4,8,24,51,26,18,126,162,15,64,115,123,35,58,197,6,0,54,13,1,7,68,1,0,77,32,0,30,125,19,20,149,80,40,47,72,68,20,99,45,0,50,61,31,0,100,105,59,0,44,84,49,116,68,5,88,19,76,64,8,4,11,19,21,13,84,62,0,91,188,12,112,34,0,73,72,80,39,0,0,0,9,1,13,0,72,0,47,88,14,98,8,53,2,20,60,66,7,31,42,40,61,34,96

Sequence (1122 aa):
SMQIIHTIEELRQALAPARQQGKKIGFVPTMGYLHKGHLELVRRARVENDVTLVSIFVNPLQFGANEDLGRYPRDLERDAGLLHHDAQVDYLFAPTVSDMYPRPMQTVVDVPPLGNQIEGEARPGHFAGVATVVSKLFNIVGPDAAYFGEKDFQQLVIIRRRMVDDMAIPVRIVGVETVREDDGLACSSRNVYLTPEQRRAAIIVPQALDEADRLYRSGMDDPDALEAAIRTFIGRQPLAVPEVIAIRDPETLERLPALQGRPILVALFVRVGATRLLDNRVIGHSMQIIHTIEELRQALAPARQQGKKIGFVPTMGYLHKGHLELVRRARVENDVTLVSIFVNPLQFGANLERDAGLLHDAQVDYLFAPTVSDMYPRPMQTVVDVPPLGNQIEGEARPGHFAGVATVVSKLFNIVGPDAAYFGEKDFQQLVIIRRMVDDMAIPVRRIVGVETVREDDGLACSSRNVYLTPEQRRAAIIVPQALDEADRLYRSGMDDPDALEAAIRTFIGRQPLAVPEVIAIRDPEETLERLPALQGRRPILVALFVRVGATRLLDNRVIGHAAPQSMQIIHTIEELRQALAPARQQGKKIGFVPTMGYLHKGHLELVRRARVENDVTLVSIFVNPLQFGANEDLGRYPRDLERDAGLLHHDAQVDYLFAPTVSDMYPRPMQTVVDVPPLGNQIEGEARPGHFAGVATVVSKLFNIVGPDAAYFGEKDFQQLVIIRRRMVDDDMAIPVRIVGVETVREDDGLACSSRNVYLTPEQRRAAIIVPQALDEADRLYRSGMDDPDALEAAIRTFIGRQPLAVPEVIAIRDPETLERLPALQGRPILVALFVRVGATRLLDNRVIGHASMQIIHTIEELRQALAPARQQGKKIGFVPTMGYLHKGHLELVRRARVENDVTLVSIFVNPLQFGANDLERDAGLLHDAQVDYLFAPTVSDMYPRPMQTVVDVPPLGNQIEGEPGHFAGVATVVSKLFNIVGPDAAYFGEKDFQQLVIIRRRMVDDMAIPVRRIVGVETVREDDGLACSSRNVYLTPEQRRAAIIVPQALDEADRLYRSGMDDPDALEAAIRTFIGRQPLAVPEVIAIRDPEETLERLPALQGRPILVALFVRVGATRLLDNRVIGHAAPQ

InterPro domains:
  IPR003721 Pantoate-beta-alanine ligase [MF_00158] (2-280)
  IPR003721 Pantoate-beta-alanine ligase [PF02569] (2-278)
  IPR003721 Pantoate-beta-alanine ligase [TIGR00018] (1-280)
  IPR003721 Pantoate-beta-alanine ligase [cd00560] (1-277)
  IPR004821 Cytidyltransferase-like domain [TIGR00125] (26-68)
  IPR014729 Rossmann-like alpha/beta/alpha sandwich fold [G3DSA:3.40.50.620] (2-177)
  IPR042176 Pantoate-beta-alanine ligase, C-terminal domain [G3DSA:3.30.1300.10] (178-278)